Protein AF-A0A1Q3SQY7-F1 (afdb_monomer_lite)

pLDDT: mean 70.7, std 18.41, range [22.61, 95.25]

Sequence (827 aa):
MVYKFNPKYLARIASLCVTLLLCLPLLDWGQVVTARPFSADDSQTFPQTGKTVSGEFLKYWQAKGGVAVFGLPISDPQYQTDPETGQSYLTQYFERNRFELQPGPNGNQVQLGLLGKELRREALKADPDFQKVDPLVDPDFPASEQMYFPETGHNLRFRFLDYWKQNGGQEQFGLPISEEHLEFEPVSGGYYLTQWFERARFEYHPEKQPPNDVLLGLLGRQLLDYNSNFNFTWKIGRRASYLTDPNSIFVDGKGNVYVNDRADGRINKYNSQFKLVNYWYTGGTSQAIAGIARANPSNDTPVLYQIGTSQSTKVNKLMPNGQWQTIELADAGDSDSLAPNLGLAVDESENIYILKYASSSNYLVWKYNSKGLFLQKLVKRSDVTDPTAFFVSKGKIYIANGTAGNYKVFNADTTQSNAASGDTFSLGTDSTKLKGALAITLDSEGNVFVGEAGQIDTFDRNGTAGLPFGTPGRGGGQIFNPAGLATDKEGNLYIADPANHQVSIFDQTGNFKTNLQDRPYNLDGSLVAAGGVAVNSTSPGSILVSDPVNKRIQKFDTTGNFLQKWSASGISLLAVAPDNANFYGLDSVNGLVIKFDADGKELAKWDGSVTGKGKFNLPGGLAVGPDGSVYVADTGNQRIVKLDAKGGLLTAWGAKGAGDGQFGGTGFNNVFDGPTSLAVEPGTGNLYVVDPALYRVQKFNPQGKLLGIITNLANNRAFEPVAVAAAPPQNTPGSDSTATTPTPAATAPANGTPGEGIYILTRDTLYRLDRDGKVATSITANVLLEGMSGGDTGDGGIGNLTSLAADNSGNLYATDKFGRLVKFRTR

Radius of gyration: 33.85 Å; chains: 1; bounding box: 65×107×100 Å

Foldseek 3Di:
DDDDDDPPPVVVVVVVVVVVPPDDDDDDPDDPPPPPPADPVFKDADPVQREMDGHQRVVCLVVQPHCLAFNAWNDYWDWDQDPVPRDIFTWTHTQQFIWTFDQDPVGTHIATAQLLCVVCVVCCPPPLQQDADAPDPQVPDDPVFKDADPVQNEMDGDLRVVLLVVRPHCRHFNAWRGAFDWDQDPVVLDIFGWTTHRRFIWTAALVDDPPSRIYTHRSRVVVVVPPPDDDDDDDDDDDDDDADDWDEWDAALQGWIWTQRLQQQKTFIAGNLRHGPDIDHNDDNHKDFLYWEFADAPDRDTWIWTATHQQGQWIWIQDPVRDTDIAGADQPPDPCSRATFNHWYAENQRWIWTAGDDDQQAAGIWTHHNRNYTDDGDHGCPRAVAFQEWYDYPQKIWTFRFCQQWIWIDGNPPPDNDDDPDDTPGQPVVSPPRNTFRYWDADPQQKIWTDDVPDIWIAHNSNHTDDDQADDDQHQRHAFQWAEWEAEQQGWIWTFRLSNQWIWIAGNVRHTDGIQADDDPPDQRTANGFAAWYKLHDVQIKIWTDRQSNQKIWIATPNRHTDDMDGHHQFRYKYAFLVSQKIWTARLSQQKIFIAGPRRDTPDMDQCVLQVPDGQHRWAEWDAALQRWIWIFSQLQQKIFIAHNNRHTLHIFEHDDDDARHAQHDDDSDSRQHWHEWEAAHPQRWIWTARQNNLWIWIAGPNSHTPDIDHDDDDPDRNGWQYKEFADAQDDPDDDDDDDDDDDDDDDPPDDDQAGFMWTQGLFKIFTADPSRHTPDMDGFSDQQIPDDDDSPSQRTSNFWRYWYAHNNNWIWTAGSRGGIGIDDRD

Structure (mmCIF, N/CA/C/O backbone):
data_AF-A0A1Q3SQY7-F1
#
_entry.id   AF-A0A1Q3SQY7-F1
#
loop_
_atom_site.group_PDB
_atom_site.id
_atom_site.type_symbol
_atom_site.label_atom_id
_atom_site.label_alt_id
_atom_site.label_comp_id
_atom_site.label_asym_id
_atom_site.label_entity_id
_atom_site.label_seq_id
_atom_site.pdbx_PDB_ins_code
_atom_site.Cartn_x
_atom_site.Cartn_y
_atom_site.Cartn_z
_atom_site.occupancy
_atom_site.B_iso_or_equiv
_atom_site.auth_seq_id
_atom_site.auth_comp_id
_atom_site.auth_asym_id
_atom_site.auth_atom_id
_atom_site.pdbx_PDB_model_num
ATOM 1 N N . MET A 1 1 ? -25.444 52.798 -52.261 1.00 34.06 1 MET A N 1
ATOM 2 C CA . MET A 1 1 ? -24.909 53.809 -51.324 1.00 34.06 1 MET A CA 1
ATOM 3 C C . MET A 1 1 ? -23.407 53.875 -51.504 1.00 34.06 1 MET A C 1
ATOM 5 O O . MET A 1 1 ? -22.737 52.872 -51.317 1.00 34.06 1 MET A O 1
ATOM 9 N N . VAL A 1 2 ? -22.906 55.030 -51.933 1.00 36.53 2 VAL A N 1
ATOM 10 C CA . VAL A 1 2 ? -21.477 55.354 -51.972 1.00 36.53 2 VAL A CA 1
ATOM 11 C C . VAL A 1 2 ? -21.067 55.740 -50.553 1.00 36.53 2 VAL A C 1
ATOM 13 O O . VAL A 1 2 ? -21.657 56.671 -50.010 1.00 36.53 2 VAL A O 1
ATOM 16 N N . TYR A 1 3 ? -20.066 55.083 -49.968 1.00 31.16 3 TYR A N 1
ATOM 17 C CA . TYR A 1 3 ? -19.355 55.644 -48.819 1.00 31.16 3 TYR A CA 1
ATOM 18 C C . TYR A 1 3 ? -17.918 55.986 -49.212 1.00 31.16 3 TYR A C 1
ATOM 20 O O . TYR A 1 3 ? -17.150 55.150 -49.681 1.00 31.16 3 TYR A O 1
ATOM 28 N N . LYS A 1 4 ? -17.626 57.282 -49.075 1.00 36.19 4 LYS A N 1
ATOM 29 C CA . LYS A 1 4 ? -16.374 57.978 -49.378 1.00 36.19 4 LYS A CA 1
ATOM 30 C C . LYS A 1 4 ? -15.299 57.634 -48.341 1.00 36.19 4 LYS A C 1
ATOM 32 O O . LYS A 1 4 ? -15.568 57.679 -47.143 1.00 36.19 4 LYS A O 1
ATOM 37 N N . PHE A 1 5 ? -14.073 57.392 -48.801 1.00 39.78 5 PHE A N 1
ATOM 38 C CA . PHE A 1 5 ? -12.878 57.317 -47.955 1.00 39.78 5 PHE A CA 1
ATOM 39 C C . PHE A 1 5 ? -12.456 58.710 -47.452 1.00 39.78 5 PHE A C 1
ATOM 41 O O . PHE A 1 5 ? -12.514 59.694 -48.188 1.00 39.78 5 PHE A O 1
ATOM 48 N N . ASN A 1 6 ? -12.024 58.787 -46.188 1.00 46.28 6 ASN A N 1
ATOM 49 C CA . ASN A 1 6 ? -11.593 60.013 -45.511 1.00 46.28 6 ASN A CA 1
ATOM 50 C C . ASN A 1 6 ? -10.058 60.205 -45.646 1.00 46.28 6 ASN A C 1
ATOM 52 O O . ASN A 1 6 ? -9.305 59.350 -45.174 1.00 46.28 6 ASN A O 1
ATOM 56 N N . PRO A 1 7 ? -9.561 61.304 -46.247 1.00 44.41 7 PRO A N 1
ATOM 57 C CA . PRO A 1 7 ? -8.151 61.467 -46.633 1.00 44.41 7 PRO A CA 1
ATOM 58 C C . PRO A 1 7 ? -7.151 61.737 -45.489 1.00 44.41 7 PRO A C 1
ATOM 60 O O . PRO A 1 7 ? -5.964 61.915 -45.750 1.00 44.41 7 PRO A O 1
ATOM 63 N N . LYS A 1 8 ? -7.560 61.732 -44.212 1.00 43.78 8 LYS A N 1
ATOM 64 C CA . LYS A 1 8 ? -6.641 62.013 -43.086 1.00 43.78 8 LYS A CA 1
ATOM 65 C C . LYS A 1 8 ? -5.717 60.851 -42.676 1.00 43.78 8 LYS A C 1
ATOM 67 O O . LYS A 1 8 ? -4.773 61.087 -41.928 1.00 43.78 8 LYS A O 1
ATOM 72 N N . TYR A 1 9 ? -5.924 59.630 -43.177 1.00 45.34 9 TYR A N 1
ATOM 73 C CA . TYR A 1 9 ? -5.104 58.461 -42.803 1.00 45.34 9 TYR A CA 1
ATOM 74 C C . TYR A 1 9 ? -3.877 58.212 -43.702 1.00 45.34 9 TYR A C 1
ATOM 76 O O . TYR A 1 9 ? -2.965 57.497 -43.295 1.00 45.34 9 TYR A O 1
ATOM 84 N N . LEU A 1 10 ? -3.787 58.852 -44.873 1.00 44.19 10 LEU A N 1
ATOM 85 C CA . LEU A 1 10 ? -2.643 58.706 -45.791 1.00 44.19 10 LEU A CA 1
ATOM 86 C C . LEU A 1 10 ? -1.411 59.534 -45.379 1.00 44.19 10 LEU A C 1
ATOM 88 O O . LEU A 1 10 ? -0.288 59.184 -45.730 1.00 44.19 10 LEU A O 1
ATOM 92 N N . ALA A 1 11 ? -1.586 60.581 -44.569 1.00 41.97 11 ALA A N 1
ATOM 93 C CA . ALA A 1 11 ? -0.489 61.474 -44.185 1.00 41.97 11 ALA A CA 1
ATOM 94 C C . ALA A 1 11 ? 0.455 60.904 -43.102 1.00 41.97 11 ALA A C 1
ATOM 96 O O . ALA A 1 11 ? 1.566 61.401 -42.951 1.00 41.97 11 ALA A O 1
ATOM 97 N N . ARG A 1 12 ? 0.064 59.852 -42.361 1.00 41.62 12 ARG A N 1
ATOM 98 C CA . ARG A 1 12 ? 0.943 59.217 -41.351 1.00 41.62 12 ARG A CA 1
ATOM 99 C C . ARG A 1 12 ? 1.776 58.048 -41.886 1.00 41.62 12 ARG A C 1
ATOM 101 O O . ARG A 1 12 ? 2.770 57.701 -41.261 1.00 41.62 12 ARG A O 1
ATOM 108 N N . ILE A 1 13 ? 1.428 57.493 -43.048 1.00 46.84 13 ILE A N 1
ATOM 109 C CA . ILE A 1 13 ? 2.173 56.383 -43.672 1.00 46.84 13 ILE A CA 1
ATOM 110 C C . ILE A 1 13 ? 3.384 56.906 -44.469 1.00 46.84 13 ILE A C 1
ATOM 112 O O . ILE A 1 13 ? 4.425 56.255 -44.517 1.00 46.84 13 ILE A O 1
ATOM 116 N N . ALA A 1 14 ? 3.313 58.130 -45.003 1.00 41.91 14 ALA A N 1
ATOM 117 C CA . ALA A 1 14 ? 4.417 58.734 -45.755 1.00 41.91 14 ALA A CA 1
ATOM 118 C C . ALA A 1 14 ? 5.593 59.210 -44.875 1.00 41.91 14 ALA A C 1
ATOM 120 O O . ALA A 1 14 ? 6.720 59.281 -45.354 1.00 41.91 14 ALA A O 1
ATOM 121 N N . SER A 1 15 ? 5.372 59.498 -43.585 1.00 40.41 15 SER A N 1
ATOM 122 C CA . SER A 1 15 ? 6.421 60.069 -42.724 1.00 40.41 15 SER A CA 1
ATOM 123 C C . SER A 1 15 ? 7.340 59.031 -42.068 1.00 40.41 15 SER A C 1
ATOM 125 O O . SER A 1 15 ? 8.409 59.409 -41.602 1.00 40.41 15 SER A O 1
ATOM 127 N N . LEU A 1 16 ? 6.967 57.743 -42.049 1.00 37.09 16 LEU A N 1
ATOM 128 C CA . LEU A 1 16 ? 7.824 56.671 -41.516 1.00 37.09 16 LEU A CA 1
ATOM 129 C C . LEU A 1 16 ? 8.789 56.098 -42.570 1.00 37.09 16 LEU A C 1
ATOM 131 O O . LEU A 1 16 ? 9.825 55.542 -42.220 1.00 37.09 16 LEU A O 1
ATOM 135 N N . CYS A 1 17 ? 8.476 56.258 -43.861 1.00 38.62 17 CYS A N 1
ATOM 136 C CA . CYS A 1 17 ? 9.310 55.745 -44.954 1.00 38.62 17 CYS A CA 1
ATOM 137 C C . CYS A 1 17 ? 10.509 56.656 -45.278 1.00 38.62 17 CYS A C 1
ATOM 139 O O . CYS A 1 17 ? 11.480 56.196 -45.868 1.00 38.62 17 CYS A O 1
ATOM 141 N N . VAL A 1 18 ? 10.476 57.933 -44.877 1.00 42.84 18 VAL A N 1
ATOM 142 C CA . VAL A 1 18 ? 11.527 58.914 -45.218 1.00 42.84 18 VAL A CA 1
ATOM 143 C C . VAL A 1 18 ? 12.672 58.931 -44.195 1.00 42.84 18 VAL A C 1
ATOM 145 O O . VAL A 1 18 ? 13.794 59.287 -44.539 1.00 42.84 18 VAL A O 1
ATOM 148 N N . THR A 1 19 ? 12.454 58.463 -42.962 1.00 39.25 19 THR A N 1
ATOM 149 C CA . THR A 1 19 ? 13.517 58.385 -41.938 1.00 39.25 19 THR A CA 1
ATOM 150 C C . THR A 1 19 ? 14.405 57.142 -42.083 1.00 39.25 19 THR A C 1
ATOM 152 O O . THR A 1 19 ? 15.513 57.121 -41.561 1.00 39.25 19 THR A O 1
ATOM 155 N N . LEU A 1 20 ? 13.958 56.127 -42.831 1.00 38.78 20 LEU A N 1
ATOM 156 C CA . LEU A 1 20 ? 14.694 54.876 -43.070 1.00 38.78 20 LEU A CA 1
ATOM 157 C C . LEU A 1 20 ? 15.639 54.924 -44.289 1.00 38.78 20 LEU A C 1
ATOM 159 O O . LEU A 1 20 ? 16.369 53.967 -44.524 1.00 38.78 20 LEU A O 1
ATOM 163 N N . LEU A 1 21 ? 15.657 56.028 -45.048 1.00 39.84 21 LEU A N 1
ATOM 164 C CA . LEU A 1 21 ? 16.377 56.144 -46.328 1.00 39.84 21 LEU A CA 1
ATOM 165 C C . LEU A 1 21 ? 17.606 57.076 -46.311 1.00 39.84 21 LEU A C 1
ATOM 167 O O . LEU A 1 21 ? 18.216 57.272 -47.358 1.00 39.84 21 LEU A O 1
ATOM 171 N N . LEU A 1 22 ? 18.007 57.635 -45.160 1.00 40.78 22 LEU A N 1
ATOM 172 C CA . LEU A 1 22 ? 19.085 58.645 -45.087 1.00 40.78 22 LEU A CA 1
ATOM 173 C C . LEU A 1 22 ? 20.292 58.292 -44.193 1.00 40.78 22 LEU A C 1
ATOM 175 O O . LEU A 1 22 ? 21.083 59.173 -43.868 1.00 40.78 22 LEU A O 1
ATOM 179 N N . CYS A 1 23 ? 20.507 57.021 -43.838 1.00 35.28 23 CYS A N 1
ATOM 180 C CA . CYS A 1 23 ? 21.718 56.602 -43.111 1.00 35.28 23 CYS A CA 1
ATOM 181 C C . CYS A 1 23 ? 22.371 55.340 -43.701 1.00 35.28 23 CYS A C 1
ATOM 183 O O . CYS A 1 23 ? 22.428 54.295 -43.066 1.00 35.28 23 CYS A O 1
ATOM 185 N N . LEU A 1 24 ? 22.906 55.464 -44.916 1.00 38.91 24 LEU A N 1
ATOM 186 C CA . LEU A 1 24 ? 24.071 54.708 -45.401 1.00 38.91 24 LEU A CA 1
ATOM 187 C C . LEU A 1 24 ? 25.002 55.756 -46.043 1.00 38.91 24 LEU A C 1
ATOM 189 O O . LEU A 1 24 ? 24.491 56.574 -46.810 1.00 38.91 24 LEU A O 1
ATOM 193 N N . PRO A 1 25 ? 26.316 55.799 -45.726 1.00 42.19 25 PRO A N 1
ATOM 194 C CA . PRO A 1 25 ? 27.225 54.749 -46.196 1.00 42.19 25 PRO A CA 1
ATOM 195 C C . PRO A 1 25 ? 28.413 54.407 -45.266 1.00 42.19 25 PRO A C 1
ATOM 197 O O . PRO A 1 25 ? 28.950 55.267 -44.578 1.00 42.19 25 PRO A O 1
ATOM 200 N N . LEU A 1 26 ? 28.848 53.144 -45.320 1.00 37.53 26 LEU A N 1
ATOM 201 C CA . LEU A 1 26 ? 30.239 52.657 -45.435 1.00 37.53 26 LEU A CA 1
ATOM 202 C C . LEU A 1 26 ? 30.196 51.134 -45.226 1.00 37.53 26 LEU A C 1
ATOM 204 O O . LEU A 1 26 ? 30.437 50.616 -44.140 1.00 37.53 26 LEU A O 1
ATOM 208 N N . LEU A 1 27 ? 29.797 50.423 -46.282 1.00 35.19 27 LEU A N 1
ATOM 209 C CA . LEU A 1 27 ? 29.948 48.974 -46.374 1.00 35.19 27 LEU A CA 1
ATOM 210 C C . LEU A 1 27 ? 31.385 48.687 -46.807 1.00 35.19 27 LEU A C 1
ATOM 212 O O . LEU A 1 27 ? 31.717 48.807 -47.986 1.00 35.19 27 LEU A O 1
ATOM 216 N N . ASP A 1 28 ? 32.218 48.322 -45.838 1.00 34.84 28 ASP A N 1
ATOM 217 C CA . ASP A 1 28 ? 33.382 47.489 -46.103 1.00 34.84 28 ASP A CA 1
ATOM 218 C C . ASP A 1 28 ? 32.862 46.127 -46.588 1.00 34.84 28 ASP A C 1
ATOM 220 O O . ASP A 1 28 ? 31.970 45.534 -45.970 1.00 34.84 28 ASP A O 1
ATOM 224 N N . TRP A 1 29 ? 33.353 45.658 -47.734 1.00 42.38 29 TRP A N 1
ATOM 225 C CA . TRP A 1 29 ? 33.012 44.345 -48.280 1.00 42.38 29 TRP A CA 1
ATOM 226 C C . TRP A 1 29 ? 33.760 43.270 -47.481 1.00 42.38 29 TRP A C 1
ATOM 228 O O . TRP A 1 29 ? 34.682 42.613 -47.965 1.00 42.38 29 TRP A O 1
ATOM 238 N N . GLY A 1 30 ? 33.340 43.087 -46.230 1.00 35.12 30 GLY A N 1
ATOM 239 C CA . GLY A 1 30 ? 33.707 41.949 -45.406 1.00 35.12 30 GLY A CA 1
ATOM 240 C C . GLY A 1 30 ? 33.056 40.695 -45.972 1.00 35.12 30 GLY A C 1
ATOM 241 O O . GLY A 1 30 ? 31.867 40.477 -45.776 1.00 35.12 30 GLY A O 1
ATOM 242 N N . GLN A 1 31 ? 33.853 39.936 -46.729 1.00 34.62 31 GLN A N 1
ATOM 243 C CA . GLN A 1 31 ? 33.727 38.512 -47.059 1.00 34.62 31 GLN A CA 1
ATOM 244 C C . GLN A 1 31 ? 32.360 37.895 -46.725 1.00 34.62 31 GLN A C 1
ATOM 246 O O . GLN A 1 31 ? 32.050 37.623 -45.565 1.00 34.62 31 GLN A O 1
ATOM 251 N N . VAL A 1 32 ? 31.586 37.576 -47.765 1.00 33.62 32 VAL A N 1
ATOM 252 C CA . VAL A 1 32 ? 30.525 36.571 -47.675 1.00 33.62 32 VAL A CA 1
ATOM 253 C C . VAL A 1 32 ? 31.157 35.306 -47.097 1.00 33.62 32 VAL A C 1
ATOM 255 O O . VAL A 1 32 ? 31.851 34.572 -47.798 1.00 33.62 32 VAL A O 1
ATOM 258 N N . VAL A 1 33 ? 30.938 35.054 -45.806 1.00 35.22 33 VAL A N 1
ATOM 259 C CA . VAL A 1 33 ? 31.186 33.744 -45.217 1.00 35.22 33 VAL A CA 1
ATOM 260 C C . VAL A 1 33 ? 30.077 32.857 -45.759 1.00 35.22 33 VAL A C 1
ATOM 262 O O . VAL A 1 33 ? 29.013 32.710 -45.166 1.00 35.22 33 VAL A O 1
ATOM 265 N N . THR A 1 34 ? 30.311 32.278 -46.936 1.00 35.34 34 THR A N 1
ATOM 266 C CA . THR A 1 34 ? 29.682 31.008 -47.277 1.00 35.34 34 THR A CA 1
ATOM 267 C C . THR A 1 34 ? 29.964 30.091 -46.097 1.00 35.34 34 THR A C 1
ATOM 269 O O . THR A 1 34 ? 31.138 29.863 -45.785 1.00 35.34 34 THR A O 1
ATOM 272 N N . ALA A 1 35 ? 28.918 29.637 -45.400 1.00 35.97 35 ALA A N 1
ATOM 273 C CA . ALA A 1 35 ? 29.054 28.604 -44.386 1.00 35.97 35 ALA A CA 1
ATOM 274 C C . ALA A 1 35 ? 29.934 27.508 -44.990 1.00 35.97 35 ALA A C 1
ATOM 276 O O . ALA A 1 35 ? 29.600 26.953 -46.041 1.00 35.97 35 ALA A O 1
ATOM 277 N N . ARG A 1 36 ? 31.113 27.285 -44.399 1.00 34.00 36 ARG A N 1
ATOM 278 C CA . ARG A 1 36 ? 31.953 26.170 -44.820 1.00 34.00 36 ARG A CA 1
ATOM 279 C C . ARG A 1 36 ? 31.069 24.925 -44.709 1.00 34.00 36 ARG A C 1
ATOM 281 O O . ARG A 1 36 ? 30.438 24.770 -43.661 1.00 34.00 36 ARG A O 1
ATOM 288 N N . PRO A 1 37 ? 30.981 24.061 -45.734 1.00 38.44 37 PRO A N 1
ATOM 289 C CA . PRO A 1 37 ? 30.455 22.728 -45.494 1.00 38.44 37 PRO A CA 1
ATOM 290 C C . PRO A 1 37 ? 31.257 22.159 -44.322 1.00 38.44 37 PRO A C 1
ATOM 292 O O . PRO A 1 37 ? 32.489 22.257 -44.320 1.00 38.44 37 PRO A O 1
ATOM 295 N N . PHE A 1 38 ? 30.557 21.690 -43.284 1.00 40.56 38 PHE A N 1
ATOM 296 C CA . PHE A 1 38 ? 31.200 21.047 -42.144 1.00 40.56 38 PHE A CA 1
ATOM 297 C C . PHE A 1 38 ? 32.183 20.010 -42.690 1.00 40.56 38 PHE A C 1
ATOM 299 O O . PHE A 1 38 ? 31.856 19.272 -43.624 1.00 40.56 38 PHE A O 1
ATOM 306 N N . SER A 1 39 ? 33.413 20.015 -42.172 1.00 44.69 39 SER A N 1
ATOM 307 C CA . SER A 1 39 ? 34.379 18.987 -42.544 1.00 44.69 39 SER A CA 1
ATOM 308 C C . SER A 1 39 ? 33.779 17.614 -42.211 1.00 44.69 39 SER A C 1
ATOM 310 O O . SER A 1 39 ? 32.975 17.499 -41.281 1.00 44.69 39 SER A O 1
ATOM 312 N N . ALA A 1 40 ? 34.132 16.572 -42.966 1.00 49.72 40 ALA A N 1
ATOM 313 C CA . ALA A 1 40 ? 33.640 15.215 -42.708 1.00 49.72 40 ALA A CA 1
ATOM 314 C C . ALA A 1 40 ? 33.964 14.714 -41.279 1.00 49.72 40 ALA A C 1
ATOM 316 O O . ALA A 1 40 ? 33.334 13.767 -40.821 1.00 49.72 40 ALA A O 1
ATOM 317 N N . ASP A 1 41 ? 34.874 15.391 -40.569 1.00 54.56 41 ASP A N 1
ATOM 318 C CA . ASP A 1 41 ? 35.283 15.096 -39.194 1.00 54.56 41 ASP A CA 1
ATOM 319 C C . ASP A 1 41 ? 34.404 15.775 -38.112 1.00 54.56 41 ASP A C 1
ATOM 321 O O . ASP A 1 41 ? 34.510 15.423 -36.940 1.00 54.56 41 ASP A O 1
ATOM 325 N N . ASP A 1 42 ? 33.501 16.702 -38.473 1.00 77.56 42 ASP A N 1
ATOM 326 C CA . ASP A 1 42 ? 32.615 17.437 -37.538 1.00 77.56 42 ASP A CA 1
ATOM 327 C C . ASP A 1 42 ? 31.133 17.020 -37.624 1.00 77.56 42 ASP A C 1
ATOM 329 O O . ASP A 1 42 ? 30.256 17.655 -37.027 1.00 77.56 42 ASP A O 1
ATOM 333 N N . SER A 1 43 ? 30.816 15.970 -38.385 1.00 86.81 43 SER A N 1
ATOM 334 C CA . SER A 1 43 ? 29.448 15.473 -38.546 1.00 86.81 43 SER A CA 1
ATOM 335 C C . SER A 1 43 ? 29.404 13.953 -38.671 1.00 86.81 43 SER A C 1
ATOM 337 O O . SER A 1 43 ? 30.272 13.341 -39.282 1.00 86.81 43 SER A O 1
ATOM 339 N N . GLN A 1 44 ? 28.374 13.331 -38.104 1.00 92.25 44 GLN A N 1
ATOM 340 C CA . GLN A 1 44 ? 28.164 11.891 -38.163 1.00 92.25 44 GLN A CA 1
ATOM 341 C C . GLN A 1 44 ? 26.718 11.607 -38.555 1.00 92.25 44 GLN A C 1
ATOM 343 O O . GLN A 1 44 ? 25.786 12.049 -37.883 1.00 92.25 44 GLN A O 1
ATOM 348 N N . THR A 1 45 ? 26.536 10.854 -39.640 1.00 91.88 45 THR A N 1
ATOM 349 C CA . THR A 1 45 ? 25.219 10.383 -40.087 1.00 91.88 45 THR A CA 1
ATOM 350 C C . THR A 1 45 ? 25.001 8.961 -39.604 1.00 91.88 45 THR A C 1
ATOM 352 O O . THR A 1 45 ? 25.878 8.113 -39.756 1.00 91.88 45 THR A O 1
ATOM 355 N N . PHE A 1 46 ? 23.834 8.704 -39.021 1.00 91.56 46 PHE A N 1
ATOM 356 C CA . PHE A 1 46 ? 23.468 7.424 -38.430 1.00 91.56 46 PHE A CA 1
ATOM 357 C C . PHE A 1 46 ? 22.547 6.673 -39.396 1.00 91.56 46 PHE A C 1
ATOM 359 O O . PHE A 1 46 ? 21.380 7.050 -39.526 1.00 91.56 46 PHE A O 1
ATOM 366 N N . PRO A 1 47 ? 23.023 5.617 -40.086 1.00 87.31 47 PRO A N 1
ATOM 367 C CA . PRO A 1 47 ? 22.228 4.911 -41.094 1.00 87.31 47 PRO A CA 1
ATOM 368 C C . PRO A 1 47 ? 20.911 4.343 -40.556 1.00 87.31 47 PRO A C 1
ATOM 370 O O . PRO A 1 47 ? 19.945 4.223 -41.299 1.00 87.31 47 PRO A O 1
ATOM 373 N N . GLN A 1 48 ? 20.867 4.017 -39.261 1.00 88.38 48 GLN A N 1
ATOM 374 C CA . GLN A 1 48 ? 19.701 3.447 -38.589 1.00 88.38 48 GLN A CA 1
ATOM 375 C C . GLN A 1 48 ? 18.512 4.413 -38.541 1.00 88.38 48 GLN A C 1
ATOM 377 O O . GLN A 1 48 ? 17.370 3.968 -38.581 1.00 88.38 48 GLN A O 1
ATOM 382 N N . THR A 1 49 ? 18.770 5.719 -38.441 1.00 88.25 49 THR A N 1
ATOM 383 C CA . THR A 1 49 ? 17.723 6.750 -38.331 1.00 88.25 49 THR A CA 1
ATOM 384 C C . THR A 1 49 ? 17.720 7.722 -39.507 1.00 88.25 49 THR A C 1
ATOM 386 O O . THR A 1 49 ? 16.790 8.512 -39.657 1.00 88.25 49 THR A O 1
ATOM 389 N N . GLY A 1 50 ? 18.763 7.689 -40.342 1.00 90.12 50 GLY A N 1
ATOM 390 C CA . GLY A 1 50 ? 18.992 8.649 -41.419 1.00 90.12 50 GLY A CA 1
ATOM 391 C C . GLY A 1 50 ? 19.311 10.063 -40.925 1.00 90.12 50 GLY A C 1
ATOM 392 O O . GLY A 1 50 ? 19.326 10.986 -41.734 1.00 90.12 50 GLY A O 1
ATOM 393 N N . LYS A 1 51 ? 19.534 10.252 -39.616 1.00 92.50 51 LYS A N 1
ATOM 394 C CA . LYS A 1 51 ? 19.775 11.563 -39.003 1.00 92.50 51 LYS A CA 1
ATOM 395 C C . LYS A 1 51 ? 21.260 11.850 -38.859 1.00 92.50 51 LYS A C 1
ATOM 397 O O . LYS A 1 51 ? 22.065 10.944 -38.632 1.00 92.50 51 LYS A O 1
ATOM 402 N N . THR A 1 52 ? 21.607 13.128 -38.950 1.00 92.25 52 THR A N 1
ATOM 403 C CA . THR A 1 52 ? 22.981 13.615 -38.811 1.00 92.25 52 THR A CA 1
ATOM 404 C C . THR A 1 52 ? 23.119 14.440 -37.538 1.00 92.25 52 THR A C 1
ATOM 406 O O . THR A 1 52 ? 22.282 15.289 -37.233 1.00 92.25 52 THR A O 1
ATOM 409 N N . VAL A 1 53 ? 24.189 14.190 -36.789 1.00 93.25 53 VAL A N 1
ATOM 410 C CA . VAL A 1 53 ? 24.600 14.991 -35.629 1.00 93.25 53 VAL A CA 1
ATOM 411 C C . VAL A 1 53 ? 25.874 15.721 -36.015 1.00 93.25 53 VAL A C 1
ATOM 413 O O . VAL A 1 53 ? 26.734 15.146 -36.682 1.00 93.25 53 VAL A O 1
ATOM 416 N N . SER A 1 54 ? 26.006 16.996 -35.665 1.00 92.00 54 SER A N 1
ATOM 417 C CA . SER A 1 54 ? 27.154 17.808 -36.089 1.00 92.00 54 SER A CA 1
ATOM 418 C C . SER A 1 54 ? 27.587 18.807 -35.025 1.00 92.00 54 SER A C 1
ATOM 420 O O . SER A 1 54 ? 26.814 19.152 -34.129 1.00 92.00 54 SER A O 1
ATOM 422 N N . GLY A 1 55 ? 28.829 19.279 -35.136 1.00 90.19 55 GLY A N 1
ATOM 423 C CA . GLY A 1 55 ? 29.383 20.340 -34.300 1.00 90.19 55 GLY A CA 1
ATOM 424 C C . GLY A 1 55 ? 29.343 20.010 -32.807 1.00 90.19 55 GLY A C 1
ATOM 425 O O . GLY A 1 55 ? 29.689 18.905 -32.390 1.00 90.19 55 GLY A O 1
ATOM 426 N N . GLU A 1 56 ? 28.909 20.973 -31.992 1.00 89.56 56 GLU A N 1
ATOM 427 C CA . GLU A 1 56 ? 28.895 20.845 -30.528 1.00 89.56 56 GLU A CA 1
ATOM 428 C C . GLU A 1 56 ? 28.006 19.695 -30.030 1.00 89.56 56 GLU A C 1
ATOM 430 O O . GLU A 1 56 ? 28.365 19.032 -29.060 1.00 89.56 56 GLU A O 1
ATOM 435 N N . PHE A 1 57 ? 26.905 19.374 -30.722 1.00 92.94 57 PHE A N 1
ATOM 436 C CA . PHE A 1 57 ? 26.089 18.204 -30.378 1.00 92.94 57 PHE A CA 1
ATOM 437 C C . PHE A 1 57 ? 26.839 16.892 -30.591 1.00 92.94 57 PHE A C 1
ATOM 439 O O . PHE A 1 57 ? 26.727 16.001 -29.753 1.00 92.94 57 PHE A O 1
ATOM 446 N N . LEU A 1 58 ? 27.636 16.774 -31.659 1.00 92.56 58 LEU A N 1
ATOM 447 C CA . LEU A 1 58 ? 28.413 15.559 -31.912 1.00 92.56 58 LEU A CA 1
ATOM 448 C C . LEU A 1 58 ? 29.534 15.408 -30.883 1.00 92.56 58 LEU A C 1
ATOM 450 O O . LEU A 1 58 ? 29.683 14.333 -30.304 1.00 92.56 58 LEU A O 1
ATOM 454 N N . LYS A 1 59 ? 30.264 16.495 -30.603 1.00 90.19 59 LYS A N 1
ATOM 455 C CA . LYS A 1 59 ? 31.320 16.514 -29.580 1.00 90.19 59 LYS A CA 1
ATOM 456 C C . LYS A 1 59 ? 30.769 16.140 -28.208 1.00 90.19 59 LYS A C 1
ATOM 458 O O . LYS A 1 59 ? 31.338 15.287 -27.532 1.00 90.19 59 LYS A O 1
ATOM 463 N N . TYR A 1 60 ? 29.642 16.738 -27.814 1.00 89.06 60 TYR A N 1
ATOM 464 C CA . TYR A 1 60 ? 28.987 16.431 -26.545 1.00 89.06 60 TYR A CA 1
ATOM 465 C C . TYR A 1 60 ? 28.520 14.975 -26.495 1.00 89.06 60 TYR A C 1
ATOM 467 O O . TYR A 1 60 ? 28.818 14.267 -25.535 1.00 89.06 60 TYR A O 1
ATOM 475 N N . TRP A 1 61 ? 27.849 14.499 -27.548 1.00 89.62 61 TRP A N 1
ATOM 476 C CA . TRP A 1 61 ? 27.374 13.121 -27.640 1.00 89.62 61 TRP A CA 1
ATOM 477 C C . TRP A 1 61 ? 28.529 12.120 -27.497 1.00 89.62 61 TRP A C 1
ATOM 479 O O . TRP A 1 61 ? 28.439 11.205 -26.683 1.00 89.62 61 TRP A O 1
ATOM 489 N N . GLN A 1 62 ? 29.644 12.322 -28.207 1.00 89.62 62 GLN A N 1
ATOM 490 C CA . GLN A 1 62 ? 30.829 11.459 -28.121 1.00 89.62 62 GLN A CA 1
ATOM 491 C C . GLN A 1 62 ? 31.485 11.511 -26.735 1.00 89.62 62 GLN A C 1
ATOM 493 O O . GLN A 1 62 ? 31.836 10.471 -26.181 1.00 89.62 62 GLN A O 1
ATOM 498 N N . ALA A 1 63 ? 31.616 12.706 -26.152 1.00 85.88 63 ALA A N 1
ATOM 499 C CA . ALA A 1 63 ? 32.283 12.900 -24.866 1.00 85.88 63 ALA A CA 1
ATOM 500 C C . ALA A 1 63 ? 31.474 12.383 -23.665 1.00 85.88 63 ALA A C 1
ATOM 502 O O . ALA A 1 63 ? 32.059 12.035 -22.642 1.00 85.88 63 ALA A O 1
ATOM 503 N N . LYS A 1 64 ? 30.139 12.353 -23.762 1.00 82.06 64 LYS A N 1
ATOM 504 C CA . LYS A 1 64 ? 29.236 12.063 -22.635 1.00 82.06 64 LYS A CA 1
ATOM 505 C C . LYS A 1 64 ? 28.544 10.695 -22.715 1.00 82.06 64 LYS A C 1
ATOM 507 O O . LYS A 1 64 ? 27.593 10.455 -21.980 1.00 82.06 64 LYS A O 1
ATOM 512 N N . GLY A 1 65 ? 29.035 9.793 -23.571 1.00 76.94 65 GLY A N 1
ATOM 513 C CA . GLY A 1 65 ? 28.662 8.367 -23.562 1.00 76.94 65 GLY A CA 1
ATOM 514 C C . GLY A 1 65 ? 27.888 7.857 -24.784 1.00 76.94 65 GLY A C 1
ATOM 515 O O . GLY A 1 65 ? 27.528 6.680 -24.841 1.00 76.94 65 GLY A O 1
ATOM 516 N N . GLY A 1 66 ? 27.662 8.702 -25.788 1.00 86.12 66 GLY A N 1
ATOM 517 C CA . GLY A 1 66 ? 27.181 8.313 -27.112 1.00 86.12 66 GLY A CA 1
ATOM 518 C C . GLY A 1 66 ? 25.874 7.517 -27.108 1.00 86.12 66 GLY A C 1
ATOM 519 O O . GLY A 1 66 ? 24.934 7.837 -26.377 1.00 86.12 66 GLY A O 1
ATOM 520 N N . VAL A 1 67 ? 25.818 6.453 -27.922 1.00 83.19 67 VAL A N 1
ATOM 521 C CA . VAL A 1 67 ? 24.631 5.583 -28.059 1.00 83.19 67 VAL A CA 1
ATOM 522 C C . VAL A 1 67 ? 24.207 5.003 -26.709 1.00 83.19 67 VAL A C 1
ATOM 524 O O . VAL A 1 67 ? 23.013 4.876 -26.452 1.00 83.19 67 VAL A O 1
ATOM 527 N N . ALA A 1 68 ? 25.164 4.656 -25.843 1.00 72.00 68 ALA A N 1
ATOM 528 C CA . ALA A 1 68 ? 24.870 4.000 -24.572 1.00 72.00 68 ALA A CA 1
ATOM 529 C C . ALA A 1 68 ? 24.061 4.901 -23.626 1.00 72.00 68 ALA A C 1
ATOM 531 O O . ALA A 1 68 ? 23.187 4.405 -22.920 1.00 72.00 68 ALA A O 1
ATOM 532 N N . VAL A 1 69 ? 24.309 6.215 -23.660 1.00 76.12 69 VAL A N 1
ATOM 533 C CA . VAL A 1 69 ? 23.671 7.186 -22.757 1.00 76.12 69 VAL A CA 1
ATOM 534 C C . VAL A 1 69 ? 22.493 7.899 -23.420 1.00 76.12 69 VAL A C 1
ATOM 536 O O . VAL A 1 69 ? 21.425 8.003 -22.823 1.00 76.12 69 VAL A O 1
ATOM 539 N N . PHE A 1 70 ? 22.647 8.365 -24.660 1.00 86.38 70 PHE A N 1
ATOM 540 C CA . PHE A 1 70 ? 21.643 9.209 -25.326 1.00 86.38 70 PHE A CA 1
ATOM 541 C C . PHE A 1 70 ? 20.808 8.465 -26.370 1.00 86.38 70 PHE A C 1
ATOM 543 O O . PHE A 1 70 ? 19.733 8.931 -26.751 1.00 86.38 70 PHE A O 1
ATOM 550 N N . GLY A 1 71 ? 21.277 7.297 -26.813 1.00 87.12 71 GLY A N 1
ATOM 551 C CA . GLY A 1 71 ? 20.718 6.589 -27.959 1.00 87.12 71 GLY A CA 1
ATOM 552 C C . GLY A 1 71 ? 21.031 7.273 -29.290 1.00 87.12 71 GLY A C 1
ATOM 553 O O . GLY A 1 71 ? 21.917 8.131 -29.395 1.00 87.12 71 GLY A O 1
ATOM 554 N N . LEU A 1 72 ? 20.321 6.844 -30.329 1.00 90.75 72 LEU A N 1
ATOM 555 C CA . LEU A 1 72 ? 20.458 7.364 -31.688 1.00 90.75 72 LEU A CA 1
ATOM 556 C C . LEU A 1 72 ? 19.740 8.719 -31.854 1.00 90.75 72 LEU A C 1
ATOM 558 O O . LEU A 1 72 ? 18.754 8.987 -31.168 1.00 90.75 72 LEU A O 1
ATOM 562 N N . PRO A 1 73 ? 20.192 9.596 -32.766 1.00 93.00 73 PRO A N 1
ATOM 563 C CA . PRO A 1 73 ? 19.449 10.804 -33.124 1.00 93.00 73 PRO A CA 1
ATOM 564 C C . PRO A 1 73 ? 18.155 10.443 -33.856 1.00 93.00 73 PRO A C 1
ATOM 566 O O . PRO A 1 73 ? 18.177 9.662 -34.805 1.00 93.00 73 PRO A O 1
ATOM 569 N N . ILE A 1 74 ? 17.037 11.047 -33.458 1.00 89.81 74 ILE A N 1
ATOM 570 C CA . ILE A 1 74 ? 15.700 10.769 -34.021 1.00 89.81 74 ILE A CA 1
ATOM 571 C C . ILE A 1 74 ? 15.055 11.992 -34.684 1.00 89.81 74 ILE A C 1
ATOM 573 O O . ILE A 1 74 ? 13.982 11.894 -35.270 1.00 89.81 74 ILE A O 1
ATOM 577 N N . SER A 1 75 ? 15.732 13.139 -34.661 1.00 89.19 75 SER A N 1
ATOM 578 C CA . SER A 1 75 ? 15.310 14.355 -35.361 1.00 89.19 75 SER A CA 1
ATOM 579 C C . SER A 1 75 ? 16.495 15.059 -36.015 1.00 89.19 75 SER A C 1
ATOM 581 O O . SER A 1 75 ? 17.652 14.804 -35.666 1.00 89.19 75 SER A O 1
ATOM 583 N N . ASP A 1 76 ? 16.195 15.953 -36.950 1.00 87.62 76 ASP A N 1
ATOM 584 C CA . ASP A 1 76 ? 17.163 16.927 -37.447 1.00 87.62 76 ASP A CA 1
ATOM 585 C C . ASP A 1 76 ? 17.264 18.110 -36.460 1.00 87.62 76 ASP A C 1
ATOM 587 O O . ASP A 1 76 ? 16.290 18.383 -35.747 1.00 87.62 76 ASP A O 1
ATOM 591 N N . PRO A 1 77 ? 18.411 18.816 -36.384 1.00 87.44 77 PRO A N 1
ATOM 592 C CA . PRO A 1 77 ? 18.540 19.995 -35.536 1.00 87.44 77 PRO A CA 1
ATOM 593 C C . PRO A 1 77 ? 17.512 21.074 -35.898 1.00 87.44 77 PRO A C 1
ATOM 595 O O . PRO A 1 77 ? 17.367 21.444 -37.063 1.00 87.44 77 PRO A O 1
ATOM 598 N N . GLN A 1 78 ? 16.820 21.607 -34.896 1.00 84.81 78 GLN A N 1
ATOM 599 C CA . GLN A 1 78 ? 15.745 22.585 -35.057 1.00 84.81 78 GLN A CA 1
ATOM 600 C C . GLN A 1 78 ? 15.759 23.617 -33.931 1.00 84.81 78 GLN A C 1
ATOM 602 O O . GLN A 1 78 ? 16.112 23.304 -32.796 1.00 84.81 78 GLN A O 1
ATOM 607 N N . TYR A 1 79 ? 15.352 24.851 -34.222 1.00 81.50 79 TYR A N 1
ATOM 608 C CA . TYR A 1 79 ? 15.186 25.861 -33.181 1.00 81.50 79 TYR A CA 1
ATOM 609 C C . TYR A 1 79 ? 13.872 25.645 -32.429 1.00 81.50 79 TYR A C 1
ATOM 611 O O . TYR A 1 79 ? 12.815 25.567 -33.053 1.00 81.50 79 TYR A O 1
ATOM 619 N N . GLN A 1 80 ? 13.938 25.582 -31.100 1.00 76.25 80 GLN A N 1
ATOM 620 C CA . GLN A 1 80 ? 12.765 25.571 -30.228 1.00 76.25 80 GLN A CA 1
ATOM 621 C C . GLN A 1 80 ? 12.788 26.772 -29.299 1.00 76.25 80 GLN A C 1
ATOM 623 O O . GLN A 1 80 ? 13.826 27.104 -28.729 1.00 76.25 80 GLN A O 1
ATOM 628 N N . THR A 1 81 ? 11.629 27.411 -29.160 1.00 73.06 81 THR A N 1
ATOM 629 C CA . THR A 1 81 ? 11.411 28.508 -28.221 1.00 73.06 81 THR A CA 1
ATOM 630 C C . THR A 1 81 ? 10.850 27.946 -26.926 1.00 73.06 81 THR A C 1
ATOM 632 O O . THR A 1 81 ? 9.783 27.333 -26.931 1.00 73.06 81 THR A O 1
ATOM 635 N N . ASP A 1 82 ? 11.556 28.172 -25.826 1.00 62.62 82 ASP A N 1
ATOM 636 C CA . ASP A 1 82 ? 11.062 27.878 -24.490 1.00 62.62 82 ASP A CA 1
ATOM 637 C C . ASP A 1 82 ? 9.831 28.766 -24.204 1.00 62.62 82 ASP A C 1
ATOM 639 O O . ASP A 1 82 ? 9.935 29.997 -24.248 1.00 62.62 82 ASP A O 1
ATOM 643 N N . PRO A 1 83 ? 8.650 28.180 -23.945 1.00 49.34 83 PRO A N 1
ATOM 644 C CA . PRO A 1 83 ? 7.425 28.938 -23.716 1.00 49.34 83 PRO A CA 1
ATOM 645 C C . PRO A 1 83 ? 7.410 29.697 -22.379 1.00 49.34 83 PRO A C 1
ATOM 647 O O . PRO A 1 83 ? 6.587 30.598 -22.221 1.00 49.34 83 PRO A O 1
ATOM 650 N N . GLU A 1 84 ? 8.278 29.353 -21.422 1.00 52.50 84 GLU A N 1
ATOM 651 C CA . GLU A 1 84 ? 8.372 30.011 -20.113 1.00 52.50 84 GLU A CA 1
ATOM 652 C C . GLU A 1 84 ? 9.324 31.215 -20.144 1.00 52.50 84 GLU A C 1
ATOM 654 O O . GLU A 1 84 ? 9.026 32.250 -19.547 1.00 52.50 84 GLU A O 1
ATOM 659 N N . THR A 1 85 ? 10.440 31.113 -20.872 1.00 62.22 85 THR A N 1
ATOM 660 C CA . THR A 1 85 ? 11.459 32.180 -20.946 1.00 62.22 85 THR A CA 1
ATOM 661 C C . THR A 1 85 ? 11.399 33.007 -22.234 1.00 62.22 85 THR A C 1
ATOM 663 O O . THR A 1 85 ? 11.930 34.117 -22.284 1.00 62.22 85 THR A O 1
ATOM 666 N N . GLY A 1 86 ? 10.756 32.493 -23.288 1.00 68.50 86 GLY A N 1
ATOM 667 C CA . GLY A 1 86 ? 10.733 33.086 -24.628 1.00 68.50 86 GLY A CA 1
ATOM 668 C C . GLY A 1 86 ? 12.053 32.944 -25.397 1.00 68.50 86 GLY A C 1
ATOM 669 O O . GLY A 1 86 ? 12.178 33.470 -26.506 1.00 68.50 86 GLY A O 1
ATOM 670 N N . GLN A 1 87 ? 13.047 32.255 -24.833 1.00 72.19 87 GLN A N 1
ATOM 671 C CA . GLN A 1 87 ? 14.364 32.100 -25.439 1.00 72.19 87 GLN A CA 1
ATOM 672 C C . GLN A 1 87 ? 14.368 30.949 -26.451 1.00 72.19 87 GLN A C 1
ATOM 674 O O . GLN A 1 87 ? 13.774 29.901 -26.216 1.00 72.19 87 GLN A O 1
ATOM 679 N N . SER A 1 88 ? 15.016 31.147 -27.604 1.00 78.69 88 SER A N 1
ATOM 680 C CA . SER A 1 88 ? 15.124 30.116 -28.645 1.00 78.69 88 SER A CA 1
ATOM 681 C C . SER A 1 88 ? 16.502 29.476 -28.659 1.00 78.69 88 SER A C 1
ATOM 683 O O . SER A 1 88 ? 17.510 30.176 -28.772 1.00 78.69 88 SER A O 1
ATOM 685 N N . TYR A 1 89 ? 16.534 28.150 -28.608 1.00 83.38 89 TYR A N 1
ATOM 686 C CA . TYR A 1 89 ? 17.757 27.355 -28.628 1.00 83.38 89 TYR A CA 1
ATOM 687 C C . TYR A 1 89 ? 17.766 26.443 -29.848 1.00 83.38 89 TYR A C 1
ATOM 689 O O . TYR A 1 89 ? 16.716 25.962 -30.276 1.00 83.38 89 TYR A O 1
ATOM 697 N N . LEU A 1 90 ? 18.951 26.192 -30.412 1.00 89.25 90 LEU A N 1
ATOM 698 C CA . LEU A 1 90 ? 19.104 25.079 -31.345 1.00 89.25 90 LEU A CA 1
ATOM 699 C C . LEU A 1 90 ? 18.964 23.792 -30.533 1.00 89.25 90 LEU A C 1
ATOM 701 O O . LEU A 1 90 ? 19.605 23.658 -29.492 1.00 89.25 90 LEU A O 1
ATOM 705 N N . THR A 1 91 ? 18.132 22.869 -30.998 1.00 89.81 91 THR A N 1
ATOM 706 C CA . THR A 1 91 ? 17.806 21.627 -30.300 1.00 89.81 91 THR A CA 1
ATOM 707 C C . THR A 1 91 ? 17.873 20.424 -31.226 1.00 89.81 91 THR A C 1
ATOM 709 O O . THR A 1 91 ? 17.645 20.552 -32.427 1.00 89.81 91 THR A O 1
ATOM 712 N N . GLN A 1 92 ? 18.174 19.246 -30.685 1.00 92.19 92 GLN A N 1
ATOM 713 C CA . GLN A 1 92 ? 18.068 17.982 -31.415 1.00 92.19 92 GLN A CA 1
ATOM 714 C C . GLN A 1 92 ? 17.630 16.863 -30.468 1.00 92.19 92 GLN A C 1
ATOM 716 O O . GLN A 1 92 ? 18.179 16.706 -29.378 1.00 92.19 92 GLN A O 1
ATOM 721 N N . TYR A 1 93 ? 16.641 16.077 -30.887 1.00 89.38 93 TYR A N 1
ATOM 722 C CA . TYR A 1 93 ? 16.173 14.895 -30.165 1.00 89.38 93 TYR A CA 1
ATOM 723 C C . TYR A 1 93 ? 16.986 13.655 -30.502 1.00 89.38 93 TYR A C 1
ATOM 725 O O . TYR A 1 93 ? 17.234 13.338 -31.672 1.00 89.38 93 TYR A O 1
ATOM 733 N N . PHE A 1 94 ? 17.283 12.922 -29.441 1.00 91.50 94 PHE A N 1
ATOM 734 C CA . PHE A 1 94 ? 17.830 11.579 -29.417 1.00 91.50 94 PHE A CA 1
ATOM 735 C C . PHE A 1 94 ? 16.821 10.648 -28.744 1.00 91.50 94 PHE A C 1
ATOM 737 O O . PHE A 1 94 ? 15.861 11.108 -28.134 1.00 91.50 94 PHE A O 1
ATOM 744 N N . GLU A 1 95 ? 17.017 9.336 -28.835 1.00 86.88 95 GLU A N 1
ATOM 745 C CA . GLU A 1 95 ? 16.061 8.364 -28.286 1.00 86.88 95 GLU A CA 1
ATOM 746 C C . GLU A 1 95 ? 15.752 8.581 -26.801 1.00 86.88 95 GLU A C 1
ATOM 748 O O . GLU A 1 95 ? 14.605 8.421 -26.385 1.00 86.88 95 GLU A O 1
ATOM 753 N N . ARG A 1 96 ? 16.762 8.971 -26.015 1.00 86.56 96 ARG A N 1
ATOM 754 C CA . ARG A 1 96 ? 16.663 9.093 -24.555 1.00 86.56 96 ARG A CA 1
ATOM 755 C C . ARG A 1 96 ? 16.599 10.537 -24.050 1.00 86.56 96 ARG A C 1
ATOM 757 O O . ARG A 1 96 ? 16.302 10.750 -22.877 1.00 86.56 96 ARG A O 1
ATOM 764 N N . ASN A 1 97 ? 16.887 11.543 -24.886 1.00 88.81 97 ASN A N 1
ATOM 765 C CA . ASN A 1 97 ? 16.904 12.941 -24.435 1.00 88.81 97 ASN A CA 1
ATOM 766 C C . ASN A 1 97 ? 16.792 13.995 -25.561 1.00 88.81 97 ASN A C 1
ATOM 768 O O . ASN A 1 97 ? 16.788 13.658 -26.744 1.00 88.81 97 ASN A O 1
ATOM 772 N N . ARG A 1 98 ? 16.742 15.283 -25.190 1.00 90.12 98 ARG A N 1
ATOM 773 C CA . ARG A 1 98 ? 16.835 16.451 -26.083 1.00 90.12 98 ARG A CA 1
ATOM 774 C C . ARG A 1 98 ? 18.090 17.244 -25.740 1.00 90.12 98 ARG A C 1
ATOM 776 O O . ARG A 1 98 ? 18.280 17.616 -24.590 1.00 90.12 98 ARG A O 1
ATOM 783 N N . PHE A 1 99 ? 18.925 17.529 -26.733 1.00 92.06 99 PHE A N 1
ATOM 784 C CA . PHE A 1 99 ? 20.066 18.430 -26.572 1.00 92.06 99 PHE A CA 1
ATOM 785 C C . PHE A 1 99 ? 19.652 19.855 -26.896 1.00 92.06 99 PHE A C 1
ATOM 787 O O . PHE A 1 99 ? 18.907 20.069 -27.850 1.00 92.06 99 PHE A O 1
ATOM 794 N N . GLU A 1 100 ? 20.173 20.813 -26.139 1.00 90.06 100 GLU A N 1
ATOM 795 C CA . GLU A 1 100 ? 19.932 22.243 -26.295 1.00 90.06 100 GLU A CA 1
ATOM 796 C C . GLU A 1 100 ? 21.257 22.990 -26.299 1.00 90.06 100 GLU A C 1
ATOM 798 O O . GLU A 1 100 ? 22.067 22.845 -25.383 1.00 90.06 100 GLU A O 1
ATOM 803 N N . LEU A 1 101 ? 21.491 23.798 -27.329 1.00 89.75 101 LEU A N 1
ATOM 804 C CA . LEU A 1 101 ? 22.672 24.644 -27.405 1.00 89.75 101 LEU A CA 1
ATOM 805 C C . LEU A 1 101 ? 22.368 25.992 -26.745 1.00 89.75 101 LEU A C 1
ATOM 807 O O . LEU A 1 101 ? 21.730 26.858 -27.349 1.00 89.75 101 LEU A O 1
ATOM 811 N N . GLN A 1 102 ? 22.824 26.157 -25.505 1.00 83.19 102 GLN A N 1
ATOM 812 C CA . GLN A 1 102 ? 22.586 27.344 -24.690 1.00 83.19 102 GLN A CA 1
ATOM 813 C C . GLN A 1 102 ? 23.825 28.256 -24.638 1.00 83.19 102 GLN A C 1
ATOM 815 O O . GLN A 1 102 ? 24.953 27.767 -24.694 1.00 83.19 102 GLN A O 1
ATOM 820 N N . PRO A 1 103 ? 23.667 29.584 -24.506 1.00 77.00 103 PRO A N 1
ATOM 821 C CA . PRO A 1 103 ? 24.794 30.482 -24.252 1.00 77.00 103 PRO A CA 1
ATOM 822 C C . PRO A 1 103 ? 25.408 30.212 -22.869 1.00 77.00 103 PRO A C 1
ATOM 824 O O . PRO A 1 103 ? 24.696 30.245 -21.868 1.00 77.00 103 PRO A O 1
ATOM 827 N N . GLY A 1 104 ? 26.719 29.973 -22.799 1.00 67.94 104 GLY A N 1
ATOM 828 C CA . GLY A 1 104 ? 27.453 29.743 -21.552 1.00 67.94 104 GLY A CA 1
ATOM 829 C C . GLY A 1 104 ? 28.632 30.710 -21.349 1.00 67.94 104 GLY A C 1
ATOM 830 O O . GLY A 1 104 ? 29.004 31.444 -22.270 1.00 67.94 104 GLY A O 1
ATOM 831 N N . PRO A 1 105 ? 29.266 30.705 -20.158 1.00 56.19 105 PRO A N 1
ATOM 832 C CA . PRO A 1 105 ? 30.332 31.650 -19.792 1.00 56.19 105 PRO A CA 1
ATOM 833 C C . PRO A 1 105 ? 31.560 31.616 -20.716 1.00 56.19 105 PRO A C 1
ATOM 835 O O . PRO A 1 105 ? 32.273 32.607 -20.824 1.00 56.19 105 PRO A O 1
ATOM 838 N N . ASN A 1 106 ? 31.781 30.487 -21.399 1.00 68.19 106 ASN A N 1
ATOM 839 C CA . ASN A 1 106 ? 32.909 30.245 -22.304 1.00 68.19 106 ASN A CA 1
ATOM 840 C C . ASN A 1 106 ? 32.454 29.972 -23.754 1.00 68.19 106 ASN A C 1
ATOM 842 O O . ASN A 1 106 ? 33.146 29.280 -24.499 1.00 68.19 106 ASN A O 1
ATOM 846 N N . GLY A 1 107 ? 31.283 30.478 -24.151 1.00 73.50 107 GLY A N 1
ATOM 847 C CA . GLY A 1 107 ? 30.662 30.209 -25.453 1.00 73.50 107 GLY A CA 1
ATOM 848 C C . GLY A 1 107 ? 29.456 29.276 -25.353 1.00 73.50 107 GLY A C 1
ATOM 849 O O . GLY A 1 107 ? 28.983 28.970 -24.260 1.00 73.50 107 GLY A O 1
ATOM 850 N N . ASN A 1 108 ? 28.924 28.852 -26.501 1.00 76.88 108 ASN A N 1
ATOM 851 C CA . ASN A 1 108 ? 27.765 27.961 -26.552 1.00 76.88 108 ASN A CA 1
ATOM 852 C C . ASN A 1 108 ? 28.079 26.613 -25.880 1.00 76.88 108 ASN A C 1
ATOM 854 O O . ASN A 1 108 ? 29.089 25.988 -26.190 1.00 76.88 108 ASN A O 1
ATOM 858 N N . GLN A 1 109 ? 27.200 26.157 -24.992 1.00 82.81 109 GLN A N 1
ATOM 859 C CA . GLN A 1 109 ? 27.303 24.896 -24.266 1.00 82.81 109 GLN A CA 1
ATOM 860 C C . GLN A 1 109 ? 26.079 24.030 -24.542 1.00 82.81 109 GLN A C 1
ATOM 862 O O . GLN A 1 109 ? 24.952 24.519 -24.597 1.00 82.81 109 GLN A O 1
ATOM 867 N N . VAL A 1 110 ? 26.303 22.730 -24.713 1.00 87.06 110 VAL A N 1
ATOM 868 C CA . VAL A 1 110 ? 25.220 21.757 -24.864 1.00 87.06 110 VAL A CA 1
ATOM 869 C C . VAL A 1 110 ? 24.717 21.355 -23.483 1.00 87.06 110 VAL A C 1
ATOM 871 O O . VAL A 1 110 ? 25.504 20.940 -22.633 1.00 87.06 110 VAL A O 1
ATOM 874 N N . GLN A 1 111 ? 23.409 21.457 -23.273 1.00 85.00 111 GLN A N 1
ATOM 875 C CA . GLN A 1 111 ? 22.717 20.967 -22.085 1.00 85.00 111 GLN A CA 1
ATOM 876 C C . GLN A 1 111 ? 21.610 19.986 -22.474 1.00 85.00 111 GLN A C 1
ATOM 878 O O . GLN A 1 111 ? 21.103 20.020 -23.596 1.00 85.00 111 GLN A O 1
ATOM 883 N N . LEU A 1 112 ? 21.238 19.106 -21.543 1.00 85.44 112 LEU A N 1
ATOM 884 C CA . LEU A 1 112 ? 20.029 18.300 -21.685 1.00 85.44 112 LEU A CA 1
ATOM 885 C C . LEU A 1 112 ? 18.807 19.159 -21.362 1.00 85.44 112 LEU A C 1
ATOM 887 O O . LEU A 1 112 ? 18.806 19.893 -20.370 1.00 85.44 112 LEU A O 1
ATOM 891 N N . GLY A 1 113 ? 17.774 19.043 -22.192 1.00 80.44 113 GLY A N 1
ATOM 892 C CA . GLY A 1 113 ? 16.495 19.695 -21.953 1.00 80.44 113 GLY A CA 1
ATOM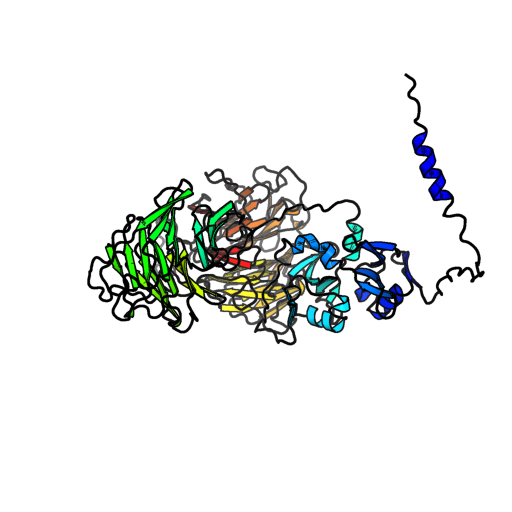 893 C C . GLY A 1 113 ? 15.821 19.175 -20.687 1.00 80.44 113 GLY A C 1
ATOM 894 O O . GLY A 1 113 ? 16.097 18.072 -20.212 1.00 80.44 113 GLY A O 1
ATOM 895 N N . LEU A 1 114 ? 14.892 19.959 -20.141 1.00 83.31 114 LEU A N 1
ATOM 896 C CA . LEU A 1 114 ? 14.156 19.637 -18.914 1.00 83.31 114 LEU A CA 1
ATOM 897 C C . LEU A 1 114 ? 13.044 18.598 -19.153 1.00 83.31 114 LEU A C 1
ATOM 899 O O . LEU A 1 114 ? 11.947 18.717 -18.610 1.00 83.31 114 LEU A O 1
ATOM 903 N N . LEU A 1 115 ? 13.304 17.574 -19.974 1.00 81.38 115 LEU A N 1
ATOM 904 C CA . LEU A 1 115 ? 12.285 16.618 -20.415 1.00 81.38 115 LEU A CA 1
ATOM 905 C C . LEU A 1 115 ? 11.589 15.908 -19.250 1.00 81.38 115 LEU A C 1
ATOM 907 O O . LEU A 1 115 ? 10.400 15.623 -19.350 1.00 81.38 115 LEU A O 1
ATOM 911 N N . GLY A 1 116 ? 12.287 15.663 -18.138 1.00 82.06 116 GLY A N 1
ATOM 912 C CA . GLY A 1 116 ? 11.676 15.082 -16.943 1.00 82.06 116 GLY A CA 1
ATOM 913 C C . GLY A 1 116 ? 10.598 15.991 -16.348 1.00 82.06 116 GLY A C 1
ATOM 914 O O . GLY A 1 116 ? 9.454 15.570 -16.174 1.00 82.06 116 GLY A O 1
ATOM 915 N N . LYS A 1 117 ? 10.922 17.272 -16.130 1.00 80.38 117 LYS A N 1
ATOM 916 C CA . LYS A 1 117 ? 9.946 18.287 -15.690 1.00 80.38 117 LYS A CA 1
ATOM 917 C C . LYS A 1 117 ? 8.843 18.534 -16.716 1.00 80.38 117 LYS A C 1
ATOM 919 O O . LYS A 1 117 ? 7.691 18.697 -16.329 1.00 80.38 117 LYS A O 1
ATOM 924 N N . GLU A 1 118 ? 9.176 18.583 -18.002 1.00 77.88 118 GLU A N 1
ATOM 925 C CA . GLU A 1 118 ? 8.214 18.843 -19.078 1.00 77.88 118 GLU A CA 1
ATOM 926 C C . GLU A 1 118 ? 7.173 17.725 -19.179 1.00 77.88 118 GLU A C 1
ATOM 928 O O . GLU A 1 118 ? 5.974 18.009 -19.180 1.00 77.88 118 GLU A O 1
ATOM 933 N N . LEU A 1 119 ? 7.616 16.463 -19.193 1.00 73.50 119 LEU A N 1
ATOM 934 C CA . LEU A 1 119 ? 6.738 15.295 -19.302 1.00 73.50 119 LEU A CA 1
ATOM 935 C C . LEU A 1 119 ? 5.932 15.042 -18.021 1.00 73.50 119 LEU A C 1
ATOM 937 O O . LEU A 1 119 ? 4.810 14.543 -18.093 1.00 73.50 119 LEU A O 1
ATOM 941 N N . ARG A 1 120 ? 6.462 15.413 -16.847 1.00 72.56 120 ARG A N 1
ATOM 942 C CA . ARG A 1 120 ? 5.804 15.199 -15.545 1.00 72.56 120 ARG A CA 1
ATOM 943 C C . ARG A 1 120 ? 5.220 16.472 -14.931 1.00 72.56 120 ARG A C 1
ATOM 945 O O . ARG A 1 120 ? 4.844 16.458 -13.765 1.00 72.56 120 ARG A O 1
ATOM 952 N N . ARG A 1 121 ? 5.060 17.561 -15.697 1.00 69.88 121 ARG A N 1
ATOM 953 C CA . ARG A 1 121 ? 4.577 18.866 -15.193 1.00 69.88 121 ARG A CA 1
ATOM 954 C C . ARG A 1 121 ? 3.258 18.777 -14.414 1.00 69.88 121 ARG A C 1
ATOM 956 O O . ARG A 1 121 ? 3.079 19.488 -13.427 1.00 69.88 121 ARG A O 1
ATOM 963 N N . GLU A 1 122 ? 2.331 17.932 -14.862 1.00 54.78 122 GLU A N 1
ATOM 964 C CA . GLU A 1 122 ? 1.053 17.716 -14.168 1.00 54.78 122 GLU A CA 1
ATOM 965 C C . GLU A 1 122 ? 1.165 16.698 -13.029 1.00 54.78 122 GLU A C 1
ATOM 967 O O . GLU A 1 122 ? 0.578 16.909 -11.970 1.00 54.78 122 GLU A O 1
ATOM 972 N N . ALA A 1 123 ? 1.975 15.650 -13.197 1.00 53.62 123 ALA A N 1
ATOM 973 C CA . ALA A 1 123 ? 2.242 14.676 -12.142 1.00 53.62 123 ALA A CA 1
ATOM 974 C C . ALA A 1 123 ? 2.899 15.324 -10.912 1.00 53.62 123 ALA A C 1
ATOM 976 O O . ALA A 1 123 ? 2.464 15.080 -9.796 1.00 53.62 123 ALA A O 1
ATOM 977 N N . LEU A 1 124 ? 3.824 16.270 -11.101 1.00 62.22 124 LEU A N 1
ATOM 978 C CA . LEU A 1 124 ? 4.447 17.056 -10.024 1.00 62.22 124 LEU A CA 1
ATOM 979 C C . LEU A 1 124 ? 3.443 17.787 -9.109 1.00 62.22 124 LEU A C 1
ATOM 981 O O . LEU A 1 124 ? 3.810 18.253 -8.035 1.00 62.22 124 LEU A O 1
ATOM 985 N N . LYS A 1 125 ? 2.179 17.934 -9.527 1.00 57.47 125 LYS A N 1
ATOM 986 C CA . LYS A 1 125 ? 1.134 18.613 -8.749 1.00 57.47 125 LYS A CA 1
ATOM 987 C C . LYS A 1 125 ? 0.183 17.663 -8.023 1.00 57.47 125 LYS A C 1
ATOM 989 O O . LYS A 1 125 ? -0.523 18.131 -7.135 1.00 57.47 125 LYS A O 1
ATOM 994 N N . ALA A 1 126 ? 0.090 16.401 -8.438 1.00 50.25 126 ALA A N 1
ATOM 995 C CA . ALA A 1 126 ? -1.005 15.512 -8.034 1.00 50.25 126 ALA A CA 1
ATOM 996 C C . ALA A 1 126 ? -0.600 14.044 -7.852 1.00 50.25 126 ALA A C 1
ATOM 998 O O . ALA A 1 126 ? -1.335 13.291 -7.217 1.00 50.25 126 ALA A O 1
ATOM 999 N N . ASP A 1 127 ? 0.531 13.635 -8.421 1.00 50.88 127 ASP A N 1
ATOM 1000 C CA . ASP A 1 127 ? 1.055 12.284 -8.313 1.00 50.88 127 ASP A CA 1
ATOM 1001 C C . ASP A 1 127 ? 1.807 12.139 -6.978 1.00 50.88 127 ASP A C 1
ATOM 1003 O O . ASP A 1 127 ? 2.703 12.951 -6.705 1.00 50.88 127 ASP A O 1
ATOM 1007 N N . PRO A 1 128 ? 1.436 11.163 -6.130 1.00 53.00 128 PRO A N 1
ATOM 1008 C CA . PRO A 1 128 ? 2.107 10.889 -4.862 1.00 53.00 128 PRO A CA 1
ATOM 1009 C C . PRO A 1 128 ? 3.604 10.609 -5.005 1.00 53.00 128 PRO A C 1
ATOM 1011 O O . PRO A 1 128 ? 4.374 11.069 -4.167 1.00 53.00 128 PRO A O 1
ATOM 1014 N N . ASP A 1 129 ? 4.030 9.949 -6.087 1.00 54.41 129 ASP A N 1
ATOM 1015 C CA . ASP A 1 129 ? 5.435 9.557 -6.294 1.00 54.41 129 ASP A CA 1
ATOM 1016 C C . ASP A 1 129 ? 6.356 10.767 -6.562 1.00 54.41 129 ASP A C 1
ATOM 1018 O O . ASP A 1 129 ? 7.584 10.669 -6.501 1.00 54.41 129 ASP A O 1
ATOM 1022 N N . PHE A 1 130 ? 5.753 11.928 -6.838 1.00 69.62 130 PHE A N 1
ATOM 1023 C CA . PHE A 1 130 ? 6.404 13.198 -7.163 1.00 69.62 130 PHE A CA 1
ATOM 1024 C C . PHE A 1 130 ? 6.164 14.273 -6.090 1.00 69.62 130 PHE A C 1
ATOM 1026 O O . PHE A 1 130 ? 6.514 15.438 -6.289 1.00 69.62 130 PHE A O 1
ATOM 1033 N N . GLN A 1 131 ? 5.542 13.916 -4.960 1.00 73.44 131 GLN A N 1
ATOM 1034 C CA . GLN A 1 131 ? 5.392 14.831 -3.830 1.00 73.44 131 GLN A CA 1
ATOM 1035 C C . GLN A 1 131 ? 6.699 14.954 -3.057 1.00 73.44 131 GLN A C 1
ATOM 1037 O O . GLN A 1 131 ? 7.450 13.991 -2.916 1.00 73.44 131 GLN A O 1
ATOM 1042 N N . LYS A 1 132 ? 6.938 16.147 -2.510 1.00 76.00 132 LYS A N 1
ATOM 1043 C CA . LYS A 1 132 ? 8.069 16.375 -1.613 1.00 76.00 132 LYS A CA 1
ATOM 1044 C C . LYS A 1 132 ? 7.951 15.468 -0.399 1.00 76.00 132 LYS A C 1
ATOM 1046 O O . LYS A 1 132 ? 6.872 15.355 0.182 1.00 76.00 132 LYS A O 1
ATOM 1051 N N . VAL A 1 133 ? 9.073 14.899 0.002 1.00 63.62 133 VAL A N 1
ATOM 1052 C CA . VAL A 1 133 ? 9.190 14.082 1.203 1.00 63.62 133 VAL A CA 1
ATOM 1053 C C . VAL A 1 133 ? 10.084 14.786 2.214 1.00 63.62 133 VAL A C 1
ATOM 1055 O O . VAL A 1 133 ? 10.928 15.608 1.851 1.00 63.62 133 VAL A O 1
ATOM 1058 N N . ASP A 1 134 ? 9.890 14.481 3.494 1.00 65.94 134 ASP A N 1
ATOM 1059 C CA . ASP A 1 134 ? 10.799 14.959 4.529 1.00 65.94 134 ASP A CA 1
ATOM 1060 C C . ASP A 1 134 ? 12.215 14.388 4.313 1.00 65.94 134 ASP A C 1
ATOM 1062 O O . ASP A 1 134 ? 12.351 13.293 3.753 1.00 65.94 134 ASP A O 1
ATOM 1066 N N . PRO A 1 135 ? 13.274 15.100 4.758 1.00 65.38 135 PRO A N 1
ATOM 1067 C CA . PRO A 1 135 ? 14.643 14.604 4.707 1.00 65.38 135 PRO A CA 1
ATOM 1068 C C . PRO A 1 135 ? 14.752 13.257 5.420 1.00 65.38 135 PRO A C 1
ATOM 1070 O O . PRO A 1 135 ? 14.785 13.176 6.650 1.00 65.38 135 PRO A O 1
ATOM 1073 N N . LEU A 1 136 ? 14.807 12.190 4.634 1.00 53.25 136 LEU A N 1
ATOM 1074 C CA . LEU A 1 136 ? 14.860 10.829 5.131 1.00 53.25 136 LEU A CA 1
ATOM 1075 C C . LEU A 1 136 ? 16.328 10.422 5.163 1.00 53.25 136 LEU A C 1
ATOM 1077 O O . LEU A 1 136 ? 16.897 9.982 4.170 1.00 53.25 136 LEU A O 1
ATOM 1081 N N . VAL A 1 137 ? 16.958 10.597 6.325 1.00 55.66 137 VAL A N 1
ATOM 1082 C CA . VAL A 1 137 ? 18.156 9.817 6.635 1.00 55.66 137 VAL A CA 1
ATOM 1083 C C . VAL A 1 137 ? 17.641 8.445 7.022 1.00 55.66 137 VAL A C 1
ATOM 1085 O O . VAL A 1 137 ? 17.236 8.239 8.164 1.00 55.66 137 VAL A O 1
ATOM 1088 N N . ASP A 1 138 ? 17.589 7.534 6.055 1.00 54.00 138 ASP A N 1
ATOM 1089 C CA . ASP A 1 138 ? 17.300 6.138 6.337 1.00 54.00 138 ASP A CA 1
ATOM 1090 C C . ASP A 1 138 ? 18.453 5.623 7.221 1.00 54.00 138 ASP A C 1
ATOM 1092 O O . ASP A 1 138 ? 19.595 5.571 6.749 1.00 54.00 138 ASP A O 1
ATOM 1096 N N . PRO A 1 139 ? 18.215 5.335 8.518 1.00 51.53 139 PRO A N 1
ATOM 1097 C CA . PRO A 1 139 ? 19.279 4.966 9.452 1.00 51.53 139 PRO A CA 1
ATOM 1098 C C . PRO A 1 139 ? 19.941 3.644 9.063 1.00 51.53 139 PRO A C 1
ATOM 1100 O O . PRO A 1 139 ? 21.059 3.358 9.491 1.00 51.53 139 PRO A O 1
ATOM 1103 N N . ASP A 1 140 ? 19.262 2.868 8.225 1.00 48.06 140 ASP A N 1
ATOM 1104 C CA . ASP A 1 140 ? 19.715 1.586 7.753 1.00 48.06 140 ASP A CA 1
ATOM 1105 C C . ASP A 1 140 ? 20.576 1.734 6.465 1.00 48.06 140 ASP A C 1
ATOM 1107 O O . ASP A 1 140 ? 21.268 0.793 6.068 1.00 48.06 140 ASP A O 1
ATOM 1111 N N . PHE A 1 141 ? 20.634 2.922 5.838 1.00 55.53 141 PHE A N 1
ATOM 1112 C CA . PHE A 1 141 ? 21.564 3.242 4.743 1.00 55.53 141 PHE A CA 1
ATOM 1113 C C . PHE A 1 141 ? 22.801 4.020 5.227 1.00 55.53 141 PHE A C 1
ATOM 1115 O O . PHE A 1 141 ? 22.677 5.030 5.928 1.00 55.53 141 PHE A O 1
ATOM 1122 N N . PRO A 1 142 ? 24.019 3.665 4.769 1.00 66.81 142 PRO A N 1
ATOM 1123 C CA . PRO A 1 142 ? 25.192 4.503 4.989 1.00 66.81 142 PRO A CA 1
ATOM 1124 C C . PRO A 1 142 ? 24.967 5.911 4.428 1.00 66.81 142 PRO A C 1
ATOM 1126 O O . PRO A 1 142 ? 24.528 6.067 3.291 1.00 66.81 142 PRO A O 1
ATOM 1129 N N . ALA A 1 143 ? 25.343 6.950 5.177 1.00 68.88 143 ALA A N 1
ATOM 1130 C CA . ALA A 1 143 ? 25.228 8.343 4.724 1.00 68.88 143 ALA A CA 1
ATOM 1131 C C . ALA A 1 143 ? 25.972 8.630 3.398 1.00 68.88 143 ALA A C 1
ATOM 1133 O O . ALA A 1 143 ? 25.695 9.616 2.726 1.00 68.88 143 ALA A O 1
ATOM 1134 N N . SER A 1 144 ? 26.917 7.773 2.998 1.00 74.50 144 SER A N 1
ATOM 1135 C CA . SER A 1 144 ? 27.599 7.839 1.700 1.00 74.50 144 SER A CA 1
ATOM 1136 C C . SER A 1 144 ? 26.738 7.387 0.508 1.00 74.50 144 SER A C 1
ATOM 1138 O O . SER A 1 144 ? 27.030 7.781 -0.627 1.00 74.50 144 SER A O 1
ATOM 1140 N N . GLU A 1 145 ? 25.701 6.583 0.756 1.00 75.69 145 GLU A N 1
ATOM 1141 C CA . GLU A 1 145 ? 24.846 5.907 -0.236 1.00 75.69 145 GLU A CA 1
ATOM 1142 C C . GLU A 1 145 ? 23.443 6.521 -0.357 1.00 75.69 145 GLU A C 1
ATOM 1144 O O . GLU A 1 145 ? 22.601 6.012 -1.094 1.00 75.69 145 GLU A O 1
ATOM 1149 N N . GLN A 1 146 ? 23.199 7.638 0.325 1.00 82.69 146 GLN A N 1
ATOM 1150 C CA . GLN A 1 146 ? 21.957 8.397 0.241 1.00 82.69 146 GLN A CA 1
ATOM 1151 C C . GLN A 1 146 ? 22.241 9.899 0.269 1.00 82.69 146 GLN A C 1
ATOM 1153 O O . GLN A 1 146 ? 23.213 10.355 0.871 1.00 82.69 146 GLN A O 1
ATOM 1158 N N . MET A 1 147 ? 21.403 10.676 -0.406 1.00 87.19 147 MET A N 1
ATOM 1159 C CA . MET A 1 147 ? 21.485 12.130 -0.438 1.00 87.19 147 MET A CA 1
ATOM 1160 C C . MET A 1 147 ? 20.082 12.716 -0.507 1.00 87.19 147 MET A C 1
ATOM 1162 O O . MET A 1 147 ? 19.302 12.330 -1.369 1.00 87.19 147 MET A O 1
ATOM 1166 N N . TYR A 1 148 ? 19.779 13.665 0.373 1.00 87.00 148 TYR A N 1
ATOM 1167 C CA . TYR A 1 148 ? 18.554 14.453 0.299 1.00 87.00 148 TYR A CA 1
ATOM 1168 C C . TYR A 1 148 ? 18.844 15.809 -0.343 1.00 87.00 148 TYR A C 1
ATOM 1170 O O . TYR A 1 148 ? 19.854 16.440 -0.023 1.00 87.00 148 TYR A O 1
ATOM 1178 N N . PHE A 1 149 ? 17.946 16.257 -1.218 1.00 90.81 149 PHE A N 1
ATOM 1179 C CA . PHE A 1 149 ? 18.030 17.533 -1.923 1.00 90.81 149 PHE A CA 1
ATOM 1180 C C . PHE A 1 149 ? 16.926 18.473 -1.429 1.00 90.81 149 PHE A C 1
ATOM 1182 O O . PHE A 1 149 ? 15.783 18.358 -1.880 1.00 90.81 149 PHE A O 1
ATOM 1189 N N . PRO A 1 150 ? 17.225 19.417 -0.514 1.00 84.69 150 PRO A N 1
ATOM 1190 C CA . PRO A 1 150 ? 16.233 20.350 0.024 1.00 84.69 150 PRO A CA 1
ATOM 1191 C C . PRO A 1 150 ? 15.547 21.217 -1.038 1.00 84.69 150 PRO A C 1
ATOM 1193 O O . PRO A 1 150 ? 14.416 21.661 -0.841 1.00 84.69 150 PRO A O 1
ATOM 1196 N N . GLU A 1 151 ? 16.221 21.470 -2.159 1.00 89.38 151 GLU A N 1
ATOM 1197 C CA . GLU A 1 151 ? 15.728 22.299 -3.256 1.00 89.38 151 GLU A CA 1
ATOM 1198 C C . GLU A 1 151 ? 14.490 21.686 -3.914 1.00 89.38 151 GLU A C 1
ATOM 1200 O O . GLU A 1 151 ? 13.522 22.393 -4.216 1.00 89.38 151 GLU A O 1
ATOM 1205 N N . THR A 1 152 ? 14.509 20.369 -4.117 1.00 88.75 152 THR A N 1
ATOM 1206 C CA . THR A 1 152 ? 13.398 19.637 -4.727 1.00 88.75 152 THR A CA 1
ATOM 1207 C C . THR A 1 152 ? 12.540 18.911 -3.700 1.00 88.75 152 THR A C 1
ATOM 1209 O O . THR A 1 152 ? 11.350 18.747 -3.945 1.00 88.75 152 THR A O 1
ATOM 1212 N N . GLY A 1 153 ? 13.081 18.598 -2.522 1.00 86.38 153 GLY A N 1
ATOM 1213 C CA . GLY A 1 153 ? 12.409 17.835 -1.473 1.00 86.38 153 GLY A CA 1
ATOM 1214 C C . GLY A 1 153 ? 12.425 16.330 -1.730 1.00 86.38 153 GLY A C 1
ATOM 1215 O O . GLY A 1 153 ? 11.442 15.668 -1.421 1.00 86.38 153 GLY A O 1
ATOM 1216 N N . HIS A 1 154 ? 13.494 15.811 -2.344 1.00 85.88 154 HIS A N 1
ATOM 1217 C CA . HIS A 1 154 ? 13.591 14.409 -2.758 1.00 85.88 154 HIS A CA 1
ATOM 1218 C C . HIS A 1 154 ? 14.925 13.775 -2.383 1.00 85.88 154 HIS A C 1
ATOM 1220 O O . HIS A 1 154 ? 15.955 14.454 -2.290 1.00 85.88 154 HIS A O 1
ATOM 1226 N N . ASN A 1 155 ? 14.901 12.457 -2.205 1.00 85.06 155 ASN A N 1
ATOM 1227 C CA . ASN A 1 155 ? 16.085 11.655 -1.928 1.00 85.06 155 ASN A CA 1
ATOM 1228 C C . ASN A 1 155 ? 16.662 11.055 -3.211 1.00 85.06 155 ASN A C 1
ATOM 1230 O O . ASN A 1 155 ? 15.968 10.841 -4.197 1.00 85.06 155 ASN A O 1
ATOM 1234 N N . LEU A 1 156 ? 17.949 10.741 -3.184 1.00 87.44 156 LEU A N 1
ATOM 1235 C CA . LEU A 1 156 ? 18.644 9.965 -4.199 1.00 87.44 156 LEU A CA 1
ATOM 1236 C C . LEU A 1 156 ? 19.529 8.945 -3.500 1.00 87.44 156 LEU A C 1
ATOM 1238 O O . LEU A 1 156 ? 20.390 9.314 -2.696 1.00 87.44 156 LEU A O 1
ATOM 1242 N N . ARG A 1 157 ? 19.344 7.671 -3.820 1.00 80.88 157 ARG A N 1
ATOM 1243 C CA . ARG A 1 157 ? 20.103 6.571 -3.226 1.00 80.88 157 ARG A CA 1
ATOM 1244 C C . ARG A 1 157 ? 20.293 5.459 -4.254 1.00 80.88 157 ARG A C 1
ATOM 1246 O O . ARG A 1 157 ? 20.190 5.687 -5.464 1.00 80.88 157 ARG A O 1
ATOM 1253 N N . PHE A 1 158 ? 20.646 4.269 -3.768 1.00 75.75 158 PHE A N 1
ATOM 1254 C CA . PHE A 1 158 ? 20.797 3.069 -4.588 1.00 75.75 158 PHE A CA 1
ATOM 1255 C C . PHE A 1 158 ? 21.822 3.275 -5.732 1.00 75.75 158 PHE A C 1
ATOM 1257 O O . PHE A 1 158 ? 22.681 4.158 -5.691 1.00 75.75 158 PHE A O 1
ATOM 1264 N N . ARG A 1 159 ? 21.750 2.452 -6.784 1.00 81.50 159 ARG A N 1
ATOM 1265 C CA . ARG A 1 159 ? 22.575 2.562 -7.995 1.00 81.50 159 ARG A CA 1
ATOM 1266 C C . ARG A 1 159 ? 22.359 3.882 -8.739 1.00 81.50 159 ARG A C 1
ATOM 1268 O O . ARG A 1 159 ? 23.235 4.296 -9.496 1.00 81.50 159 ARG A O 1
ATOM 1275 N N . PHE A 1 160 ? 21.235 4.564 -8.514 1.00 89.12 160 PHE A N 1
ATOM 1276 C CA . PHE A 1 160 ? 20.967 5.869 -9.114 1.00 89.12 160 PHE A CA 1
ATOM 1277 C C . PHE A 1 160 ? 21.877 6.957 -8.554 1.00 89.12 160 PHE A C 1
ATOM 1279 O O . PHE A 1 160 ? 22.390 7.746 -9.344 1.00 89.12 160 PHE A O 1
ATOM 1286 N N . LEU A 1 161 ? 22.167 6.964 -7.248 1.00 89.81 161 LEU A N 1
ATOM 1287 C CA . LEU A 1 161 ? 23.134 7.900 -6.668 1.00 89.81 161 LEU A CA 1
ATOM 1288 C C . LEU A 1 161 ? 24.545 7.680 -7.221 1.00 89.81 161 LEU A C 1
ATOM 1290 O O . LEU A 1 161 ? 25.214 8.646 -7.594 1.00 89.81 161 LEU A O 1
ATOM 1294 N N . ASP A 1 162 ? 24.988 6.423 -7.303 1.00 86.56 162 ASP A N 1
ATOM 1295 C CA . ASP A 1 162 ? 26.290 6.065 -7.879 1.00 86.56 162 ASP A CA 1
ATOM 1296 C C . ASP A 1 162 ? 26.395 6.535 -9.331 1.00 86.56 162 ASP A C 1
ATOM 1298 O O . ASP A 1 162 ? 27.355 7.212 -9.711 1.00 86.56 162 ASP A O 1
ATOM 1302 N N . TYR A 1 163 ? 25.382 6.206 -10.136 1.00 88.25 163 TYR A N 1
ATOM 1303 C CA . TYR A 1 163 ? 25.332 6.570 -11.543 1.00 88.25 163 TYR A CA 1
ATOM 1304 C C . TYR A 1 163 ? 25.278 8.090 -11.726 1.00 88.25 163 TYR A C 1
ATOM 1306 O O . TYR A 1 163 ? 26.023 8.632 -12.542 1.00 88.25 163 TYR A O 1
ATOM 1314 N N . TRP A 1 164 ? 24.458 8.792 -10.940 1.00 91.06 164 TRP A N 1
ATOM 1315 C CA . TRP A 1 164 ? 24.350 10.250 -10.965 1.00 91.06 164 TRP A CA 1
ATOM 1316 C C . TRP A 1 164 ? 25.698 10.905 -10.641 1.00 91.06 164 TRP A C 1
ATOM 1318 O O . TRP A 1 164 ? 26.168 11.734 -11.418 1.00 91.06 164 TRP A O 1
ATOM 1328 N N . LYS A 1 165 ? 26.384 10.475 -9.568 1.00 89.12 165 LYS A N 1
ATOM 1329 C CA . LYS A 1 165 ? 27.716 10.986 -9.183 1.00 89.12 165 LYS A CA 1
ATOM 1330 C C . LYS A 1 165 ? 28.768 10.754 -10.274 1.00 89.12 165 LYS A C 1
ATOM 1332 O O . LYS A 1 165 ? 29.574 11.641 -10.542 1.00 89.12 165 LYS A O 1
ATOM 1337 N N . GLN A 1 166 ? 28.766 9.578 -10.903 1.00 86.62 166 GLN A N 1
ATOM 1338 C CA . GLN A 1 166 ? 29.775 9.194 -11.899 1.00 86.62 166 GLN A CA 1
ATOM 1339 C C . GLN A 1 166 ? 29.544 9.824 -13.280 1.00 86.62 166 GLN A C 1
ATOM 1341 O O . GLN A 1 166 ? 30.500 10.000 -14.032 1.00 86.62 166 GLN A O 1
ATOM 1346 N N . ASN A 1 167 ? 28.303 10.192 -13.612 1.00 82.94 167 ASN A N 1
ATOM 1347 C CA . ASN A 1 167 ? 27.920 10.637 -14.954 1.00 82.94 167 ASN A CA 1
ATOM 1348 C C . ASN A 1 167 ? 27.492 12.115 -15.004 1.00 82.94 167 ASN A C 1
ATOM 1350 O O . ASN A 1 167 ? 26.612 12.474 -15.775 1.00 82.94 167 ASN A O 1
ATOM 1354 N N . GLY A 1 168 ? 28.110 12.986 -14.200 1.00 80.69 168 GLY A N 1
ATOM 1355 C CA . GLY A 1 168 ? 27.951 14.446 -14.315 1.00 80.69 168 GLY A CA 1
ATOM 1356 C C . GLY A 1 168 ? 26.886 15.083 -13.417 1.00 80.69 168 GLY A C 1
ATOM 1357 O O . GLY A 1 168 ? 26.716 16.301 -13.451 1.00 80.69 168 GLY A O 1
ATOM 1358 N N . GLY A 1 169 ? 26.203 14.292 -12.590 1.00 89.50 169 GLY A N 1
ATOM 1359 C CA . GLY A 1 169 ? 25.329 14.754 -11.515 1.00 89.50 169 GLY A CA 1
ATOM 1360 C C . GLY A 1 169 ? 24.308 15.813 -11.928 1.00 89.50 169 GLY A C 1
ATOM 1361 O O . GLY A 1 169 ? 23.644 15.690 -12.958 1.00 89.50 169 GLY A O 1
ATOM 1362 N N . GLN A 1 170 ? 24.194 16.868 -11.117 1.00 89.25 170 GLN A N 1
ATOM 1363 C CA . GLN A 1 170 ? 23.207 17.935 -11.291 1.00 89.25 170 GLN A CA 1
ATOM 1364 C C . GLN A 1 170 ? 23.358 18.659 -12.631 1.00 89.25 170 GLN A C 1
ATOM 1366 O O . GLN A 1 170 ? 22.359 19.007 -13.252 1.00 89.25 170 GLN A O 1
ATOM 1371 N N . GLU A 1 171 ? 24.590 18.874 -13.098 1.00 82.81 171 GLU A N 1
ATOM 1372 C CA . GLU A 1 171 ? 24.839 19.561 -14.370 1.00 82.81 171 GLU A CA 1
ATOM 1373 C C . GLU A 1 171 ? 24.221 18.785 -15.541 1.00 82.81 171 GLU A C 1
ATOM 1375 O O . GLU A 1 171 ? 23.593 19.363 -16.434 1.00 82.81 171 GLU A O 1
ATOM 1380 N N . GLN A 1 172 ? 24.354 17.457 -15.513 1.00 82.00 172 GLN A N 1
ATOM 1381 C CA . GLN A 1 172 ? 23.895 16.598 -16.595 1.00 82.00 172 GLN A CA 1
ATOM 1382 C C . GLN A 1 172 ? 22.412 16.236 -16.464 1.00 82.00 172 GLN A C 1
ATOM 1384 O O . GLN A 1 172 ? 21.665 16.383 -17.428 1.00 82.00 172 GLN A O 1
ATOM 1389 N N . PHE A 1 173 ? 21.963 15.802 -15.286 1.00 89.38 173 PHE A N 1
ATOM 1390 C CA . PHE A 1 173 ? 20.626 15.220 -15.096 1.00 89.38 173 PHE A CA 1
ATOM 1391 C C . PHE A 1 173 ? 19.648 16.125 -14.341 1.00 89.38 173 PHE A C 1
ATOM 1393 O O . PHE A 1 173 ? 18.443 15.869 -14.348 1.00 89.38 173 PHE A O 1
ATOM 1400 N N . GLY A 1 174 ? 20.142 17.203 -13.733 1.00 90.62 174 GLY A N 1
ATOM 1401 C CA . GLY A 1 174 ? 19.377 18.004 -12.787 1.00 90.62 174 GLY A CA 1
ATOM 1402 C C . GLY A 1 174 ? 19.191 17.297 -11.446 1.00 90.62 174 GLY A C 1
ATOM 1403 O O . GLY A 1 174 ? 19.820 16.273 -11.151 1.00 90.62 174 GLY A O 1
ATOM 1404 N N . LEU A 1 175 ? 18.335 17.885 -10.621 1.00 94.00 175 LEU A N 1
ATOM 1405 C CA . LEU A 1 175 ? 17.977 17.364 -9.303 1.00 94.00 175 LEU A CA 1
ATOM 1406 C C . LEU A 1 175 ? 16.901 16.261 -9.398 1.00 94.00 175 LEU A C 1
ATOM 1408 O O . LEU A 1 175 ? 16.139 16.237 -10.368 1.00 94.00 175 LEU A O 1
ATOM 1412 N N . PRO A 1 176 ? 16.813 15.328 -8.433 1.00 94.12 176 PRO A N 1
ATOM 1413 C CA . PRO A 1 176 ? 15.704 14.375 -8.383 1.00 94.12 176 PRO A CA 1
ATOM 1414 C C . PRO A 1 176 ? 14.375 15.110 -8.148 1.00 94.12 176 PRO A C 1
ATOM 1416 O O . PRO A 1 176 ? 14.319 16.069 -7.378 1.00 94.12 176 PRO A O 1
ATOM 1419 N N . ILE A 1 177 ? 13.313 14.670 -8.821 1.00 91.62 177 ILE A N 1
ATOM 1420 C CA . ILE A 1 177 ? 11.948 15.231 -8.733 1.00 91.62 177 ILE A CA 1
ATOM 1421 C C . ILE A 1 177 ? 10.892 14.175 -8.371 1.00 91.62 177 ILE A C 1
ATOM 1423 O O . ILE A 1 177 ? 9.695 14.445 -8.427 1.00 91.62 177 ILE A O 1
ATOM 1427 N N . SER A 1 178 ? 11.339 12.958 -8.080 1.00 84.44 178 SER A N 1
ATOM 1428 C CA . SER A 1 178 ? 10.531 11.857 -7.572 1.00 84.44 178 SER A CA 1
ATOM 1429 C C . SER A 1 178 ? 11.394 11.006 -6.651 1.00 84.44 178 SER A C 1
ATOM 1431 O O . SER A 1 178 ? 12.626 11.064 -6.710 1.00 84.44 178 SER A O 1
ATOM 1433 N N . GLU A 1 179 ? 10.752 10.145 -5.876 1.00 78.44 179 GLU A N 1
ATOM 1434 C CA . GLU A 1 179 ? 11.439 9.021 -5.243 1.00 78.44 179 GLU A CA 1
ATOM 1435 C C . GLU A 1 179 ? 11.613 7.853 -6.234 1.00 78.44 179 GLU A C 1
ATOM 1437 O O . GLU A 1 179 ? 11.038 7.862 -7.335 1.00 78.44 179 GLU A O 1
ATOM 1442 N N . GLU A 1 180 ? 12.403 6.841 -5.860 1.00 75.62 180 GLU A N 1
ATOM 1443 C CA . GLU A 1 180 ? 12.453 5.586 -6.613 1.00 75.62 180 GLU A CA 1
ATOM 1444 C C . GLU A 1 180 ? 11.115 4.840 -6.520 1.00 75.62 180 GLU A C 1
ATOM 1446 O O . GLU A 1 180 ? 10.592 4.623 -5.422 1.00 75.62 180 GLU A O 1
ATOM 1451 N N . HIS A 1 181 ? 10.575 4.423 -7.666 1.00 64.56 181 HIS A N 1
ATOM 1452 C CA . HIS A 1 181 ? 9.324 3.668 -7.759 1.00 64.56 181 HIS A CA 1
ATOM 1453 C C . HIS A 1 181 ? 9.309 2.754 -8.991 1.00 64.56 181 HIS A C 1
ATOM 1455 O O . HIS A 1 181 ? 10.073 2.935 -9.943 1.00 64.56 181 HIS A O 1
ATOM 1461 N N . LEU A 1 182 ? 8.448 1.734 -8.968 1.00 57.69 182 LEU A N 1
ATOM 1462 C CA . LEU A 1 182 ? 8.239 0.858 -10.118 1.00 57.69 182 LEU A CA 1
ATOM 1463 C C . LEU A 1 182 ? 7.396 1.562 -11.179 1.00 57.69 182 LEU A C 1
ATOM 1465 O O . LEU A 1 182 ? 6.275 1.980 -10.907 1.00 57.69 182 LEU A O 1
ATOM 1469 N N . GLU A 1 183 ? 7.902 1.602 -12.406 1.00 62.66 183 GLU A N 1
ATOM 1470 C CA . GLU A 1 183 ? 7.191 2.145 -13.561 1.00 62.66 183 GLU A CA 1
ATOM 1471 C C . GLU A 1 183 ? 7.148 1.093 -14.681 1.00 62.66 183 GLU A C 1
ATOM 1473 O O . GLU A 1 183 ? 8.134 0.399 -14.949 1.00 62.66 183 GLU A O 1
ATOM 1478 N N . PHE A 1 184 ? 5.987 0.941 -15.325 1.00 54.06 184 PHE A N 1
ATOM 1479 C CA . PHE A 1 184 ? 5.848 0.109 -16.522 1.00 54.06 184 PHE A CA 1
ATOM 1480 C C . PHE A 1 184 ? 6.289 0.904 -17.749 1.00 54.06 184 PHE A C 1
ATOM 1482 O O . PHE A 1 184 ? 5.711 1.951 -18.038 1.00 54.06 184 PHE A O 1
ATOM 1489 N N . GLU A 1 185 ? 7.257 0.387 -18.505 1.00 58.50 185 GLU A N 1
ATOM 1490 C CA . GLU A 1 185 ? 7.674 0.997 -19.763 1.00 58.50 185 GLU A CA 1
ATOM 1491 C C . GLU A 1 185 ? 6.975 0.316 -20.951 1.00 58.50 185 GLU A C 1
ATOM 1493 O O . GLU A 1 185 ? 7.292 -0.832 -21.288 1.00 58.50 185 GLU A O 1
ATOM 1498 N N . PRO A 1 186 ? 6.046 1.008 -21.637 1.00 44.78 186 PRO A N 1
ATOM 1499 C CA . PRO A 1 186 ? 5.234 0.407 -22.691 1.00 44.78 186 PRO A CA 1
ATOM 1500 C C . PRO A 1 186 ? 6.032 0.019 -23.940 1.00 44.78 186 PRO A C 1
ATOM 1502 O O . PRO A 1 186 ? 5.602 -0.872 -24.669 1.00 44.78 186 PRO A O 1
ATOM 1505 N N . VAL A 1 187 ? 7.183 0.652 -24.202 1.00 49.72 187 VAL A N 1
ATOM 1506 C CA . VAL A 1 187 ? 7.992 0.363 -25.399 1.00 49.72 187 VAL A CA 1
ATOM 1507 C C . VAL A 1 187 ? 8.750 -0.958 -25.270 1.00 49.72 187 VAL A C 1
ATOM 1509 O O . VAL A 1 187 ? 8.839 -1.713 -26.238 1.00 49.72 187 VAL A O 1
ATOM 1512 N N . SER A 1 188 ? 9.303 -1.253 -24.093 1.00 52.88 188 SER A N 1
ATOM 1513 C CA . SER A 1 188 ? 10.001 -2.518 -23.831 1.00 52.88 188 SER A CA 1
ATOM 1514 C C . SER A 1 188 ? 9.096 -3.597 -23.235 1.00 52.88 188 SER A C 1
ATOM 1516 O O . SER A 1 188 ? 9.480 -4.766 -23.239 1.00 52.88 188 SER A O 1
ATOM 1518 N N . GLY A 1 189 ? 7.904 -3.231 -22.750 1.00 48.97 189 GLY A N 1
ATOM 1519 C CA . GLY A 1 189 ? 6.927 -4.154 -22.173 1.00 48.97 189 GLY A CA 1
ATOM 1520 C C . GLY A 1 189 ? 7.336 -4.700 -20.804 1.00 48.97 189 GLY A C 1
ATOM 1521 O O . GLY A 1 189 ? 6.951 -5.815 -20.462 1.00 48.97 189 GLY A O 1
ATOM 1522 N N . GLY A 1 190 ? 8.139 -3.957 -20.035 1.00 52.72 190 GLY A N 1
ATOM 1523 C CA . GLY A 1 190 ? 8.687 -4.399 -18.749 1.00 52.72 190 GLY A CA 1
ATOM 1524 C C . GLY A 1 190 ? 8.478 -3.390 -17.621 1.00 52.72 190 GLY A C 1
ATOM 1525 O O . GLY A 1 190 ? 8.297 -2.201 -17.869 1.00 52.72 190 GLY A O 1
ATOM 1526 N N . TYR A 1 191 ? 8.527 -3.872 -16.378 1.00 57.66 191 TYR A N 1
ATOM 1527 C CA . TYR A 1 191 ? 8.593 -3.023 -15.188 1.00 57.66 191 TYR A CA 1
ATOM 1528 C C . TYR A 1 191 ? 10.046 -2.746 -14.826 1.00 57.66 191 TYR A C 1
ATOM 1530 O O . TYR A 1 191 ? 10.850 -3.676 -14.720 1.00 57.66 191 TYR A O 1
ATOM 1538 N N . TYR A 1 192 ? 10.354 -1.478 -14.592 1.00 68.19 192 TYR A N 1
ATOM 1539 C CA . TYR A 1 192 ? 11.668 -1.030 -14.160 1.00 68.19 192 TYR A CA 1
ATOM 1540 C C . TYR A 1 192 ? 11.524 -0.292 -12.841 1.00 68.19 192 TYR A C 1
ATOM 1542 O O . TYR A 1 192 ? 10.555 0.434 -12.627 1.00 68.19 192 TYR A O 1
ATOM 1550 N N . LEU A 1 193 ? 12.503 -0.460 -11.955 1.00 71.38 193 LEU A N 1
ATOM 1551 C CA . LEU A 1 193 ? 12.697 0.530 -10.908 1.00 71.38 193 LEU A CA 1
ATOM 1552 C C . LEU A 1 193 ? 13.191 1.801 -11.597 1.00 71.38 193 LEU A C 1
ATOM 1554 O O . LEU A 1 193 ? 14.161 1.739 -12.360 1.00 71.38 193 LEU A O 1
ATOM 1558 N N . THR A 1 194 ? 12.511 2.916 -11.362 1.00 81.88 194 THR A N 1
ATOM 1559 C CA . THR A 1 194 ? 12.822 4.196 -11.989 1.00 81.88 194 THR A CA 1
ATOM 1560 C C . THR A 1 194 ? 12.891 5.321 -10.976 1.00 81.88 194 THR A C 1
ATOM 1562 O O . THR A 1 194 ? 12.327 5.233 -9.887 1.00 81.88 194 THR A O 1
ATOM 1565 N N . GLN A 1 195 ? 13.590 6.387 -11.349 1.00 89.38 195 GLN A N 1
ATOM 1566 C CA . GLN A 1 195 ? 13.543 7.654 -10.637 1.00 89.38 195 GLN A CA 1
ATOM 1567 C C . GLN A 1 195 ? 13.625 8.804 -11.632 1.00 89.38 195 GLN A C 1
ATOM 1569 O O . GLN A 1 195 ? 14.400 8.763 -12.595 1.00 89.38 195 GLN A O 1
ATOM 1574 N N . TRP A 1 196 ? 12.820 9.835 -11.406 1.00 90.31 196 TRP A N 1
ATOM 1575 C CA . TRP A 1 196 ? 12.763 11.005 -12.263 1.00 90.31 196 TRP A CA 1
ATOM 1576 C C . TRP A 1 196 ? 13.633 12.132 -11.721 1.00 90.31 196 TRP A C 1
ATOM 1578 O O . TRP A 1 196 ? 13.670 12.425 -10.527 1.00 90.31 196 TRP A O 1
ATOM 1588 N N . PHE A 1 197 ? 14.294 12.803 -12.652 1.00 94.44 197 PHE A N 1
ATOM 1589 C CA . PHE A 1 197 ? 15.118 13.984 -12.452 1.00 94.44 197 PHE A CA 1
ATOM 1590 C C . PHE A 1 197 ? 14.603 15.104 -13.348 1.00 94.44 197 PHE A C 1
ATOM 1592 O O . PHE A 1 197 ? 13.819 14.876 -14.269 1.00 94.44 197 PHE A O 1
ATOM 1599 N N . GLU A 1 198 ? 15.069 16.330 -13.131 1.00 91.69 198 GLU A N 1
ATOM 1600 C CA . GLU A 1 198 ? 14.618 17.473 -13.932 1.00 91.69 198 GLU A CA 1
ATOM 1601 C C . GLU A 1 198 ? 14.842 17.268 -15.441 1.00 91.69 198 GLU A C 1
ATOM 1603 O O . GLU A 1 198 ? 14.016 17.707 -16.243 1.00 91.69 198 GLU A O 1
ATOM 1608 N N . ARG A 1 199 ? 15.930 16.582 -15.828 1.00 89.31 199 ARG A N 1
ATOM 1609 C CA . ARG A 1 199 ? 16.355 16.400 -17.230 1.00 89.31 199 ARG A CA 1
ATOM 1610 C C . ARG A 1 199 ? 16.269 14.961 -17.738 1.00 89.31 199 ARG A C 1
ATOM 1612 O O . ARG A 1 199 ? 16.492 14.726 -18.924 1.00 89.31 199 ARG A O 1
ATOM 1619 N N . ALA A 1 200 ? 15.981 13.984 -16.881 1.00 90.12 200 ALA A N 1
ATOM 1620 C CA . ALA A 1 200 ? 16.046 12.571 -17.251 1.00 90.12 200 ALA A CA 1
ATOM 1621 C C . ALA A 1 200 ? 15.137 11.687 -16.388 1.00 90.12 200 ALA A C 1
ATOM 1623 O O . ALA A 1 200 ? 14.718 12.078 -15.306 1.00 90.12 200 ALA A O 1
ATOM 1624 N N . ARG A 1 201 ? 14.895 10.461 -16.854 1.00 90.38 201 ARG A N 1
ATOM 1625 C CA . ARG A 1 201 ? 14.387 9.348 -16.044 1.00 90.38 201 ARG A CA 1
ATOM 1626 C C . ARG A 1 201 ? 15.465 8.277 -16.009 1.00 90.38 201 ARG A C 1
ATOM 1628 O O . ARG A 1 201 ? 15.967 7.924 -17.072 1.00 90.38 201 ARG A O 1
ATOM 1635 N N . PHE A 1 202 ? 15.842 7.789 -14.836 1.00 91.38 202 PHE A N 1
ATOM 1636 C CA . PHE A 1 202 ? 16.747 6.646 -14.710 1.00 91.38 202 PHE A CA 1
ATOM 1637 C C . PHE A 1 202 ? 15.942 5.354 -14.626 1.00 91.38 202 PHE A C 1
ATOM 1639 O O . PHE A 1 202 ? 14.878 5.334 -14.020 1.00 91.38 202 PHE A O 1
ATOM 1646 N N . GLU A 1 203 ? 16.464 4.291 -15.227 1.00 85.44 203 GLU A N 1
ATOM 1647 C CA . GLU A 1 203 ? 15.892 2.946 -15.260 1.00 85.44 203 GLU A CA 1
ATOM 1648 C C . GLU A 1 203 ? 16.955 1.951 -14.805 1.00 85.44 203 GLU A C 1
ATOM 1650 O O . GLU A 1 203 ? 18.073 1.950 -15.330 1.00 85.44 203 GLU A O 1
ATOM 1655 N N . TYR A 1 204 ? 16.624 1.103 -13.833 1.00 82.62 204 TYR A N 1
ATOM 1656 C CA . TYR A 1 204 ? 17.526 0.054 -13.368 1.00 82.62 204 TYR A CA 1
ATOM 1657 C C . TYR A 1 204 ? 17.361 -1.241 -14.180 1.00 82.62 204 TYR A C 1
ATOM 1659 O O . TYR A 1 204 ? 16.257 -1.758 -14.345 1.00 82.62 204 TYR A O 1
ATOM 1667 N N . HIS A 1 205 ? 18.485 -1.777 -14.652 1.00 75.69 205 HIS A N 1
ATOM 1668 C CA . HIS A 1 205 ? 18.622 -2.941 -15.525 1.00 75.69 205 HIS A CA 1
ATOM 1669 C C . HIS A 1 205 ? 19.528 -3.998 -14.877 1.00 75.69 205 HIS A C 1
ATOM 1671 O O . HIS A 1 205 ? 20.715 -4.082 -15.210 1.00 75.69 205 HIS A O 1
ATOM 1677 N N . PRO A 1 206 ? 19.001 -4.839 -13.973 1.00 68.56 206 PRO A N 1
ATOM 1678 C CA . PRO A 1 206 ? 19.810 -5.803 -13.224 1.00 68.56 206 PRO A CA 1
ATOM 1679 C C . PRO A 1 206 ? 20.422 -6.904 -14.093 1.00 68.56 206 PRO A C 1
ATOM 1681 O O . PRO A 1 206 ? 21.362 -7.571 -13.672 1.00 68.56 206 PRO A O 1
ATOM 1684 N N . GLU A 1 207 ? 19.926 -7.112 -15.319 1.00 68.31 207 GLU A N 1
ATOM 1685 C CA . GLU A 1 207 ? 20.576 -8.017 -16.271 1.00 68.31 207 GLU A CA 1
ATOM 1686 C C . GLU A 1 207 ? 21.926 -7.503 -16.797 1.00 68.31 207 GLU A C 1
ATOM 1688 O O . GLU A 1 207 ? 22.661 -8.259 -17.436 1.00 68.31 207 GLU A O 1
ATOM 1693 N N . LYS A 1 208 ? 22.250 -6.224 -16.578 1.00 73.75 208 LYS A N 1
ATOM 1694 C CA . LYS A 1 208 ? 23.491 -5.599 -17.038 1.00 73.75 208 LYS A CA 1
ATOM 1695 C C . LYS A 1 208 ? 24.470 -5.451 -15.881 1.00 73.75 208 LYS A C 1
ATOM 1697 O O . LYS A 1 208 ? 24.087 -5.334 -14.724 1.00 73.75 208 LYS A O 1
ATOM 1702 N N . GLN A 1 209 ? 25.757 -5.450 -16.209 1.00 73.56 209 GLN A N 1
ATOM 1703 C CA . GLN A 1 209 ? 26.803 -5.184 -15.227 1.00 73.56 209 GLN A CA 1
ATOM 1704 C C . GLN A 1 209 ? 27.029 -3.674 -15.079 1.00 73.56 209 GLN A C 1
ATOM 1706 O O . GLN A 1 209 ? 26.975 -2.955 -16.089 1.00 73.56 209 GLN A O 1
ATOM 1711 N N . PRO A 1 210 ? 27.355 -3.201 -13.863 1.00 71.50 210 PRO A N 1
ATOM 1712 C CA . PRO A 1 210 ? 27.886 -1.865 -13.640 1.00 71.50 210 PRO A CA 1
ATOM 1713 C C . PRO A 1 210 ? 28.974 -1.471 -14.651 1.00 71.50 210 PRO A C 1
ATOM 1715 O O . PRO A 1 210 ? 29.854 -2.289 -14.932 1.00 71.50 210 PRO A O 1
ATOM 1718 N N . PRO A 1 211 ? 28.952 -0.240 -15.200 1.00 64.75 211 PRO A N 1
ATOM 1719 C CA . PRO A 1 211 ? 28.019 0.865 -14.924 1.00 64.75 211 PRO A CA 1
ATOM 1720 C C . PRO A 1 211 ? 26.772 0.895 -15.836 1.00 64.75 211 PRO A C 1
ATOM 1722 O O . PRO A 1 211 ? 26.018 1.861 -15.809 1.00 64.75 211 PRO A O 1
ATOM 1725 N N . ASN A 1 212 ? 26.559 -0.122 -16.677 1.00 76.25 212 ASN A N 1
ATOM 1726 C CA . ASN A 1 212 ? 25.466 -0.146 -17.661 1.00 76.25 212 ASN A CA 1
ATOM 1727 C C . ASN A 1 212 ? 24.138 -0.658 -17.079 1.00 76.25 212 ASN A C 1
ATOM 1729 O O . ASN A 1 212 ? 23.180 -0.859 -17.825 1.00 76.25 212 ASN A O 1
ATOM 1733 N N . ASP A 1 213 ? 24.102 -0.919 -15.774 1.00 77.88 213 ASP A N 1
ATOM 1734 C CA . ASP A 1 213 ? 22.939 -1.359 -15.007 1.00 77.88 213 ASP A CA 1
ATOM 1735 C C . ASP A 1 213 ? 21.967 -0.218 -14.686 1.00 77.88 213 ASP A C 1
ATOM 1737 O O . ASP A 1 213 ? 20.873 -0.478 -14.204 1.00 77.88 213 ASP A O 1
ATOM 1741 N N . VAL A 1 214 ? 22.315 1.029 -15.011 1.00 87.19 214 VAL A N 1
ATOM 1742 C CA . VAL A 1 214 ? 21.394 2.171 -15.031 1.00 87.19 214 VAL A CA 1
ATOM 1743 C C . VAL A 1 214 ? 21.395 2.775 -16.433 1.00 87.19 214 VAL A C 1
ATOM 1745 O O . VAL A 1 214 ? 22.451 3.092 -16.978 1.00 87.19 214 VAL A O 1
ATOM 1748 N N . LEU A 1 215 ? 20.214 2.930 -17.032 1.00 84.19 215 LEU A N 1
ATOM 1749 C CA . LEU A 1 215 ? 20.027 3.578 -18.333 1.00 84.19 215 LEU A CA 1
ATOM 1750 C C . LEU A 1 215 ? 19.079 4.773 -18.209 1.00 84.19 215 LEU A C 1
ATOM 1752 O O . LEU A 1 215 ? 18.275 4.847 -17.286 1.00 84.19 215 LEU A O 1
ATOM 1756 N N . LEU A 1 216 ? 19.141 5.702 -19.166 1.00 85.88 216 LEU A N 1
ATOM 1757 C CA . LEU A 1 216 ? 18.162 6.790 -19.255 1.00 85.88 216 LEU A CA 1
ATOM 1758 C C . LEU A 1 216 ? 16.914 6.333 -20.004 1.00 85.88 216 LEU A C 1
ATOM 1760 O O . LEU A 1 216 ? 17.049 5.802 -21.101 1.00 85.88 216 LEU A O 1
ATOM 1764 N N . GLY A 1 217 ? 15.718 6.601 -19.496 1.00 79.94 217 GLY A N 1
ATOM 1765 C CA . GLY A 1 217 ? 14.481 6.271 -20.197 1.00 79.94 217 GLY A CA 1
ATOM 1766 C C . GLY A 1 217 ? 14.361 6.918 -21.576 1.00 79.94 217 GLY A C 1
ATOM 1767 O O . GLY A 1 217 ? 15.021 7.910 -21.890 1.00 79.94 217 GLY A O 1
ATOM 1768 N N . LEU A 1 218 ? 13.511 6.344 -22.428 1.00 82.06 218 LEU A N 1
ATOM 1769 C CA . LEU A 1 218 ? 13.335 6.732 -23.836 1.00 82.06 218 LEU A CA 1
ATOM 1770 C C . LEU A 1 218 ? 12.506 8.026 -24.009 1.00 82.06 218 LEU A C 1
ATOM 1772 O O . LEU A 1 218 ? 11.647 8.110 -24.887 1.00 82.06 218 LEU A O 1
ATOM 1776 N N . LEU A 1 219 ? 12.756 9.046 -23.179 1.00 82.94 219 LEU A N 1
ATOM 1777 C CA . LEU A 1 219 ? 11.937 10.263 -23.096 1.00 82.94 219 LEU A CA 1
ATOM 1778 C C . LEU A 1 219 ? 11.854 11.020 -24.430 1.00 82.94 219 LEU A C 1
ATOM 1780 O O . LEU A 1 219 ? 10.823 11.605 -24.758 1.00 82.94 219 LEU A O 1
ATOM 1784 N N . GLY A 1 220 ? 12.926 10.992 -25.228 1.00 78.94 220 GLY A N 1
ATOM 1785 C CA . GLY A 1 220 ? 12.940 11.640 -26.538 1.00 78.94 220 GLY A CA 1
ATOM 1786 C C . GLY A 1 220 ? 12.037 10.942 -27.558 1.00 78.94 220 GLY A C 1
ATOM 1787 O O . GLY A 1 220 ? 11.332 11.623 -28.303 1.00 78.94 220 GLY A O 1
ATOM 1788 N N . ARG A 1 221 ? 11.994 9.599 -27.561 1.00 76.38 221 ARG A N 1
ATOM 1789 C CA . ARG A 1 221 ? 11.024 8.840 -28.374 1.00 76.38 221 ARG A CA 1
ATOM 1790 C C . ARG A 1 221 ? 9.598 9.067 -27.897 1.00 76.38 221 ARG A C 1
ATOM 1792 O O . ARG A 1 221 ? 8.735 9.360 -28.716 1.00 76.38 221 ARG A O 1
ATOM 1799 N N . GLN A 1 222 ? 9.369 9.000 -26.585 1.00 71.25 222 GLN A N 1
ATOM 1800 C CA . GLN A 1 222 ? 8.044 9.214 -26.000 1.00 71.25 222 GLN A CA 1
ATOM 1801 C C . GLN A 1 222 ? 7.463 10.576 -26.404 1.00 71.25 222 GLN A C 1
ATOM 1803 O O . GLN A 1 222 ? 6.296 10.660 -26.771 1.00 71.25 222 GLN A O 1
ATOM 1808 N N . LEU A 1 223 ? 8.273 11.638 -26.437 1.00 69.38 223 LEU A N 1
ATOM 1809 C CA . LEU A 1 223 ? 7.797 12.950 -26.878 1.00 69.38 223 LEU A CA 1
ATOM 1810 C C . LEU A 1 223 ? 7.464 13.006 -28.385 1.00 69.38 223 LEU A C 1
ATOM 1812 O O . LEU A 1 223 ? 6.566 13.744 -28.791 1.00 69.38 223 LEU A O 1
ATOM 1816 N N . LEU A 1 224 ? 8.175 12.255 -29.230 1.00 63.75 224 LEU A N 1
ATOM 1817 C CA . LEU A 1 224 ? 7.969 12.269 -30.683 1.00 63.75 224 LEU A CA 1
ATOM 1818 C C . LEU A 1 224 ? 6.824 11.358 -31.143 1.00 63.75 224 LEU A C 1
ATOM 1820 O O . LEU A 1 224 ? 6.060 11.768 -32.016 1.00 63.75 224 LEU A O 1
ATOM 1824 N N . ASP A 1 225 ? 6.645 10.190 -30.525 1.00 57.22 225 ASP A N 1
ATOM 1825 C CA . ASP A 1 225 ? 5.553 9.263 -30.854 1.00 57.22 225 ASP A CA 1
ATOM 1826 C C . ASP A 1 225 ? 4.171 9.820 -30.438 1.00 57.22 225 ASP A C 1
ATOM 1828 O O . ASP A 1 225 ? 3.167 9.584 -31.115 1.00 57.22 225 ASP A O 1
ATOM 1832 N N . TYR A 1 226 ? 4.106 10.635 -29.376 1.00 50.34 226 TYR A N 1
ATOM 1833 C CA . TYR A 1 226 ? 2.861 11.237 -28.868 1.00 50.34 226 TYR A CA 1
ATOM 1834 C C . TYR A 1 226 ? 2.443 12.551 -29.557 1.00 50.34 226 TYR A C 1
ATOM 1836 O O . TYR A 1 226 ? 1.314 13.011 -29.378 1.00 50.34 226 TYR A O 1
ATOM 1844 N N . ASN A 1 227 ? 3.295 13.148 -30.396 1.00 42.78 227 ASN A N 1
ATOM 1845 C CA . ASN A 1 227 ? 3.025 14.439 -31.044 1.00 42.78 227 ASN A CA 1
ATOM 1846 C C . ASN A 1 227 ? 2.056 14.372 -32.243 1.00 42.78 227 ASN A C 1
ATOM 1848 O O . ASN A 1 227 ? 1.888 15.361 -32.957 1.00 42.78 227 ASN A O 1
ATOM 1852 N N . SER A 1 228 ? 1.378 13.240 -32.468 1.00 37.78 228 SER A N 1
ATOM 1853 C CA . SER A 1 228 ? 0.374 13.134 -33.531 1.00 37.78 228 SER A CA 1
ATOM 1854 C C . SER A 1 228 ? -1.025 13.629 -33.148 1.00 37.78 228 SER A C 1
ATOM 1856 O O . SER A 1 228 ? -1.810 13.776 -34.074 1.00 37.78 228 SER A O 1
ATOM 1858 N N . ASN A 1 229 ? -1.339 13.934 -31.871 1.00 36.44 229 ASN A N 1
ATOM 1859 C CA . ASN A 1 229 ? -2.521 14.710 -31.420 1.00 36.44 229 ASN A CA 1
ATOM 1860 C C . ASN A 1 229 ? -2.570 14.837 -29.870 1.00 36.44 229 ASN A C 1
ATOM 1862 O O . ASN A 1 229 ? -2.918 13.846 -29.237 1.00 36.44 229 ASN A O 1
ATOM 1866 N N . PHE A 1 230 ? -2.318 16.015 -29.260 1.00 38.19 230 PHE A N 1
ATOM 1867 C CA . PHE A 1 230 ? -3.216 16.707 -28.286 1.00 38.19 230 PHE A CA 1
ATOM 1868 C C . PHE A 1 230 ? -2.580 17.848 -27.455 1.00 38.19 230 PHE A C 1
ATOM 1870 O O . PHE A 1 230 ? -1.460 17.761 -26.963 1.00 38.19 230 PHE A O 1
ATOM 1877 N N . ASN A 1 231 ? -3.410 18.874 -27.208 1.00 30.14 231 ASN A N 1
ATOM 1878 C CA . ASN A 1 231 ? -3.294 19.900 -26.165 1.00 30.14 231 ASN A CA 1
ATOM 1879 C C . ASN A 1 231 ? -3.531 19.307 -24.762 1.00 30.14 231 ASN A C 1
ATOM 1881 O O . ASN A 1 231 ? -4.630 18.831 -24.476 1.00 30.14 231 ASN A O 1
ATOM 1885 N N . PHE A 1 232 ? -2.573 19.462 -23.848 1.00 30.83 232 PHE A N 1
ATOM 1886 C CA . PHE A 1 232 ? -2.792 19.286 -22.408 1.00 30.83 232 PHE A CA 1
ATOM 1887 C C . PHE A 1 232 ? -3.256 20.623 -21.794 1.00 30.83 232 PHE A C 1
ATOM 1889 O O . PHE A 1 232 ? -2.442 21.474 -21.445 1.00 30.83 232 PHE A O 1
ATOM 1896 N N . THR A 1 233 ? -4.568 20.846 -21.656 1.00 26.62 233 THR A N 1
ATOM 1897 C CA . THR A 1 233 ? -5.102 21.953 -20.831 1.00 26.62 233 THR A CA 1
ATOM 1898 C C . THR A 1 233 ? -5.732 21.420 -19.555 1.00 26.62 233 THR A C 1
ATOM 1900 O O . THR A 1 233 ? -6.920 21.110 -19.531 1.00 26.62 233 THR A O 1
ATOM 1903 N N . TRP A 1 234 ? -4.957 21.394 -18.471 1.00 32.53 234 TRP A N 1
ATOM 1904 C CA . TRP A 1 234 ? -5.489 21.272 -17.114 1.00 32.53 234 TRP A CA 1
ATOM 1905 C C . TRP A 1 234 ? -5.646 22.667 -16.508 1.00 32.53 234 TRP A C 1
ATOM 1907 O O . TRP A 1 234 ? -4.686 23.300 -16.073 1.00 32.53 234 TRP A O 1
ATOM 1917 N N . LYS A 1 235 ? -6.877 23.184 -16.501 1.00 30.00 235 LYS A N 1
ATOM 1918 C CA . LYS A 1 235 ? -7.237 24.351 -15.688 1.00 30.00 235 LYS A CA 1
ATOM 1919 C C . LYS A 1 235 ? -7.777 23.866 -14.350 1.00 30.00 235 LYS A C 1
ATOM 1921 O O . LYS A 1 235 ? -8.901 23.382 -14.304 1.00 30.00 235 LYS A O 1
ATOM 1926 N N . ILE A 1 236 ? -7.040 24.096 -13.264 1.00 25.88 236 ILE A N 1
ATOM 1927 C CA . ILE A 1 236 ? -7.623 24.160 -11.917 1.00 25.88 236 ILE A CA 1
ATOM 1928 C C . ILE A 1 236 ? -7.090 25.417 -11.225 1.00 25.88 236 ILE A C 1
ATOM 1930 O O . ILE A 1 236 ? -5.886 25.635 -11.106 1.00 25.88 236 ILE A O 1
ATOM 1934 N N . GLY A 1 237 ? -8.021 26.302 -10.861 1.00 26.31 237 GLY A N 1
ATOM 1935 C CA . GLY A 1 237 ? -7.750 27.630 -10.326 1.00 26.31 237 GLY A CA 1
ATOM 1936 C C . GLY A 1 237 ? -7.301 27.615 -8.866 1.00 26.31 237 GLY A C 1
ATOM 1937 O O . GLY A 1 237 ? -7.936 26.996 -8.020 1.00 26.31 237 GLY A O 1
ATOM 1938 N N . ARG A 1 238 ? -6.245 28.376 -8.562 1.00 25.55 238 ARG A N 1
ATOM 1939 C CA . ARG A 1 238 ? -5.839 28.744 -7.199 1.00 25.55 238 ARG A CA 1
ATOM 1940 C C . ARG A 1 238 ? -6.122 30.223 -6.959 1.00 25.55 238 ARG A C 1
ATOM 1942 O O . ARG A 1 238 ? -5.569 31.039 -7.691 1.00 25.55 238 ARG A O 1
ATOM 1949 N N . ARG A 1 239 ? -6.870 30.566 -5.901 1.00 28.94 239 ARG A N 1
ATOM 1950 C CA . ARG A 1 239 ? -6.620 31.756 -5.057 1.00 28.94 239 ARG A CA 1
ATOM 1951 C C . ARG A 1 239 ? -7.195 31.586 -3.636 1.00 28.94 239 ARG A C 1
ATOM 1953 O O . ARG A 1 239 ? -8.385 31.334 -3.497 1.00 28.94 239 ARG A O 1
ATOM 1960 N N . ALA A 1 240 ? -6.319 31.888 -2.665 1.00 30.34 240 ALA A N 1
ATOM 1961 C CA . ALA A 1 240 ? -6.525 32.424 -1.306 1.00 30.34 240 ALA A CA 1
ATOM 1962 C C . ALA A 1 240 ? -6.834 31.477 -0.121 1.00 30.34 240 ALA A C 1
ATOM 1964 O O . ALA A 1 240 ? -7.983 31.090 0.044 1.00 30.34 240 ALA A O 1
ATOM 1965 N N . SER A 1 241 ? -5.828 31.249 0.753 1.00 42.59 241 SER A N 1
ATOM 1966 C CA . SER A 1 241 ? -5.818 31.574 2.209 1.00 42.59 241 SER A CA 1
ATOM 1967 C C . SER A 1 241 ? -4.697 30.808 2.952 1.00 42.59 241 SER A C 1
ATOM 1969 O O . SER A 1 241 ? -4.814 29.598 3.107 1.00 42.59 241 SER A O 1
ATOM 1971 N N . TYR A 1 242 ? -3.635 31.480 3.417 1.00 55.41 242 TYR A N 1
ATOM 1972 C CA . TYR A 1 242 ? -2.591 30.867 4.264 1.00 55.41 242 TYR A CA 1
ATOM 1973 C C . TYR A 1 242 ? -2.904 31.088 5.758 1.00 55.41 242 TYR A C 1
ATOM 1975 O O . TYR A 1 242 ? -3.374 32.170 6.106 1.00 55.41 242 TYR A O 1
ATOM 1983 N N . LEU A 1 243 ? -2.630 30.087 6.606 1.00 59.16 243 LEU A N 1
ATOM 1984 C CA . LEU A 1 243 ? -2.578 30.189 8.076 1.00 59.16 243 LEU A CA 1
ATOM 1985 C C . LEU A 1 243 ? -1.164 30.622 8.498 1.00 59.16 243 LEU A C 1
ATOM 1987 O O . LEU A 1 243 ? -0.194 30.157 7.901 1.00 59.16 243 LEU A O 1
ATOM 1991 N N . THR A 1 244 ? -1.040 31.500 9.494 1.00 66.69 244 THR A N 1
ATOM 1992 C CA . THR A 1 244 ? 0.234 32.137 9.884 1.00 66.69 244 THR A CA 1
ATOM 1993 C C . THR A 1 244 ? 0.739 31.679 11.256 1.00 66.69 244 THR A C 1
ATOM 1995 O O . THR A 1 244 ? 1.909 31.334 11.374 1.00 66.69 244 THR A O 1
ATOM 1998 N N . ASP A 1 245 ? -0.121 31.630 12.276 1.00 70.25 245 ASP A N 1
ATOM 1999 C CA . ASP A 1 245 ? 0.182 31.060 13.601 1.00 70.25 245 ASP A CA 1
ATOM 2000 C C . ASP A 1 245 ? -1.029 30.257 14.123 1.00 70.25 245 ASP A C 1
ATOM 2002 O O . ASP A 1 245 ? -1.753 30.702 15.023 1.00 70.25 245 ASP A O 1
ATOM 2006 N N . PRO A 1 246 ? -1.338 29.098 13.505 1.00 75.25 246 PRO A N 1
ATOM 2007 C CA . PRO A 1 246 ? -2.456 28.258 13.918 1.00 75.25 246 PRO A CA 1
ATOM 2008 C C . PRO A 1 246 ? -2.196 27.658 15.298 1.00 75.25 246 PRO A C 1
ATOM 2010 O O . PRO A 1 246 ? -1.163 27.036 15.537 1.00 75.25 246 PRO A O 1
ATOM 2013 N N . ASN A 1 247 ? -3.159 27.802 16.210 1.00 72.75 247 ASN A N 1
ATOM 2014 C CA . ASN A 1 247 ? -2.988 27.334 17.582 1.00 72.75 247 ASN A CA 1
ATOM 2015 C C . ASN A 1 247 ? -3.973 26.264 18.048 1.00 72.75 247 ASN A C 1
ATOM 2017 O O . ASN A 1 247 ? -3.567 25.324 18.724 1.00 72.75 247 ASN A O 1
ATOM 2021 N N . SER A 1 248 ? -5.258 26.424 17.750 1.00 73.06 248 SER A N 1
ATOM 2022 C CA . SER A 1 248 ? -6.282 25.453 18.129 1.00 73.06 248 SER A CA 1
ATOM 2023 C C . SER A 1 248 ? -7.158 25.130 16.932 1.00 73.06 248 SER A C 1
ATOM 2025 O O . SER A 1 248 ? -7.404 25.981 16.073 1.00 73.06 248 SER A O 1
ATOM 2027 N N . ILE A 1 249 ? -7.582 23.872 16.854 1.00 74.44 249 ILE A N 1
ATOM 2028 C CA . ILE A 1 249 ? -8.290 23.317 15.705 1.00 74.44 249 ILE A CA 1
ATOM 2029 C C . ILE A 1 249 ? -9.493 22.503 16.168 1.00 74.44 249 ILE A C 1
ATOM 2031 O O . ILE A 1 249 ? -9.469 21.857 17.214 1.00 74.44 249 ILE A O 1
ATOM 2035 N N . PHE A 1 250 ? -10.558 22.550 15.378 1.00 73.69 250 PHE A N 1
ATOM 2036 C CA . PHE A 1 250 ? -11.780 21.795 15.594 1.00 73.69 250 PHE A CA 1
ATOM 2037 C C . PHE A 1 250 ? -12.357 21.342 14.250 1.00 73.69 250 PHE A C 1
ATOM 2039 O O . PHE A 1 250 ? -12.272 22.069 13.262 1.00 73.69 250 PHE A O 1
ATOM 2046 N N . VAL A 1 251 ? -12.983 20.164 14.221 1.00 68.00 251 VAL A N 1
ATOM 2047 C CA . VAL A 1 251 ? -13.657 19.619 13.036 1.00 68.00 251 VAL A CA 1
ATOM 2048 C C . VAL A 1 251 ? -15.106 19.284 13.378 1.00 68.00 251 VAL A C 1
ATOM 2050 O O . VAL A 1 251 ? -15.378 18.575 14.350 1.00 68.00 251 VAL A O 1
ATOM 2053 N N . ASP A 1 252 ? -16.055 19.797 12.593 1.00 64.50 252 ASP A N 1
ATOM 2054 C CA . ASP A 1 252 ? -17.471 19.481 12.783 1.00 64.50 252 ASP A CA 1
ATOM 2055 C C . ASP A 1 252 ? -17.879 18.128 12.179 1.00 64.50 252 ASP A C 1
ATOM 2057 O O . ASP A 1 252 ? -17.148 17.520 11.403 1.00 64.50 252 ASP A O 1
ATOM 2061 N N . GLY A 1 253 ? -19.080 17.643 12.520 1.00 57.34 253 GLY A N 1
ATOM 2062 C CA . GLY A 1 253 ? -19.598 16.362 12.014 1.00 57.34 253 GLY A CA 1
ATOM 2063 C C . GLY A 1 253 ? -19.833 16.313 10.496 1.00 57.34 253 GLY A C 1
ATOM 2064 O O . GLY A 1 253 ? -20.163 15.256 9.970 1.00 57.34 253 GLY A O 1
ATOM 2065 N N . LYS A 1 254 ? -19.667 17.437 9.786 1.00 62.03 254 LYS A N 1
ATOM 2066 C CA . LYS A 1 254 ? -19.744 17.548 8.322 1.00 62.03 254 LYS A CA 1
ATOM 2067 C C . LYS A 1 254 ? -18.355 17.664 7.679 1.00 62.03 254 LYS A C 1
ATOM 2069 O O . LYS A 1 254 ? -18.268 17.850 6.467 1.00 62.03 254 LYS A O 1
ATOM 2074 N N . GLY A 1 255 ? -17.286 17.579 8.473 1.00 61.78 255 GLY A N 1
ATOM 2075 C CA . GLY A 1 255 ? -15.904 17.707 8.021 1.00 61.78 255 GLY A CA 1
ATOM 2076 C C . GLY A 1 255 ? -15.448 19.148 7.786 1.00 61.78 255 GLY A C 1
ATOM 2077 O O . GLY A 1 255 ? -14.404 19.346 7.176 1.00 61.78 255 GLY A O 1
ATOM 2078 N N . ASN A 1 256 ? -16.193 20.170 8.227 1.00 72.06 256 ASN A N 1
ATOM 2079 C CA . ASN A 1 256 ? -15.682 21.541 8.178 1.00 72.06 256 ASN A CA 1
ATOM 2080 C C . ASN A 1 256 ? -14.646 21.746 9.289 1.00 72.06 256 ASN A C 1
ATOM 2082 O O . ASN A 1 256 ? -14.886 21.376 10.440 1.00 72.06 256 ASN A O 1
ATOM 2086 N N . VAL A 1 257 ? -13.536 22.395 8.954 1.00 75.25 257 VAL A N 1
ATOM 2087 C CA . VAL A 1 257 ? -12.408 22.640 9.854 1.00 75.25 257 VAL A CA 1
ATOM 2088 C C . VAL A 1 257 ? -12.432 24.085 10.332 1.00 75.25 257 VAL A C 1
ATOM 2090 O O . VAL A 1 257 ? -12.623 25.008 9.549 1.00 75.25 257 VAL A O 1
ATOM 2093 N N . TYR A 1 258 ? -12.232 24.291 11.623 1.00 77.88 258 TYR A N 1
ATOM 2094 C CA . TYR A 1 258 ? -12.187 25.590 12.273 1.00 77.88 258 TYR A CA 1
ATOM 2095 C C . TYR A 1 258 ? -10.804 25.748 12.891 1.00 77.88 258 TYR A C 1
ATOM 2097 O O . TYR A 1 258 ? -10.432 24.949 13.746 1.00 77.88 258 TYR A O 1
ATOM 2105 N N . VAL A 1 259 ? -10.046 26.751 12.459 1.00 77.62 259 VAL A N 1
ATOM 2106 C CA . VAL A 1 259 ? -8.675 26.989 12.924 1.00 77.62 259 VAL A CA 1
ATOM 2107 C C . VAL A 1 259 ? -8.582 28.366 13.554 1.00 77.62 259 VAL A C 1
ATOM 2109 O O . VAL A 1 259 ? -8.958 29.358 12.935 1.00 77.62 259 VAL A O 1
ATOM 2112 N N . ASN A 1 260 ? -8.064 28.426 14.774 1.00 76.88 260 ASN A N 1
ATOM 2113 C CA . ASN A 1 260 ? -7.703 29.671 15.429 1.00 76.88 260 ASN A CA 1
ATOM 2114 C C . ASN A 1 260 ? -6.316 30.154 14.965 1.00 76.88 260 ASN A C 1
ATOM 2116 O O . ASN A 1 260 ? -5.296 29.585 15.355 1.00 76.88 260 ASN A O 1
ATOM 2120 N N . ASP A 1 261 ? -6.349 31.193 14.137 1.00 73.19 261 ASP A N 1
ATOM 2121 C CA . ASP A 1 261 ? -5.298 32.094 13.660 1.00 73.19 261 ASP A CA 1
ATOM 2122 C C . ASP A 1 261 ? -4.750 33.065 14.725 1.00 73.19 261 ASP A C 1
ATOM 2124 O O . ASP A 1 261 ? -5.344 34.134 14.889 1.00 73.19 261 ASP A O 1
ATOM 2128 N N . ARG A 1 262 ? -3.689 32.770 15.492 1.00 68.75 262 ARG A N 1
ATOM 2129 C CA . ARG A 1 262 ? -3.200 33.738 16.505 1.00 68.75 262 ARG A CA 1
ATOM 2130 C C . ARG A 1 262 ? -2.568 34.980 15.885 1.00 68.75 262 ARG A C 1
ATOM 2132 O O . ARG A 1 262 ? -2.710 36.067 16.447 1.00 68.75 262 ARG A O 1
ATOM 2139 N N . ALA A 1 263 ? -1.881 34.834 14.757 1.00 65.88 263 ALA A N 1
ATOM 2140 C CA . ALA A 1 263 ? -1.166 35.936 14.129 1.00 65.88 263 ALA A CA 1
ATOM 2141 C C . ALA A 1 263 ? -2.130 36.896 13.425 1.00 65.88 263 ALA A C 1
ATOM 2143 O O . ALA A 1 263 ? -1.889 38.105 13.415 1.00 65.88 263 ALA A O 1
ATOM 2144 N N . ASP A 1 264 ? -3.239 36.389 12.879 1.00 63.56 264 ASP A N 1
ATOM 2145 C CA . ASP A 1 264 ? -4.251 37.216 12.216 1.00 63.56 264 ASP A CA 1
ATOM 2146 C C . ASP A 1 264 ? -5.477 37.545 13.091 1.00 63.56 264 ASP A C 1
ATOM 2148 O O . ASP A 1 264 ? -6.287 38.401 12.717 1.00 63.56 264 ASP A O 1
ATOM 2152 N N . GLY A 1 265 ? -5.589 36.941 14.280 1.00 67.94 265 GLY A N 1
ATOM 2153 C CA . GLY A 1 265 ? -6.681 37.172 15.226 1.00 67.94 265 GLY A CA 1
ATOM 2154 C C . GLY A 1 265 ? -8.031 36.704 14.679 1.00 67.94 265 GLY A C 1
ATOM 2155 O O . GLY A 1 265 ? -9.043 37.407 14.832 1.00 67.94 265 GLY A O 1
ATOM 2156 N N . ARG A 1 266 ? -8.048 35.563 13.977 1.00 73.50 266 ARG A N 1
ATOM 2157 C CA . ARG A 1 266 ? -9.251 35.008 13.347 1.00 73.50 266 ARG A CA 1
ATOM 2158 C C . ARG A 1 266 ? -9.511 33.566 13.742 1.00 73.50 266 ARG A C 1
ATOM 2160 O O . ARG A 1 266 ? -8.605 32.773 13.943 1.00 73.50 266 ARG A O 1
ATOM 2167 N N . ILE A 1 267 ? -10.786 33.196 13.726 1.00 75.56 267 ILE A N 1
ATOM 2168 C CA . ILE A 1 267 ? -11.196 31.800 13.582 1.00 75.56 267 ILE A CA 1
ATOM 2169 C C . ILE A 1 267 ? -11.573 31.593 12.119 1.00 75.56 267 ILE A C 1
ATOM 2171 O O . ILE A 1 267 ? -12.575 32.136 11.654 1.00 75.56 267 ILE A O 1
ATOM 2175 N N . ASN A 1 268 ? -10.772 30.823 11.395 1.00 76.88 268 ASN A N 1
ATOM 2176 C CA . ASN A 1 268 ? -10.961 30.502 9.987 1.00 76.88 268 ASN A CA 1
ATOM 2177 C C . ASN A 1 268 ? -11.788 29.216 9.857 1.00 76.88 268 ASN A C 1
ATOM 2179 O O . ASN A 1 268 ? -11.421 28.193 10.429 1.00 76.88 268 ASN A O 1
ATOM 2183 N N . LYS A 1 269 ? -12.901 29.255 9.114 1.00 79.56 269 LYS A N 1
ATOM 2184 C CA . LYS A 1 269 ? -13.703 28.077 8.758 1.00 79.56 269 LYS A CA 1
ATOM 2185 C C . LYS A 1 269 ? -13.393 27.643 7.337 1.00 79.56 269 LYS A C 1
ATOM 2187 O O . LYS A 1 269 ? -13.732 28.332 6.372 1.00 79.56 269 LYS A O 1
ATOM 2192 N N . TYR A 1 270 ? -12.889 26.433 7.224 1.00 74.62 270 TYR A N 1
ATOM 2193 C CA . TYR A 1 270 ? -12.712 25.709 5.986 1.00 74.62 270 TYR A CA 1
ATOM 2194 C C . TYR A 1 270 ? -13.827 24.679 5.834 1.00 74.62 270 TYR A C 1
ATOM 2196 O O . TYR A 1 270 ? -14.283 24.102 6.820 1.00 74.62 270 TYR A O 1
ATOM 2204 N N . ASN A 1 271 ? -14.320 24.468 4.616 1.00 75.12 271 ASN A N 1
ATOM 2205 C CA . ASN A 1 271 ? -15.227 23.349 4.369 1.00 75.12 271 ASN A CA 1
ATOM 2206 C C . ASN A 1 271 ? -14.454 22.019 4.307 1.00 75.12 271 ASN A C 1
ATOM 2208 O O . ASN A 1 271 ? -13.230 22.012 4.394 1.00 75.12 271 ASN A O 1
ATOM 2212 N N . SER A 1 272 ? -15.152 20.901 4.104 1.00 64.44 272 SER A N 1
ATOM 2213 C CA . SER A 1 272 ? -14.539 19.569 3.935 1.00 64.44 272 SER A CA 1
ATOM 2214 C C . SER A 1 272 ? -13.606 19.427 2.724 1.00 64.44 272 SER A C 1
ATOM 2216 O O . SER A 1 272 ? -12.965 18.397 2.560 1.00 64.44 272 SER A O 1
ATOM 2218 N N . GLN A 1 273 ? -13.521 20.452 1.874 1.00 67.12 273 GLN A N 1
ATOM 2219 C CA . GLN A 1 273 ? -12.585 20.549 0.751 1.00 67.12 273 GLN A CA 1
ATOM 2220 C C . GLN A 1 273 ? -11.447 21.540 1.052 1.00 67.12 273 GLN A C 1
ATOM 2222 O O . GLN A 1 273 ? -10.827 22.058 0.126 1.00 67.12 273 GLN A O 1
ATOM 2227 N N . PHE A 1 274 ? -11.257 21.894 2.328 1.00 56.56 274 PHE A N 1
ATOM 2228 C CA . PHE A 1 274 ? -10.273 22.858 2.827 1.00 56.56 274 PHE A CA 1
ATOM 2229 C C . PHE A 1 274 ? -10.316 24.236 2.155 1.00 56.56 274 PHE A C 1
ATOM 2231 O O . PHE A 1 274 ? -9.372 25.023 2.197 1.00 56.56 274 PHE A O 1
ATOM 2238 N N . LYS A 1 275 ? -11.462 24.594 1.572 1.00 68.12 275 LYS A N 1
ATOM 2239 C CA . LYS A 1 275 ? -11.689 25.940 1.061 1.00 68.12 275 LYS A CA 1
ATOM 2240 C C . LYS A 1 275 ? -12.123 26.827 2.213 1.00 68.12 275 LYS A C 1
ATOM 2242 O O . LYS A 1 275 ? -13.102 26.498 2.883 1.00 68.12 275 LYS A O 1
ATOM 2247 N N . LEU A 1 276 ? -11.462 27.970 2.405 1.00 69.88 276 LEU A N 1
ATOM 2248 C CA . LEU A 1 276 ? -11.935 28.991 3.340 1.00 69.88 276 LEU A CA 1
ATOM 2249 C C . LEU A 1 276 ? -13.337 29.433 2.906 1.00 69.88 276 LEU A C 1
ATOM 2251 O O . LEU A 1 276 ? -13.520 30.048 1.853 1.00 69.88 276 LEU A O 1
ATOM 2255 N N . VAL A 1 277 ? -14.338 29.073 3.701 1.00 77.56 277 VAL A N 1
ATOM 2256 C CA . VAL A 1 277 ? -15.747 29.394 3.446 1.00 77.56 277 VAL A CA 1
ATOM 2257 C C . VAL A 1 277 ? -16.271 30.455 4.398 1.00 77.56 277 VAL A C 1
ATOM 2259 O O . VAL A 1 277 ? -17.288 31.075 4.097 1.00 77.56 277 VAL A O 1
ATOM 2262 N N . ASN A 1 278 ? -15.606 30.675 5.535 1.00 76.62 278 ASN A N 1
ATOM 2263 C CA . ASN A 1 278 ? -15.931 31.767 6.445 1.00 76.62 278 ASN A CA 1
ATOM 2264 C C . ASN A 1 278 ? -14.747 32.111 7.360 1.00 76.62 278 ASN A C 1
ATOM 2266 O O . ASN A 1 278 ? -13.829 31.312 7.505 1.00 76.62 278 ASN A O 1
ATOM 2270 N N . TYR A 1 279 ? -14.791 33.265 8.020 1.00 75.31 279 TYR A N 1
ATOM 2271 C CA . TYR A 1 279 ? -13.898 33.594 9.129 1.00 75.31 279 TYR A CA 1
ATOM 2272 C C . TYR A 1 279 ? -14.575 34.563 10.106 1.00 75.31 279 TYR A C 1
ATOM 2274 O O . TYR A 1 279 ? -15.438 35.353 9.720 1.00 75.31 279 TYR A O 1
ATOM 2282 N N . TRP A 1 280 ? -14.159 34.534 11.371 1.00 74.12 280 TRP A N 1
ATOM 2283 C CA . TRP A 1 280 ? -14.616 35.468 12.404 1.00 74.12 280 TRP A CA 1
ATOM 2284 C C . TRP A 1 280 ? -13.427 36.165 13.051 1.00 74.12 280 TRP A C 1
ATOM 2286 O O . TRP A 1 280 ? -12.473 35.507 13.451 1.00 74.12 280 TRP A O 1
ATOM 2296 N N . TYR A 1 281 ? -13.497 37.490 13.184 1.00 68.31 281 TYR A N 1
ATOM 2297 C CA . TYR A 1 281 ? -12.500 38.269 13.919 1.00 68.31 281 TYR A CA 1
ATOM 2298 C C . TYR A 1 281 ? -12.707 38.147 15.427 1.00 68.31 281 TYR A C 1
ATOM 2300 O O . TYR A 1 281 ? -13.839 38.230 15.907 1.00 68.31 281 TYR A O 1
ATOM 2308 N N . THR A 1 282 ? -11.607 38.006 16.166 1.00 61.06 282 THR A N 1
ATOM 2309 C CA . THR A 1 282 ? -11.621 37.778 17.621 1.00 61.06 282 THR A CA 1
ATOM 2310 C C . THR A 1 282 ? -11.159 38.995 18.429 1.00 61.06 282 THR A C 1
ATOM 2312 O O . THR A 1 282 ? -11.251 38.984 19.652 1.00 61.06 282 THR A O 1
ATOM 2315 N N . GLY A 1 283 ? -10.771 40.091 17.762 1.00 53.75 283 GLY A N 1
ATOM 2316 C CA . GLY A 1 283 ? -10.643 41.414 18.389 1.00 53.75 283 GLY A CA 1
ATOM 2317 C C . GLY A 1 283 ? -9.227 41.932 18.685 1.00 53.75 283 GLY A C 1
ATOM 2318 O O . GLY A 1 283 ? -9.117 42.906 19.424 1.00 53.75 283 GLY A O 1
ATOM 2319 N N . GLY A 1 284 ? -8.156 41.371 18.104 1.00 51.03 284 GLY A N 1
ATOM 2320 C CA . GLY A 1 284 ? -6.812 41.987 18.112 1.00 51.03 284 GLY A CA 1
ATOM 2321 C C . GLY A 1 284 ? -5.633 41.002 18.161 1.00 51.03 284 GLY A C 1
ATOM 2322 O O . GLY A 1 284 ? -5.765 39.885 18.650 1.00 51.03 284 GLY A O 1
ATOM 2323 N N . THR A 1 285 ? -4.464 41.442 17.679 1.00 42.56 285 THR A N 1
ATOM 2324 C CA . THR A 1 285 ? -3.255 40.653 17.334 1.00 42.56 285 THR A CA 1
ATOM 2325 C C . THR A 1 285 ? -2.408 40.142 18.518 1.00 42.56 285 THR A C 1
ATOM 2327 O O . THR A 1 285 ? -1.202 39.961 18.376 1.00 42.56 285 THR A O 1
ATOM 2330 N N . SER A 1 286 ? -2.978 39.944 19.711 1.00 43.38 286 SER A N 1
ATOM 2331 C CA . SER A 1 286 ? -2.221 39.403 20.863 1.00 43.38 286 SER A CA 1
ATOM 2332 C C . SER A 1 286 ? -3.022 38.529 21.833 1.00 43.38 286 SER A C 1
ATOM 2334 O O . SER A 1 286 ? -2.525 38.182 22.906 1.00 43.38 286 SER A O 1
ATOM 2336 N N . GLN A 1 287 ? -4.261 38.162 21.499 1.00 46.53 287 GLN A N 1
ATOM 2337 C CA . GLN A 1 287 ? -5.155 37.493 22.444 1.00 46.53 287 GLN A CA 1
ATOM 2338 C C . GLN A 1 287 ? -5.310 36.014 22.091 1.00 46.53 287 GLN A C 1
ATOM 2340 O O . GLN A 1 287 ? -6.160 35.629 21.295 1.00 46.53 287 GLN A O 1
ATOM 2345 N N . ALA A 1 288 ? -4.453 35.186 22.693 1.00 44.38 288 ALA A N 1
ATOM 2346 C CA . ALA A 1 288 ? -4.530 33.735 22.615 1.00 44.38 288 ALA A CA 1
ATOM 2347 C C . ALA A 1 288 ? -5.918 33.252 23.069 1.00 44.38 288 ALA A C 1
ATOM 2349 O O . ALA A 1 288 ? -6.246 33.322 24.252 1.00 44.38 288 ALA A O 1
ATOM 2350 N N . ILE A 1 289 ? -6.730 32.770 22.128 1.00 52.72 289 ILE A N 1
ATOM 2351 C CA . ILE A 1 289 ? -7.917 31.972 22.444 1.00 52.72 289 ILE A CA 1
ATOM 2352 C C . ILE A 1 289 ? -7.416 30.691 23.106 1.00 52.72 289 ILE A C 1
ATOM 2354 O O . ILE A 1 289 ? -6.655 29.943 22.490 1.00 52.72 289 ILE A O 1
ATOM 2358 N N . ALA A 1 290 ? -7.827 30.442 24.350 1.00 49.00 290 ALA A N 1
ATOM 2359 C CA . ALA A 1 290 ? -7.349 29.275 25.094 1.00 49.00 290 ALA A CA 1
ATOM 2360 C C . ALA A 1 290 ? -7.942 27.951 24.571 1.00 49.00 290 ALA A C 1
ATOM 2362 O O . ALA A 1 290 ? -7.418 26.886 24.862 1.00 49.00 290 ALA A O 1
ATOM 2363 N N . GLY A 1 291 ? -9.010 27.982 23.768 1.00 54.69 291 GLY A N 1
ATOM 2364 C CA . GLY A 1 291 ? -9.531 26.792 23.097 1.00 54.69 291 GLY A CA 1
ATOM 2365 C C . GLY A 1 291 ? -10.798 27.058 22.292 1.00 54.69 291 GLY A C 1
ATOM 2366 O O . GLY A 1 291 ? -11.485 28.059 22.506 1.00 54.69 291 GLY A O 1
ATOM 2367 N N . ILE A 1 292 ? -11.098 26.145 21.370 1.00 57.62 292 ILE A N 1
ATOM 2368 C CA . ILE A 1 292 ? -12.378 26.057 20.667 1.00 57.62 292 ILE A CA 1
ATOM 2369 C C . ILE A 1 292 ? -12.998 24.690 20.952 1.00 57.62 292 ILE A C 1
ATOM 2371 O O . ILE A 1 292 ? -12.292 23.687 20.966 1.00 57.62 292 ILE A O 1
ATOM 2375 N N . ALA A 1 293 ? -14.304 24.646 21.214 1.00 57.28 293 ALA A N 1
ATOM 2376 C CA . ALA A 1 293 ? -14.980 23.419 21.636 1.00 57.28 293 ALA A CA 1
ATOM 2377 C C . ALA A 1 293 ? -16.348 23.240 20.971 1.00 57.28 293 ALA A C 1
ATOM 2379 O O . ALA A 1 293 ? -16.978 24.218 20.557 1.00 57.28 293 ALA A O 1
ATOM 2380 N N . ARG A 1 294 ? -16.796 21.979 20.906 1.00 62.97 294 ARG A N 1
ATOM 2381 C CA . ARG A 1 294 ? -18.087 21.544 20.357 1.00 62.97 294 ARG A CA 1
ATOM 2382 C C . ARG A 1 294 ? -19.017 21.092 21.467 1.00 62.97 294 ARG A C 1
ATOM 2384 O O . ARG A 1 294 ? -18.642 20.220 22.237 1.00 62.97 294 ARG A O 1
ATOM 2391 N N . ALA A 1 295 ? -20.264 21.541 21.416 1.00 53.94 295 ALA A N 1
ATOM 2392 C CA . ALA A 1 295 ? -21.376 20.749 21.931 1.00 53.94 295 ALA A CA 1
ATOM 2393 C C . ALA A 1 295 ? -22.072 20.019 20.777 1.00 53.94 295 ALA A C 1
ATOM 2395 O O . ALA A 1 295 ? -22.258 20.608 19.708 1.00 53.94 295 ALA A O 1
ATOM 2396 N N . ASN A 1 296 ? -22.446 18.750 20.971 1.00 53.44 296 ASN A N 1
ATOM 2397 C CA . ASN A 1 296 ? -23.205 17.977 19.983 1.00 53.44 296 ASN A CA 1
ATOM 2398 C C . ASN A 1 296 ? -24.618 17.651 20.497 1.00 53.44 296 ASN A C 1
ATOM 2400 O O . ASN A 1 296 ? -24.849 16.538 20.969 1.00 53.44 296 ASN A O 1
ATOM 2404 N N . PRO A 1 297 ? -25.579 18.586 20.425 1.00 46.72 297 PRO A N 1
ATOM 2405 C CA . PRO A 1 297 ? -26.935 18.320 20.866 1.00 46.72 297 PRO A CA 1
ATOM 2406 C C . PRO A 1 297 ? -27.762 17.775 19.699 1.00 46.72 297 PRO A C 1
ATOM 2408 O O . PRO A 1 297 ? -28.541 18.516 19.113 1.00 46.72 297 PRO A O 1
ATOM 2411 N N . SER A 1 298 ? -27.640 16.490 19.349 1.00 47.41 298 SER A N 1
ATOM 2412 C CA . SER A 1 298 ? -28.604 15.748 18.493 1.00 47.41 298 SER A CA 1
ATOM 2413 C C . SER A 1 298 ? -28.962 16.314 17.095 1.00 47.41 298 SER A C 1
ATOM 2415 O O . SER A 1 298 ? -29.735 15.694 16.374 1.00 47.41 298 SER A O 1
ATOM 2417 N N . ASN A 1 299 ? -28.408 17.458 16.689 1.00 45.34 299 ASN A N 1
ATOM 2418 C CA . ASN A 1 299 ? -28.729 18.209 15.482 1.00 45.34 299 ASN A CA 1
ATOM 2419 C C . ASN A 1 299 ? -27.416 18.596 14.797 1.00 45.34 299 ASN A C 1
ATOM 2421 O O . ASN A 1 299 ? -26.521 19.138 15.437 1.00 45.34 299 ASN A O 1
ATOM 2425 N N . ASP A 1 300 ? -27.338 18.370 13.487 1.00 48.19 300 ASP A N 1
ATOM 2426 C CA . ASP A 1 300 ? -26.179 18.506 12.584 1.00 48.19 300 ASP A CA 1
ATOM 2427 C C . ASP A 1 300 ? -25.537 19.915 12.461 1.00 48.19 300 ASP A C 1
ATOM 2429 O O . ASP A 1 300 ? -24.939 20.261 11.433 1.00 48.19 300 ASP A O 1
ATOM 2433 N N . THR A 1 301 ? -25.676 20.786 13.461 1.00 49.75 301 THR A N 1
ATOM 2434 C CA . THR A 1 301 ? -25.088 22.130 13.485 1.00 49.75 301 THR A CA 1
ATOM 2435 C C . THR A 1 301 ? -24.094 22.224 14.643 1.00 49.75 301 THR A C 1
ATOM 2437 O O . THR A 1 301 ? -24.524 22.239 15.796 1.00 49.75 301 THR A O 1
ATOM 2440 N N . PRO A 1 302 ? -22.774 22.288 14.380 1.00 53.97 302 PRO A N 1
ATOM 2441 C CA . PRO A 1 302 ? -21.789 22.438 15.443 1.00 53.97 302 PRO A CA 1
ATOM 2442 C C . PRO A 1 302 ? -21.994 23.760 16.176 1.00 53.97 302 PRO A C 1
ATOM 2444 O O . PRO A 1 302 ? -22.157 24.818 15.564 1.00 53.97 302 PRO A O 1
ATOM 2447 N N . VAL A 1 303 ? -21.931 23.694 17.498 1.00 65.31 303 VAL A N 1
ATOM 2448 C CA . VAL A 1 303 ? -21.945 24.867 18.361 1.00 65.31 303 VAL A CA 1
ATOM 2449 C C . VAL A 1 303 ? -20.503 25.191 18.732 1.00 65.31 303 VAL A C 1
ATOM 2451 O O . VAL A 1 303 ? -19.873 24.425 19.458 1.00 65.31 303 VAL A O 1
ATOM 2454 N N . LEU A 1 304 ? -19.978 26.296 18.200 1.00 72.88 304 LEU A N 1
ATOM 2455 C CA . LEU A 1 304 ? -18.604 26.738 18.437 1.00 72.88 304 LEU A CA 1
ATOM 2456 C C . LEU A 1 304 ? -18.540 27.573 19.717 1.00 72.88 304 LEU A C 1
ATOM 2458 O O . LEU A 1 304 ? -19.220 28.590 19.822 1.00 72.88 304 LEU A O 1
ATOM 2462 N N . TYR A 1 305 ? -17.689 27.181 20.657 1.00 77.31 305 TYR A N 1
ATOM 2463 C CA . TYR A 1 305 ? -17.346 27.993 21.823 1.00 77.31 305 TYR A CA 1
ATOM 2464 C C . TYR A 1 305 ? -15.933 28.551 21.676 1.00 77.31 305 TYR A C 1
ATOM 2466 O O . TYR A 1 305 ? -15.066 27.879 21.127 1.00 77.31 305 TYR A O 1
ATOM 2474 N N . GLN A 1 306 ? -15.697 29.752 22.195 1.00 78.31 306 GLN A N 1
ATOM 2475 C CA . GLN A 1 306 ? -14.365 30.326 22.377 1.00 78.31 306 GLN A CA 1
ATOM 2476 C C . GLN A 1 306 ? -14.261 30.954 23.766 1.00 78.31 306 GLN A C 1
ATOM 2478 O O . GLN A 1 306 ? -15.239 31.494 24.286 1.00 78.31 306 GLN A O 1
ATOM 2483 N N . ILE A 1 307 ? -13.067 30.940 24.344 1.00 74.56 307 ILE A N 1
ATOM 2484 C CA . ILE A 1 307 ? -12.735 31.735 25.526 1.00 74.56 307 ILE A CA 1
ATOM 2485 C C . ILE A 1 307 ? -11.604 32.696 25.167 1.00 74.56 307 ILE A C 1
ATOM 2487 O O . ILE A 1 307 ? -10.692 32.329 24.427 1.00 74.56 307 ILE A O 1
ATOM 2491 N N . GLY A 1 308 ? -11.714 33.937 25.643 1.00 63.91 308 GLY A N 1
ATOM 2492 C CA . GLY A 1 308 ? -10.736 34.990 25.373 1.00 63.91 308 GLY A CA 1
ATOM 2493 C C . GLY A 1 308 ? -9.436 34.818 26.165 1.00 63.91 308 GLY A C 1
ATOM 2494 O O . GLY A 1 308 ? -8.978 33.706 26.403 1.00 63.91 308 GLY A O 1
ATOM 2495 N N . THR A 1 309 ? -8.855 35.946 26.583 1.00 63.12 309 THR A N 1
ATOM 2496 C CA . THR A 1 309 ? -7.556 36.043 27.271 1.00 63.12 309 THR A CA 1
ATOM 2497 C C . THR A 1 309 ? -7.376 35.080 28.453 1.00 63.12 309 THR A C 1
ATOM 2499 O O . THR A 1 309 ? -8.334 34.545 29.018 1.00 63.12 309 THR A O 1
ATOM 2502 N N . SER A 1 310 ? -6.123 34.935 28.898 1.00 58.97 310 SER A N 1
ATOM 2503 C CA . SER A 1 310 ? -5.748 34.128 30.063 1.00 58.97 310 SER A CA 1
ATOM 2504 C C . SER A 1 310 ? -6.600 34.424 31.309 1.00 58.97 310 SER A C 1
ATOM 2506 O O . SER A 1 310 ? -6.867 33.521 32.075 1.00 58.97 310 SER A O 1
ATOM 2508 N N . GLN A 1 311 ? -7.135 35.626 31.509 1.00 66.94 311 GLN A N 1
ATOM 2509 C CA . GLN A 1 311 ? -7.977 35.925 32.683 1.00 66.94 311 GLN A CA 1
ATOM 2510 C C . GLN A 1 311 ? -9.451 36.161 32.336 1.00 66.94 311 GLN A C 1
ATOM 2512 O O . GLN A 1 311 ? -10.198 36.737 33.123 1.00 66.94 311 GLN A O 1
ATOM 2517 N N . SER A 1 312 ? -9.884 35.761 31.139 1.00 70.94 312 SER A N 1
ATOM 2518 C CA . SER A 1 312 ? -11.254 35.994 30.695 1.00 70.94 312 SER A CA 1
ATOM 2519 C C . SER A 1 312 ? -12.257 35.214 31.546 1.00 70.94 312 SER A C 1
ATOM 2521 O O . SER A 1 312 ? -12.147 33.997 31.697 1.00 70.94 312 SER A O 1
ATOM 2523 N N . THR A 1 313 ? -13.271 35.922 32.042 1.00 77.25 313 THR A N 1
ATOM 2524 C CA . THR A 1 313 ? -14.480 35.366 32.671 1.00 77.25 313 THR A CA 1
ATOM 2525 C C . THR A 1 313 ? -15.595 35.124 31.653 1.00 77.25 313 THR A C 1
ATOM 2527 O O . THR A 1 313 ? -16.716 34.801 32.028 1.00 77.25 313 THR A O 1
ATOM 2530 N N . LYS A 1 314 ? -15.316 35.297 30.354 1.00 83.44 314 LYS A N 1
ATOM 2531 C CA . LYS A 1 314 ? -16.320 35.283 29.288 1.00 83.44 314 LYS A CA 1
ATOM 2532 C C . LYS A 1 314 ? -16.031 34.191 28.274 1.00 83.44 314 LYS A C 1
ATOM 2534 O O . LYS A 1 314 ? -14.979 34.178 27.636 1.00 83.44 314 LYS A O 1
ATOM 2539 N N . VAL A 1 315 ? -17.017 33.330 28.068 1.00 85.56 315 VAL A N 1
ATOM 2540 C CA . VAL A 1 315 ? -17.037 32.342 26.988 1.00 85.56 315 VAL A CA 1
ATOM 2541 C C . VAL A 1 315 ? -18.033 32.815 25.940 1.00 85.56 315 VAL A C 1
ATOM 2543 O O . VAL A 1 315 ? -19.175 33.114 26.266 1.00 85.56 315 VAL A O 1
ATOM 2546 N N . ASN A 1 316 ? -17.632 32.890 24.675 1.00 82.94 316 ASN A N 1
ATOM 2547 C CA . ASN A 1 316 ? -18.546 33.232 23.591 1.00 82.94 316 ASN A CA 1
ATOM 2548 C C . ASN A 1 316 ? -18.984 31.962 22.857 1.00 82.94 316 ASN A C 1
ATOM 2550 O O . ASN A 1 316 ? -18.149 31.188 22.397 1.00 82.94 316 ASN A O 1
ATOM 2554 N N . LYS A 1 317 ? -20.296 31.781 22.718 1.00 83.88 317 LYS A N 1
ATOM 2555 C CA . LYS A 1 317 ? -20.965 30.717 21.964 1.00 83.88 317 LYS A CA 1
ATOM 2556 C C . LYS A 1 317 ? -21.411 31.271 20.610 1.00 83.88 317 LYS A C 1
ATOM 2558 O O . LYS A 1 317 ? -22.140 32.259 20.565 1.00 83.88 317 LYS A O 1
ATOM 2563 N N . LEU A 1 318 ? -20.982 30.677 19.502 1.00 75.06 318 LEU A N 1
ATOM 2564 C CA . LEU A 1 318 ? -21.462 31.036 18.170 1.00 75.06 318 LEU A CA 1
ATOM 2565 C C . LEU A 1 318 ? -22.851 30.434 17.970 1.00 75.06 318 LEU A C 1
ATOM 2567 O O . LEU A 1 318 ? -23.037 29.217 17.997 1.00 75.06 318 LEU A O 1
ATOM 2571 N N . MET A 1 319 ? -23.826 31.303 17.756 1.00 74.50 319 MET A N 1
ATOM 2572 C CA . MET A 1 319 ? -25.214 30.925 17.551 1.00 74.50 319 MET A CA 1
ATOM 2573 C C . MET A 1 319 ? -25.463 30.540 16.082 1.00 74.50 319 MET A C 1
ATOM 2575 O O . MET A 1 319 ? -24.747 31.012 15.194 1.00 74.50 319 MET A O 1
ATOM 2579 N N . PRO A 1 320 ? -26.504 29.738 15.774 1.00 64.38 320 PRO A N 1
ATOM 2580 C CA . PRO A 1 320 ? -26.815 29.312 14.401 1.00 64.38 320 PRO A CA 1
ATOM 2581 C C . PRO A 1 320 ? -27.029 30.455 13.395 1.00 64.38 320 PRO A C 1
ATOM 2583 O O . PRO A 1 320 ? -26.853 30.272 12.196 1.00 64.38 320 PRO A O 1
ATOM 2586 N N . ASN A 1 321 ? -27.385 31.647 13.877 1.00 68.94 321 ASN A N 1
ATOM 2587 C CA . ASN A 1 321 ? -27.525 32.866 13.075 1.00 68.94 321 ASN A CA 1
ATOM 2588 C C . ASN A 1 321 ? -26.176 33.553 12.750 1.00 68.94 321 ASN A C 1
ATOM 2590 O O . ASN A 1 321 ? -26.166 34.652 12.199 1.00 68.94 321 ASN A O 1
ATOM 2594 N N . GLY A 1 322 ? -25.046 32.944 13.123 1.00 67.31 322 GLY A N 1
ATOM 2595 C CA . GLY A 1 322 ? -23.701 33.472 12.905 1.00 67.31 322 GLY A CA 1
ATOM 2596 C C . GLY A 1 322 ? -23.280 34.583 13.872 1.00 67.31 322 GLY A C 1
ATOM 2597 O O . GLY A 1 322 ? -22.228 35.181 13.658 1.00 67.31 322 GLY A O 1
ATOM 2598 N N . GLN A 1 323 ? -24.073 34.874 14.909 1.00 75.44 323 GLN A N 1
ATOM 2599 C CA . GLN A 1 323 ? -23.758 35.872 15.937 1.00 75.44 323 GLN A CA 1
ATOM 2600 C C . GLN A 1 323 ? -23.171 35.222 17.191 1.00 75.44 323 GLN A C 1
ATOM 2602 O O . GLN A 1 323 ? -23.523 34.099 17.547 1.00 75.44 323 GLN A O 1
ATOM 2607 N N . TRP A 1 324 ? -22.299 35.943 17.891 1.00 77.19 324 TRP A N 1
ATOM 2608 C CA . TRP A 1 324 ? -21.744 35.497 19.166 1.00 77.19 324 TRP A CA 1
ATOM 2609 C C . TRP A 1 324 ? -22.687 35.830 20.326 1.00 77.19 324 TRP A C 1
ATOM 2611 O O . TRP A 1 324 ? -23.123 36.969 20.476 1.00 77.19 324 TRP A O 1
ATOM 2621 N N . GLN A 1 325 ? -22.962 34.841 21.171 1.00 84.75 325 GLN A N 1
ATOM 2622 C CA . GLN A 1 325 ? -23.579 35.006 22.481 1.00 84.75 325 GLN A CA 1
ATOM 2623 C C . GLN A 1 325 ? -22.496 34.920 23.557 1.00 84.75 325 GLN A C 1
ATOM 2625 O O . GLN A 1 325 ? -21.818 33.903 23.672 1.00 84.75 325 GLN A O 1
ATOM 2630 N N . THR A 1 326 ? -22.356 35.958 24.374 1.00 87.00 326 THR A N 1
ATOM 2631 C CA . THR A 1 326 ? -21.440 35.945 25.520 1.00 87.00 326 THR A CA 1
ATOM 2632 C C . THR A 1 326 ? -22.092 35.277 26.730 1.00 87.00 326 THR A C 1
ATOM 2634 O O . THR A 1 326 ? -23.226 35.593 27.089 1.00 87.00 326 THR A O 1
ATOM 2637 N N . ILE A 1 327 ? -21.354 34.369 27.361 1.00 88.38 327 ILE A N 1
ATOM 2638 C CA . ILE A 1 327 ? -21.683 33.664 28.599 1.00 88.38 327 ILE A CA 1
ATOM 2639 C C . ILE A 1 327 ? -20.680 34.126 29.658 1.00 88.38 327 ILE A C 1
ATOM 2641 O O . ILE A 1 327 ? -19.472 33.971 29.476 1.00 88.38 327 ILE A O 1
ATOM 2645 N N . GLU A 1 328 ? -21.178 34.693 30.754 1.00 89.69 328 GLU A N 1
ATOM 2646 C CA . GLU A 1 328 ? -20.352 35.080 31.901 1.00 89.69 328 GLU A CA 1
ATOM 2647 C C . GLU A 1 328 ? -20.174 33.869 32.824 1.00 89.69 328 GLU A C 1
ATOM 2649 O O . GLU A 1 328 ? -21.156 33.266 33.259 1.00 89.69 328 GLU A O 1
ATOM 2654 N N . LEU A 1 329 ? -18.929 33.505 33.114 1.00 88.25 329 LEU A N 1
ATOM 2655 C CA . LEU A 1 329 ? -18.593 32.448 34.056 1.00 88.25 329 LEU A CA 1
ATOM 2656 C C . LEU A 1 329 ? -18.657 33.003 35.480 1.00 88.25 329 LEU A C 1
ATOM 2658 O O . LEU A 1 329 ? -17.969 33.969 35.810 1.00 88.25 329 LEU A O 1
ATOM 2662 N N . ALA A 1 330 ? -19.475 32.382 36.327 1.00 87.62 330 ALA A N 1
ATOM 2663 C CA . ALA A 1 330 ? -19.578 32.742 37.734 1.00 87.62 330 ALA A CA 1
ATOM 2664 C C . ALA A 1 330 ? -18.240 32.532 38.466 1.00 87.62 330 ALA A C 1
ATOM 2666 O O . ALA A 1 330 ? -17.477 31.616 38.155 1.00 87.62 330 ALA A O 1
ATOM 2667 N N . ASP A 1 331 ? -17.972 33.360 39.473 1.00 83.06 331 ASP A N 1
ATOM 2668 C CA . ASP A 1 331 ? -16.807 33.172 40.335 1.00 83.06 331 ASP A CA 1
ATOM 2669 C C . ASP A 1 331 ? -16.911 31.831 41.084 1.00 83.06 331 ASP A C 1
ATOM 2671 O O . ASP A 1 331 ? -17.953 31.493 41.648 1.00 83.06 331 ASP A O 1
ATOM 2675 N N . ALA A 1 332 ? -15.822 31.064 41.074 1.00 80.56 332 ALA A N 1
ATOM 2676 C CA . ALA A 1 332 ? -15.708 29.795 41.784 1.00 80.56 332 ALA A CA 1
ATOM 2677 C C . ALA A 1 332 ? -15.337 29.965 43.270 1.00 80.56 332 ALA A C 1
ATOM 2679 O O . ALA A 1 332 ? -15.309 28.980 44.010 1.00 80.56 332 ALA A O 1
ATOM 2680 N N . GLY A 1 333 ? -15.073 31.202 43.710 1.00 78.31 333 GLY A N 1
ATOM 2681 C CA . GLY A 1 333 ? -14.851 31.561 45.108 1.00 78.31 333 GLY A CA 1
ATOM 2682 C C . GLY A 1 333 ? -13.490 31.142 45.665 1.00 78.31 333 GLY A C 1
ATOM 2683 O O . GLY A 1 333 ? -13.382 30.907 46.869 1.00 78.31 333 GLY A O 1
ATOM 2684 N N . ASP A 1 334 ? -12.456 31.021 44.825 1.00 76.50 334 ASP A N 1
ATOM 2685 C CA . ASP A 1 334 ? -11.093 30.711 45.266 1.00 76.50 334 ASP A CA 1
ATOM 2686 C C . ASP A 1 334 ? -10.033 31.661 44.689 1.00 76.50 334 ASP A C 1
ATOM 2688 O O . ASP A 1 334 ? -10.294 32.453 43.785 1.00 76.50 334 ASP A O 1
ATOM 2692 N N . SER A 1 335 ? -8.822 31.604 45.254 1.00 73.56 335 SER A N 1
ATOM 2693 C CA . SER A 1 335 ? -7.725 32.516 44.908 1.00 73.56 335 SER A CA 1
ATOM 2694 C C . SER A 1 335 ? -7.263 32.409 43.454 1.00 73.56 335 SER A C 1
ATOM 2696 O O . SER A 1 335 ? -6.666 33.358 42.951 1.00 73.56 335 SER A O 1
ATOM 2698 N N . ASP A 1 336 ? -7.548 31.289 42.781 1.00 74.00 336 ASP A N 1
ATOM 2699 C CA . ASP A 1 336 ? -7.129 31.024 41.405 1.00 74.00 336 ASP A CA 1
ATOM 2700 C C . ASP A 1 336 ? -8.299 31.166 40.408 1.00 74.00 336 ASP A C 1
ATOM 2702 O O . ASP A 1 336 ? -8.133 30.894 39.218 1.00 74.00 336 ASP A O 1
ATOM 2706 N N . SER A 1 337 ? -9.466 31.676 40.835 1.00 71.31 337 SER A N 1
ATOM 2707 C CA . SER A 1 337 ? -10.599 31.988 39.944 1.00 71.31 337 SER A CA 1
ATOM 2708 C C . SER A 1 337 ? -10.189 32.866 38.746 1.00 71.31 337 SER A C 1
ATOM 2710 O O . SER A 1 337 ? -10.715 32.700 37.642 1.00 71.31 337 SER A O 1
ATOM 2712 N N . LEU A 1 338 ? -9.207 33.757 38.935 1.00 72.56 338 LEU A N 1
ATOM 2713 C CA . LEU A 1 338 ? -8.659 34.663 37.912 1.00 72.56 338 LEU A CA 1
ATOM 2714 C C . LEU A 1 338 ? -7.351 34.167 37.274 1.00 72.56 338 LEU A C 1
ATOM 2716 O O . LEU A 1 338 ? -6.694 34.915 36.549 1.00 72.56 338 LEU A O 1
ATOM 2720 N N . ALA A 1 339 ? -6.935 32.934 37.552 1.00 76.31 339 ALA A N 1
ATOM 2721 C CA . ALA A 1 339 ? -5.698 32.405 37.009 1.00 76.31 339 ALA A CA 1
ATOM 2722 C C . ALA A 1 339 ? -5.800 32.116 35.494 1.00 76.31 339 ALA A C 1
ATOM 2724 O O . ALA A 1 339 ? -6.905 31.883 34.989 1.00 76.31 339 ALA A O 1
ATOM 2725 N N . PRO A 1 340 ? -4.657 32.123 34.771 1.00 79.69 340 PRO A N 1
ATOM 2726 C CA . PRO A 1 340 ? -4.593 31.902 33.331 1.00 79.69 340 PRO A CA 1
ATOM 2727 C C . PRO A 1 340 ? -5.391 30.691 32.823 1.00 79.69 340 PRO A C 1
ATOM 2729 O O . PRO A 1 340 ? -5.097 29.563 33.199 1.00 79.69 340 PRO A O 1
ATOM 2732 N N . ASN A 1 341 ? -6.345 30.898 31.921 1.00 80.94 341 ASN A N 1
ATOM 2733 C CA . ASN A 1 341 ? -7.035 29.862 31.168 1.00 80.94 341 ASN A CA 1
ATOM 2734 C C . ASN A 1 341 ? -6.043 29.237 30.173 1.00 80.94 341 ASN A C 1
ATOM 2736 O O . ASN A 1 341 ? -5.430 29.945 29.373 1.00 80.94 341 ASN A O 1
ATOM 2740 N N . LEU A 1 342 ? -5.897 27.917 30.232 1.00 79.31 342 LEU A N 1
ATOM 2741 C CA . LEU A 1 342 ? -5.028 27.105 29.377 1.00 79.31 342 LEU A CA 1
ATOM 2742 C C . LEU A 1 342 ? -5.818 26.310 28.332 1.00 79.31 342 LEU A C 1
ATOM 2744 O O . LEU A 1 342 ? -5.244 25.866 27.346 1.00 79.31 342 LEU A O 1
ATOM 2748 N N . GLY A 1 343 ? -7.123 26.118 28.546 1.00 80.94 343 GLY A N 1
ATOM 2749 C CA . GLY A 1 343 ? -7.955 25.287 27.685 1.00 80.94 343 GLY A CA 1
ATOM 2750 C C . GLY A 1 343 ? -9.451 25.526 27.872 1.00 80.94 343 GLY A C 1
ATOM 2751 O O . GLY A 1 343 ? -9.903 25.883 28.961 1.00 80.94 343 GLY A O 1
ATOM 2752 N N . LEU A 1 344 ? -10.223 25.249 26.818 1.00 85.44 344 LEU A N 1
ATOM 2753 C CA . LEU A 1 344 ? -11.686 25.162 26.836 1.00 85.44 344 LEU A CA 1
ATOM 2754 C C . LEU A 1 344 ? -12.142 23.818 26.245 1.00 85.44 344 LEU A C 1
ATOM 2756 O O . LEU A 1 344 ? -11.723 23.457 25.150 1.00 85.44 344 LEU A O 1
ATOM 2760 N N . ALA A 1 345 ? -13.050 23.128 26.934 1.00 84.69 345 ALA A N 1
ATOM 2761 C CA . ALA A 1 345 ? -13.764 21.956 26.431 1.00 84.69 345 ALA A CA 1
ATOM 2762 C C . ALA A 1 345 ? -15.255 22.063 26.778 1.00 84.69 345 ALA A C 1
ATOM 2764 O O . ALA A 1 345 ? -15.631 22.735 27.739 1.00 84.69 345 ALA A O 1
ATOM 2765 N N . VAL A 1 346 ? -16.112 21.420 25.990 1.00 83.50 346 VAL A N 1
ATOM 2766 C CA . VAL A 1 346 ? -17.563 21.388 26.209 1.00 83.50 346 VAL A CA 1
ATOM 2767 C C . VAL A 1 346 ? -18.041 19.960 25.985 1.00 83.50 346 VAL A C 1
ATOM 2769 O O . VAL A 1 346 ? -17.596 19.316 25.037 1.00 83.50 346 VAL A O 1
ATOM 2772 N N . ASP A 1 347 ? -18.892 19.448 26.873 1.00 79.62 347 ASP A N 1
ATOM 2773 C CA . ASP A 1 347 ? -19.433 18.093 26.747 1.00 79.62 347 ASP A CA 1
ATOM 2774 C C . ASP A 1 347 ? -20.737 18.044 25.925 1.00 79.62 347 ASP A C 1
ATOM 2776 O O . ASP A 1 347 ? -21.272 19.050 25.452 1.00 79.62 347 ASP A O 1
ATOM 2780 N N . GLU A 1 348 ? -21.268 16.834 25.752 1.00 74.44 348 GLU A N 1
ATOM 2781 C CA . GLU A 1 348 ? -22.520 16.577 25.030 1.00 74.44 348 GLU A CA 1
ATOM 2782 C C . GLU A 1 348 ? -23.748 17.225 25.695 1.00 74.44 348 GLU A C 1
ATOM 2784 O O . GLU A 1 348 ? -24.752 17.461 25.027 1.00 74.44 348 GLU A O 1
ATOM 2789 N N . SER A 1 349 ? -23.660 17.557 26.987 1.00 78.69 349 SER A N 1
ATOM 2790 C CA . SER A 1 349 ? -24.705 18.235 27.763 1.00 78.69 349 SER A CA 1
ATOM 2791 C C . SER A 1 349 ? -24.543 19.763 27.790 1.00 78.69 349 SER A C 1
ATOM 2793 O O . SER A 1 349 ? -25.244 20.441 28.542 1.00 78.69 349 SER A O 1
ATOM 2795 N N . GLU A 1 350 ? -23.636 20.319 26.980 1.00 81.69 350 GLU A N 1
ATOM 2796 C CA . GLU A 1 350 ? -23.241 21.734 26.990 1.00 81.69 350 GLU A CA 1
ATOM 2797 C C . GLU A 1 350 ? -22.645 22.228 28.325 1.00 81.69 350 GLU A C 1
ATOM 2799 O O . GLU A 1 350 ? -22.644 23.435 28.594 1.00 81.69 350 GLU A O 1
ATOM 2804 N N . ASN A 1 351 ? -22.112 21.343 29.173 1.00 88.19 351 ASN A N 1
ATOM 2805 C CA . ASN A 1 351 ? -21.302 21.795 30.302 1.00 88.19 351 ASN A CA 1
ATOM 2806 C C . ASN A 1 351 ? -19.963 22.318 29.783 1.00 88.19 351 ASN A C 1
ATOM 2808 O O . ASN A 1 351 ? -19.316 21.694 28.943 1.00 88.19 351 ASN A O 1
ATOM 2812 N N . ILE A 1 352 ? -19.548 23.465 30.306 1.00 89.50 352 ILE A N 1
ATOM 2813 C CA . ILE A 1 352 ? -18.329 24.173 29.930 1.00 89.50 352 ILE A CA 1
ATOM 2814 C C . ILE A 1 352 ? -17.232 23.804 30.927 1.00 89.50 352 ILE A C 1
ATOM 2816 O O . ILE A 1 352 ? -17.409 23.949 32.134 1.00 89.50 352 ILE A O 1
ATOM 2820 N N . TYR A 1 353 ? -16.084 23.369 30.422 1.00 90.50 353 TYR A N 1
ATOM 2821 C CA . TYR A 1 353 ? -14.911 23.015 31.209 1.00 90.50 353 TYR A CA 1
ATOM 2822 C C . TYR A 1 353 ? -13.775 23.968 30.867 1.00 90.50 353 TYR A C 1
ATOM 2824 O O . TYR A 1 353 ? -13.410 24.103 29.698 1.00 90.50 353 TYR A O 1
ATOM 2832 N N . ILE A 1 354 ? -13.207 24.609 31.884 1.00 88.25 354 ILE A N 1
ATOM 2833 C CA . ILE A 1 354 ? -12.062 25.507 31.741 1.00 88.25 354 ILE A CA 1
ATOM 2834 C C . ILE A 1 354 ? -10.862 24.885 32.438 1.00 88.25 354 ILE A C 1
ATOM 2836 O O . ILE A 1 354 ? -10.896 24.672 33.651 1.00 88.25 354 ILE A O 1
ATOM 2840 N N . LEU A 1 355 ? -9.805 24.617 31.675 1.00 87.62 355 LEU A N 1
ATOM 2841 C CA . LEU A 1 355 ? -8.499 24.264 32.218 1.00 87.62 355 LEU A CA 1
ATOM 2842 C C . LEU A 1 355 ? -7.777 25.560 32.601 1.00 87.62 355 LEU A C 1
ATOM 2844 O O . LEU A 1 355 ? -7.656 26.454 31.763 1.00 87.62 355 LEU A O 1
ATOM 2848 N N . LYS A 1 356 ? -7.299 25.674 33.841 1.00 85.19 356 LYS A N 1
ATOM 2849 C CA . LYS A 1 356 ? -6.585 26.851 34.355 1.00 85.19 356 LYS A CA 1
ATOM 2850 C C . LYS A 1 356 ? -5.189 26.488 34.849 1.00 85.19 356 LYS A C 1
ATOM 2852 O O . LYS A 1 356 ? -4.942 25.383 35.325 1.00 85.19 356 LYS A O 1
ATOM 2857 N N . TYR A 1 357 ? -4.287 27.459 34.790 1.00 81.44 357 TYR A N 1
ATOM 2858 C CA . TYR A 1 357 ? -3.070 27.461 35.585 1.00 81.44 357 TYR A CA 1
ATOM 2859 C C . TYR A 1 357 ? -3.456 27.623 37.057 1.00 81.44 357 TYR A C 1
ATOM 2861 O O . TYR A 1 357 ? -4.289 28.465 37.369 1.00 81.44 357 TYR A O 1
ATOM 2869 N N . ALA A 1 358 ? -2.879 26.841 37.965 1.00 79.62 358 ALA A N 1
ATOM 2870 C CA . ALA A 1 358 ? -3.285 26.861 39.369 1.00 79.62 358 ALA A CA 1
ATOM 2871 C C . ALA A 1 358 ? -2.111 26.649 40.323 1.00 79.62 358 ALA A C 1
ATOM 2873 O O . ALA A 1 358 ? -1.113 26.001 39.980 1.00 79.62 358 ALA A O 1
ATOM 2874 N N . SER A 1 359 ? -2.250 27.188 41.536 1.00 75.75 359 SER A N 1
ATOM 2875 C CA . SER A 1 359 ? -1.315 26.948 42.633 1.00 75.75 359 SER A CA 1
ATOM 2876 C C . SER A 1 359 ? -1.311 25.467 43.040 1.00 75.75 359 SER A C 1
ATOM 2878 O O . SER A 1 359 ? -2.275 24.734 42.810 1.00 75.75 359 SER A O 1
ATOM 2880 N N . SER A 1 360 ? -0.214 24.992 43.639 1.00 67.00 360 SER A N 1
ATOM 2881 C CA . SER A 1 360 ? -0.012 23.566 43.955 1.00 67.00 360 SER A CA 1
ATOM 2882 C C . SER A 1 360 ? -1.075 22.960 44.883 1.00 67.00 360 SER A C 1
ATOM 2884 O O . SER A 1 360 ? -1.239 21.742 44.895 1.00 67.00 360 SER A O 1
ATOM 2886 N N . SER A 1 361 ? -1.809 23.787 45.632 1.00 65.25 361 SER A N 1
ATOM 2887 C CA . SER A 1 361 ? -2.887 23.383 46.539 1.00 65.25 361 SER A CA 1
ATOM 2888 C C . SER A 1 361 ? -4.291 23.407 45.918 1.00 65.25 361 SER A C 1
ATOM 2890 O O . SER A 1 361 ? -5.244 23.033 46.603 1.00 65.25 361 SER A O 1
ATOM 2892 N N . ASN A 1 362 ? -4.451 23.836 44.662 1.00 77.75 362 ASN A N 1
ATOM 2893 C CA . ASN A 1 362 ? -5.761 24.043 44.036 1.00 77.75 362 ASN A CA 1
ATOM 2894 C C . ASN A 1 362 ? -6.040 23.042 42.893 1.00 77.75 362 ASN A C 1
ATOM 2896 O O . ASN A 1 362 ? -5.321 22.057 42.699 1.00 77.75 362 ASN A O 1
ATOM 2900 N N . TYR A 1 363 ? -7.145 23.248 42.180 1.00 84.69 363 TYR A N 1
ATOM 2901 C CA . TYR A 1 363 ? -7.623 22.393 41.092 1.00 84.69 363 TYR A CA 1
ATOM 2902 C C . TYR A 1 363 ? -7.177 22.914 39.723 1.00 84.69 363 TYR A C 1
ATOM 2904 O O . TYR A 1 363 ? -6.674 24.021 39.625 1.00 84.69 363 TYR A O 1
ATOM 2912 N N . LEU A 1 364 ? -7.321 22.112 38.670 1.00 86.75 364 LEU A N 1
ATOM 2913 C CA . LEU A 1 364 ? -6.930 22.460 37.303 1.00 86.75 364 LEU A CA 1
ATOM 2914 C C . LEU A 1 364 ? -8.128 22.672 36.378 1.00 86.75 364 LEU A C 1
ATOM 2916 O O . LEU A 1 364 ? -8.008 23.426 35.419 1.00 86.75 364 LEU A O 1
ATOM 2920 N N . VAL A 1 365 ? -9.274 22.039 36.642 1.00 89.56 365 VAL A N 1
ATOM 2921 C CA . VAL A 1 365 ? -10.442 22.077 35.752 1.00 89.56 365 VAL A CA 1
ATOM 2922 C C . VAL A 1 365 ? -11.674 22.595 36.489 1.00 89.56 365 VAL A C 1
ATOM 2924 O O . VAL A 1 365 ? -12.096 22.031 37.492 1.00 89.56 365 VAL A O 1
ATOM 2927 N N . TRP A 1 366 ? -12.300 23.647 35.968 1.00 89.69 366 TRP A N 1
ATOM 2928 C CA . TRP A 1 366 ? -13.551 24.198 36.489 1.00 89.69 366 TRP A CA 1
ATOM 2929 C C . TRP A 1 366 ? -14.697 23.846 35.544 1.00 89.69 366 TRP A C 1
ATOM 2931 O O . TRP A 1 366 ? -14.637 24.167 34.357 1.00 89.69 366 TRP A O 1
ATOM 2941 N N . LYS A 1 367 ? -15.733 23.187 36.071 1.00 90.88 367 LYS A N 1
ATOM 2942 C CA . LYS A 1 367 ? -16.953 22.803 35.351 1.00 90.88 367 LYS A CA 1
ATOM 2943 C C . LYS A 1 367 ? -18.056 23.824 35.623 1.00 90.88 367 LYS A C 1
ATOM 2945 O O . LYS A 1 367 ? -18.354 24.138 36.776 1.00 90.88 367 LYS A O 1
ATOM 2950 N N . TYR A 1 368 ? -18.695 24.282 34.558 1.00 91.31 368 TYR A N 1
ATOM 2951 C CA . TYR A 1 368 ? -19.831 25.195 34.537 1.00 91.31 368 TYR A CA 1
ATOM 2952 C C . TYR A 1 368 ? -20.957 24.579 33.706 1.00 91.31 368 TYR A C 1
ATOM 2954 O O . TYR A 1 368 ? -20.702 23.751 32.835 1.00 91.31 368 TYR A O 1
ATOM 2962 N N . ASN A 1 369 ? -22.202 24.989 33.926 1.00 90.81 369 ASN A N 1
ATOM 2963 C CA . ASN A 1 369 ? -23.282 24.632 33.003 1.00 90.81 369 ASN A CA 1
ATOM 2964 C C . ASN A 1 369 ? -23.298 25.551 31.766 1.00 90.81 369 ASN A C 1
ATOM 2966 O O . ASN A 1 369 ? -22.558 26.533 31.685 1.00 90.81 369 ASN A O 1
ATOM 2970 N N . SER A 1 370 ? -24.217 25.289 30.835 1.00 86.81 370 SER A N 1
ATOM 2971 C CA . SER A 1 370 ? -24.391 26.063 29.595 1.00 86.81 370 SER A CA 1
ATOM 2972 C C . SER A 1 370 ? -24.750 27.545 29.786 1.00 86.81 370 SER A C 1
ATOM 2974 O O . SER A 1 370 ? -24.701 28.318 28.830 1.00 86.81 370 SER A O 1
ATOM 2976 N N . LYS A 1 371 ? -25.100 27.964 31.011 1.00 90.19 371 LYS A N 1
ATOM 2977 C CA . LYS A 1 371 ? -25.394 29.357 31.385 1.00 90.19 371 LYS A CA 1
ATOM 2978 C C . LYS A 1 371 ? -24.238 30.040 32.125 1.00 90.19 371 LYS A C 1
ATOM 2980 O O . LYS A 1 371 ? -24.409 31.174 32.557 1.00 90.19 371 LYS A O 1
ATOM 2985 N N . GLY A 1 372 ? -23.100 29.364 32.296 1.00 90.00 372 GLY A N 1
ATOM 2986 C CA . GLY A 1 372 ? -21.939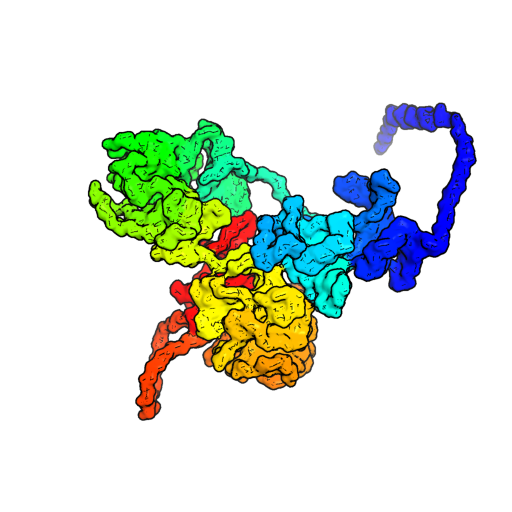 29.894 33.014 1.00 90.00 372 GLY A CA 1
ATOM 2987 C C . GLY A 1 372 ? -22.046 29.815 34.539 1.00 90.00 372 GLY A C 1
ATOM 2988 O O . GLY A 1 372 ? -21.208 30.379 35.237 1.00 90.00 372 GLY A O 1
ATOM 2989 N N . LEU A 1 373 ? -23.035 29.101 35.091 1.00 91.38 373 LEU A N 1
ATOM 2990 C CA . LEU A 1 373 ? -23.085 28.860 36.535 1.00 91.38 373 LEU A CA 1
ATOM 2991 C C . LEU A 1 373 ? -22.046 27.811 36.915 1.00 91.38 373 LEU A C 1
ATOM 2993 O O . LEU A 1 373 ? -21.997 26.737 36.311 1.00 91.38 373 LEU A O 1
ATOM 2997 N N . PHE A 1 374 ? -21.238 28.133 37.921 1.00 90.75 374 PHE A N 1
ATOM 2998 C CA . PHE A 1 374 ? -20.219 27.241 38.454 1.00 90.75 374 PHE A CA 1
ATOM 2999 C C . PHE A 1 374 ? -20.867 25.989 39.056 1.00 90.75 374 PHE A C 1
ATOM 3001 O O . PHE A 1 374 ? -21.825 26.084 39.823 1.00 90.75 374 PHE A O 1
ATOM 3008 N N . LEU A 1 375 ? -20.347 24.819 38.687 1.00 88.81 375 LEU A N 1
ATOM 3009 C CA . LEU A 1 375 ? -20.813 23.527 39.183 1.00 88.81 375 LEU A CA 1
ATOM 3010 C C . LEU A 1 375 ? -19.784 22.901 40.122 1.00 88.81 375 LEU A C 1
ATOM 3012 O O . LEU A 1 375 ? -20.130 22.509 41.234 1.00 88.81 375 LEU A O 1
ATOM 3016 N N . GLN A 1 376 ? -18.533 22.768 39.670 1.00 87.88 376 GLN A N 1
ATOM 3017 C CA . GLN A 1 376 ? -17.546 21.963 40.386 1.00 87.88 376 GLN A CA 1
ATOM 3018 C C . GLN A 1 376 ? -16.096 22.258 39.978 1.00 87.88 376 GLN A C 1
ATOM 3020 O O . GLN A 1 376 ? -15.821 22.592 38.827 1.00 87.88 376 GLN A O 1
ATOM 3025 N N . LYS A 1 377 ? -15.158 22.051 40.914 1.00 86.75 377 LYS A N 1
ATOM 3026 C CA . LYS A 1 377 ? -13.717 21.937 40.639 1.00 86.75 377 LYS A CA 1
ATOM 3027 C C . LYS A 1 377 ? -13.295 20.479 40.505 1.00 86.75 377 LYS A C 1
ATOM 3029 O O . LYS A 1 377 ? -13.656 19.646 41.333 1.00 86.75 377 LYS A O 1
ATOM 3034 N N . LEU A 1 378 ? -12.513 20.193 39.476 1.00 86.69 378 LEU A N 1
ATOM 3035 C CA . LEU A 1 378 ? -12.109 18.866 39.034 1.00 86.69 378 LEU A CA 1
ATOM 3036 C C . LEU A 1 378 ? -10.595 18.858 38.789 1.00 86.69 378 LEU A C 1
ATOM 3038 O O . LEU A 1 378 ? -10.025 19.870 38.391 1.00 86.69 378 LEU A O 1
ATOM 3042 N N . VAL A 1 379 ? -9.962 17.704 39.017 1.00 85.44 379 VAL A N 1
ATOM 3043 C CA . VAL A 1 379 ? -8.515 17.451 38.853 1.00 85.44 379 VAL A CA 1
ATOM 3044 C C . VAL A 1 379 ? -7.622 18.320 39.744 1.00 85.44 379 VAL A C 1
ATOM 3046 O O . VAL A 1 379 ? -7.584 19.536 39.604 1.00 85.44 379 VAL A O 1
ATOM 3049 N N . LYS A 1 380 ? -6.853 17.725 40.659 1.00 85.38 380 LYS A N 1
ATOM 3050 C CA . LYS A 1 380 ? -5.938 18.506 41.506 1.00 85.38 380 LYS A CA 1
ATOM 3051 C C . LYS A 1 380 ? -4.656 18.858 40.758 1.00 85.38 380 LYS A C 1
ATOM 3053 O O . LYS A 1 380 ? -4.147 18.058 39.974 1.00 85.38 380 LYS A O 1
ATOM 3058 N N . ARG A 1 381 ? -4.066 20.014 41.079 1.00 84.81 381 ARG A N 1
ATOM 3059 C CA . ARG A 1 381 ? -2.746 20.415 40.566 1.00 84.81 381 ARG A CA 1
ATOM 3060 C C . ARG A 1 381 ? -1.644 19.415 40.925 1.00 84.81 381 ARG A C 1
ATOM 3062 O O . ARG A 1 381 ? -0.716 19.235 40.147 1.00 84.81 381 ARG A O 1
ATOM 3069 N N . SER A 1 382 ? -1.762 18.733 42.064 1.00 83.38 382 SER A N 1
ATOM 3070 C CA . SER A 1 382 ? -0.850 17.653 42.465 1.00 83.38 382 SER A CA 1
ATOM 3071 C C . SER A 1 382 ? -0.886 16.441 41.533 1.00 83.38 382 SER A C 1
ATOM 3073 O O . SER A 1 382 ? 0.089 15.698 41.466 1.00 83.38 382 SER A O 1
ATOM 3075 N N . ASP A 1 383 ? -1.999 16.229 40.826 1.00 80.69 383 ASP A N 1
ATOM 3076 C CA . ASP A 1 383 ? -2.187 15.049 39.987 1.00 80.69 383 ASP A CA 1
ATOM 3077 C C . ASP A 1 383 ? -1.627 15.274 38.579 1.00 80.69 383 ASP A C 1
ATOM 3079 O O . ASP A 1 383 ? -1.175 14.316 37.958 1.00 80.69 383 ASP A O 1
ATOM 3083 N N . VAL A 1 384 ? -1.599 16.514 38.080 1.00 84.19 384 VAL A N 1
ATOM 3084 C CA . VAL A 1 384 ? -1.025 16.869 36.771 1.00 84.19 384 VAL A CA 1
ATOM 3085 C C . VAL A 1 384 ? -0.071 18.051 36.929 1.00 84.19 384 VAL A C 1
ATOM 3087 O O . VAL A 1 384 ? -0.483 19.179 37.205 1.00 84.19 384 VAL A O 1
ATOM 3090 N N . THR A 1 385 ? 1.220 17.794 36.730 1.00 84.19 385 THR A N 1
ATOM 3091 C CA . THR A 1 385 ? 2.308 18.747 36.993 1.00 84.19 385 THR A CA 1
ATOM 3092 C C . THR A 1 385 ? 2.529 19.747 35.863 1.00 84.19 385 THR A C 1
ATOM 3094 O O . THR A 1 385 ? 2.958 20.869 36.128 1.00 84.19 385 THR A O 1
ATOM 3097 N N . ASP A 1 386 ? 2.159 19.415 34.629 1.00 84.81 386 ASP A N 1
ATOM 3098 C CA . ASP A 1 386 ? 2.368 20.269 33.458 1.00 84.81 386 ASP A CA 1
ATOM 3099 C C . ASP A 1 386 ? 1.263 20.090 32.395 1.00 84.81 386 ASP A C 1
ATOM 3101 O O . ASP A 1 386 ? 1.470 19.425 31.384 1.00 84.81 386 ASP A O 1
ATOM 3105 N N . PRO A 1 387 ? 0.044 20.605 32.634 1.00 87.12 387 PRO A N 1
ATOM 3106 C CA . PRO A 1 387 ? -1.079 20.429 31.724 1.00 87.12 387 PRO A CA 1
ATOM 3107 C C . PRO A 1 387 ? -0.897 21.275 30.456 1.00 87.12 387 PRO A C 1
ATOM 3109 O O . PRO A 1 387 ? -0.929 22.503 30.518 1.00 87.12 387 PRO A O 1
ATOM 3112 N N . THR A 1 388 ? -0.754 20.620 29.306 1.00 83.44 388 THR A N 1
ATOM 3113 C CA . THR A 1 388 ? -0.515 21.275 28.002 1.00 83.44 388 THR A CA 1
ATOM 3114 C C . THR A 1 388 ? -1.744 21.280 27.099 1.00 83.44 388 THR A C 1
ATOM 3116 O O . THR A 1 388 ? -1.972 22.239 26.367 1.00 83.44 388 THR A O 1
ATOM 3119 N N . ALA A 1 389 ? -2.564 20.234 27.181 1.00 82.50 389 ALA A N 1
ATOM 3120 C CA . ALA A 1 389 ? -3.822 20.105 26.461 1.00 82.50 389 ALA A CA 1
ATOM 3121 C C . ALA A 1 389 ? -4.808 19.270 27.275 1.00 82.50 389 ALA A C 1
ATOM 3123 O O . ALA A 1 389 ? -4.414 18.423 28.080 1.00 82.50 389 ALA A O 1
ATOM 3124 N N . PHE A 1 390 ? -6.102 19.482 27.052 1.00 86.69 390 PHE A N 1
ATOM 3125 C CA . PHE A 1 390 ? -7.126 18.623 27.626 1.00 86.69 390 PHE A CA 1
ATOM 3126 C C . PHE A 1 390 ? -8.348 18.500 26.725 1.00 86.69 390 PHE A C 1
ATOM 3128 O O . PHE A 1 390 ? -8.611 19.352 25.878 1.00 86.69 390 PHE A O 1
ATOM 3135 N N . PHE A 1 391 ? -9.106 17.435 26.946 1.00 81.75 391 PHE A N 1
ATOM 3136 C CA . PHE A 1 391 ? -10.329 17.139 26.224 1.00 81.75 391 PHE A CA 1
ATOM 3137 C C . PHE A 1 391 ? -11.346 16.468 27.151 1.00 81.75 391 PHE A C 1
ATOM 3139 O O . PHE A 1 391 ? -10.972 15.798 28.116 1.00 81.75 391 PHE A O 1
ATOM 3146 N N . VAL A 1 392 ? -12.638 16.643 26.867 1.00 82.31 392 VAL A N 1
ATOM 3147 C CA . VAL A 1 392 ? -13.732 16.040 27.640 1.00 82.31 392 VAL A CA 1
ATOM 3148 C C . VAL A 1 392 ? -14.638 15.256 26.705 1.00 82.31 392 VAL A C 1
ATOM 3150 O O . VAL A 1 392 ? -15.092 15.778 25.691 1.00 82.31 392 VAL A O 1
ATOM 3153 N N . SER A 1 393 ? -14.906 13.999 27.046 1.00 76.31 393 SER A N 1
ATOM 3154 C CA . SER A 1 393 ? -15.780 13.124 26.262 1.00 76.31 393 SER A CA 1
ATOM 3155 C C . SER A 1 393 ? -16.338 12.000 27.118 1.00 76.31 393 SER A C 1
ATOM 3157 O O . SER A 1 393 ? -15.635 11.472 27.979 1.00 76.31 393 SER A O 1
ATOM 3159 N N . LYS A 1 394 ? -17.608 11.639 26.885 1.00 73.88 394 LYS A N 1
ATOM 3160 C CA . LYS A 1 394 ? -18.295 10.506 27.533 1.00 73.88 394 LYS A CA 1
ATOM 3161 C C . LYS A 1 394 ? -18.097 10.463 29.063 1.00 73.88 394 LYS A C 1
ATOM 3163 O O . LYS A 1 394 ? -17.782 9.418 29.627 1.00 73.88 394 LYS A O 1
ATOM 3168 N N . GLY A 1 395 ? -18.226 11.614 29.731 1.00 78.62 395 GLY A N 1
ATOM 3169 C CA . GLY A 1 395 ? -18.089 11.722 31.191 1.00 78.62 395 GLY A CA 1
ATOM 3170 C C . GLY A 1 395 ? -16.653 11.615 31.725 1.00 78.62 395 GLY A C 1
ATOM 3171 O O . GLY A 1 395 ? -16.463 11.470 32.932 1.00 78.62 395 GLY A O 1
ATOM 3172 N N . LYS A 1 396 ? -15.634 11.700 30.862 1.00 83.06 396 LYS A N 1
ATOM 3173 C CA . LYS A 1 396 ? -14.210 11.654 31.226 1.00 83.06 396 LYS A CA 1
ATOM 3174 C C . LYS A 1 396 ? -13.461 12.906 30.773 1.00 83.06 396 LYS A C 1
ATOM 3176 O O . LYS A 1 396 ? -13.796 13.507 29.757 1.00 83.06 396 LYS A O 1
ATOM 3181 N N . ILE A 1 397 ? -12.427 13.267 31.527 1.00 86.50 397 ILE A N 1
ATOM 3182 C CA . ILE A 1 397 ? -11.495 14.371 31.285 1.00 86.50 397 ILE A CA 1
ATOM 3183 C C . ILE A 1 397 ? -10.123 13.765 31.007 1.00 86.50 397 ILE A C 1
ATOM 3185 O O . ILE A 1 397 ? -9.586 13.057 31.853 1.00 86.50 397 ILE A O 1
ATOM 3189 N N . TYR A 1 398 ? -9.551 14.066 29.850 1.00 85.62 398 TYR A N 1
ATOM 3190 C CA . TYR A 1 398 ? -8.236 13.607 29.409 1.00 85.62 398 TYR A CA 1
ATOM 3191 C C . TYR A 1 398 ? -7.288 14.799 29.420 1.00 85.62 398 TYR A C 1
ATOM 3193 O O . TYR A 1 398 ? -7.621 15.820 28.826 1.00 85.62 398 TYR A O 1
ATOM 3201 N N . ILE A 1 399 ? -6.139 14.698 30.087 1.00 87.19 399 ILE A N 1
ATOM 3202 C CA . ILE A 1 399 ? -5.169 15.795 30.207 1.00 87.19 399 ILE A CA 1
ATOM 3203 C C . ILE A 1 399 ? -3.778 15.308 29.807 1.00 87.19 399 ILE A C 1
ATOM 3205 O O . ILE A 1 399 ? -3.252 14.383 30.424 1.00 87.19 399 ILE A O 1
ATOM 3209 N N . ALA A 1 400 ? -3.180 15.953 28.808 1.00 86.19 400 ALA A N 1
ATOM 3210 C CA . ALA A 1 400 ? -1.776 15.794 28.444 1.00 86.19 400 ALA A CA 1
ATOM 3211 C C . ALA A 1 400 ? -0.877 16.473 29.490 1.00 86.19 400 ALA A C 1
ATOM 3213 O O . ALA A 1 400 ? -1.137 17.608 29.889 1.00 86.19 400 ALA A O 1
ATOM 3214 N N . ASN A 1 401 ? 0.165 15.773 29.940 1.00 85.12 401 ASN A N 1
ATOM 3215 C CA . ASN A 1 401 ? 1.078 16.208 30.993 1.00 85.12 401 ASN A CA 1
ATOM 3216 C C . ASN A 1 401 ? 2.493 16.344 30.410 1.00 85.12 401 ASN A C 1
ATOM 3218 O O . ASN A 1 401 ? 3.277 15.393 30.445 1.00 85.12 401 ASN A O 1
ATOM 3222 N N . GLY A 1 402 ? 2.777 17.515 29.838 1.00 81.56 402 GLY A N 1
ATOM 3223 C CA . GLY A 1 402 ? 3.894 17.806 28.937 1.00 81.56 402 GLY A CA 1
ATOM 3224 C C . GLY A 1 402 ? 5.241 17.263 29.405 1.00 81.56 402 GLY A C 1
ATOM 3225 O O . GLY A 1 402 ? 5.675 16.204 28.960 1.00 81.56 402 GLY A O 1
ATOM 3226 N N . THR A 1 403 ? 5.907 17.969 30.318 1.00 77.62 403 THR A N 1
ATOM 3227 C CA . THR A 1 403 ? 7.240 17.601 30.841 1.00 77.62 403 THR A CA 1
ATOM 3228 C C . THR A 1 403 ? 7.273 16.295 31.630 1.00 77.62 403 THR A C 1
ATOM 3230 O O . THR A 1 403 ? 8.344 15.724 31.820 1.00 77.62 403 THR A O 1
ATOM 3233 N N . ALA A 1 404 ? 6.123 15.794 32.085 1.00 75.44 404 ALA A N 1
ATOM 3234 C CA . ALA A 1 404 ? 6.046 14.503 32.761 1.00 75.44 404 ALA A CA 1
ATOM 3235 C C . ALA A 1 404 ? 5.968 13.313 31.790 1.00 75.44 404 ALA A C 1
ATOM 3237 O O . ALA A 1 404 ? 6.004 12.172 32.255 1.00 75.44 404 ALA A O 1
ATOM 3238 N N . GLY A 1 405 ? 5.811 13.564 30.483 1.00 74.94 405 GLY A N 1
ATOM 3239 C CA . GLY A 1 405 ? 5.783 12.526 29.454 1.00 74.94 405 GLY A CA 1
ATOM 3240 C C . GLY A 1 405 ? 4.647 11.521 29.651 1.00 74.94 405 GLY A C 1
ATOM 3241 O O . GLY A 1 405 ? 4.866 10.315 29.575 1.00 74.94 405 GLY A O 1
ATOM 3242 N N . ASN A 1 406 ? 3.442 11.985 29.994 1.00 77.12 406 ASN A N 1
ATOM 3243 C CA . ASN A 1 406 ? 2.258 11.126 30.114 1.00 77.12 406 ASN A CA 1
ATOM 3244 C C . ASN A 1 406 ? 0.963 11.882 29.802 1.00 77.12 406 ASN A C 1
ATOM 3246 O O . ASN A 1 406 ? 0.963 13.093 29.584 1.00 77.12 406 ASN A O 1
ATOM 3250 N N . TYR A 1 407 ? -0.159 11.166 29.818 1.00 81.81 407 TYR A N 1
ATOM 3251 C CA . TYR A 1 407 ? -1.479 11.767 29.956 1.00 81.81 407 TYR A CA 1
ATOM 3252 C C . TYR A 1 407 ? -2.240 11.106 31.107 1.00 81.81 407 TYR A C 1
ATOM 3254 O O . TYR A 1 407 ? -1.923 9.997 31.545 1.00 81.81 407 TYR A O 1
ATOM 3262 N N . LYS A 1 408 ? -3.246 11.806 31.631 1.00 83.50 408 LYS A N 1
ATOM 3263 C CA . LYS A 1 408 ? -4.085 11.321 32.730 1.00 83.50 408 LYS A CA 1
ATOM 3264 C C . LYS A 1 408 ? -5.559 11.463 32.414 1.00 83.50 408 LYS A C 1
ATOM 3266 O O . LYS A 1 408 ? -5.975 12.435 31.785 1.00 83.50 408 LYS A O 1
ATOM 3271 N N . VAL A 1 409 ? -6.337 10.494 32.885 1.00 81.38 409 VAL A N 1
ATOM 3272 C CA . VAL A 1 409 ? -7.788 10.445 32.696 1.00 81.38 409 VAL A CA 1
ATOM 3273 C C . VAL A 1 409 ? -8.493 10.554 34.046 1.00 81.38 409 VAL A C 1
ATOM 3275 O O . VAL A 1 409 ? -8.099 9.893 35.006 1.00 81.38 409 VAL A O 1
ATOM 3278 N N . PHE A 1 410 ? -9.536 11.381 34.111 1.00 83.06 410 PHE A N 1
ATOM 3279 C CA . PHE A 1 410 ? -10.335 11.653 35.308 1.00 83.06 410 PHE A CA 1
ATOM 3280 C C . PHE A 1 410 ? -11.832 11.583 34.995 1.00 83.06 410 PHE A C 1
ATOM 3282 O O . PHE A 1 410 ? -12.251 11.839 33.870 1.00 83.06 410 PHE A O 1
ATOM 3289 N N . ASN A 1 411 ? -12.662 11.295 35.995 1.00 82.44 411 ASN A N 1
ATOM 3290 C CA . ASN A 1 411 ? -14.119 11.325 35.847 1.00 82.44 411 ASN A CA 1
ATOM 3291 C C . ASN A 1 411 ? -14.665 12.764 35.928 1.00 82.44 411 ASN A C 1
ATOM 3293 O O . ASN A 1 411 ? -14.270 13.541 36.798 1.00 82.44 411 ASN A O 1
ATOM 3297 N N . ALA A 1 412 ? -15.609 13.103 35.047 1.00 79.69 412 ALA A N 1
ATOM 3298 C CA . ALA A 1 412 ? -16.205 14.437 34.933 1.00 79.69 412 ALA A CA 1
ATOM 3299 C C . ALA A 1 412 ? -17.456 14.653 35.814 1.00 79.69 412 ALA A C 1
ATOM 3301 O O . ALA A 1 412 ? -17.921 15.791 35.929 1.00 79.69 412 ALA A O 1
ATOM 3302 N N . ASP A 1 413 ? -17.988 13.581 36.416 1.00 69.88 413 ASP A N 1
ATOM 3303 C CA . ASP A 1 413 ? -19.251 13.558 37.179 1.00 69.88 413 ASP A CA 1
ATOM 3304 C C . ASP A 1 413 ? -19.072 13.097 38.636 1.00 69.88 413 ASP A C 1
ATOM 3306 O O . ASP A 1 413 ? -19.987 12.556 39.258 1.00 69.88 413 ASP A O 1
ATOM 3310 N N . THR A 1 414 ? -17.881 13.274 39.211 1.00 58.88 414 THR A N 1
ATOM 3311 C CA . THR A 1 414 ? -17.631 12.854 40.594 1.00 58.88 414 THR A CA 1
ATOM 3312 C C . THR A 1 414 ? -18.487 13.683 41.554 1.00 58.88 414 THR A C 1
ATOM 3314 O O . THR A 1 414 ? -18.229 14.851 41.793 1.00 58.88 414 THR A O 1
ATOM 3317 N N . THR A 1 415 ? -19.512 13.095 42.168 1.00 44.00 415 THR A N 1
ATOM 3318 C CA . THR A 1 415 ? -20.392 13.784 43.136 1.00 44.00 415 THR A CA 1
ATOM 3319 C C . THR A 1 415 ? -19.716 14.091 44.482 1.00 44.00 415 THR A C 1
ATOM 3321 O O . THR A 1 415 ? -20.358 14.611 45.393 1.00 44.00 415 THR A O 1
ATOM 3324 N N . GLN A 1 416 ? -18.424 13.786 44.638 1.00 38.91 416 GLN A N 1
ATOM 3325 C CA . GLN A 1 416 ? -17.689 13.988 45.882 1.00 38.91 416 GLN A CA 1
ATOM 3326 C C . GLN A 1 416 ? -16.897 15.299 45.853 1.00 38.91 416 GLN A C 1
ATOM 3328 O O . GLN A 1 416 ? -15.915 15.448 45.130 1.00 38.91 416 GLN A O 1
ATOM 3333 N N . SER A 1 417 ? -17.290 16.228 46.725 1.00 36.50 417 SER A N 1
ATOM 3334 C CA . SER A 1 417 ? -16.616 17.501 47.018 1.00 36.50 417 SER A CA 1
ATOM 3335 C C . SER A 1 417 ? -15.221 17.358 47.651 1.00 36.50 417 SER A C 1
ATOM 3337 O O . SER A 1 417 ? -14.567 18.361 47.918 1.00 36.50 417 SER A O 1
ATOM 3339 N N . ASN A 1 418 ? -14.735 16.128 47.840 1.00 38.31 418 ASN A N 1
ATOM 3340 C CA . ASN A 1 418 ? -13.392 15.801 48.305 1.00 38.31 418 ASN A CA 1
ATOM 3341 C C . ASN A 1 418 ? -12.769 14.781 47.343 1.00 38.31 418 ASN A C 1
ATOM 3343 O O . ASN A 1 418 ? -12.888 13.576 47.545 1.00 38.31 418 ASN A O 1
ATOM 3347 N N . ALA A 1 419 ? -12.114 15.258 46.281 1.00 34.88 419 ALA A N 1
ATOM 3348 C CA . ALA A 1 419 ? -11.415 14.411 45.317 1.00 34.88 419 ALA A CA 1
ATOM 3349 C C . ALA A 1 419 ? -10.218 13.696 45.980 1.00 34.88 419 ALA A C 1
ATOM 3351 O O . ALA A 1 419 ? -9.093 14.201 45.989 1.00 34.88 419 ALA A O 1
ATOM 3352 N N . ALA A 1 420 ? -10.456 12.534 46.579 1.00 32.06 420 ALA A N 1
ATOM 3353 C CA . ALA A 1 420 ? -9.432 11.548 46.886 1.00 32.06 420 ALA A CA 1
ATOM 3354 C C . ALA A 1 420 ? -9.466 10.485 45.781 1.00 32.06 420 ALA A C 1
ATOM 3356 O O . ALA A 1 420 ? -10.414 9.711 45.715 1.00 32.06 420 ALA A O 1
ATOM 3357 N N . SER A 1 421 ? -8.467 10.519 44.890 1.00 40.03 421 SER A N 1
ATOM 3358 C CA . SER A 1 421 ? -7.938 9.375 44.120 1.00 40.03 421 SER A CA 1
ATOM 3359 C C . SER A 1 421 ? -8.933 8.383 43.485 1.00 40.03 421 SER A C 1
ATOM 3361 O O . SER A 1 421 ? -8.617 7.201 43.373 1.00 40.03 421 SER A O 1
ATOM 3363 N N . GLY A 1 422 ? -10.123 8.828 43.081 1.00 36.62 422 GLY A N 1
ATOM 3364 C CA . GLY A 1 422 ? -11.119 7.987 42.417 1.00 36.62 422 GLY A CA 1
ATOM 3365 C C . GLY A 1 422 ? -10.765 7.792 40.947 1.00 36.62 422 GLY A C 1
ATOM 3366 O O . GLY A 1 422 ? -11.159 8.607 40.114 1.00 36.62 422 GLY A O 1
ATOM 3367 N N . ASP A 1 423 ? -10.010 6.728 40.679 1.00 40.03 423 ASP A N 1
ATOM 3368 C CA . ASP A 1 423 ? -9.631 6.182 39.372 1.00 40.03 423 ASP A CA 1
ATOM 3369 C C . ASP A 1 423 ? -8.827 7.121 38.463 1.00 40.03 423 ASP A C 1
ATOM 3371 O O . ASP A 1 423 ? -9.190 7.397 37.319 1.00 40.03 423 ASP A O 1
ATOM 3375 N N . THR A 1 424 ? -7.667 7.576 38.945 1.00 43.50 424 THR A N 1
ATOM 3376 C CA . THR A 1 424 ? -6.586 7.985 38.037 1.00 43.50 424 THR A CA 1
ATOM 3377 C C . THR A 1 424 ? -6.112 6.764 37.260 1.00 43.50 424 THR A C 1
ATOM 3379 O O . THR A 1 424 ? -5.340 5.954 37.772 1.00 43.50 424 THR A O 1
ATOM 3382 N N . PHE A 1 425 ? -6.528 6.657 36.004 1.00 48.59 425 PHE A N 1
ATOM 3383 C CA . PHE A 1 425 ? -5.808 5.844 35.040 1.00 48.59 425 PHE A CA 1
ATOM 3384 C C . PHE A 1 425 ? -4.631 6.689 34.538 1.00 48.59 425 PHE A C 1
ATOM 3386 O O . PHE A 1 425 ? -4.800 7.584 33.706 1.00 48.59 425 PHE A O 1
ATOM 3393 N N . SER A 1 426 ? -3.440 6.460 35.097 1.00 47.53 426 SER A N 1
ATOM 3394 C CA . SER A 1 426 ? -2.202 6.832 34.409 1.00 47.53 426 SER A CA 1
ATOM 3395 C C . SER A 1 426 ? -2.076 5.867 33.239 1.00 47.53 426 SER A C 1
ATOM 3397 O O . SER A 1 426 ? -1.735 4.704 33.433 1.00 47.53 426 SER A O 1
ATOM 3399 N N . LEU A 1 427 ? -2.438 6.320 32.049 1.00 50.03 427 LEU A N 1
ATOM 3400 C CA . LEU A 1 427 ? -2.324 5.535 30.829 1.00 50.03 427 LEU A CA 1
ATOM 3401 C C . LEU A 1 427 ? -1.104 6.068 30.068 1.00 50.03 427 LEU A C 1
ATOM 3403 O O . LEU A 1 427 ? -0.943 7.279 29.935 1.00 50.03 427 LEU A O 1
ATOM 3407 N N . GLY A 1 428 ? -0.195 5.170 29.673 1.00 47.25 428 GLY A N 1
ATOM 3408 C CA . GLY A 1 428 ? 1.148 5.526 29.188 1.00 47.25 428 GLY A CA 1
ATOM 3409 C C . GLY A 1 428 ? 2.263 5.448 30.246 1.00 47.25 428 GLY A C 1
ATOM 3410 O O . GLY A 1 428 ? 3.163 6.280 30.248 1.00 47.25 428 GLY A O 1
ATOM 3411 N N . THR A 1 429 ? 2.223 4.472 31.166 1.00 42.03 429 THR A N 1
ATOM 3412 C CA . THR A 1 429 ? 3.250 4.288 32.219 1.00 42.03 429 THR A CA 1
ATOM 3413 C C . THR A 1 429 ? 4.555 3.647 31.752 1.00 42.03 429 THR A C 1
ATOM 3415 O O . THR A 1 429 ? 5.451 3.477 32.577 1.00 42.03 429 THR A O 1
ATOM 3418 N N . ASP A 1 430 ? 4.716 3.337 30.464 1.00 47.62 430 ASP A N 1
ATOM 3419 C CA . ASP A 1 430 ? 6.068 3.257 29.908 1.00 47.62 430 ASP A CA 1
ATOM 3420 C C . ASP A 1 430 ? 6.589 4.692 29.835 1.00 47.62 430 ASP A C 1
ATOM 3422 O O . ASP A 1 430 ? 6.517 5.364 28.807 1.00 47.62 430 ASP A O 1
ATOM 3426 N N . SER A 1 431 ? 7.073 5.172 30.983 1.00 41.91 431 SER A N 1
ATOM 3427 C CA . SER A 1 431 ? 7.602 6.509 31.273 1.00 41.91 431 SER A CA 1
ATOM 3428 C C . SER A 1 431 ? 8.851 6.874 30.451 1.00 41.91 431 SER A C 1
ATOM 3430 O O . SER A 1 431 ? 9.690 7.651 30.896 1.00 41.91 431 SER A O 1
ATOM 3432 N N . THR A 1 432 ? 9.017 6.260 29.281 1.00 45.72 432 THR A N 1
ATOM 3433 C CA . THR A 1 432 ? 10.154 6.353 28.368 1.00 45.72 432 THR A CA 1
ATOM 3434 C C . THR A 1 432 ? 9.761 6.774 26.947 1.00 45.72 432 THR A C 1
ATOM 3436 O O . THR A 1 432 ? 10.669 7.022 26.156 1.00 45.72 432 THR A O 1
ATOM 3439 N N . LYS A 1 433 ? 8.465 6.877 26.590 1.00 53.56 433 LYS A N 1
ATOM 3440 C CA . LYS A 1 433 ? 8.050 7.130 25.189 1.00 53.56 433 LYS A CA 1
ATOM 3441 C C . LYS A 1 433 ? 7.584 8.549 24.862 1.00 53.56 433 LYS A C 1
ATOM 3443 O O . LYS A 1 433 ? 8.010 9.061 23.833 1.00 53.56 433 LYS A O 1
ATOM 3448 N N . LEU A 1 434 ? 6.773 9.182 25.710 1.00 64.75 434 LEU A N 1
ATOM 3449 C CA . LEU A 1 434 ? 6.279 10.536 25.444 1.00 64.75 434 LEU A CA 1
ATOM 3450 C C . LEU A 1 434 ? 7.355 11.574 25.810 1.00 64.75 434 LEU A C 1
ATOM 3452 O O . LEU A 1 434 ? 7.723 11.721 26.978 1.00 64.75 434 LEU A O 1
ATOM 3456 N N . LYS A 1 435 ? 7.894 12.267 24.803 1.00 68.38 435 LYS A N 1
ATOM 3457 C CA . LYS A 1 435 ? 8.966 13.273 24.907 1.00 68.38 435 LYS A CA 1
ATOM 3458 C C . LYS A 1 435 ? 8.443 14.691 25.149 1.00 68.38 435 LYS A C 1
ATOM 3460 O O . LYS A 1 435 ? 9.242 15.617 25.292 1.00 68.38 435 LYS A O 1
ATOM 3465 N N . GLY A 1 436 ? 7.125 14.867 25.201 1.00 73.81 436 GLY A N 1
ATOM 3466 C CA . GLY A 1 436 ? 6.473 16.136 25.485 1.00 73.81 436 GLY A CA 1
ATOM 3467 C C . GLY A 1 436 ? 5.089 16.180 24.861 1.00 73.81 436 GLY A C 1
ATOM 3468 O O . GLY A 1 436 ? 4.941 16.613 23.720 1.00 73.81 436 GLY A O 1
ATOM 3469 N N . ALA A 1 437 ? 4.074 15.770 25.619 1.00 78.25 437 ALA A N 1
ATOM 3470 C CA . ALA A 1 437 ? 2.695 15.787 25.152 1.00 78.25 437 ALA A CA 1
ATOM 3471 C C . ALA A 1 437 ? 2.216 17.237 24.939 1.00 78.25 437 ALA A C 1
ATOM 3473 O O . ALA A 1 437 ? 2.253 18.043 25.870 1.00 78.25 437 ALA A O 1
ATOM 3474 N N . LEU A 1 438 ? 1.760 17.574 23.730 1.00 79.19 438 LEU A N 1
ATOM 3475 C CA . LEU A 1 438 ? 1.322 18.920 23.321 1.00 79.19 438 LEU A CA 1
ATOM 3476 C C . LEU A 1 438 ? -0.159 18.985 22.939 1.00 79.19 438 LEU A C 1
ATOM 3478 O O . LEU A 1 438 ? -0.781 20.037 23.065 1.00 79.19 438 LEU A O 1
ATOM 3482 N N . ALA A 1 439 ? -0.722 17.877 22.465 1.00 78.88 439 ALA A N 1
ATOM 3483 C CA . ALA A 1 439 ? -2.120 17.771 22.069 1.00 78.88 439 ALA A CA 1
ATOM 3484 C C . ALA A 1 439 ? -2.690 16.422 22.507 1.00 78.88 439 ALA A C 1
ATOM 3486 O O . ALA A 1 439 ? -1.953 15.445 22.615 1.00 78.88 439 ALA A O 1
ATOM 3487 N N . ILE A 1 440 ? -4.001 16.360 22.743 1.00 78.38 440 ILE A N 1
ATOM 3488 C CA . ILE A 1 440 ? -4.697 15.112 23.062 1.00 78.38 440 ILE A CA 1
ATOM 3489 C C . ILE A 1 440 ? -6.101 15.106 22.456 1.00 78.38 440 ILE A C 1
ATOM 3491 O O . ILE A 1 440 ? -6.816 16.104 22.539 1.00 78.38 440 ILE A O 1
ATOM 3495 N N . THR A 1 441 ? -6.500 13.992 21.845 1.00 78.50 441 THR A N 1
ATOM 3496 C CA . THR A 1 441 ? -7.860 13.779 21.325 1.00 78.50 441 THR A CA 1
ATOM 3497 C C . THR A 1 441 ? -8.243 12.299 21.377 1.00 78.50 441 THR A C 1
ATOM 3499 O O . THR A 1 441 ? -7.419 11.450 21.720 1.00 78.50 441 THR A O 1
ATOM 3502 N N . LEU A 1 442 ? -9.501 11.999 21.055 1.00 67.12 442 LEU A N 1
ATOM 3503 C CA . LEU A 1 442 ? -10.032 10.644 20.947 1.00 67.12 442 LEU A CA 1
ATOM 3504 C C . LEU A 1 442 ? -10.676 10.418 19.582 1.00 67.12 442 LEU A C 1
ATOM 3506 O O . LEU A 1 442 ? -11.220 11.354 18.990 1.00 67.12 442 LEU A O 1
ATOM 3510 N N . ASP A 1 443 ? -10.706 9.167 19.141 1.00 58.41 443 ASP A N 1
ATOM 3511 C CA . ASP A 1 443 ? -11.627 8.730 18.092 1.00 58.41 443 ASP A CA 1
ATOM 3512 C C . ASP A 1 443 ? -13.018 8.361 18.654 1.00 58.41 443 ASP A C 1
ATOM 3514 O O . ASP A 1 443 ? -13.336 8.535 19.838 1.00 58.41 443 ASP A O 1
ATOM 3518 N N . SER A 1 444 ? -13.891 7.859 17.779 1.00 55.19 444 SER A N 1
ATOM 3519 C CA . SER A 1 444 ? -15.233 7.398 18.145 1.00 55.19 444 SER A CA 1
ATOM 3520 C C . SER A 1 444 ? -15.242 6.170 19.064 1.00 55.19 444 SER A C 1
ATOM 3522 O O . SER A 1 444 ? -16.194 6.004 19.843 1.00 55.19 444 SER A O 1
ATOM 3524 N N . GLU A 1 445 ? -14.203 5.337 19.006 1.00 50.44 445 GLU A N 1
ATOM 3525 C CA . GLU A 1 445 ? -14.053 4.092 19.771 1.00 50.44 445 GLU A CA 1
ATOM 3526 C C . GLU A 1 445 ? -13.483 4.337 21.179 1.00 50.44 445 GLU A C 1
ATOM 3528 O O . GLU A 1 445 ? -13.702 3.541 22.099 1.00 50.44 445 GLU A O 1
ATOM 3533 N N . GLY A 1 446 ? -12.869 5.504 21.385 1.00 58.12 446 GLY A N 1
ATOM 3534 C CA . GLY A 1 446 ? -12.273 5.942 22.639 1.00 58.12 446 GLY A CA 1
ATOM 3535 C C . GLY A 1 446 ? -10.772 5.677 22.733 1.00 58.12 446 GLY A C 1
ATOM 3536 O O . GLY A 1 446 ? -10.254 5.715 23.851 1.00 58.12 446 GLY A O 1
ATOM 3537 N N . ASN A 1 447 ? -10.090 5.413 21.614 1.00 64.19 447 ASN A N 1
ATOM 3538 C CA . ASN A 1 447 ? -8.631 5.364 21.587 1.00 64.19 447 ASN A CA 1
ATOM 3539 C C . ASN A 1 447 ? -8.070 6.788 21.679 1.00 64.19 447 ASN A C 1
ATOM 3541 O O . ASN A 1 447 ? -8.694 7.751 21.232 1.00 64.19 447 ASN A O 1
ATOM 3545 N N . VAL A 1 448 ? -6.915 6.923 22.322 1.00 69.56 448 VAL A N 1
ATOM 3546 C CA . VAL A 1 448 ? -6.286 8.193 22.678 1.00 69.56 448 VAL A CA 1
ATOM 3547 C C . VAL A 1 448 ? -5.158 8.503 21.712 1.00 69.56 448 VAL A C 1
ATOM 3549 O O . VAL A 1 448 ? -4.250 7.696 21.547 1.00 69.56 448 VAL A O 1
ATOM 3552 N N . PHE A 1 449 ? -5.181 9.700 21.138 1.00 72.06 449 PHE A N 1
ATOM 3553 C CA . PHE A 1 449 ? -4.118 10.236 20.293 1.00 72.06 449 PHE A CA 1
ATOM 3554 C C . PHE A 1 449 ? -3.437 11.370 21.045 1.00 72.06 449 PHE A C 1
ATOM 3556 O O . PHE A 1 449 ? -4.110 12.306 21.483 1.00 72.06 449 PHE A O 1
ATOM 3563 N N . VAL A 1 450 ? -2.118 11.293 21.190 1.00 74.00 450 VAL A N 1
ATOM 3564 C CA . VAL A 1 450 ? -1.287 12.284 21.871 1.00 74.00 450 VAL A CA 1
ATOM 3565 C C . VAL A 1 450 ? -0.281 12.835 20.870 1.00 74.00 450 VAL A C 1
ATOM 3567 O O . VAL A 1 450 ? 0.568 12.108 20.369 1.00 74.00 450 VAL A O 1
ATOM 3570 N N . GLY A 1 451 ? -0.394 14.121 20.550 1.00 68.56 451 GLY A N 1
ATOM 3571 C CA . GLY A 1 451 ? 0.553 14.799 19.666 1.00 68.56 451 GLY A CA 1
ATOM 3572 C C . GLY A 1 451 ? 1.777 15.281 20.437 1.00 68.56 451 GLY A C 1
ATOM 3573 O O . GLY A 1 451 ? 1.628 15.903 21.490 1.00 68.56 451 GLY A O 1
ATOM 3574 N N . GLU A 1 452 ? 2.962 15.048 19.883 1.00 71.44 452 GLU A N 1
ATOM 3575 C CA . GLU A 1 452 ? 4.251 15.534 20.379 1.00 71.44 452 GLU A CA 1
ATOM 3576 C C . GLU A 1 452 ? 5.018 16.266 19.268 1.00 71.44 452 GLU A C 1
ATOM 3578 O O . GLU A 1 452 ? 4.562 16.369 18.126 1.00 71.44 452 GLU A O 1
ATOM 3583 N N . ALA A 1 453 ? 6.204 16.791 19.580 1.00 61.38 453 ALA A N 1
ATOM 3584 C CA . ALA A 1 453 ? 7.072 17.388 18.572 1.00 61.38 453 ALA A CA 1
ATOM 3585 C C . ALA A 1 453 ? 7.506 16.335 17.530 1.00 61.38 453 ALA A C 1
ATOM 3587 O O . ALA A 1 453 ? 8.407 15.539 17.779 1.00 61.38 453 ALA A O 1
ATOM 3588 N N . GLY A 1 454 ? 6.864 16.354 16.357 1.00 50.16 454 GLY A N 1
ATOM 3589 C CA . GLY A 1 454 ? 7.214 15.520 15.201 1.00 50.16 454 GLY A CA 1
ATOM 3590 C C . GLY A 1 454 ? 6.566 14.131 15.152 1.00 50.16 454 GLY A C 1
ATOM 3591 O O . GLY A 1 454 ? 6.867 13.383 14.227 1.00 50.16 454 GLY A O 1
ATOM 3592 N N . GLN A 1 455 ? 5.685 13.773 16.095 1.00 57.12 455 GLN A N 1
ATOM 3593 C CA . GLN A 1 455 ? 4.992 12.476 16.090 1.00 57.12 455 GLN A CA 1
ATOM 3594 C C . GLN A 1 455 ? 3.610 12.531 16.758 1.00 57.12 455 GLN A C 1
ATOM 3596 O O . GLN A 1 455 ? 3.299 13.461 17.503 1.00 57.12 455 GLN A O 1
ATOM 3601 N N . ILE A 1 456 ? 2.782 11.519 16.486 1.00 63.31 456 ILE A N 1
ATOM 3602 C CA . ILE A 1 456 ? 1.514 11.274 17.182 1.00 63.31 456 ILE A CA 1
ATOM 3603 C C . ILE A 1 456 ? 1.573 9.867 17.774 1.00 63.31 456 ILE A C 1
ATOM 3605 O O . ILE A 1 456 ? 1.581 8.878 17.041 1.00 63.31 456 ILE A O 1
ATOM 3609 N N . ASP A 1 457 ? 1.590 9.787 19.098 1.00 65.06 457 ASP A N 1
ATOM 3610 C CA . ASP A 1 457 ? 1.469 8.539 19.837 1.00 65.06 457 ASP A CA 1
ATOM 3611 C C . ASP A 1 457 ? 0.008 8.189 20.060 1.00 65.06 457 ASP A C 1
ATOM 3613 O O . ASP A 1 457 ? -0.876 9.043 20.133 1.00 65.06 457 ASP A O 1
ATOM 3617 N N . THR A 1 458 ? -0.255 6.899 20.171 1.00 60.56 458 THR A N 1
ATOM 3618 C CA . THR A 1 458 ? -1.610 6.366 20.129 1.00 60.56 458 THR A CA 1
ATOM 3619 C C . THR A 1 458 ? -1.770 5.257 21.139 1.00 60.56 458 THR A C 1
ATOM 3621 O O . THR A 1 458 ? -0.844 4.485 21.385 1.00 60.56 458 THR A O 1
ATOM 3624 N N . PHE A 1 459 ? -2.933 5.209 21.772 1.00 64.50 459 PHE A N 1
ATOM 3625 C CA . PHE A 1 459 ? -3.223 4.283 22.851 1.00 64.50 459 PHE A CA 1
ATOM 3626 C C . PHE A 1 459 ? -4.642 3.769 22.701 1.00 64.50 459 PHE A C 1
ATOM 3628 O O . PHE A 1 459 ? -5.544 4.547 22.406 1.00 64.50 459 PHE A O 1
ATOM 3635 N N . ASP A 1 460 ? -4.875 2.488 22.958 1.00 59.62 460 ASP A N 1
ATOM 3636 C CA . ASP A 1 460 ? -6.243 1.984 23.011 1.00 59.62 460 ASP A CA 1
ATOM 3637 C C . ASP A 1 460 ? -7.031 2.605 24.187 1.00 59.62 460 ASP A C 1
ATOM 3639 O O . ASP A 1 460 ? -6.478 3.262 25.075 1.00 59.62 460 ASP A O 1
ATOM 3643 N N . ARG A 1 461 ? -8.346 2.365 24.243 1.00 61.72 461 ARG A N 1
ATOM 3644 C CA . ARG A 1 461 ? -9.211 2.822 25.355 1.00 61.72 461 ARG A CA 1
ATOM 3645 C C . ARG A 1 461 ? -8.781 2.370 26.762 1.00 61.72 461 ARG A C 1
ATOM 3647 O O . ARG A 1 461 ? -9.312 2.885 27.748 1.00 61.72 461 ARG A O 1
ATOM 3654 N N . ASN A 1 462 ? -7.890 1.383 26.862 1.00 60.09 462 ASN A N 1
ATOM 3655 C CA . ASN A 1 462 ? -7.336 0.876 28.116 1.00 60.09 462 ASN A CA 1
ATOM 3656 C C . ASN A 1 462 ? -5.943 1.457 28.409 1.00 60.09 462 ASN A C 1
ATOM 3658 O O . ASN A 1 462 ? -5.365 1.133 29.442 1.00 60.09 462 ASN A O 1
ATOM 3662 N N . GLY A 1 463 ? -5.415 2.309 27.525 1.00 53.75 463 GLY A N 1
ATOM 3663 C CA . GLY A 1 463 ? -4.115 2.955 27.650 1.00 53.75 463 GLY A CA 1
ATOM 3664 C C . GLY A 1 463 ? -2.925 2.120 27.209 1.00 53.75 463 GLY A C 1
ATOM 3665 O O . GLY A 1 463 ? -1.790 2.459 27.549 1.00 53.75 463 GLY A O 1
ATOM 3666 N N . THR A 1 464 ? -3.172 1.045 26.467 1.00 57.78 464 THR A N 1
ATOM 3667 C CA . THR A 1 464 ? -2.130 0.237 25.835 1.00 57.78 464 THR A CA 1
ATOM 3668 C C . THR A 1 464 ? -1.573 1.009 24.647 1.00 57.78 464 THR A C 1
ATOM 3670 O O . THR A 1 464 ? -2.336 1.377 23.758 1.00 57.78 464 THR A O 1
ATOM 3673 N N . ALA A 1 465 ? -0.265 1.266 24.628 1.00 51.28 465 ALA A N 1
ATOM 3674 C CA . ALA A 1 465 ? 0.383 1.994 23.538 1.00 51.28 465 ALA A CA 1
ATOM 3675 C C . ALA A 1 465 ? 0.356 1.210 22.211 1.00 51.28 465 ALA A C 1
ATOM 3677 O O . ALA A 1 465 ? 0.582 0.001 22.203 1.00 51.28 465 ALA A O 1
ATOM 3678 N N . GLY A 1 466 ? 0.166 1.939 21.108 1.00 49.66 466 GLY A N 1
ATOM 3679 C CA . GLY A 1 466 ? 0.246 1.490 19.719 1.00 49.66 466 GLY A CA 1
ATOM 3680 C C . GLY A 1 466 ? -1.107 1.393 19.012 1.00 49.66 466 GLY A C 1
ATOM 3681 O O . GLY A 1 466 ? -1.766 0.375 19.176 1.00 49.66 466 GLY A O 1
ATOM 3682 N N . LEU A 1 467 ? -1.458 2.409 18.201 1.00 45.69 467 LEU A N 1
ATOM 3683 C CA . LEU A 1 467 ? -2.318 2.384 16.990 1.00 45.69 467 LEU A CA 1
ATOM 3684 C C . LEU A 1 467 ? -2.155 3.674 16.129 1.00 45.69 467 LEU A C 1
ATOM 3686 O O . LEU A 1 467 ? -2.933 4.611 16.296 1.00 45.69 467 LEU A O 1
ATOM 3690 N N . PRO A 1 468 ? -1.196 3.762 15.184 1.00 46.47 468 PRO A N 1
ATOM 3691 C CA . PRO A 1 468 ? -1.430 3.203 13.841 1.00 46.47 468 PRO A CA 1
ATOM 3692 C C . PRO A 1 468 ? -0.528 2.020 13.487 1.00 46.47 468 PRO A C 1
ATOM 3694 O O . PRO A 1 468 ? 0.628 1.962 13.900 1.00 46.47 468 PRO A O 1
ATOM 3697 N N . PHE A 1 469 ? -1.039 1.121 12.645 1.00 56.09 469 PHE A N 1
ATOM 3698 C CA . PHE A 1 469 ? -0.270 0.050 12.009 1.00 56.09 469 PHE A CA 1
ATOM 3699 C C . PHE A 1 469 ? 0.237 0.513 10.644 1.00 56.09 469 PHE A C 1
ATOM 3701 O O . PHE A 1 469 ? -0.577 0.935 9.833 1.00 56.09 469 PHE A O 1
ATOM 3708 N N . GLY A 1 470 ? 1.543 0.414 10.370 1.00 51.56 470 GLY A N 1
ATOM 3709 C CA . GLY A 1 470 ? 2.097 0.733 9.050 1.00 51.56 470 GLY A CA 1
ATOM 3710 C C . GLY A 1 470 ? 1.857 2.183 8.624 1.00 51.56 470 GLY A C 1
ATOM 3711 O O . GLY A 1 470 ? 0.916 2.470 7.885 1.00 51.56 470 GLY A O 1
ATOM 3712 N N . THR A 1 471 ? 2.694 3.115 9.080 1.00 54.69 471 THR A N 1
ATOM 3713 C CA . THR A 1 471 ? 2.624 4.499 8.587 1.00 54.69 471 THR A CA 1
ATOM 3714 C C . THR A 1 471 ? 3.282 4.602 7.210 1.00 54.69 471 THR A C 1
ATOM 3716 O O . THR A 1 471 ? 4.233 3.858 6.952 1.00 54.69 471 THR A O 1
ATOM 3719 N N . PRO A 1 472 ? 2.867 5.548 6.348 1.00 54.56 472 PRO A N 1
ATOM 3720 C CA . PRO A 1 472 ? 3.612 5.860 5.137 1.00 54.56 472 PRO A CA 1
ATOM 3721 C C . PRO A 1 472 ? 5.060 6.185 5.479 1.00 54.56 472 PRO A C 1
ATOM 3723 O O . PRO A 1 472 ? 5.320 6.940 6.418 1.00 54.56 472 PRO A O 1
ATOM 3726 N N . GLY A 1 473 ? 5.996 5.616 4.732 1.00 54.34 473 GLY A N 1
ATOM 3727 C CA . GLY A 1 473 ? 7.412 5.908 4.904 1.00 54.34 473 GLY A CA 1
ATOM 3728 C C . GLY A 1 473 ? 8.293 4.704 4.624 1.00 54.34 473 GLY A C 1
ATOM 3729 O O . GLY A 1 473 ? 7.848 3.704 4.067 1.00 54.34 473 GLY A O 1
ATOM 3730 N N . ARG A 1 474 ? 9.566 4.827 4.991 1.00 55.88 474 ARG A N 1
ATOM 3731 C CA . ARG A 1 474 ? 10.625 3.895 4.582 1.00 55.88 474 ARG A CA 1
ATOM 3732 C C . ARG A 1 474 ? 11.391 3.251 5.746 1.00 55.88 474 ARG A C 1
ATOM 3734 O O . ARG A 1 474 ? 12.233 2.399 5.506 1.00 55.88 474 ARG A O 1
ATOM 3741 N N . GLY A 1 475 ? 11.113 3.645 6.991 1.00 51.28 475 GLY A N 1
ATOM 3742 C CA . GLY A 1 475 ? 11.717 3.067 8.196 1.00 51.28 475 GLY A CA 1
ATOM 3743 C C . GLY A 1 475 ? 11.102 1.727 8.621 1.00 51.28 475 GLY A C 1
ATOM 3744 O O . GLY A 1 475 ? 10.115 1.263 8.053 1.00 51.28 475 GLY A O 1
ATOM 3745 N N . GLY A 1 476 ? 11.660 1.105 9.666 1.00 57.59 476 GLY A N 1
ATOM 3746 C CA . GLY A 1 476 ? 11.145 -0.152 10.222 1.00 57.59 476 GLY A CA 1
ATOM 3747 C C . GLY A 1 476 ? 9.660 -0.068 10.596 1.00 57.59 476 GLY A C 1
ATOM 3748 O O . GLY A 1 476 ? 9.267 0.742 11.434 1.00 57.59 476 GLY A O 1
ATOM 3749 N N . GLY A 1 477 ? 8.831 -0.899 9.961 1.00 61.09 477 GLY A N 1
ATOM 3750 C CA . GLY A 1 477 ? 7.377 -0.902 10.144 1.00 61.09 477 GLY A CA 1
ATOM 3751 C C . GLY A 1 477 ? 6.622 0.192 9.390 1.00 61.09 477 GLY A C 1
ATOM 3752 O O . GLY A 1 477 ? 5.407 0.277 9.552 1.00 61.09 477 GLY A O 1
ATOM 3753 N N . GLN A 1 478 ? 7.300 0.997 8.569 1.00 67.31 478 GLN A N 1
ATOM 3754 C CA . GLN A 1 478 ? 6.679 1.916 7.617 1.00 67.31 478 GLN A CA 1
ATOM 3755 C C . GLN A 1 478 ? 6.537 1.246 6.248 1.00 67.31 478 GLN A C 1
ATOM 3757 O O . GLN A 1 478 ? 7.319 0.358 5.906 1.00 67.31 478 GLN A O 1
ATOM 3762 N N . ILE A 1 479 ? 5.520 1.649 5.490 1.00 69.19 479 ILE A N 1
ATOM 3763 C CA . ILE A 1 479 ? 5.156 1.012 4.221 1.00 69.19 479 ILE A CA 1
ATOM 3764 C C . ILE A 1 479 ? 5.072 2.071 3.115 1.00 69.19 479 ILE A C 1
ATOM 3766 O O . ILE A 1 479 ? 4.558 3.169 3.337 1.00 69.19 479 ILE A O 1
ATOM 3770 N N . PHE A 1 480 ? 5.552 1.754 1.909 1.00 65.56 480 PHE A N 1
ATOM 3771 C CA . PHE A 1 480 ? 5.487 2.658 0.761 1.00 65.56 480 PHE A CA 1
ATOM 3772 C C . PHE A 1 480 ? 5.106 1.921 -0.535 1.00 65.56 480 PHE A C 1
ATOM 3774 O O . PHE A 1 480 ? 5.863 1.127 -1.068 1.00 65.56 480 PHE A O 1
ATOM 3781 N N . ASN A 1 481 ? 3.916 2.193 -1.081 1.00 67.50 481 ASN A N 1
ATOM 3782 C CA . ASN A 1 481 ? 3.411 1.559 -2.314 1.00 67.50 481 ASN A CA 1
ATOM 3783 C C . ASN A 1 481 ? 3.415 0.000 -2.304 1.00 67.50 481 ASN A C 1
ATOM 3785 O O . ASN A 1 481 ? 4.125 -0.632 -3.089 1.00 67.50 481 ASN A O 1
ATOM 3789 N N . PRO A 1 482 ? 2.634 -0.644 -1.418 1.00 75.31 482 PRO A N 1
ATOM 3790 C CA . PRO A 1 482 ? 2.594 -2.096 -1.273 1.00 75.31 482 PRO A CA 1
ATOM 3791 C C . PRO A 1 482 ? 1.898 -2.778 -2.459 1.00 75.31 482 PRO A C 1
ATOM 3793 O O . PRO A 1 482 ? 0.848 -2.330 -2.920 1.00 75.31 482 PRO A O 1
ATOM 3796 N N . ALA A 1 483 ? 2.450 -3.907 -2.909 1.00 71.19 483 ALA A N 1
ATOM 3797 C CA . ALA A 1 483 ? 1.964 -4.643 -4.083 1.00 71.19 483 ALA A CA 1
ATOM 3798 C C . ALA A 1 483 ? 1.273 -5.977 -3.758 1.00 71.19 483 ALA A C 1
ATOM 3800 O O . ALA A 1 483 ? 0.486 -6.471 -4.567 1.00 71.19 483 ALA A O 1
ATOM 3801 N N . GLY A 1 484 ? 1.537 -6.565 -2.589 1.00 75.94 484 GLY A N 1
ATOM 3802 C CA . GLY A 1 484 ? 1.001 -7.874 -2.222 1.00 75.94 484 GLY A CA 1
ATOM 3803 C C . GLY A 1 484 ? 0.903 -8.079 -0.715 1.00 75.94 484 GLY A C 1
ATOM 3804 O O . GLY A 1 484 ? 1.744 -7.595 0.041 1.00 75.94 484 GLY A O 1
ATOM 3805 N N . LEU A 1 485 ? -0.119 -8.826 -0.294 1.00 84.81 485 LEU A N 1
ATOM 3806 C CA . LEU A 1 485 ? -0.371 -9.194 1.098 1.00 84.81 485 LEU A CA 1
ATOM 3807 C C . LEU A 1 485 ? -0.500 -10.711 1.236 1.00 84.81 485 LEU A C 1
ATOM 3809 O O . LEU A 1 485 ? -1.155 -11.355 0.417 1.00 84.81 485 LEU A O 1
ATOM 3813 N N . ALA A 1 486 ? 0.060 -11.264 2.308 1.00 84.38 486 ALA A N 1
ATOM 3814 C CA . ALA A 1 486 ? -0.154 -12.650 2.712 1.00 84.38 486 ALA A CA 1
ATOM 3815 C C . ALA A 1 486 ? -0.184 -12.776 4.239 1.00 84.38 486 ALA A C 1
ATOM 3817 O O . ALA A 1 486 ? 0.388 -11.951 4.948 1.00 84.38 486 ALA A O 1
ATOM 3818 N N . THR A 1 487 ? -0.824 -13.827 4.748 1.00 82.00 487 THR A N 1
ATOM 3819 C CA . THR A 1 487 ? -0.866 -14.145 6.182 1.00 82.00 487 THR A CA 1
ATOM 3820 C C . THR A 1 487 ? -0.419 -15.581 6.429 1.00 82.00 487 THR A C 1
ATOM 3822 O O . THR A 1 487 ? -0.663 -16.449 5.589 1.00 82.00 487 THR A O 1
ATOM 3825 N N . ASP A 1 488 ? 0.205 -15.850 7.576 1.00 79.44 488 ASP A N 1
ATOM 3826 C CA . ASP A 1 488 ? 0.483 -17.220 8.029 1.00 79.44 488 ASP A CA 1
ATOM 3827 C C . ASP A 1 488 ? -0.609 -17.767 8.964 1.00 79.44 488 ASP A C 1
ATOM 3829 O O . ASP A 1 488 ? -1.607 -17.103 9.264 1.00 79.44 488 ASP A O 1
ATOM 3833 N N . LYS A 1 489 ? -0.433 -19.013 9.424 1.00 75.06 489 LYS A N 1
ATOM 3834 C CA . LYS A 1 489 ? -1.394 -19.669 10.319 1.00 75.06 489 LYS A CA 1
ATOM 3835 C C . LYS A 1 489 ? -1.425 -19.059 11.725 1.00 75.06 489 LYS A C 1
ATOM 3837 O O . LYS A 1 489 ? -2.437 -19.206 12.407 1.00 75.06 489 LYS A O 1
ATOM 3842 N N . GLU A 1 490 ? -0.341 -18.408 12.142 1.00 74.31 490 GLU A N 1
ATOM 3843 C CA . GLU A 1 490 ? -0.203 -17.668 13.397 1.00 74.31 490 GLU A CA 1
ATOM 3844 C C . GLU A 1 490 ? -0.841 -16.264 13.338 1.00 74.31 490 GLU A C 1
ATOM 3846 O O . GLU A 1 490 ? -0.951 -15.599 14.370 1.00 74.31 490 GLU A O 1
ATOM 3851 N N . GLY A 1 491 ? -1.273 -15.821 12.153 1.00 73.88 491 GLY A N 1
ATOM 3852 C CA . GLY A 1 491 ? -1.865 -14.507 11.909 1.00 73.88 491 GLY A CA 1
ATOM 3853 C C . GLY A 1 491 ? -0.840 -13.388 11.710 1.00 73.88 491 GLY A C 1
ATOM 3854 O O . GLY A 1 491 ? -1.204 -12.215 11.765 1.00 73.88 491 GLY A O 1
ATOM 3855 N N . ASN A 1 492 ? 0.437 -13.709 11.483 1.00 81.25 492 ASN A N 1
ATOM 3856 C CA . ASN A 1 492 ? 1.407 -12.709 11.046 1.00 81.25 492 ASN A CA 1
ATOM 3857 C C . ASN A 1 492 ? 1.062 -12.252 9.620 1.00 81.25 492 ASN A C 1
ATOM 3859 O O . ASN A 1 492 ? 0.700 -13.066 8.768 1.00 81.25 492 ASN A O 1
ATOM 3863 N N . LEU A 1 493 ? 1.201 -10.953 9.366 1.00 84.12 493 LEU A N 1
ATOM 3864 C CA . LEU A 1 493 ? 0.981 -10.311 8.076 1.00 84.12 493 LEU A CA 1
ATOM 3865 C C . LEU A 1 493 ? 2.320 -10.036 7.389 1.00 84.12 493 LEU A C 1
ATOM 3867 O O . LEU A 1 493 ? 3.238 -9.491 7.998 1.00 84.12 493 LEU A O 1
ATOM 3871 N N . TYR A 1 494 ? 2.387 -10.350 6.102 1.00 86.38 494 TYR A N 1
ATOM 3872 C CA . TYR A 1 494 ? 3.538 -10.149 5.235 1.00 86.38 494 TYR A CA 1
ATOM 3873 C C . TYR A 1 494 ? 3.138 -9.208 4.108 1.00 86.38 494 TYR A C 1
ATOM 3875 O O . TYR A 1 494 ? 2.176 -9.477 3.386 1.00 86.38 494 TYR A O 1
ATOM 3883 N N . ILE A 1 495 ? 3.875 -8.112 3.964 1.00 84.56 495 ILE A N 1
ATOM 3884 C CA . ILE A 1 495 ? 3.549 -7.035 3.032 1.00 84.56 495 ILE A CA 1
ATOM 3885 C C . ILE A 1 495 ? 4.708 -6.862 2.076 1.00 84.56 495 ILE A C 1
ATOM 3887 O O . ILE A 1 495 ? 5.787 -6.452 2.493 1.00 84.56 495 ILE A O 1
ATOM 3891 N N . ALA A 1 496 ? 4.487 -7.167 0.804 1.00 83.38 496 ALA A N 1
ATOM 3892 C CA . ALA A 1 496 ? 5.439 -6.838 -0.237 1.00 83.38 496 ALA A CA 1
ATOM 3893 C C . ALA A 1 496 ? 5.411 -5.332 -0.492 1.00 83.38 496 ALA A C 1
ATOM 3895 O O . ALA A 1 496 ? 4.388 -4.781 -0.906 1.00 83.38 496 ALA A O 1
ATOM 3896 N N . ASP A 1 497 ? 6.544 -4.693 -0.229 1.00 79.31 497 ASP A N 1
ATOM 3897 C CA . ASP A 1 497 ? 6.754 -3.258 -0.317 1.00 79.31 497 ASP A CA 1
ATOM 3898 C C . ASP A 1 497 ? 7.853 -2.987 -1.360 1.00 79.31 497 ASP A C 1
ATOM 3900 O O . ASP A 1 497 ? 9.046 -2.900 -1.037 1.00 79.31 497 ASP A O 1
ATOM 3904 N N . PRO A 1 498 ? 7.485 -2.954 -2.654 1.00 72.75 498 PRO A N 1
ATOM 3905 C CA . PRO A 1 498 ? 8.459 -2.821 -3.723 1.00 72.75 498 PRO A CA 1
ATOM 3906 C C . PRO A 1 498 ? 9.198 -1.489 -3.711 1.00 72.75 498 PRO A C 1
ATOM 3908 O O . PRO A 1 498 ? 10.359 -1.471 -4.120 1.00 72.75 498 PRO A O 1
ATOM 3911 N N . ALA A 1 499 ? 8.581 -0.398 -3.246 1.00 69.50 499 ALA A N 1
ATOM 3912 C CA . ALA A 1 499 ? 9.257 0.891 -3.224 1.00 69.50 499 ALA A CA 1
ATOM 3913 C C . ALA A 1 499 ? 10.268 0.991 -2.073 1.00 69.50 499 ALA A C 1
ATOM 3915 O O . ALA A 1 499 ? 11.266 1.696 -2.220 1.00 69.50 499 ALA A O 1
ATOM 3916 N N . ASN A 1 500 ? 10.071 0.272 -0.962 1.00 69.69 500 ASN A N 1
ATOM 3917 C CA . ASN A 1 500 ? 11.094 0.095 0.077 1.00 69.69 500 ASN A CA 1
ATOM 3918 C C . ASN A 1 500 ? 12.010 -1.114 -0.153 1.00 69.69 500 ASN A C 1
ATOM 3920 O O . ASN A 1 500 ? 12.895 -1.358 0.660 1.00 69.69 500 ASN A O 1
ATOM 3924 N N . HIS A 1 501 ? 11.848 -1.841 -1.263 1.00 76.25 501 HIS A N 1
ATOM 3925 C CA . HIS A 1 501 ? 12.680 -2.994 -1.617 1.00 76.25 501 HIS A CA 1
ATOM 3926 C C . HIS A 1 501 ? 12.673 -4.105 -0.553 1.00 76.25 501 HIS A C 1
ATOM 3928 O O . HIS A 1 501 ? 13.696 -4.748 -0.317 1.00 76.25 501 HIS A O 1
ATOM 3934 N N . GLN A 1 502 ? 11.528 -4.339 0.094 1.00 81.56 502 GLN A N 1
ATOM 3935 C CA . GLN A 1 502 ? 11.442 -5.236 1.248 1.00 81.56 502 GLN A CA 1
ATOM 3936 C C . GLN A 1 502 ? 10.114 -5.993 1.319 1.00 81.56 502 GLN A C 1
ATOM 3938 O O . GLN A 1 502 ? 9.151 -5.685 0.616 1.00 81.56 502 GLN A O 1
ATOM 3943 N N . VAL A 1 503 ? 10.053 -6.975 2.219 1.00 86.19 503 VAL A N 1
ATOM 3944 C CA . VAL A 1 503 ? 8.777 -7.455 2.764 1.00 86.19 503 VAL A CA 1
ATOM 3945 C C . VAL A 1 503 ? 8.720 -7.108 4.240 1.00 86.19 503 VAL A C 1
ATOM 3947 O O . VAL A 1 503 ? 9.559 -7.580 5.004 1.00 86.19 503 VAL A O 1
ATOM 3950 N N . SER A 1 504 ? 7.732 -6.325 4.653 1.00 83.31 504 SER A N 1
ATOM 3951 C CA . SER A 1 504 ? 7.525 -6.003 6.066 1.00 83.31 504 SER A CA 1
ATOM 3952 C C . SER A 1 504 ? 6.653 -7.059 6.734 1.00 83.31 504 SER A C 1
ATOM 3954 O O . SER A 1 504 ? 5.619 -7.457 6.193 1.00 83.31 504 SER A O 1
ATOM 3956 N N . ILE A 1 505 ? 7.078 -7.519 7.912 1.00 84.50 505 ILE A N 1
ATOM 3957 C CA . ILE A 1 505 ? 6.389 -8.548 8.690 1.00 84.50 505 ILE A CA 1
ATOM 3958 C C . ILE A 1 505 ? 5.795 -7.917 9.944 1.00 84.50 505 ILE A C 1
ATOM 3960 O O . ILE A 1 505 ? 6.510 -7.310 10.744 1.00 84.50 505 ILE A O 1
ATOM 3964 N N . PHE A 1 506 ? 4.500 -8.128 10.150 1.00 77.81 506 PHE A N 1
ATOM 3965 C CA . PHE A 1 506 ? 3.765 -7.707 11.337 1.00 77.81 506 PHE A CA 1
ATOM 3966 C C . PHE A 1 506 ? 3.147 -8.918 12.035 1.00 77.81 506 PHE A C 1
ATOM 3968 O O . PHE A 1 506 ? 2.829 -9.912 11.388 1.00 77.81 506 PHE A O 1
ATOM 3975 N N . ASP A 1 507 ? 2.973 -8.865 13.352 1.00 73.75 507 ASP A N 1
ATOM 3976 C CA . ASP A 1 507 ? 2.222 -9.896 14.069 1.00 73.75 507 ASP A CA 1
ATOM 3977 C C . ASP A 1 507 ? 0.699 -9.710 13.939 1.00 73.75 507 ASP A C 1
ATOM 3979 O O . ASP A 1 507 ? 0.205 -8.693 13.445 1.00 73.75 507 ASP A O 1
ATOM 3983 N N . GLN A 1 508 ? -0.070 -10.685 14.430 1.00 69.50 508 GLN A N 1
ATOM 3984 C CA . GLN A 1 508 ? -1.534 -10.622 14.413 1.00 69.50 508 GLN A CA 1
ATOM 3985 C C . GLN A 1 508 ? -2.107 -9.457 15.220 1.00 69.50 508 GLN A C 1
ATOM 3987 O O . GLN A 1 508 ? -3.264 -9.100 15.034 1.00 69.50 508 GLN A O 1
ATOM 3992 N N . THR A 1 509 ? -1.353 -8.857 16.140 1.00 61.56 509 THR A N 1
ATOM 3993 C CA . THR A 1 509 ? -1.785 -7.659 16.869 1.00 61.56 509 THR A CA 1
ATOM 3994 C C . THR A 1 509 ? -1.430 -6.375 16.130 1.00 61.56 509 THR A C 1
ATOM 3996 O O . THR A 1 509 ? -1.993 -5.347 16.480 1.00 61.56 509 THR A O 1
ATOM 3999 N N . GLY A 1 510 ? -0.628 -6.481 15.065 1.00 61.97 510 GLY A N 1
ATOM 4000 C CA . GLY A 1 510 ? -0.160 -5.431 14.170 1.00 61.97 510 GLY A CA 1
ATOM 4001 C C . GLY A 1 510 ? 1.190 -4.827 14.573 1.00 61.97 510 GLY A C 1
ATOM 4002 O O . GLY A 1 510 ? 1.600 -3.820 14.003 1.00 61.97 510 GLY A O 1
ATOM 4003 N N . ASN A 1 511 ? 1.924 -5.430 15.514 1.00 67.38 511 ASN A N 1
ATOM 4004 C CA . ASN A 1 511 ? 3.273 -4.961 15.827 1.00 67.38 511 ASN A CA 1
ATOM 4005 C C . ASN A 1 511 ? 4.227 -5.307 14.689 1.00 67.38 511 ASN A C 1
ATOM 4007 O O . ASN A 1 511 ? 4.221 -6.437 14.197 1.00 67.38 511 ASN A O 1
ATOM 4011 N N . PHE A 1 512 ? 5.087 -4.362 14.316 1.00 72.81 512 PHE A N 1
ATOM 4012 C CA . PHE A 1 512 ? 6.189 -4.636 13.403 1.00 72.81 512 PHE A CA 1
ATOM 4013 C C . PHE A 1 512 ? 7.160 -5.638 14.039 1.00 72.81 512 PHE A C 1
ATOM 4015 O O . PHE A 1 512 ? 7.633 -5.426 15.156 1.00 72.81 512 PHE A O 1
ATOM 4022 N N . LYS A 1 513 ? 7.449 -6.730 13.328 1.00 75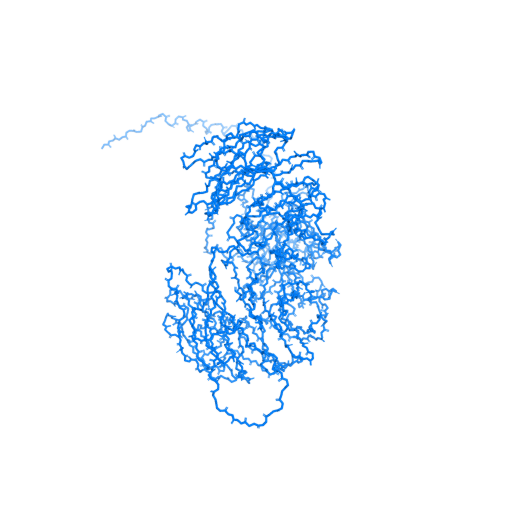.69 513 LYS A N 1
ATOM 4023 C CA . LYS A 1 513 ? 8.408 -7.755 13.755 1.00 75.69 513 LYS A CA 1
ATOM 4024 C C . LYS A 1 513 ? 9.779 -7.484 13.154 1.00 75.69 513 LYS A C 1
ATOM 4026 O O . LYS A 1 513 ? 10.755 -7.388 13.887 1.00 75.69 513 LYS A O 1
ATOM 4031 N N . THR A 1 514 ? 9.847 -7.427 11.825 1.00 75.50 514 THR A N 1
ATOM 4032 C CA . THR A 1 514 ? 11.090 -7.258 11.061 1.00 75.50 514 THR A CA 1
ATOM 4033 C C . THR A 1 514 ? 10.787 -7.031 9.572 1.00 75.50 514 THR A C 1
ATOM 4035 O O . THR A 1 514 ? 9.638 -7.163 9.143 1.00 75.50 514 THR A O 1
ATOM 4038 N N . ASN A 1 515 ? 11.819 -6.738 8.782 1.00 78.12 515 ASN A N 1
ATOM 4039 C CA . ASN A 1 515 ? 11.786 -6.740 7.320 1.00 78.12 515 ASN A CA 1
ATOM 4040 C C . ASN A 1 515 ? 12.556 -7.949 6.758 1.00 78.12 515 ASN A C 1
ATOM 4042 O O . ASN A 1 515 ? 13.536 -8.400 7.349 1.00 78.12 515 ASN A O 1
ATOM 4046 N N . LEU A 1 516 ? 12.146 -8.444 5.588 1.00 77.62 516 LEU A N 1
ATOM 4047 C CA . LEU A 1 516 ? 12.942 -9.362 4.771 1.00 77.62 516 LEU A CA 1
ATOM 4048 C C . LEU A 1 516 ? 13.938 -8.570 3.922 1.00 77.62 516 LEU A C 1
ATOM 4050 O O . LEU A 1 516 ? 13.596 -8.149 2.815 1.00 77.62 516 LEU A O 1
ATOM 4054 N N . GLN A 1 517 ? 15.152 -8.368 4.434 1.00 67.38 517 GLN A N 1
ATOM 4055 C CA . GLN A 1 517 ? 16.305 -7.928 3.647 1.00 67.38 517 GLN A CA 1
ATOM 4056 C C . GLN A 1 517 ? 17.610 -8.161 4.423 1.00 67.38 517 GLN A C 1
ATOM 4058 O O . GLN A 1 517 ? 17.735 -7.698 5.552 1.00 67.38 517 GLN A O 1
ATOM 4063 N N . ASP A 1 518 ? 18.602 -8.786 3.782 1.00 49.06 518 ASP A N 1
ATOM 4064 C CA . ASP A 1 518 ? 20.013 -8.696 4.187 1.00 49.06 518 ASP A CA 1
ATOM 4065 C C . ASP A 1 518 ? 20.761 -7.866 3.128 1.00 49.06 518 ASP A C 1
ATOM 4067 O O . ASP A 1 518 ? 20.746 -8.193 1.935 1.00 49.06 518 ASP A O 1
ATOM 4071 N N . ARG A 1 519 ? 21.356 -6.740 3.539 1.00 53.97 519 ARG A N 1
ATOM 4072 C CA . ARG A 1 519 ? 22.161 -5.853 2.672 1.00 53.97 519 ARG A CA 1
ATOM 4073 C C . ARG A 1 519 ? 23.552 -6.459 2.402 1.00 53.97 519 ARG A C 1
ATOM 4075 O O . ARG A 1 519 ? 24.054 -7.166 3.277 1.00 53.97 519 ARG A O 1
ATOM 4082 N N . PRO A 1 520 ? 24.262 -6.102 1.301 1.00 47.50 520 PRO A N 1
ATOM 4083 C CA . PRO A 1 520 ? 23.928 -5.137 0.232 1.00 47.50 520 PRO A CA 1
ATOM 4084 C C . PRO A 1 520 ? 23.192 -5.696 -1.007 1.00 47.50 520 PRO A C 1
ATOM 4086 O O . PRO A 1 520 ? 23.151 -6.898 -1.261 1.00 47.50 520 PRO A O 1
ATOM 4089 N N . TYR A 1 521 ? 22.641 -4.765 -1.799 1.00 52.84 521 TYR A N 1
ATOM 4090 C CA . TYR A 1 521 ? 21.857 -4.990 -3.021 1.00 52.84 521 TYR A CA 1
ATOM 4091 C C . TYR A 1 521 ? 22.487 -5.988 -3.989 1.00 52.84 521 TYR A C 1
ATOM 4093 O O . TYR A 1 521 ? 23.683 -5.915 -4.235 1.00 52.84 521 TYR A O 1
ATOM 4101 N N . ASN A 1 522 ? 21.633 -6.821 -4.600 1.00 52.09 522 ASN A N 1
ATOM 4102 C CA . ASN A 1 522 ? 21.926 -7.932 -5.523 1.00 52.09 522 ASN A CA 1
ATOM 4103 C C . ASN A 1 522 ? 22.504 -9.222 -4.908 1.00 52.09 522 ASN A C 1
ATOM 4105 O O . ASN A 1 522 ? 22.664 -10.211 -5.631 1.00 52.09 522 ASN A O 1
ATOM 4109 N N . LEU A 1 523 ? 22.710 -9.270 -3.590 1.00 56.09 523 LEU A N 1
ATOM 4110 C CA . LEU A 1 523 ? 23.034 -10.513 -2.900 1.00 56.09 523 LEU A CA 1
ATOM 4111 C C . LEU A 1 523 ? 21.810 -11.425 -2.727 1.00 56.09 523 LEU A C 1
ATOM 4113 O O . LEU A 1 523 ? 20.650 -11.064 -2.975 1.00 56.09 523 LEU A O 1
ATOM 4117 N N . ASP A 1 524 ? 22.102 -12.661 -2.349 1.00 63.75 524 ASP A N 1
ATOM 4118 C CA . ASP A 1 524 ? 21.118 -13.611 -1.845 1.00 63.75 524 ASP A CA 1
ATOM 4119 C C . ASP A 1 524 ? 20.450 -13.024 -0.599 1.00 63.75 524 ASP A C 1
ATOM 4121 O O . ASP A 1 524 ? 21.136 -12.580 0.315 1.00 63.75 524 ASP A O 1
ATOM 4125 N N . GLY A 1 525 ? 19.117 -12.944 -0.600 1.00 63.16 525 GLY A N 1
ATOM 4126 C CA . GLY A 1 525 ? 18.344 -12.334 0.486 1.00 63.16 525 GLY A CA 1
ATOM 4127 C C . GLY A 1 525 ? 18.020 -10.846 0.317 1.00 63.16 525 GLY A C 1
ATOM 4128 O O . GLY A 1 525 ? 17.172 -10.332 1.039 1.00 63.16 525 GLY A O 1
ATOM 4129 N N . SER A 1 526 ? 18.604 -10.154 -0.666 1.00 71.69 526 SER A N 1
ATOM 4130 C CA . SER A 1 526 ? 18.247 -8.765 -0.999 1.00 71.69 526 SER A CA 1
ATOM 4131 C C . SER A 1 526 ? 17.083 -8.704 -1.994 1.00 71.69 526 SER A C 1
ATOM 4133 O O . SER A 1 526 ? 17.121 -9.374 -3.022 1.00 71.69 526 SER A O 1
ATOM 4135 N N . LEU A 1 527 ? 16.061 -7.887 -1.754 1.00 75.38 527 LEU A N 1
ATOM 4136 C CA . LEU A 1 527 ? 14.969 -7.642 -2.708 1.00 75.38 527 LEU A CA 1
ATOM 4137 C C . LEU A 1 527 ? 15.206 -6.306 -3.432 1.00 75.38 527 LEU A C 1
ATOM 4139 O O . LEU A 1 527 ? 15.828 -5.410 -2.873 1.00 75.38 527 LEU A O 1
ATOM 4143 N N . VAL A 1 528 ? 14.771 -6.185 -4.693 1.00 70.56 528 VAL A N 1
ATOM 4144 C CA . VAL A 1 528 ? 14.784 -4.906 -5.442 1.00 70.56 528 VAL A CA 1
ATOM 4145 C C . VAL A 1 528 ? 13.368 -4.478 -5.804 1.00 70.56 528 VAL A C 1
ATOM 4147 O O . VAL A 1 528 ? 13.075 -3.295 -5.870 1.00 70.56 528 VAL A O 1
ATOM 4150 N N . ALA A 1 529 ? 12.449 -5.411 -6.004 1.00 73.12 529 ALA A N 1
ATOM 4151 C CA . ALA A 1 529 ? 11.040 -5.086 -6.142 1.00 73.12 529 ALA A CA 1
ATOM 4152 C C . ALA A 1 529 ? 10.223 -6.224 -5.548 1.00 73.12 529 ALA A C 1
ATOM 4154 O O . ALA A 1 529 ? 9.942 -7.195 -6.232 1.00 73.12 529 ALA A O 1
ATOM 4155 N N . ALA A 1 530 ? 9.859 -6.159 -4.271 1.00 79.50 530 ALA A N 1
ATOM 4156 C CA . ALA A 1 530 ? 8.964 -7.169 -3.719 1.00 79.50 530 ALA A CA 1
ATOM 4157 C C . ALA A 1 530 ? 7.593 -7.065 -4.415 1.00 79.50 530 ALA A C 1
ATOM 4159 O O . ALA A 1 530 ? 6.867 -6.101 -4.211 1.00 79.50 530 ALA A O 1
ATOM 4160 N N . GLY A 1 531 ? 7.271 -8.018 -5.291 1.00 78.75 531 GLY A N 1
ATOM 4161 C CA . GLY A 1 531 ? 6.003 -8.069 -6.026 1.00 78.75 531 GLY A CA 1
ATOM 4162 C C . GLY A 1 531 ? 4.936 -8.849 -5.257 1.00 78.75 531 GLY A C 1
ATOM 4163 O O . GLY A 1 531 ? 4.415 -8.398 -4.245 1.00 78.75 531 GLY A O 1
ATOM 4164 N N . GLY A 1 532 ? 4.623 -10.055 -5.721 1.00 83.19 532 GLY A N 1
ATOM 4165 C CA . GLY A 1 532 ? 3.819 -11.020 -4.985 1.00 83.19 532 GLY A CA 1
ATOM 4166 C C . GLY A 1 532 ? 4.567 -11.608 -3.786 1.00 83.19 532 GLY A C 1
ATOM 4167 O O . GLY A 1 532 ? 5.746 -11.962 -3.877 1.00 83.19 532 GLY A O 1
ATOM 4168 N N . VAL A 1 533 ? 3.846 -11.769 -2.677 1.00 89.94 533 VAL A N 1
ATOM 4169 C CA . VAL A 1 533 ? 4.280 -12.505 -1.484 1.00 89.94 533 VAL A CA 1
ATOM 4170 C C . VAL A 1 533 ? 3.301 -13.642 -1.213 1.00 89.94 533 VAL A C 1
ATOM 4172 O O . VAL A 1 533 ? 2.093 -13.471 -1.352 1.00 89.94 533 VAL A O 1
ATOM 4175 N N . ALA A 1 534 ? 3.814 -14.812 -0.842 1.00 89.88 534 ALA A N 1
ATOM 4176 C CA . ALA A 1 534 ? 2.996 -15.946 -0.434 1.00 89.88 534 ALA A CA 1
ATOM 4177 C C . ALA A 1 534 ? 3.685 -16.725 0.689 1.00 89.88 534 ALA A C 1
ATOM 4179 O O . ALA A 1 534 ? 4.909 -16.847 0.708 1.00 89.88 534 ALA A O 1
ATOM 4180 N N . VAL A 1 535 ? 2.902 -17.258 1.627 1.00 88.25 535 VAL A N 1
ATOM 4181 C CA . VAL A 1 535 ? 3.436 -17.946 2.806 1.00 88.25 535 VAL A CA 1
ATOM 4182 C C . VAL A 1 535 ? 3.000 -19.398 2.804 1.00 88.25 535 VAL A C 1
ATOM 4184 O O . VAL A 1 535 ? 1.821 -19.716 2.676 1.00 88.25 535 VAL A O 1
ATOM 4187 N N . ASN A 1 536 ? 3.973 -20.283 2.964 1.00 85.25 536 ASN A N 1
ATOM 4188 C CA . ASN A 1 536 ? 3.757 -21.688 3.235 1.00 85.25 536 ASN A CA 1
ATOM 4189 C C . ASN A 1 536 ? 3.817 -21.913 4.752 1.00 85.25 536 ASN A C 1
ATOM 4191 O O . ASN A 1 536 ? 4.872 -21.761 5.369 1.00 85.25 536 ASN A O 1
ATOM 4195 N N . SER A 1 537 ? 2.684 -22.276 5.351 1.00 75.94 537 SER A N 1
ATOM 4196 C CA . SER A 1 537 ? 2.521 -22.386 6.807 1.00 75.94 537 SER A CA 1
ATOM 4197 C C . SER A 1 537 ? 2.878 -23.767 7.390 1.00 75.94 537 SER A C 1
ATOM 4199 O O . SER A 1 537 ? 2.422 -24.119 8.487 1.00 75.94 537 SER A O 1
ATOM 4201 N N . THR A 1 538 ? 3.692 -24.572 6.693 1.00 78.81 538 THR A N 1
ATOM 4202 C CA . THR A 1 538 ? 4.260 -25.824 7.232 1.00 78.81 538 THR A CA 1
ATOM 4203 C C . THR A 1 538 ? 5.103 -25.593 8.488 1.00 78.81 538 THR A C 1
ATOM 4205 O O . THR A 1 538 ? 5.281 -24.471 8.952 1.00 78.81 538 THR A O 1
ATOM 4208 N N . SER A 1 539 ? 5.604 -26.671 9.095 1.00 73.69 539 SER A N 1
ATOM 4209 C CA . SER A 1 539 ? 6.589 -26.584 10.174 1.00 73.69 539 SER A CA 1
ATOM 4210 C C . SER A 1 539 ? 7.851 -27.354 9.754 1.00 73.69 539 SER A C 1
ATOM 4212 O O . SER A 1 539 ? 7.795 -28.584 9.729 1.00 73.69 539 SER A O 1
ATOM 4214 N N . PRO A 1 540 ? 8.962 -26.671 9.404 1.00 76.69 540 PRO A N 1
ATOM 4215 C CA . PRO A 1 540 ? 9.118 -25.210 9.347 1.00 76.69 540 PRO A CA 1
ATOM 4216 C C . PRO A 1 540 ? 8.331 -24.573 8.186 1.00 76.69 540 PRO A C 1
ATOM 4218 O O . PRO A 1 540 ? 8.074 -25.223 7.170 1.00 76.69 540 PRO A O 1
ATOM 4221 N N . GLY A 1 541 ? 7.921 -23.314 8.355 1.00 83.75 541 GLY A N 1
ATOM 4222 C CA . GLY A 1 541 ? 7.241 -22.531 7.319 1.00 83.75 541 GLY A CA 1
ATOM 4223 C C . GLY A 1 541 ? 8.239 -21.850 6.383 1.00 83.75 541 GLY A C 1
ATOM 4224 O O . GLY A 1 541 ? 9.436 -21.802 6.665 1.00 83.75 541 GLY A O 1
ATOM 4225 N N . SER A 1 542 ? 7.758 -21.303 5.269 1.00 89.88 542 SER A N 1
ATOM 4226 C CA . SER A 1 542 ? 8.590 -20.490 4.373 1.00 89.88 542 SER A CA 1
ATOM 4227 C C . SER A 1 542 ? 7.807 -19.361 3.716 1.00 89.88 542 SER A C 1
ATOM 4229 O O . SER A 1 542 ? 6.600 -19.468 3.507 1.00 89.88 542 SER A O 1
ATOM 4231 N N . ILE A 1 543 ? 8.507 -18.283 3.385 1.00 91.00 543 ILE A N 1
ATOM 4232 C CA . ILE A 1 543 ? 7.975 -17.103 2.710 1.00 91.00 543 ILE A CA 1
ATOM 4233 C C . ILE A 1 543 ? 8.551 -17.081 1.299 1.00 91.00 543 ILE A C 1
ATOM 4235 O O . ILE A 1 543 ? 9.761 -17.193 1.118 1.00 91.00 543 ILE A O 1
ATOM 4239 N N . LEU A 1 544 ? 7.689 -16.938 0.301 1.00 92.75 544 LEU A N 1
ATOM 4240 C CA . LEU A 1 544 ? 8.053 -16.804 -1.102 1.00 92.75 544 LEU A CA 1
ATOM 4241 C C . LEU A 1 544 ? 7.791 -15.368 -1.542 1.00 92.75 544 LEU A C 1
ATOM 4243 O O . LEU A 1 544 ? 6.703 -14.840 -1.312 1.00 92.75 544 LEU A O 1
ATOM 4247 N N . VAL A 1 545 ? 8.776 -14.753 -2.190 1.00 92.00 545 VAL A N 1
ATOM 4248 C CA . VAL A 1 545 ? 8.698 -13.368 -2.665 1.00 92.00 545 VAL A CA 1
ATOM 4249 C C . VAL A 1 545 ? 9.158 -13.310 -4.113 1.00 92.00 545 VAL A C 1
ATOM 4251 O O . VAL A 1 545 ? 10.276 -13.726 -4.430 1.00 92.00 545 VAL A O 1
ATOM 4254 N N . SER A 1 546 ? 8.313 -12.801 -5.007 1.00 89.25 546 SER A N 1
ATOM 4255 C CA . SER A 1 546 ? 8.729 -12.510 -6.380 1.00 89.25 546 SER A CA 1
ATOM 4256 C C . SER A 1 546 ? 9.508 -11.199 -6.418 1.00 89.25 546 SER A C 1
ATOM 4258 O O . SER A 1 546 ? 9.068 -10.209 -5.839 1.00 89.25 546 SER A O 1
ATOM 4260 N N . ASP A 1 547 ? 10.621 -11.189 -7.143 1.00 85.38 547 ASP A N 1
ATOM 4261 C CA . ASP A 1 547 ? 11.497 -10.038 -7.357 1.00 85.38 547 ASP A CA 1
ATOM 4262 C C . ASP A 1 547 ? 11.625 -9.821 -8.877 1.00 85.38 547 ASP A C 1
ATOM 4264 O O . ASP A 1 547 ? 12.604 -10.259 -9.497 1.00 85.38 547 ASP A O 1
ATOM 4268 N N . PRO A 1 548 ? 10.587 -9.247 -9.523 1.00 77.12 548 PRO A N 1
ATOM 4269 C CA . PRO A 1 548 ? 10.427 -9.257 -10.970 1.00 77.12 548 PRO A CA 1
ATOM 4270 C C . PRO A 1 548 ? 11.481 -8.404 -11.670 1.00 77.12 548 PRO A C 1
ATOM 4272 O O . PRO A 1 548 ? 11.885 -8.753 -12.778 1.00 77.12 548 PRO A O 1
ATOM 4275 N N . VAL A 1 549 ? 11.987 -7.353 -11.010 1.00 75.69 549 VAL A N 1
ATOM 4276 C CA . VAL A 1 549 ? 13.104 -6.546 -11.522 1.00 75.69 549 VAL A CA 1
ATOM 4277 C C . VAL A 1 549 ? 14.340 -7.432 -11.673 1.00 75.69 549 VAL A C 1
ATOM 4279 O O . VAL A 1 549 ? 14.867 -7.552 -12.776 1.00 75.69 549 VAL A O 1
ATOM 4282 N N . ASN A 1 550 ? 14.727 -8.173 -10.629 1.00 76.38 550 ASN A N 1
ATOM 4283 C CA . ASN A 1 550 ? 15.836 -9.137 -10.693 1.00 76.38 550 ASN A CA 1
ATOM 4284 C C . ASN A 1 550 ? 15.490 -10.459 -11.403 1.00 76.38 550 ASN A C 1
ATOM 4286 O O . ASN A 1 550 ? 16.328 -11.363 -11.446 1.00 76.38 550 ASN A O 1
ATOM 4290 N N . LYS A 1 551 ? 14.276 -10.595 -11.956 1.00 84.38 551 LYS A N 1
ATOM 4291 C CA . LYS A 1 551 ? 13.807 -11.780 -12.695 1.00 84.38 551 LYS A CA 1
ATOM 4292 C C . LYS A 1 551 ? 14.001 -13.075 -11.897 1.00 84.38 551 LYS A C 1
ATOM 4294 O O . LYS A 1 551 ? 14.475 -14.088 -12.428 1.00 84.38 551 LYS A O 1
ATOM 4299 N N . ARG A 1 552 ? 13.653 -13.043 -10.607 1.00 87.81 552 ARG A N 1
ATOM 4300 C CA . ARG A 1 552 ? 13.787 -14.181 -9.687 1.00 87.81 552 ARG A CA 1
ATOM 4301 C C . ARG A 1 552 ? 12.622 -14.296 -8.711 1.00 87.81 552 ARG A C 1
ATOM 4303 O O . ARG A 1 552 ? 11.886 -13.342 -8.483 1.00 87.81 552 ARG A O 1
ATOM 4310 N N . ILE A 1 553 ? 12.511 -15.461 -8.083 1.00 91.69 553 ILE A N 1
ATOM 4311 C CA . ILE A 1 553 ? 11.773 -15.644 -6.829 1.00 91.69 553 ILE A CA 1
ATOM 4312 C C . ILE A 1 553 ? 12.790 -16.006 -5.746 1.00 91.69 553 ILE A C 1
ATOM 4314 O O . ILE A 1 553 ? 13.775 -16.705 -6.010 1.00 91.69 553 ILE A O 1
ATOM 4318 N N . GLN A 1 554 ? 12.558 -15.505 -4.537 1.00 91.06 554 GLN A N 1
ATOM 4319 C CA . GLN A 1 554 ? 13.349 -15.818 -3.354 1.00 91.06 554 GLN A CA 1
ATOM 4320 C C . GLN A 1 554 ? 12.480 -16.471 -2.282 1.00 91.06 554 GLN A C 1
ATOM 4322 O O . GLN A 1 554 ? 11.305 -16.137 -2.122 1.00 91.06 554 GLN A O 1
ATOM 4327 N N . LYS A 1 555 ? 13.085 -17.410 -1.558 1.00 91.31 555 LYS A N 1
ATOM 4328 C CA . LYS A 1 555 ? 12.503 -18.157 -0.451 1.00 91.31 555 LYS A CA 1
ATOM 4329 C C . LYS A 1 555 ? 13.241 -17.806 0.831 1.00 91.31 555 LYS A C 1
ATOM 4331 O O . LYS A 1 555 ? 14.470 -17.870 0.875 1.00 91.31 555 LYS A O 1
ATOM 4336 N N . PHE A 1 556 ? 12.477 -17.503 1.865 1.00 89.56 556 PHE A N 1
ATOM 4337 C CA . PHE A 1 556 ? 12.950 -17.183 3.205 1.00 89.56 556 PHE A CA 1
ATOM 4338 C C . PHE A 1 556 ? 12.285 -18.118 4.216 1.00 89.56 556 PHE A C 1
ATOM 4340 O O . PHE A 1 556 ? 11.224 -18.683 3.936 1.00 89.56 556 PHE A O 1
ATOM 4347 N N . ASP A 1 557 ? 12.882 -18.300 5.387 1.00 86.69 557 ASP A N 1
ATOM 4348 C CA . ASP A 1 557 ? 12.158 -18.881 6.518 1.00 86.69 557 ASP A CA 1
ATOM 4349 C C . ASP A 1 557 ? 11.211 -17.845 7.149 1.00 86.69 557 ASP A C 1
ATOM 4351 O O . ASP A 1 557 ? 11.228 -16.662 6.810 1.00 86.69 557 ASP A O 1
ATOM 4355 N N . THR A 1 558 ? 10.363 -18.273 8.086 1.00 81.31 558 THR A N 1
ATOM 4356 C CA . THR A 1 558 ? 9.398 -17.385 8.761 1.00 81.31 558 THR A CA 1
ATOM 4357 C C . THR A 1 558 ? 10.035 -16.355 9.700 1.00 81.31 558 THR A C 1
ATOM 4359 O O . THR A 1 558 ? 9.328 -15.480 10.198 1.00 81.31 558 THR A O 1
ATOM 4362 N N . THR A 1 559 ? 11.340 -16.456 9.972 1.00 77.19 559 THR A N 1
ATOM 4363 C CA . THR A 1 559 ? 12.110 -15.458 10.738 1.00 77.19 559 THR A CA 1
ATOM 4364 C C . THR A 1 559 ? 12.802 -14.435 9.841 1.00 77.19 559 THR A C 1
ATOM 4366 O O . THR A 1 559 ? 13.238 -13.395 10.322 1.00 77.19 559 THR A O 1
ATOM 4369 N N . GLY A 1 560 ? 12.826 -14.705 8.537 1.00 77.19 560 GLY A N 1
ATOM 4370 C CA . GLY A 1 560 ? 13.320 -13.828 7.495 1.00 77.19 560 GLY A CA 1
ATOM 4371 C C . GLY A 1 560 ? 14.718 -14.134 6.985 1.00 77.19 560 GLY A C 1
ATOM 4372 O O . GLY A 1 560 ? 15.237 -13.371 6.174 1.00 77.19 560 GLY A O 1
ATOM 4373 N N . ASN A 1 561 ? 15.304 -15.266 7.378 1.00 82.31 561 ASN A N 1
ATOM 4374 C CA . ASN A 1 561 ? 16.583 -15.679 6.817 1.00 82.31 561 ASN A CA 1
ATOM 4375 C C . ASN A 1 561 ? 16.387 -16.173 5.386 1.00 82.31 561 ASN A C 1
ATOM 4377 O O . ASN A 1 561 ? 15.455 -16.930 5.096 1.00 82.31 561 ASN A O 1
ATOM 4381 N N . PHE A 1 562 ? 17.294 -15.779 4.495 1.00 86.56 562 PHE A N 1
ATOM 4382 C CA . PHE A 1 562 ? 17.328 -16.297 3.136 1.00 86.56 562 PHE A CA 1
ATOM 4383 C C . PHE A 1 562 ? 17.596 -17.806 3.134 1.00 86.56 562 PHE A C 1
ATOM 4385 O O . PHE A 1 562 ? 18.527 -18.287 3.778 1.00 86.56 562 PHE A O 1
ATOM 4392 N N . LEU A 1 563 ? 16.796 -18.548 2.368 1.00 87.38 563 LEU A N 1
ATOM 4393 C CA . LEU A 1 563 ? 16.970 -19.985 2.172 1.00 87.38 563 LEU A CA 1
ATOM 4394 C C . LEU A 1 563 ? 17.463 -20.300 0.761 1.00 87.38 563 LEU A C 1
ATOM 4396 O O . LEU A 1 563 ? 18.406 -21.070 0.590 1.00 87.38 563 LEU A O 1
ATOM 4400 N N . GLN A 1 564 ? 16.796 -19.754 -0.258 1.00 89.38 564 GLN A N 1
ATOM 4401 C CA . GLN A 1 564 ? 17.050 -20.125 -1.649 1.00 89.38 564 GLN A CA 1
ATOM 4402 C C . GLN A 1 564 ? 16.517 -19.076 -2.631 1.00 89.38 564 GLN A C 1
ATOM 4404 O O . GLN A 1 564 ? 15.583 -18.336 -2.331 1.00 89.38 564 GLN A O 1
ATOM 4409 N N . LYS A 1 565 ? 17.068 -19.057 -3.849 1.00 90.06 565 LYS A N 1
ATOM 4410 C CA . LYS A 1 565 ? 16.525 -18.327 -5.001 1.00 90.06 565 LYS A CA 1
ATOM 4411 C C . LYS A 1 565 ? 16.502 -19.196 -6.254 1.00 90.06 565 LYS A C 1
ATOM 4413 O O . LYS A 1 565 ? 17.294 -20.129 -6.381 1.00 90.06 565 LYS A O 1
ATOM 4418 N N . TRP A 1 566 ? 15.676 -18.815 -7.218 1.00 90.56 566 TRP A N 1
ATOM 4419 C CA . TRP A 1 566 ? 15.695 -19.363 -8.574 1.00 90.56 566 TRP A CA 1
ATOM 4420 C C . TRP A 1 566 ? 15.268 -18.306 -9.592 1.00 90.56 566 TRP A C 1
ATOM 4422 O O . TRP A 1 566 ? 14.569 -17.344 -9.268 1.00 90.56 566 TRP A O 1
ATOM 4432 N N . SER A 1 567 ? 15.718 -18.474 -10.835 1.00 88.56 567 SER A N 1
ATOM 4433 C CA . SER A 1 567 ? 15.345 -17.590 -11.939 1.00 88.56 567 SER A CA 1
ATOM 4434 C C . SER A 1 567 ? 13.865 -17.751 -12.277 1.00 88.56 567 SER A C 1
ATOM 4436 O O . SER A 1 567 ? 13.389 -18.858 -12.512 1.00 88.56 567 SER A O 1
ATOM 4438 N N . ALA A 1 568 ? 13.151 -16.632 -12.316 1.00 85.19 568 ALA A N 1
ATOM 4439 C CA . ALA A 1 568 ? 11.733 -16.551 -12.631 1.00 85.19 568 ALA A CA 1
ATOM 4440 C C . ALA A 1 568 ? 11.424 -15.121 -13.094 1.00 85.19 568 ALA A C 1
ATOM 4442 O O . ALA A 1 568 ? 11.353 -14.192 -12.293 1.00 85.19 568 ALA A O 1
ATOM 4443 N N . SER A 1 569 ? 11.293 -14.928 -14.404 1.00 81.50 569 SER A N 1
ATOM 4444 C CA . SER A 1 569 ? 11.028 -13.611 -14.988 1.00 81.50 569 SER A CA 1
ATOM 4445 C C . SER A 1 569 ? 9.529 -13.329 -15.030 1.00 81.50 569 SER A C 1
ATOM 4447 O O . SER A 1 569 ? 8.752 -14.237 -15.298 1.00 81.50 569 SER A O 1
ATOM 4449 N N . GLY A 1 570 ? 9.138 -12.072 -14.804 1.00 77.00 570 GLY A N 1
ATOM 4450 C CA . GLY A 1 570 ? 7.770 -11.594 -15.045 1.00 77.00 570 GLY A CA 1
ATOM 4451 C C . GLY A 1 570 ? 6.721 -11.981 -13.999 1.00 77.00 570 GLY A C 1
ATOM 4452 O O . GLY A 1 570 ? 5.578 -11.560 -14.129 1.00 77.00 570 GLY A O 1
ATOM 4453 N N . ILE A 1 571 ? 7.083 -12.733 -12.953 1.00 87.19 571 ILE A N 1
ATOM 4454 C CA . ILE A 1 571 ? 6.129 -13.164 -11.922 1.00 87.19 571 ILE A CA 1
ATOM 4455 C C . ILE A 1 571 ? 5.675 -11.970 -11.071 1.00 87.19 571 ILE A C 1
ATOM 4457 O O . ILE A 1 571 ? 6.481 -11.373 -10.359 1.00 87.19 571 ILE A O 1
ATOM 4461 N N . SER A 1 572 ? 4.384 -11.648 -11.148 1.00 81.00 572 SER A N 1
ATOM 4462 C CA . SER A 1 572 ? 3.719 -10.544 -10.445 1.00 81.00 572 SER A CA 1
ATOM 4463 C C . SER A 1 572 ? 2.938 -11.005 -9.212 1.00 81.00 572 SER A C 1
ATOM 4465 O O . SER A 1 572 ? 2.873 -10.268 -8.234 1.00 81.00 572 SER A O 1
ATOM 4467 N N . LEU A 1 573 ? 2.369 -12.219 -9.228 1.00 85.38 573 LEU A N 1
ATOM 4468 C CA . LEU A 1 573 ? 1.616 -12.803 -8.109 1.00 85.38 573 LEU A CA 1
ATOM 4469 C C . LEU A 1 573 ? 2.109 -14.211 -7.778 1.00 85.38 573 LEU A C 1
ATOM 4471 O O . LEU A 1 573 ? 2.542 -14.953 -8.662 1.00 85.38 573 LEU A O 1
ATOM 4475 N N . LEU A 1 574 ? 1.972 -14.594 -6.508 1.00 91.56 574 LEU A N 1
ATOM 4476 C CA . LEU A 1 574 ? 2.292 -15.923 -5.994 1.00 91.56 574 LEU A CA 1
ATOM 4477 C C . LEU A 1 574 ? 1.096 -16.502 -5.232 1.00 91.56 574 LEU A C 1
ATOM 4479 O O . LEU A 1 574 ? 0.379 -15.775 -4.550 1.00 91.56 574 LEU A O 1
ATOM 4483 N N . ALA A 1 575 ? 0.906 -17.818 -5.313 1.00 89.81 575 ALA A N 1
ATOM 4484 C CA . ALA A 1 575 ? -0.073 -18.547 -4.510 1.00 89.81 575 ALA A CA 1
ATOM 4485 C C . ALA A 1 575 ? 0.466 -19.927 -4.108 1.00 89.81 575 ALA A C 1
ATOM 4487 O O . ALA A 1 575 ? 1.013 -20.650 -4.942 1.00 89.81 575 ALA A O 1
ATOM 4488 N N . VAL A 1 576 ? 0.298 -20.314 -2.842 1.00 89.81 576 VAL A N 1
ATOM 4489 C CA . VAL A 1 576 ? 0.712 -21.635 -2.335 1.00 89.81 576 VAL A CA 1
ATOM 4490 C C . VAL A 1 576 ? -0.401 -22.658 -2.564 1.00 89.81 576 VAL A C 1
ATOM 4492 O O . VAL A 1 576 ? -1.583 -22.352 -2.415 1.00 89.81 576 VAL A O 1
ATOM 4495 N N . ALA A 1 577 ? -0.033 -23.877 -2.959 1.00 89.62 577 ALA A N 1
ATOM 4496 C CA . ALA A 1 577 ? -0.979 -24.974 -3.110 1.00 89.62 577 ALA A CA 1
ATOM 4497 C C . ALA A 1 577 ? -1.379 -25.566 -1.740 1.00 89.62 577 ALA A C 1
ATOM 4499 O O . ALA A 1 577 ? -0.560 -25.577 -0.823 1.00 89.62 577 ALA A O 1
ATOM 4500 N N . PRO A 1 578 ? -2.586 -26.147 -1.590 1.00 84.31 578 PRO A N 1
ATOM 4501 C CA . PRO A 1 578 ? -3.030 -26.752 -0.328 1.00 84.31 578 PRO A CA 1
ATOM 4502 C C . PRO A 1 578 ? -2.142 -27.896 0.180 1.00 84.31 578 PRO A C 1
ATOM 4504 O O . PRO A 1 578 ? -2.148 -28.204 1.369 1.00 84.31 578 PRO A O 1
ATOM 4507 N N . ASP A 1 579 ? -1.386 -28.537 -0.717 1.00 82.56 579 ASP A N 1
ATOM 4508 C CA . ASP A 1 579 ? -0.421 -29.580 -0.361 1.00 82.56 579 ASP A CA 1
ATOM 4509 C C . ASP A 1 579 ? 0.813 -29.036 0.378 1.00 82.56 579 ASP A C 1
ATOM 4511 O O . ASP A 1 579 ? 1.588 -29.825 0.917 1.00 82.56 579 ASP A O 1
ATOM 4515 N N . ASN A 1 580 ? 0.995 -27.709 0.412 1.00 80.69 580 ASN A N 1
ATOM 4516 C CA . ASN A 1 580 ? 2.167 -27.011 0.939 1.00 80.69 580 ASN A CA 1
ATOM 4517 C C . ASN A 1 580 ? 3.512 -27.487 0.351 1.00 80.69 580 ASN A C 1
ATOM 4519 O O . ASN A 1 580 ? 4.579 -27.192 0.888 1.00 80.69 580 ASN A O 1
ATOM 4523 N N . ALA A 1 581 ? 3.473 -28.229 -0.750 1.00 84.31 581 ALA A N 1
ATOM 4524 C CA . ALA A 1 581 ? 4.628 -28.773 -1.448 1.00 84.31 581 ALA A CA 1
ATOM 4525 C C . ALA A 1 581 ? 4.838 -28.087 -2.801 1.00 84.31 581 ALA A C 1
ATOM 4527 O O . ALA A 1 581 ? 5.923 -28.171 -3.366 1.00 84.31 581 ALA A O 1
ATOM 4528 N N . ASN A 1 582 ? 3.811 -27.414 -3.321 1.00 90.31 582 ASN A N 1
ATOM 4529 C CA . ASN A 1 582 ? 3.853 -26.699 -4.586 1.00 90.31 582 ASN A CA 1
ATOM 4530 C C . ASN A 1 582 ? 3.386 -25.251 -4.422 1.00 90.31 582 ASN A C 1
ATOM 4532 O O . ASN A 1 582 ? 2.624 -24.909 -3.517 1.00 90.31 582 ASN A O 1
ATOM 4536 N N . PHE A 1 583 ? 3.788 -24.404 -5.361 1.00 92.50 583 PHE A N 1
ATOM 4537 C CA . PHE A 1 583 ? 3.255 -23.053 -5.491 1.00 92.50 583 PHE A CA 1
ATOM 4538 C C . PHE A 1 583 ? 3.126 -22.660 -6.963 1.00 92.50 583 PHE A C 1
ATOM 4540 O O . PHE A 1 583 ? 3.669 -23.310 -7.862 1.00 92.50 583 PHE A O 1
ATOM 4547 N N . TYR A 1 584 ? 2.370 -21.597 -7.204 1.00 93.69 584 TYR A N 1
ATOM 4548 C CA . TYR A 1 584 ? 2.072 -21.070 -8.525 1.00 93.69 584 TYR A CA 1
ATOM 4549 C C . TYR A 1 584 ? 2.493 -19.608 -8.608 1.00 93.69 584 TYR A C 1
ATOM 4551 O O . TYR A 1 584 ? 2.256 -18.842 -7.675 1.00 93.69 584 TYR A O 1
ATOM 4559 N N . GLY A 1 585 ? 3.097 -19.230 -9.730 1.00 93.25 585 GLY A N 1
ATOM 4560 C CA . GLY A 1 585 ? 3.385 -17.846 -10.084 1.00 93.25 585 GLY A CA 1
ATOM 4561 C C . GLY A 1 585 ? 2.569 -17.410 -11.296 1.00 93.25 585 GLY A C 1
ATOM 4562 O O . GLY A 1 585 ? 2.440 -18.177 -12.254 1.00 93.25 585 GLY A O 1
ATOM 4563 N N . LEU A 1 586 ? 2.032 -16.191 -11.259 1.00 91.31 586 LEU A N 1
ATOM 4564 C CA . LEU A 1 586 ? 1.399 -15.548 -12.409 1.00 91.31 586 LEU A CA 1
ATOM 4565 C C . LEU A 1 586 ? 2.380 -14.566 -13.046 1.00 91.31 586 LEU A C 1
ATOM 4567 O O . LEU A 1 586 ? 2.827 -13.638 -12.382 1.00 91.31 586 LEU A O 1
ATOM 4571 N N . ASP A 1 587 ? 2.675 -14.750 -14.327 1.00 89.75 587 ASP A N 1
ATOM 4572 C CA . ASP A 1 587 ? 3.309 -13.745 -15.177 1.00 89.75 587 ASP A CA 1
ATOM 4573 C C . ASP A 1 587 ? 2.215 -12.990 -15.937 1.00 89.75 587 ASP A C 1
ATOM 4575 O O . ASP A 1 587 ? 1.714 -13.447 -16.971 1.00 89.75 587 ASP A O 1
ATOM 4579 N N . SER A 1 588 ? 1.810 -11.841 -15.394 1.00 79.62 588 SER A N 1
ATOM 4580 C CA . SER A 1 588 ? 0.757 -11.007 -15.984 1.00 79.62 588 SER A CA 1
ATOM 4581 C C . SER A 1 588 ? 1.149 -10.399 -17.331 1.00 79.62 588 SER A C 1
ATOM 4583 O O . SER A 1 588 ? 0.268 -10.080 -18.128 1.00 79.62 588 SER A O 1
ATOM 4585 N N . VAL A 1 589 ? 2.448 -10.241 -17.601 1.00 78.50 589 VAL A N 1
ATOM 4586 C CA . VAL A 1 589 ? 2.954 -9.572 -18.807 1.00 78.50 589 VAL A CA 1
ATOM 4587 C C . VAL A 1 589 ? 2.963 -10.539 -19.984 1.00 78.50 589 VAL A C 1
ATOM 4589 O O . VAL A 1 589 ? 2.423 -10.235 -21.046 1.00 78.50 589 VAL A O 1
ATOM 4592 N N . ASN A 1 590 ? 3.535 -11.727 -19.791 1.00 82.50 590 ASN A N 1
ATOM 4593 C CA . ASN A 1 590 ? 3.610 -12.746 -20.839 1.00 82.50 590 ASN A CA 1
ATOM 4594 C C . ASN A 1 590 ? 2.373 -13.652 -20.881 1.00 82.50 590 ASN A C 1
ATOM 4596 O O . ASN A 1 590 ? 2.263 -14.495 -21.773 1.00 82.50 590 ASN A O 1
ATOM 4600 N N . GLY A 1 591 ? 1.455 -13.497 -19.922 1.00 88.75 591 GLY A N 1
ATOM 4601 C CA . GLY A 1 591 ? 0.252 -14.309 -19.817 1.00 88.75 591 GLY A CA 1
ATOM 4602 C C . GLY A 1 591 ? 0.592 -15.767 -19.532 1.00 88.75 591 GLY A C 1
ATOM 4603 O O . GLY A 1 591 ? 0.182 -16.647 -20.286 1.00 88.75 591 GLY A O 1
ATOM 4604 N N . LEU A 1 592 ? 1.360 -16.031 -18.471 1.00 91.44 592 LEU A N 1
ATOM 4605 C CA . LEU A 1 592 ? 1.738 -17.388 -18.066 1.00 91.44 592 LEU A CA 1
ATOM 4606 C C . LEU A 1 592 ? 1.320 -17.671 -16.626 1.00 91.44 592 LEU A C 1
ATOM 4608 O O . LEU A 1 592 ? 1.471 -16.831 -15.747 1.00 91.44 592 LEU A O 1
ATOM 4612 N N . VAL A 1 593 ? 0.879 -18.897 -16.367 1.00 93.31 593 VAL A N 1
ATOM 4613 C CA . VAL A 1 593 ? 0.874 -19.475 -15.020 1.00 93.31 593 VAL A CA 1
ATOM 4614 C C . VAL A 1 593 ? 1.957 -20.536 -14.969 1.00 93.31 593 VAL A C 1
ATOM 4616 O O . VAL A 1 593 ? 1.996 -21.412 -15.833 1.00 93.31 593 VAL A O 1
ATOM 4619 N N . ILE A 1 594 ? 2.827 -20.467 -13.969 1.00 92.75 594 ILE A N 1
ATOM 4620 C CA . ILE A 1 594 ? 3.946 -21.394 -13.793 1.00 92.75 594 ILE A CA 1
ATOM 4621 C C . ILE A 1 594 ? 3.790 -22.105 -12.453 1.00 92.75 594 ILE A C 1
ATOM 4623 O O . ILE A 1 594 ? 3.583 -21.458 -11.429 1.00 92.75 594 ILE A O 1
ATOM 4627 N N . LYS A 1 595 ? 3.879 -23.435 -12.459 1.00 93.00 595 LYS A N 1
ATOM 4628 C CA . LYS A 1 595 ? 3.890 -24.269 -11.257 1.00 93.00 595 LYS A CA 1
ATOM 4629 C C . LYS A 1 595 ? 5.316 -24.640 -10.893 1.00 93.00 595 LYS A C 1
ATOM 4631 O O . LYS A 1 595 ? 6.071 -25.118 -11.742 1.00 93.00 595 LYS A O 1
ATOM 4636 N N . PHE A 1 596 ? 5.618 -24.526 -9.612 1.00 92.44 596 PHE A N 1
ATOM 4637 C CA . PHE A 1 596 ? 6.896 -24.889 -9.028 1.00 92.44 596 PHE A CA 1
ATOM 4638 C C . PHE A 1 596 ? 6.707 -25.909 -7.902 1.00 92.44 596 PHE A C 1
ATOM 4640 O O . PHE A 1 596 ? 5.658 -25.922 -7.247 1.00 92.44 596 PHE A O 1
ATOM 4647 N N . ASP A 1 597 ? 7.714 -26.754 -7.680 1.00 90.75 597 ASP A N 1
ATOM 4648 C CA . ASP A 1 597 ? 7.838 -27.502 -6.424 1.00 90.75 597 ASP A CA 1
ATOM 4649 C C . ASP A 1 597 ? 8.386 -26.610 -5.300 1.00 90.75 597 ASP A C 1
ATOM 4651 O O . ASP A 1 597 ? 8.747 -25.455 -5.522 1.00 90.75 597 ASP A O 1
ATOM 4655 N N . ALA A 1 598 ? 8.458 -27.145 -4.082 1.00 86.56 598 ALA A N 1
ATOM 4656 C CA . ALA A 1 598 ? 8.917 -26.428 -2.896 1.00 86.56 598 ALA A CA 1
ATOM 4657 C C . ALA A 1 598 ? 10.345 -25.862 -3.013 1.00 86.56 598 ALA A C 1
ATOM 4659 O O . ALA A 1 598 ? 10.670 -24.927 -2.275 1.00 86.56 598 ALA A O 1
ATOM 4660 N N . ASP A 1 599 ? 11.169 -26.398 -3.916 1.00 87.06 599 ASP A N 1
ATOM 4661 C CA . ASP A 1 599 ? 12.565 -26.007 -4.132 1.00 87.06 599 ASP A CA 1
ATOM 4662 C C . ASP A 1 599 ? 12.726 -25.083 -5.353 1.00 87.06 599 ASP A C 1
ATOM 4664 O O . ASP A 1 599 ? 13.844 -24.751 -5.752 1.00 87.06 599 ASP A O 1
ATOM 4668 N N . GLY A 1 600 ? 11.614 -24.648 -5.956 1.00 89.69 600 GLY A N 1
ATOM 4669 C CA . GLY A 1 600 ? 11.611 -23.680 -7.047 1.00 89.69 600 GLY A CA 1
ATOM 4670 C C . GLY A 1 600 ? 11.872 -24.265 -8.430 1.00 89.69 600 GLY A C 1
ATOM 4671 O O . GLY A 1 600 ? 12.104 -23.516 -9.381 1.00 89.69 600 GLY A O 1
ATOM 4672 N N . LYS A 1 601 ? 11.827 -25.590 -8.589 1.00 91.81 601 LYS A N 1
ATOM 4673 C CA . LYS A 1 601 ? 11.918 -26.215 -9.908 1.00 91.81 601 LYS A CA 1
ATOM 4674 C C . LYS A 1 601 ? 10.606 -26.013 -10.659 1.00 91.81 601 LYS A C 1
ATOM 4676 O O . LYS A 1 601 ? 9.544 -26.400 -10.175 1.00 91.81 601 LYS A O 1
ATOM 4681 N N . GLU A 1 602 ? 10.685 -25.471 -11.874 1.00 93.12 602 GLU A N 1
ATOM 4682 C CA . GLU A 1 602 ? 9.542 -25.406 -12.792 1.00 93.12 602 GLU A CA 1
ATOM 4683 C C . GLU A 1 602 ? 9.050 -26.832 -13.094 1.00 93.12 602 GLU A C 1
ATOM 4685 O O . GLU A 1 602 ? 9.760 -27.645 -13.691 1.00 93.12 602 GLU A O 1
ATOM 4690 N N . LEU A 1 603 ? 7.829 -27.140 -12.658 1.00 90.38 603 LEU A N 1
ATOM 4691 C CA . LEU A 1 603 ? 7.160 -28.411 -12.931 1.00 90.38 603 LEU A CA 1
ATOM 4692 C C . LEU A 1 603 ? 6.317 -28.333 -14.202 1.00 90.38 603 LEU A C 1
ATOM 4694 O O . LEU A 1 603 ? 6.191 -29.324 -14.921 1.00 90.38 603 LEU A O 1
ATOM 4698 N N . ALA A 1 604 ? 5.707 -27.173 -14.452 1.00 88.81 604 ALA A N 1
ATOM 4699 C CA . ALA A 1 604 ? 4.858 -26.927 -15.609 1.00 88.81 604 ALA A CA 1
ATOM 4700 C C . ALA A 1 604 ? 4.614 -25.426 -15.817 1.00 88.81 604 ALA A C 1
ATOM 4702 O O . ALA A 1 604 ? 4.689 -24.641 -14.873 1.00 88.81 604 ALA A O 1
ATOM 4703 N N . LYS A 1 605 ? 4.250 -25.042 -17.045 1.00 90.75 605 LYS A N 1
ATOM 4704 C CA . LYS A 1 605 ? 3.808 -23.687 -17.391 1.00 90.75 605 LYS A CA 1
ATOM 4705 C C . LYS A 1 605 ? 2.686 -23.703 -18.417 1.00 90.75 605 LYS A C 1
ATOM 4707 O O . LYS A 1 605 ? 2.655 -24.570 -19.293 1.00 90.75 605 LYS A O 1
ATOM 4712 N N . TRP A 1 606 ? 1.802 -22.717 -18.334 1.00 89.81 606 TRP A N 1
ATOM 4713 C CA . TRP A 1 606 ? 0.597 -22.637 -19.154 1.00 89.81 606 TRP A CA 1
ATOM 4714 C C . TRP A 1 606 ? 0.367 -21.211 -19.626 1.00 89.81 606 TRP A C 1
ATOM 4716 O O . TRP A 1 606 ? 0.267 -20.301 -18.812 1.00 89.81 606 TRP A O 1
ATOM 4726 N N . ASP A 1 607 ? 0.225 -21.032 -20.938 1.00 89.00 607 ASP A N 1
ATOM 4727 C CA . ASP A 1 607 ? -0.059 -19.735 -21.565 1.00 89.00 607 ASP A CA 1
ATOM 4728 C C . ASP A 1 607 ? -1.548 -19.526 -21.865 1.00 89.00 607 ASP A C 1
ATOM 4730 O O . ASP A 1 607 ? -1.916 -18.633 -22.617 1.00 89.00 607 ASP A O 1
ATOM 4734 N N . GLY A 1 608 ? -2.416 -20.396 -21.344 1.00 83.19 608 GLY A N 1
ATOM 4735 C CA . GLY A 1 608 ? -3.850 -20.393 -21.624 1.00 83.19 608 GLY A CA 1
ATOM 4736 C C . GLY A 1 608 ? -4.242 -21.094 -22.931 1.00 83.19 608 GLY A C 1
ATOM 4737 O O . GLY A 1 608 ? -5.424 -21.369 -23.124 1.00 83.19 608 GLY A O 1
ATOM 4738 N N . SER A 1 609 ? -3.306 -21.495 -23.803 1.00 80.88 609 SER A N 1
ATOM 4739 C CA . SER A 1 609 ? -3.643 -22.207 -25.055 1.00 80.88 609 SER A CA 1
ATOM 4740 C C . SER A 1 609 ? -4.330 -23.553 -24.808 1.00 80.88 609 SER A C 1
ATOM 4742 O O . SER A 1 609 ? -5.192 -23.964 -25.585 1.00 80.88 609 SER A O 1
ATOM 4744 N N . VAL A 1 610 ? -4.014 -24.207 -23.684 1.00 69.69 610 VAL A N 1
ATOM 4745 C CA . VAL A 1 610 ? -4.640 -25.467 -23.236 1.00 69.69 610 VAL A CA 1
ATOM 4746 C C . VAL A 1 610 ? -6.152 -25.347 -23.010 1.00 69.69 610 VAL A C 1
ATOM 4748 O O . VAL A 1 610 ? -6.841 -26.357 -22.913 1.00 69.69 610 VAL A O 1
ATOM 4751 N N . THR A 1 611 ? -6.687 -24.122 -22.963 1.00 66.06 611 THR A N 1
ATOM 4752 C CA . THR A 1 611 ? -8.121 -23.861 -22.789 1.00 66.06 611 THR A CA 1
ATOM 4753 C C . THR A 1 611 ? -8.949 -24.105 -24.057 1.00 66.06 611 THR A C 1
ATOM 4755 O O . THR A 1 611 ? -10.177 -24.081 -24.000 1.00 66.06 611 THR A O 1
ATOM 4758 N N . GLY A 1 612 ? -8.304 -24.244 -25.225 1.00 67.50 612 GLY A N 1
ATOM 4759 C CA . GLY A 1 612 ? -8.984 -24.256 -26.527 1.00 67.50 612 GLY A CA 1
ATOM 4760 C C . GLY A 1 612 ? -9.642 -22.919 -26.904 1.00 67.50 612 GLY A C 1
ATOM 4761 O O . GLY A 1 612 ? -10.263 -22.816 -27.958 1.00 67.50 612 GLY A O 1
ATOM 4762 N N . LYS A 1 613 ? -9.499 -21.884 -26.065 1.00 69.88 613 LYS A N 1
ATOM 4763 C CA . LYS A 1 613 ? -10.082 -20.547 -26.235 1.00 69.88 613 LYS A CA 1
ATOM 4764 C C . LYS A 1 613 ? -9.008 -19.455 -26.389 1.00 69.88 613 LYS A C 1
ATOM 4766 O O . LYS A 1 613 ? -9.286 -18.284 -26.145 1.00 69.88 613 LYS A O 1
ATOM 4771 N N . GLY A 1 614 ? -7.784 -19.824 -26.764 1.00 80.00 614 GLY A N 1
ATOM 4772 C CA . GLY A 1 614 ? -6.665 -18.895 -26.960 1.00 80.00 614 GLY A CA 1
ATOM 4773 C C . GLY A 1 614 ? -5.889 -18.560 -25.682 1.00 80.00 614 GLY A C 1
ATOM 4774 O O . GLY A 1 614 ? -6.299 -18.919 -24.576 1.00 80.00 614 GLY A O 1
ATOM 4775 N N . LYS A 1 615 ? -4.749 -17.887 -25.870 1.00 90.56 615 LYS A N 1
ATOM 4776 C CA . LYS A 1 615 ? -3.794 -17.534 -24.812 1.00 90.56 615 LYS A CA 1
ATOM 4777 C C . LYS A 1 615 ? -4.379 -16.581 -23.773 1.00 90.56 615 LYS A C 1
ATOM 4779 O O . LYS A 1 615 ? -5.327 -15.861 -24.079 1.00 90.56 615 LYS A O 1
ATOM 4784 N N . PHE A 1 616 ? -3.803 -16.569 -22.573 1.00 90.25 616 PHE A N 1
ATOM 4785 C CA . PHE A 1 616 ? -4.077 -15.543 -21.570 1.00 90.25 616 PHE A CA 1
ATOM 4786 C C . PHE A 1 616 ? -3.735 -14.152 -22.118 1.00 90.25 616 PHE A C 1
ATOM 4788 O O . PHE A 1 616 ? -2.796 -13.991 -22.897 1.00 90.25 616 PHE A O 1
ATOM 4795 N N . ASN A 1 617 ? -4.509 -13.153 -21.708 1.00 86.94 617 ASN A N 1
ATOM 4796 C CA . ASN A 1 617 ? -4.349 -11.762 -22.093 1.00 86.94 617 ASN A CA 1
ATOM 4797 C C . ASN A 1 617 ? -4.482 -10.879 -20.847 1.00 86.94 617 ASN A C 1
ATOM 4799 O O . ASN A 1 617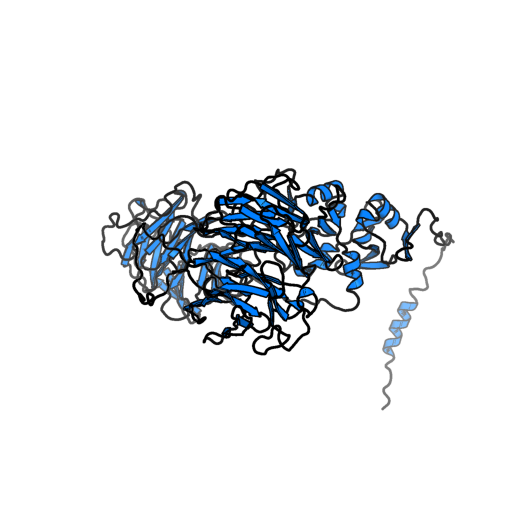 ? -5.575 -10.739 -20.300 1.00 86.94 617 ASN A O 1
AT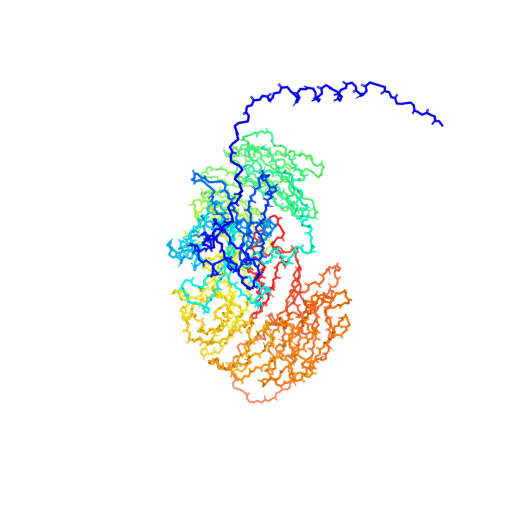OM 4803 N N . LEU A 1 618 ? -3.363 -10.300 -20.401 1.00 81.38 618 LEU A N 1
ATOM 4804 C CA . LEU A 1 618 ? -3.267 -9.469 -19.193 1.00 81.38 618 LEU A CA 1
ATOM 4805 C C . LEU A 1 618 ? -3.950 -10.092 -17.956 1.00 81.38 618 LEU A C 1
ATOM 4807 O O . LEU A 1 618 ? -4.815 -9.452 -17.352 1.00 81.38 618 LEU A O 1
ATOM 4811 N N . PRO A 1 619 ? -3.626 -11.341 -17.566 1.00 89.38 619 PRO A N 1
ATOM 4812 C CA . PRO A 1 619 ? -4.266 -11.947 -16.409 1.00 89.38 619 PRO A CA 1
ATOM 4813 C C . PRO A 1 619 ? -3.905 -11.179 -15.127 1.00 89.38 619 PRO A C 1
ATOM 4815 O O . PRO A 1 619 ? -2.730 -10.920 -14.855 1.00 89.38 619 PRO A O 1
ATOM 4818 N N . GLY A 1 620 ? -4.925 -10.803 -14.352 1.00 81.31 620 GLY A N 1
ATOM 4819 C CA . GLY A 1 620 ? -4.791 -9.910 -13.193 1.00 81.31 620 GLY A CA 1
ATOM 4820 C C . GLY A 1 620 ? -4.961 -10.580 -11.830 1.00 81.31 620 GLY A C 1
ATOM 4821 O O . GLY A 1 620 ? -4.596 -9.985 -10.822 1.00 81.31 620 GLY A O 1
ATOM 4822 N N . GLY A 1 621 ? -5.486 -11.809 -11.785 1.00 87.25 621 GLY A N 1
ATOM 4823 C CA . GLY A 1 621 ? -5.808 -12.496 -10.532 1.00 87.25 621 GLY A CA 1
ATOM 4824 C C . GLY A 1 621 ? -5.463 -13.981 -10.556 1.00 87.25 621 GLY A C 1
ATOM 4825 O O . GLY A 1 621 ? -5.667 -14.657 -11.567 1.00 87.25 621 GLY A O 1
ATOM 4826 N N . LEU A 1 622 ? -4.974 -14.483 -9.420 1.00 92.19 622 LEU A N 1
ATOM 4827 C CA . LEU A 1 622 ? -4.583 -15.874 -9.193 1.00 92.19 622 LEU A CA 1
ATOM 4828 C C . LEU A 1 622 ? -5.134 -16.346 -7.842 1.00 92.19 622 LEU A C 1
ATOM 4830 O O . LEU A 1 622 ? -4.918 -15.688 -6.829 1.00 92.19 622 LEU A O 1
ATOM 4834 N N . ALA A 1 623 ? -5.812 -17.493 -7.813 1.00 91.94 623 ALA A N 1
ATOM 4835 C CA . ALA A 1 623 ? -6.250 -18.135 -6.573 1.00 91.94 623 ALA A CA 1
ATOM 4836 C C . ALA A 1 623 ? -6.163 -19.662 -6.683 1.00 91.94 623 ALA A C 1
ATOM 4838 O O . ALA A 1 623 ? -6.329 -20.220 -7.768 1.00 91.94 623 ALA A O 1
ATOM 4839 N N . VAL A 1 624 ? -5.940 -20.353 -5.563 1.00 91.69 624 VAL A N 1
ATOM 4840 C CA . VAL A 1 624 ? -5.894 -21.822 -5.513 1.00 91.69 624 VAL A CA 1
ATOM 4841 C C . VAL A 1 624 ? -7.012 -22.329 -4.609 1.00 91.69 624 VAL A C 1
ATOM 4843 O O . VAL A 1 624 ? -7.193 -21.845 -3.495 1.00 91.69 624 VAL A O 1
ATOM 4846 N N . GLY A 1 625 ? -7.799 -23.277 -5.111 1.00 89.56 625 GLY A N 1
ATOM 4847 C CA . GLY A 1 625 ? -8.882 -23.901 -4.362 1.00 89.56 625 GLY A CA 1
ATOM 4848 C C . GLY A 1 625 ? -8.404 -25.021 -3.436 1.00 89.56 625 GLY A C 1
ATOM 4849 O O . GLY A 1 625 ? -7.306 -25.547 -3.618 1.00 89.56 625 GLY A O 1
ATOM 4850 N N . PRO A 1 626 ? -9.245 -25.446 -2.476 1.00 86.38 626 PRO A N 1
ATOM 4851 C CA . PRO A 1 626 ? -8.911 -26.507 -1.519 1.00 86.38 626 PRO A CA 1
ATOM 4852 C C . PRO A 1 626 ? -8.678 -27.876 -2.183 1.00 86.38 626 PRO A C 1
ATOM 4854 O O . PRO A 1 626 ? -7.996 -28.727 -1.623 1.00 86.38 626 PRO A O 1
ATOM 4857 N N . ASP A 1 627 ? -9.211 -28.082 -3.392 1.00 88.25 627 ASP A N 1
ATOM 4858 C CA . ASP A 1 627 ? -8.992 -29.273 -4.222 1.00 88.25 627 ASP A CA 1
ATOM 4859 C C . ASP A 1 627 ? -7.676 -29.221 -5.030 1.00 88.25 627 ASP A C 1
ATOM 4861 O O . ASP A 1 627 ? -7.389 -30.128 -5.812 1.00 88.25 627 ASP A O 1
ATOM 4865 N N . GLY A 1 628 ? -6.881 -28.158 -4.868 1.00 90.00 628 GLY A N 1
ATOM 4866 C CA . GLY A 1 628 ? -5.652 -27.909 -5.620 1.00 90.00 628 GLY A CA 1
ATOM 4867 C C . GLY A 1 628 ? -5.870 -27.316 -7.014 1.00 90.00 628 GLY A C 1
ATOM 4868 O O . GLY A 1 628 ? -4.895 -27.143 -7.748 1.00 90.00 628 GLY A O 1
ATOM 4869 N N . SER A 1 629 ? -7.112 -26.999 -7.397 1.00 92.38 629 SER A N 1
ATOM 4870 C CA . SER A 1 629 ? -7.400 -26.324 -8.665 1.00 92.38 629 SER A CA 1
ATOM 4871 C C . SER A 1 629 ? -6.902 -24.883 -8.660 1.00 92.38 629 SER A C 1
ATOM 4873 O O . SER A 1 629 ? -7.025 -24.182 -7.658 1.00 92.38 629 SER A O 1
ATOM 4875 N N . VAL A 1 630 ? -6.427 -24.407 -9.806 1.00 94.19 630 VAL A N 1
ATOM 4876 C CA . VAL A 1 630 ? -5.922 -23.041 -9.986 1.00 94.19 630 VAL A CA 1
ATOM 4877 C C . VAL A 1 630 ? -6.937 -22.218 -10.769 1.00 94.19 630 VAL A C 1
ATOM 4879 O O . VAL A 1 630 ? -7.363 -22.624 -11.848 1.00 94.19 630 VAL A O 1
ATOM 4882 N N . TYR A 1 631 ? -7.313 -21.058 -10.241 1.00 95.25 631 TYR A N 1
ATOM 4883 C CA . TYR A 1 631 ? -8.215 -20.101 -10.873 1.00 95.25 631 TYR A CA 1
ATOM 4884 C C . TYR A 1 631 ? -7.431 -18.877 -11.336 1.00 95.25 631 TYR A C 1
ATOM 4886 O O . TYR A 1 631 ? -6.654 -18.305 -10.572 1.00 95.25 631 TYR A O 1
ATOM 4894 N N . VAL A 1 632 ? -7.665 -18.469 -12.581 1.00 95.00 632 VAL A N 1
ATOM 4895 C CA . VAL A 1 632 ? -7.019 -17.316 -13.214 1.00 95.00 632 VAL A CA 1
ATOM 4896 C C . VAL A 1 632 ? -8.089 -16.350 -13.703 1.00 95.00 632 VAL A C 1
ATOM 4898 O O . VAL A 1 632 ? -8.996 -16.752 -14.440 1.00 95.00 632 VAL A O 1
ATOM 4901 N N . ALA A 1 633 ? -7.970 -15.081 -13.313 1.00 93.25 633 ALA A N 1
ATOM 4902 C CA . ALA A 1 633 ? -8.749 -13.992 -13.885 1.00 93.25 633 ALA A CA 1
ATOM 4903 C C . ALA A 1 633 ? -8.024 -13.504 -15.138 1.00 93.25 633 ALA A C 1
ATOM 4905 O O . ALA A 1 633 ? -7.026 -12.789 -15.061 1.00 93.25 633 ALA A O 1
ATOM 4906 N N . ASP A 1 634 ? -8.496 -13.955 -16.294 1.00 92.31 634 ASP A N 1
ATOM 4907 C CA . ASP A 1 634 ? -7.935 -13.614 -17.596 1.00 92.31 634 ASP A CA 1
ATOM 4908 C C . ASP A 1 634 ? -8.578 -12.306 -18.076 1.00 92.31 634 ASP A C 1
ATOM 4910 O O . ASP A 1 634 ? -9.488 -12.308 -18.912 1.00 92.31 634 ASP A O 1
ATOM 4914 N N . THR A 1 635 ? -8.167 -11.205 -17.435 1.00 88.19 635 THR A N 1
ATOM 4915 C CA . THR A 1 635 ? -8.798 -9.876 -17.479 1.00 88.19 635 THR A CA 1
ATOM 4916 C C . THR A 1 635 ? -9.071 -9.422 -18.905 1.00 88.19 635 THR A C 1
ATOM 4918 O O . THR A 1 635 ? -10.208 -9.104 -19.254 1.00 88.19 635 THR A O 1
ATOM 4921 N N . GLY A 1 636 ? -8.055 -9.473 -19.764 1.00 84.94 636 GLY A N 1
ATOM 4922 C CA . GLY A 1 636 ? -8.151 -9.002 -21.138 1.00 84.94 636 GLY A CA 1
ATOM 4923 C C . GLY A 1 636 ? -9.052 -9.844 -22.028 1.00 84.94 636 GLY A C 1
ATOM 4924 O O . GLY A 1 636 ? -9.628 -9.329 -22.985 1.00 84.94 636 GLY A O 1
ATOM 4925 N N . ASN A 1 637 ? -9.227 -11.123 -21.694 1.00 88.50 637 ASN A N 1
ATOM 4926 C CA . ASN A 1 637 ? -10.186 -12.005 -22.356 1.00 88.50 637 ASN A CA 1
ATOM 4927 C C . ASN A 1 637 ? -11.546 -12.055 -21.644 1.00 88.50 637 ASN A C 1
ATOM 4929 O O . ASN A 1 637 ? -12.439 -12.772 -22.100 1.00 88.50 637 ASN A O 1
ATOM 4933 N N . GLN A 1 638 ? -11.710 -11.313 -20.542 1.00 88.44 638 GLN A N 1
ATOM 4934 C CA . GLN A 1 638 ? -12.961 -11.155 -19.797 1.00 88.44 638 GLN A CA 1
ATOM 4935 C C . GLN A 1 638 ? -13.577 -12.506 -19.408 1.00 88.44 638 GLN A C 1
ATOM 4937 O O . GLN A 1 638 ? -14.761 -12.776 -19.626 1.00 88.44 638 GLN A O 1
ATOM 4942 N N . ARG A 1 639 ? -12.734 -13.390 -18.864 1.00 92.00 639 ARG A N 1
ATOM 4943 C CA . ARG A 1 639 ? -13.107 -14.758 -18.494 1.00 92.00 639 ARG A CA 1
ATOM 4944 C C . ARG A 1 639 ? -12.357 -15.249 -17.263 1.00 92.00 639 ARG A C 1
ATOM 4946 O O . ARG A 1 639 ? -11.310 -14.718 -16.902 1.00 92.00 639 ARG A O 1
ATOM 4953 N N . ILE A 1 640 ? -12.868 -16.330 -16.689 1.00 94.88 640 ILE A N 1
ATOM 4954 C CA . ILE A 1 640 ? -12.201 -17.120 -15.661 1.00 94.88 640 ILE A CA 1
ATOM 4955 C C . ILE A 1 640 ? -11.762 -18.452 -16.255 1.00 94.88 640 ILE A C 1
ATOM 4957 O O . ILE A 1 640 ? -12.521 -19.123 -16.962 1.00 94.88 640 ILE A O 1
ATOM 4961 N N . VAL A 1 641 ? -10.534 -18.846 -15.940 1.00 94.19 641 VAL A N 1
ATOM 4962 C CA . VAL A 1 641 ? -9.975 -20.144 -16.317 1.00 94.19 641 VAL A CA 1
ATOM 4963 C C . VAL A 1 641 ? -9.686 -20.942 -15.055 1.00 94.19 641 VAL A C 1
ATOM 4965 O O . VAL A 1 641 ? -8.988 -20.457 -14.169 1.00 94.19 641 VAL A O 1
ATOM 4968 N N . LYS A 1 642 ? -10.218 -22.168 -14.981 1.00 93.88 642 LYS A N 1
ATOM 4969 C CA . LYS A 1 642 ? -9.928 -23.137 -13.922 1.00 93.88 642 LYS A CA 1
ATOM 4970 C C . LYS A 1 642 ? -9.082 -24.277 -14.481 1.00 93.88 642 LYS A C 1
ATOM 4972 O O . LYS A 1 642 ? -9.495 -24.969 -15.418 1.00 93.88 642 LYS A O 1
ATOM 4977 N N . LEU A 1 643 ? -7.927 -24.490 -13.870 1.00 91.12 643 LEU A N 1
ATOM 4978 C CA . LEU A 1 643 ? -6.982 -25.556 -14.181 1.00 91.12 643 LEU A CA 1
ATOM 4979 C C . LEU A 1 643 ? -6.944 -26.570 -13.034 1.00 91.12 643 LEU A C 1
ATOM 4981 O O . LEU A 1 643 ? -7.161 -26.208 -11.878 1.00 91.12 643 LEU A O 1
ATOM 4985 N N . ASP A 1 644 ? -6.659 -27.833 -13.336 1.00 88.62 644 ASP A N 1
ATOM 4986 C CA . ASP A 1 644 ? -6.305 -28.816 -12.312 1.00 88.62 644 ASP A CA 1
ATOM 4987 C C . ASP A 1 644 ? -4.872 -28.584 -11.799 1.00 88.62 644 ASP A C 1
ATOM 4989 O O . ASP A 1 644 ? -4.111 -27.782 -12.344 1.00 88.62 644 ASP A O 1
ATOM 4993 N N . ALA A 1 645 ? -4.467 -29.320 -10.762 1.00 83.56 645 ALA A N 1
ATOM 4994 C CA . ALA A 1 645 ? -3.127 -29.206 -10.181 1.00 83.56 645 ALA A CA 1
ATOM 4995 C C . ALA A 1 645 ? -1.980 -29.604 -11.140 1.00 83.56 645 ALA A C 1
ATOM 4997 O O . ALA A 1 645 ? -0.808 -29.385 -10.824 1.00 83.56 645 ALA A O 1
ATOM 4998 N N . LYS A 1 646 ? -2.281 -30.231 -12.283 1.00 80.50 646 LYS A N 1
ATOM 4999 C CA . LYS A 1 646 ? -1.332 -30.568 -13.358 1.00 80.50 646 LYS A CA 1
ATOM 5000 C C . LYS A 1 646 ? -1.402 -29.563 -14.515 1.00 80.50 646 LYS A C 1
ATOM 5002 O O . LYS A 1 646 ? -0.639 -29.704 -15.471 1.00 80.50 646 LYS A O 1
ATOM 5007 N N . GLY A 1 647 ? -2.285 -28.566 -14.434 1.00 73.50 647 GLY A N 1
ATOM 5008 C CA . GLY A 1 647 ? -2.511 -27.562 -15.466 1.00 73.50 647 GLY A CA 1
ATOM 5009 C C . GLY A 1 647 ? -3.443 -27.955 -16.594 1.00 73.50 647 GLY A C 1
ATOM 5010 O O . GLY A 1 647 ? -3.541 -27.228 -17.583 1.00 73.50 647 GLY A O 1
ATOM 5011 N N . GLY A 1 648 ? -4.098 -29.108 -16.486 1.00 81.62 648 GLY A N 1
ATOM 5012 C CA . GLY A 1 648 ? -5.161 -29.483 -17.401 1.00 81.62 648 GLY A CA 1
ATOM 5013 C C . GLY A 1 648 ? -6.318 -28.502 -17.265 1.00 81.62 648 GLY A C 1
ATOM 5014 O O . GLY A 1 648 ? -6.713 -28.152 -16.153 1.00 81.62 648 GLY A O 1
ATOM 5015 N N . LEU A 1 649 ? -6.872 -28.044 -18.391 1.00 86.19 649 LEU A N 1
ATOM 5016 C CA . LEU A 1 649 ? -8.105 -27.265 -18.361 1.00 86.19 649 LEU A CA 1
ATOM 5017 C C . LEU A 1 649 ? -9.213 -28.118 -17.734 1.00 86.19 649 LEU A C 1
ATOM 5019 O O . LEU A 1 649 ? -9.611 -29.129 -18.309 1.00 86.19 649 LEU A O 1
ATOM 5023 N N . LEU A 1 650 ? -9.756 -27.665 -16.605 1.00 88.12 650 LEU A N 1
ATOM 5024 C CA . LEU A 1 650 ? -10.979 -28.235 -16.044 1.00 88.12 650 LEU A CA 1
ATOM 5025 C C . LEU A 1 650 ? -12.202 -27.580 -16.676 1.00 88.12 650 LEU A C 1
ATOM 5027 O O . LEU A 1 650 ? -13.112 -28.260 -17.140 1.00 88.12 650 LEU A O 1
ATOM 5031 N N . THR A 1 651 ? -12.230 -26.247 -16.697 1.00 89.81 651 THR A N 1
ATOM 5032 C CA . THR A 1 651 ? -13.310 -25.471 -17.316 1.00 89.81 651 THR A CA 1
ATOM 5033 C C . THR A 1 651 ? -12.894 -24.006 -17.483 1.00 89.81 651 THR A C 1
ATOM 5035 O O . THR A 1 651 ? -11.998 -23.512 -16.798 1.00 89.81 651 THR A O 1
ATOM 5038 N N . ALA A 1 652 ? -13.539 -23.300 -18.409 1.00 91.38 652 ALA A N 1
ATOM 5039 C CA . ALA A 1 652 ? -13.371 -21.865 -18.598 1.00 91.38 652 ALA A CA 1
ATOM 5040 C C . ALA A 1 652 ? -14.712 -21.226 -18.960 1.00 91.38 652 ALA A C 1
ATOM 5042 O O . ALA A 1 652 ? -15.359 -21.617 -19.943 1.00 91.38 652 ALA A O 1
ATOM 5043 N N . TRP A 1 653 ? -15.101 -20.210 -18.203 1.00 92.00 653 TRP A N 1
ATOM 5044 C CA . TRP A 1 653 ? -16.379 -19.515 -18.335 1.00 92.00 653 TRP A CA 1
ATOM 5045 C C . TRP A 1 653 ? -16.169 -18.006 -18.263 1.00 92.00 653 TRP A C 1
ATOM 5047 O O . TRP A 1 653 ? -15.085 -17.538 -17.930 1.00 92.00 653 TRP A O 1
ATOM 5057 N N . GLY A 1 654 ? -17.194 -17.236 -18.608 1.00 88.56 654 GLY A N 1
ATOM 5058 C CA . GLY A 1 654 ? -17.024 -15.815 -18.874 1.00 88.56 654 GLY A CA 1
ATOM 5059 C C . GLY A 1 654 ? -16.965 -15.508 -20.360 1.00 88.56 654 GLY A C 1
ATOM 5060 O O . GLY A 1 654 ? -16.491 -16.306 -21.174 1.00 88.56 654 GLY A O 1
ATOM 5061 N N . ALA A 1 655 ? -17.504 -14.346 -20.688 1.00 86.50 655 ALA A N 1
ATOM 5062 C CA . ALA A 1 655 ? -17.403 -13.689 -21.975 1.00 86.50 655 ALA A CA 1
ATOM 5063 C C . ALA A 1 655 ? -17.611 -12.191 -21.752 1.00 86.50 655 ALA A C 1
ATOM 5065 O O . ALA A 1 655 ? -18.172 -11.786 -20.730 1.00 86.50 655 ALA A O 1
ATOM 5066 N N . LYS A 1 656 ? -17.230 -11.385 -22.741 1.00 85.75 656 LYS A N 1
ATOM 5067 C CA . LYS A 1 656 ? -17.531 -9.958 -22.742 1.00 85.75 656 LYS A CA 1
ATOM 5068 C C . LYS A 1 656 ? -19.026 -9.694 -22.593 1.00 85.75 656 LYS A C 1
ATOM 5070 O O . LYS A 1 656 ? -19.824 -10.228 -23.365 1.00 85.75 656 LYS A O 1
ATOM 5075 N N . GLY A 1 657 ? -19.384 -8.817 -21.660 1.00 81.62 657 GLY A N 1
ATOM 5076 C CA . GLY A 1 657 ? -20.725 -8.251 -21.561 1.00 81.62 657 GLY A CA 1
ATOM 5077 C C . GLY A 1 657 ? -21.210 -8.033 -20.133 1.00 81.62 657 GLY A C 1
ATOM 5078 O O . GLY A 1 657 ? -20.478 -8.220 -19.166 1.00 81.62 657 GLY A O 1
ATOM 5079 N N . ALA A 1 658 ? -22.468 -7.603 -20.021 1.00 82.38 658 ALA A N 1
ATOM 5080 C CA . ALA A 1 658 ? -23.109 -7.265 -18.749 1.00 82.38 658 ALA A CA 1
ATOM 5081 C C . ALA A 1 658 ? -24.028 -8.356 -18.180 1.00 82.38 658 ALA A C 1
ATOM 5083 O O . ALA A 1 658 ? -24.513 -8.230 -17.055 1.00 82.38 658 ALA A O 1
ATOM 5084 N N . GLY A 1 659 ? -24.264 -9.429 -18.936 1.00 83.88 659 GLY A N 1
ATOM 5085 C CA . GLY A 1 659 ? -25.129 -10.525 -18.519 1.00 83.88 659 GLY A CA 1
ATOM 5086 C C . GLY A 1 659 ? -24.555 -11.366 -17.379 1.00 83.88 659 GLY A C 1
ATOM 5087 O O . GLY A 1 659 ? -23.405 -11.210 -16.958 1.00 83.88 659 GLY A O 1
ATOM 5088 N N . ASP A 1 660 ? -25.378 -12.284 -16.892 1.00 87.12 660 ASP A N 1
ATOM 5089 C CA . ASP A 1 660 ? -25.020 -13.261 -15.868 1.00 87.12 660 ASP A CA 1
ATOM 5090 C C . ASP A 1 660 ? -23.854 -14.137 -16.336 1.00 87.12 660 ASP A C 1
ATOM 5092 O O . ASP A 1 660 ? -23.899 -14.749 -17.407 1.00 87.12 660 ASP A O 1
ATOM 5096 N N . GLY A 1 661 ? -22.784 -14.183 -15.541 1.00 87.38 661 GLY A N 1
ATOM 5097 C CA . GLY A 1 661 ? -21.572 -14.914 -15.892 1.00 87.38 661 GLY A CA 1
ATOM 5098 C C . GLY A 1 661 ? -20.731 -14.263 -16.995 1.00 87.38 661 GLY A C 1
ATOM 5099 O O . GLY A 1 661 ? -19.836 -14.930 -17.500 1.00 87.38 661 GLY A O 1
ATOM 5100 N N . GLN A 1 662 ? -21.000 -13.008 -17.378 1.00 90.69 662 GLN A N 1
ATOM 5101 C CA . GLN A 1 662 ? -20.169 -12.188 -18.279 1.00 90.69 662 GLN A CA 1
ATOM 5102 C C . GLN A 1 662 ? -19.360 -11.140 -17.494 1.00 90.69 662 GLN A C 1
ATOM 5104 O O . GLN A 1 662 ? -19.658 -10.903 -16.325 1.00 90.69 662 GLN A O 1
ATOM 5109 N N . PHE A 1 663 ? -18.354 -10.515 -18.111 1.00 87.50 663 PHE A N 1
ATOM 5110 C CA . PHE A 1 663 ? -17.486 -9.517 -17.466 1.00 87.50 663 PHE A CA 1
ATOM 5111 C C . PHE A 1 663 ? -17.193 -8.320 -18.393 1.00 87.50 663 PHE A C 1
ATOM 5113 O O . PHE A 1 663 ? -17.214 -8.468 -19.616 1.00 87.50 663 PHE A O 1
ATOM 5120 N N . GLY A 1 664 ? -16.895 -7.143 -17.827 1.00 73.50 664 GLY A N 1
ATOM 5121 C CA . GLY A 1 664 ? -16.310 -6.007 -18.566 1.00 73.50 664 GLY A CA 1
ATOM 5122 C C . GLY A 1 664 ? -17.245 -5.067 -19.335 1.00 73.50 664 GLY A C 1
ATOM 5123 O O . GLY A 1 664 ? -16.773 -4.188 -20.052 1.00 73.50 664 GLY A O 1
ATOM 5124 N N . GLY A 1 665 ? -18.563 -5.199 -19.174 1.00 66.31 665 GLY A N 1
ATOM 5125 C CA . GLY A 1 665 ? -19.545 -4.207 -19.635 1.00 66.31 665 GLY A CA 1
ATOM 5126 C C . GLY A 1 665 ? -19.698 -4.035 -21.158 1.00 66.31 665 GLY A C 1
ATOM 5127 O O . GLY A 1 665 ? -19.079 -4.720 -21.971 1.00 66.31 665 GLY A O 1
ATOM 5128 N N . THR A 1 666 ? -20.615 -3.144 -21.564 1.00 54.97 666 THR A N 1
ATOM 5129 C CA . THR A 1 666 ? -21.069 -2.987 -22.967 1.00 54.97 666 THR A CA 1
ATOM 5130 C C . THR A 1 666 ? -20.520 -1.745 -23.685 1.00 54.97 666 THR A C 1
ATOM 5132 O O . THR A 1 666 ? -20.859 -1.534 -24.846 1.00 54.97 666 THR A O 1
ATOM 5135 N N . GLY A 1 667 ? -19.727 -0.899 -23.013 1.00 52.47 667 GLY A N 1
ATOM 5136 C CA . GLY A 1 667 ? -19.464 0.480 -23.459 1.00 52.47 667 GLY A CA 1
ATOM 5137 C C . GLY A 1 667 ? -18.148 0.737 -24.197 1.00 52.47 667 GLY A C 1
ATOM 5138 O O . GLY A 1 667 ? -18.130 1.553 -25.112 1.00 52.47 667 GLY A O 1
ATOM 5139 N N . PHE A 1 668 ? -17.056 0.049 -23.854 1.00 45.75 668 PHE A N 1
ATOM 5140 C CA . PHE A 1 668 ? -15.738 0.303 -24.448 1.00 45.75 668 PHE A CA 1
ATOM 5141 C C . PHE A 1 668 ? -14.959 -1.015 -24.628 1.00 45.75 668 PHE A C 1
ATOM 5143 O O . PHE A 1 668 ? -15.210 -2.016 -23.957 1.00 45.75 668 PHE A O 1
ATOM 5150 N N . ASN A 1 669 ? -14.052 -1.085 -25.607 1.00 51.75 669 ASN A N 1
ATOM 5151 C CA . ASN A 1 669 ? -13.185 -2.253 -25.850 1.00 51.75 669 ASN A CA 1
ATOM 5152 C C . ASN A 1 669 ? -11.917 -2.201 -24.989 1.00 51.75 669 ASN A C 1
ATOM 5154 O O . ASN A 1 669 ? -10.832 -2.518 -25.470 1.00 51.75 669 ASN A O 1
ATOM 5158 N N . ASN A 1 670 ? -12.041 -1.760 -23.739 1.00 60.12 670 ASN A N 1
ATOM 5159 C CA . ASN A 1 670 ? -10.888 -1.638 -22.873 1.00 60.12 670 ASN A CA 1
ATOM 5160 C C . ASN A 1 670 ? -10.527 -3.012 -22.288 1.00 60.12 670 ASN A C 1
ATOM 5162 O O . ASN A 1 670 ? -11.333 -3.669 -21.630 1.00 60.12 670 ASN A O 1
ATOM 5166 N N . VAL A 1 671 ? -9.303 -3.458 -22.568 1.00 58.28 671 VAL A N 1
ATOM 5167 C CA . VAL A 1 671 ? -8.767 -4.758 -22.133 1.00 58.28 671 VAL A CA 1
ATOM 5168 C C . VAL A 1 671 ? -8.650 -4.815 -20.598 1.00 58.28 671 VAL A C 1
ATOM 5170 O O . VAL A 1 671 ? -8.660 -5.893 -20.015 1.00 58.28 671 VAL A O 1
ATOM 5173 N N . PHE A 1 672 ? -8.630 -3.661 -19.927 1.00 63.44 672 PHE A N 1
ATOM 5174 C CA . PHE A 1 672 ? -8.555 -3.555 -18.468 1.00 63.44 672 PHE A CA 1
ATOM 5175 C C . PHE A 1 672 ? -9.909 -3.658 -17.741 1.00 63.44 672 PHE A C 1
ATOM 5177 O O . PHE A 1 672 ? -9.927 -3.673 -16.516 1.00 63.44 672 PHE A O 1
ATOM 5184 N N . ASP A 1 673 ? -11.033 -3.762 -18.459 1.00 71.06 673 ASP A N 1
ATOM 5185 C CA . ASP A 1 673 ? -12.373 -3.760 -17.842 1.00 71.06 673 ASP A CA 1
ATOM 5186 C C . ASP A 1 673 ? -12.799 -5.142 -17.300 1.00 71.06 673 ASP A C 1
ATOM 5188 O O . ASP A 1 673 ? -13.873 -5.282 -16.722 1.00 71.06 673 ASP A O 1
ATOM 5192 N N . GLY A 1 674 ? -11.993 -6.187 -17.506 1.00 77.81 674 GLY A N 1
ATOM 5193 C CA . GLY A 1 674 ? -12.319 -7.556 -17.100 1.00 77.81 674 GLY A CA 1
ATOM 5194 C C . GLY A 1 674 ? -12.211 -7.841 -15.594 1.00 77.81 674 GLY A C 1
ATOM 5195 O O . GLY A 1 674 ? -11.972 -6.941 -14.791 1.00 77.81 674 GLY A O 1
ATOM 5196 N N . PRO A 1 675 ? -12.381 -9.114 -15.190 1.00 89.25 675 PRO A N 1
ATOM 5197 C CA . PRO A 1 675 ? -12.276 -9.503 -13.789 1.00 89.25 675 PRO A CA 1
ATOM 5198 C C . PRO A 1 675 ? -10.842 -9.333 -13.273 1.00 89.25 675 PRO A C 1
ATOM 5200 O O . PRO A 1 675 ? -9.904 -9.696 -13.976 1.00 89.25 675 PRO A O 1
ATOM 5203 N N . THR A 1 676 ? -10.670 -8.835 -12.046 1.00 84.25 676 THR A N 1
ATOM 5204 C CA . THR A 1 676 ? -9.340 -8.471 -11.507 1.00 84.25 676 THR A CA 1
ATOM 5205 C C . THR A 1 676 ? -8.931 -9.255 -10.261 1.00 84.25 676 THR A C 1
ATOM 5207 O O . THR A 1 676 ? -7.797 -9.714 -10.177 1.00 84.25 676 THR A O 1
ATOM 5210 N N . SER A 1 677 ? -9.840 -9.446 -9.300 1.00 86.38 677 SER A N 1
ATOM 5211 C CA . SER A 1 677 ? -9.561 -10.086 -8.005 1.00 86.38 677 SER A CA 1
ATOM 5212 C C . SER A 1 677 ? -10.421 -11.335 -7.796 1.00 86.38 677 SER A C 1
ATOM 5214 O O . SER A 1 677 ? -11.595 -11.369 -8.184 1.00 86.38 677 SER A O 1
ATOM 5216 N N . LEU A 1 678 ? -9.819 -12.367 -7.194 1.00 92.06 678 LEU A N 1
ATOM 5217 C CA . LEU A 1 678 ? -10.406 -13.687 -6.974 1.00 92.06 678 LEU A CA 1
ATOM 5218 C C . LEU A 1 678 ? -10.220 -14.135 -5.524 1.00 92.06 678 LEU A C 1
ATOM 5220 O O . LEU A 1 678 ? -9.122 -14.032 -4.986 1.00 92.06 678 LEU A O 1
ATOM 5224 N N . ALA A 1 679 ? -11.254 -14.738 -4.940 1.00 89.75 679 ALA A N 1
ATOM 5225 C CA . ALA A 1 679 ? -11.145 -15.468 -3.678 1.00 89.75 679 ALA A CA 1
ATOM 5226 C C . ALA A 1 679 ? -11.902 -16.794 -3.760 1.00 89.75 679 ALA A C 1
ATOM 5228 O O . ALA A 1 679 ? -13.011 -16.852 -4.299 1.00 89.75 679 ALA A O 1
ATOM 5229 N N . VAL A 1 680 ? -11.312 -17.857 -3.211 1.00 89.06 680 VAL A N 1
ATOM 5230 C CA . VAL A 1 680 ? -11.950 -19.174 -3.113 1.00 89.06 680 VAL A CA 1
ATOM 5231 C C . VAL 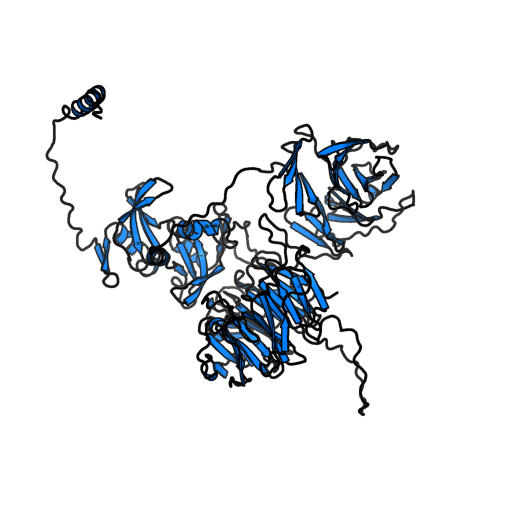A 1 680 ? -12.348 -19.427 -1.666 1.00 89.06 680 VAL A C 1
ATOM 5233 O O . VAL A 1 680 ? -11.521 -19.355 -0.765 1.00 89.06 680 VAL A O 1
ATOM 5236 N N . GLU A 1 681 ? -13.620 -19.739 -1.451 1.00 85.69 681 GLU A N 1
ATOM 5237 C CA . GLU A 1 681 ? -14.175 -20.097 -0.148 1.00 85.69 681 GLU A CA 1
ATOM 5238 C C . GLU A 1 681 ? -13.649 -21.477 0.289 1.00 85.69 681 GLU A C 1
ATOM 5240 O O . GLU A 1 681 ? -13.974 -22.472 -0.366 1.00 85.69 681 GLU A O 1
ATOM 5245 N N . PRO A 1 682 ? -12.873 -21.594 1.386 1.00 77.44 682 PRO A N 1
ATOM 5246 C CA . PRO A 1 682 ? -12.188 -22.845 1.730 1.00 77.44 682 PRO A CA 1
ATOM 5247 C C . PRO A 1 682 ? -13.124 -24.029 1.991 1.00 77.44 682 PRO A C 1
ATOM 5249 O O . PRO A 1 682 ? -12.797 -25.160 1.650 1.00 77.44 682 PRO A O 1
ATOM 5252 N N . GLY A 1 683 ? -14.300 -23.779 2.577 1.00 77.06 683 GLY A N 1
ATOM 5253 C CA . GLY A 1 683 ? -15.242 -24.843 2.935 1.00 77.06 683 GLY A CA 1
ATOM 5254 C C . GLY A 1 683 ? -15.994 -25.448 1.745 1.00 77.06 683 GLY A C 1
ATOM 5255 O O . GLY A 1 683 ? -16.293 -26.637 1.746 1.00 77.06 683 GLY A O 1
ATOM 5256 N N . THR A 1 684 ? -16.313 -24.646 0.728 1.00 82.31 684 THR A N 1
ATOM 5257 C CA . THR A 1 684 ? -17.175 -25.061 -0.398 1.00 82.31 684 THR A CA 1
ATOM 5258 C C . THR A 1 684 ? -16.430 -25.136 -1.731 1.00 82.31 684 THR A C 1
ATOM 5260 O O . THR A 1 684 ? -16.916 -25.756 -2.677 1.00 82.31 684 THR A O 1
ATOM 5263 N N . GLY A 1 685 ? -15.279 -24.467 -1.837 1.00 86.44 685 GLY A N 1
ATOM 5264 C CA . GLY A 1 685 ? -14.583 -24.210 -3.093 1.00 86.44 685 GLY A CA 1
ATOM 5265 C C . GLY A 1 685 ? -15.270 -23.177 -3.995 1.00 86.44 685 GLY A C 1
ATOM 5266 O O . GLY A 1 685 ? -14.877 -23.049 -5.156 1.00 86.44 685 GLY A O 1
ATOM 5267 N N . ASN A 1 686 ? -16.297 -22.463 -3.515 1.00 89.81 686 ASN A N 1
ATOM 5268 C CA . ASN A 1 686 ? -16.970 -21.424 -4.296 1.00 89.81 686 ASN A CA 1
ATOM 5269 C C . ASN A 1 686 ? -16.003 -20.281 -4.622 1.00 89.81 686 ASN A C 1
ATOM 5271 O O . ASN A 1 686 ? -15.266 -19.815 -3.756 1.00 89.81 686 ASN A O 1
ATOM 5275 N N . LEU A 1 687 ? -16.049 -19.799 -5.860 1.00 93.19 687 LEU A N 1
ATOM 5276 C CA . LEU A 1 687 ? -15.221 -18.703 -6.344 1.00 93.19 687 LEU A CA 1
ATOM 5277 C C . LEU A 1 687 ? -16.003 -17.390 -6.313 1.00 93.19 687 LEU A C 1
ATOM 5279 O O . LEU A 1 687 ? -17.108 -17.319 -6.848 1.00 93.19 687 LEU A O 1
ATOM 5283 N N . TYR A 1 688 ? -15.396 -16.343 -5.768 1.00 92.00 688 TYR A N 1
ATOM 5284 C CA . TYR A 1 688 ? -15.889 -14.972 -5.829 1.00 92.00 688 TYR A CA 1
ATOM 5285 C C . TYR A 1 688 ? -14.991 -14.162 -6.758 1.00 92.00 688 TYR A C 1
ATOM 5287 O O . TYR A 1 688 ? -13.767 -14.216 -6.645 1.00 92.00 688 TYR A O 1
ATOM 5295 N N . VAL A 1 689 ? -15.611 -13.436 -7.686 1.00 92.81 689 VAL A N 1
ATOM 5296 C CA . VAL A 1 689 ? -14.930 -12.726 -8.772 1.00 92.81 689 VAL A CA 1
ATOM 5297 C C . VAL A 1 689 ? -15.334 -11.260 -8.759 1.00 92.81 689 VAL A C 1
ATOM 5299 O O . VAL A 1 689 ? -16.520 -10.957 -8.902 1.00 92.81 689 VAL A O 1
ATOM 5302 N N . VAL A 1 690 ? -14.360 -10.363 -8.619 1.00 88.56 690 VAL A N 1
ATOM 5303 C CA . VAL A 1 690 ? -14.567 -8.912 -8.732 1.00 88.56 690 VAL A CA 1
ATOM 5304 C C . VAL A 1 690 ? -14.675 -8.519 -10.205 1.00 88.56 690 VAL A C 1
ATOM 5306 O O . VAL A 1 690 ? -13.774 -8.811 -10.988 1.00 88.56 690 VAL A O 1
ATOM 5309 N N . ASP A 1 691 ? -15.776 -7.858 -10.567 1.00 86.25 691 ASP A N 1
ATOM 5310 C CA . ASP A 1 691 ? -16.071 -7.324 -11.903 1.00 86.25 691 ASP A CA 1
ATOM 5311 C C . ASP A 1 691 ? -16.211 -5.793 -11.791 1.00 86.25 691 ASP A C 1
ATOM 5313 O O . ASP A 1 691 ? -17.314 -5.273 -11.566 1.00 86.25 691 ASP A O 1
ATOM 5317 N N . PRO A 1 692 ? -15.083 -5.058 -11.840 1.00 75.31 692 PRO A N 1
ATOM 5318 C CA . PRO A 1 692 ? -15.038 -3.654 -11.442 1.00 75.31 692 PRO A CA 1
ATOM 5319 C C . PRO A 1 692 ? -15.793 -2.747 -12.419 1.00 75.31 692 PRO A C 1
ATOM 5321 O O . PRO A 1 692 ? -16.442 -1.797 -11.987 1.00 75.31 692 PRO A O 1
ATOM 5324 N N . ALA A 1 693 ? -15.781 -3.066 -13.718 1.00 74.69 693 ALA A N 1
ATOM 5325 C CA . ALA A 1 693 ? -16.462 -2.284 -14.753 1.00 74.69 693 ALA A CA 1
ATOM 5326 C C . ALA A 1 693 ? -17.994 -2.311 -14.631 1.00 74.69 693 ALA A C 1
ATOM 5328 O O . ALA A 1 693 ? -18.679 -1.421 -15.134 1.00 74.69 693 ALA A O 1
ATOM 5329 N N . LEU A 1 694 ? -18.535 -3.340 -13.975 1.00 75.31 694 LEU A N 1
ATOM 5330 C CA . LEU A 1 694 ? -19.970 -3.521 -13.761 1.00 75.31 694 LEU A CA 1
ATOM 5331 C C . LEU A 1 694 ? -20.381 -3.403 -12.304 1.00 75.31 694 LEU A C 1
ATOM 5333 O O . LEU A 1 694 ? -21.532 -3.706 -11.985 1.00 75.31 694 LEU A O 1
ATOM 5337 N N . TYR A 1 695 ? -19.471 -2.945 -11.441 1.00 80.88 695 TYR A N 1
ATOM 5338 C CA . TYR A 1 695 ? -19.806 -2.623 -10.063 1.00 80.88 695 TYR A CA 1
ATOM 5339 C C . TYR A 1 695 ? -20.476 -3.815 -9.363 1.00 80.88 695 TYR A C 1
ATOM 5341 O O . TYR A 1 695 ? -21.579 -3.700 -8.823 1.00 80.88 695 TYR A O 1
ATOM 5349 N N . ARG A 1 696 ? -19.864 -5.008 -9.471 1.00 84.19 696 ARG A N 1
ATOM 5350 C CA . ARG A 1 696 ? -20.425 -6.256 -8.926 1.00 84.19 696 ARG A CA 1
ATOM 5351 C C . ARG A 1 696 ? -19.375 -7.297 -8.549 1.00 84.19 696 ARG A C 1
ATOM 5353 O O . ARG A 1 696 ? -18.262 -7.305 -9.070 1.00 84.19 696 ARG A O 1
ATOM 5360 N N . VAL A 1 697 ? -19.768 -8.222 -7.675 1.00 89.00 697 VAL A N 1
ATOM 5361 C CA . VAL A 1 697 ? -19.025 -9.460 -7.402 1.00 89.00 697 VAL A CA 1
ATOM 5362 C C . VAL A 1 697 ? -19.887 -10.647 -7.809 1.00 89.00 697 VAL A C 1
ATOM 5364 O O . VAL A 1 697 ? -21.054 -10.727 -7.434 1.00 89.00 697 VAL A O 1
ATOM 5367 N N . GLN A 1 698 ? -19.336 -11.576 -8.582 1.00 91.31 698 GLN A N 1
ATOM 5368 C CA . GLN A 1 698 ? -20.054 -12.774 -9.024 1.00 91.31 698 GLN A CA 1
ATOM 5369 C C . GLN A 1 698 ? -19.545 -14.013 -8.280 1.00 91.31 698 GLN A C 1
ATOM 5371 O O . GLN A 1 698 ? -18.338 -14.237 -8.200 1.00 91.31 698 GLN A O 1
ATOM 5376 N N . LYS A 1 699 ? -20.471 -14.817 -7.739 1.00 91.56 699 LYS A N 1
ATOM 5377 C CA . LYS A 1 699 ? -20.200 -16.068 -7.016 1.00 91.56 699 LYS A CA 1
ATOM 5378 C C . LYS A 1 699 ? -20.459 -17.260 -7.932 1.00 91.56 699 LYS A C 1
ATOM 5380 O O . LYS A 1 699 ? -21.566 -17.415 -8.447 1.00 91.56 699 LYS A O 1
ATOM 5385 N N . PHE A 1 700 ? -19.479 -18.140 -8.076 1.00 92.88 700 PHE A N 1
ATOM 5386 C CA . PHE A 1 700 ? -19.560 -19.364 -8.870 1.00 92.88 700 PHE A CA 1
ATOM 5387 C C . PHE A 1 700 ? -19.277 -20.589 -8.006 1.00 92.88 700 PHE A C 1
ATOM 5389 O O . PHE A 1 700 ? -18.508 -20.524 -7.050 1.00 92.88 700 PHE A O 1
ATOM 5396 N N . ASN A 1 701 ? -19.870 -21.725 -8.359 1.00 91.56 701 ASN A N 1
ATOM 5397 C CA . ASN A 1 701 ? -19.471 -23.005 -7.783 1.00 91.56 701 ASN A CA 1
ATOM 5398 C C . ASN A 1 701 ? -18.150 -23.502 -8.414 1.00 91.56 701 ASN A C 1
ATOM 5400 O O . ASN A 1 701 ? -17.724 -22.968 -9.445 1.00 91.56 701 ASN A O 1
ATOM 5404 N N . PRO A 1 702 ? -17.519 -24.563 -7.875 1.00 90.81 702 PRO A N 1
ATOM 5405 C CA . PRO A 1 702 ? -16.278 -25.108 -8.433 1.00 90.81 702 PRO A CA 1
ATOM 5406 C C . PRO A 1 702 ? -16.366 -25.585 -9.895 1.00 90.81 702 PRO A C 1
ATOM 5408 O O . PRO A 1 702 ? -15.332 -25.827 -10.516 1.00 90.81 702 PRO A O 1
ATOM 5411 N N . GLN A 1 703 ? -17.569 -25.765 -10.448 1.00 89.88 703 GLN A N 1
ATOM 5412 C CA . GLN A 1 703 ? -17.800 -26.161 -11.841 1.00 89.88 703 GLN A CA 1
ATOM 5413 C C . GLN A 1 703 ? -18.002 -24.954 -12.781 1.00 89.88 703 GLN A C 1
ATOM 5415 O O . GLN A 1 703 ? -18.228 -25.147 -13.974 1.00 89.88 703 GLN A O 1
ATOM 5420 N N . GLY A 1 704 ? -17.926 -23.719 -12.272 1.00 89.81 704 GLY A N 1
ATOM 5421 C CA . GLY A 1 704 ? -18.118 -22.492 -13.052 1.00 89.81 704 GLY A CA 1
ATOM 5422 C C . GLY A 1 704 ? -19.583 -22.107 -13.272 1.00 89.81 704 GLY A C 1
ATOM 5423 O O . GLY A 1 704 ? -19.878 -21.217 -14.066 1.00 89.81 704 GLY A O 1
ATOM 5424 N N . LYS A 1 705 ? -20.527 -22.753 -12.576 1.00 92.44 705 LYS A N 1
ATOM 5425 C CA . LYS A 1 705 ? -21.939 -22.354 -12.591 1.00 92.44 705 LYS A CA 1
ATOM 5426 C C . LYS A 1 705 ? -22.128 -21.147 -11.679 1.00 92.44 705 LYS A C 1
ATOM 5428 O O . LYS A 1 705 ? -21.756 -21.200 -10.507 1.00 92.44 705 LYS A O 1
ATOM 5433 N N . LEU A 1 706 ? -22.753 -20.094 -12.204 1.00 92.38 706 LEU A N 1
ATOM 5434 C CA . LEU A 1 706 ? -23.135 -18.923 -11.419 1.00 92.38 706 LEU A CA 1
ATOM 5435 C C . LEU A 1 706 ? -24.120 -19.334 -10.313 1.00 92.38 706 LEU A C 1
ATOM 5437 O O . LEU A 1 706 ? -25.137 -19.978 -10.576 1.00 92.38 706 LEU A O 1
ATOM 5441 N N . LEU A 1 707 ? -23.788 -18.979 -9.075 1.00 87.50 707 LEU A N 1
ATOM 5442 C CA . LEU A 1 707 ? -24.613 -19.193 -7.887 1.00 87.50 707 LEU A CA 1
ATOM 5443 C C . LEU A 1 707 ? -25.329 -17.918 -7.452 1.00 87.50 707 LEU A C 1
ATOM 5445 O O . LEU A 1 707 ? -26.403 -17.994 -6.864 1.00 87.50 707 LEU A O 1
ATOM 5449 N N . GLY A 1 708 ? -24.740 -16.757 -7.729 1.00 84.75 708 GLY A N 1
ATOM 5450 C CA . GLY A 1 708 ? -25.337 -15.481 -7.383 1.00 84.75 708 GLY A CA 1
ATOM 5451 C C . GLY A 1 708 ? -24.487 -14.303 -7.827 1.00 84.75 708 GLY A C 1
ATOM 5452 O O . GLY A 1 708 ? -23.290 -14.433 -8.091 1.00 84.75 708 GLY A O 1
ATOM 5453 N N . ILE A 1 709 ? -25.133 -13.147 -7.890 1.00 84.19 709 ILE A N 1
ATOM 5454 C CA . ILE A 1 709 ? -24.502 -11.864 -8.166 1.00 84.19 709 ILE A CA 1
ATOM 5455 C C . ILE A 1 709 ? -24.723 -10.981 -6.948 1.00 84.19 709 ILE A C 1
ATOM 5457 O O . ILE A 1 709 ? -25.843 -10.841 -6.459 1.00 84.19 709 ILE A O 1
ATOM 5461 N N . ILE A 1 710 ? -23.640 -10.392 -6.467 1.00 80.56 710 ILE A N 1
ATOM 5462 C CA . ILE A 1 710 ? -23.641 -9.437 -5.374 1.00 80.56 710 ILE A CA 1
ATOM 5463 C C . ILE A 1 710 ? -23.533 -8.058 -6.017 1.00 80.56 710 ILE A C 1
ATOM 5465 O O . ILE A 1 710 ? -22.477 -7.651 -6.506 1.00 80.56 710 ILE A O 1
ATOM 5469 N N . THR A 1 711 ? -24.671 -7.375 -6.045 1.00 68.94 711 THR A N 1
ATOM 5470 C CA . THR A 1 711 ? -24.857 -5.996 -6.506 1.00 68.94 711 THR A CA 1
ATOM 5471 C C . THR A 1 711 ? -25.661 -5.254 -5.452 1.00 68.94 711 THR A C 1
ATOM 5473 O O . THR A 1 711 ? -26.608 -5.835 -4.932 1.00 68.94 711 THR A O 1
ATOM 5476 N N . ASN A 1 712 ? -25.327 -3.989 -5.191 1.00 58.44 712 ASN A N 1
ATOM 5477 C CA . ASN A 1 712 ? -26.137 -3.015 -4.444 1.00 58.44 712 ASN A CA 1
ATOM 5478 C C . ASN A 1 712 ? -26.907 -3.570 -3.225 1.00 58.44 712 ASN A C 1
ATOM 5480 O O . ASN A 1 712 ? -28.047 -4.031 -3.316 1.00 58.44 712 ASN A O 1
ATOM 5484 N N . LEU A 1 713 ? -26.300 -3.439 -2.050 1.00 53.12 713 LEU A N 1
ATOM 5485 C CA . LEU A 1 713 ? -26.910 -3.811 -0.780 1.00 53.12 713 LEU A CA 1
ATOM 5486 C C . LEU A 1 713 ? -27.682 -2.603 -0.223 1.00 53.12 713 LEU A C 1
ATOM 5488 O O . LEU A 1 713 ? -27.118 -1.705 0.391 1.00 53.12 713 LEU A O 1
ATOM 5492 N N . ALA A 1 714 ? -28.985 -2.582 -0.503 1.00 42.91 714 ALA A N 1
ATOM 5493 C CA . ALA A 1 714 ? -30.061 -1.790 0.114 1.00 42.91 714 ALA A CA 1
ATOM 5494 C C . ALA A 1 714 ? -30.000 -0.238 0.170 1.00 42.91 714 ALA A C 1
ATOM 5496 O O . ALA A 1 714 ? -31.051 0.352 0.406 1.00 42.91 714 ALA A O 1
ATOM 5497 N N . ASN A 1 715 ? -28.882 0.460 -0.084 1.00 43.22 715 ASN A N 1
ATOM 5498 C CA . ASN A 1 715 ? -28.737 1.861 0.379 1.00 43.22 715 ASN A CA 1
ATOM 5499 C C . ASN A 1 715 ? -28.416 2.945 -0.677 1.00 43.22 715 ASN A C 1
ATOM 5501 O O . ASN A 1 715 ? -27.947 4.022 -0.315 1.00 43.22 715 ASN A O 1
ATOM 5505 N N . ASN A 1 716 ? -28.695 2.729 -1.968 1.00 42.34 716 ASN A N 1
ATOM 5506 C CA . ASN A 1 716 ? -28.567 3.770 -3.012 1.00 42.34 716 ASN A CA 1
ATOM 5507 C C . ASN A 1 716 ? -27.147 4.396 -3.145 1.00 42.34 716 ASN A C 1
ATOM 5509 O O . ASN A 1 716 ? -27.005 5.506 -3.658 1.00 42.34 716 ASN A O 1
ATOM 5513 N N . ARG A 1 717 ? -26.097 3.690 -2.689 1.00 49.94 717 ARG A N 1
ATOM 5514 C CA . ARG A 1 717 ? -24.672 4.031 -2.885 1.00 49.94 717 ARG A CA 1
ATOM 5515 C C . ARG A 1 717 ? -24.056 3.184 -4.007 1.00 49.94 717 ARG A C 1
ATOM 5517 O O . ARG A 1 717 ? -24.530 2.081 -4.278 1.00 49.94 717 ARG A O 1
ATOM 5524 N N . ALA A 1 718 ? -23.004 3.689 -4.655 1.00 56.28 718 ALA A N 1
ATOM 5525 C CA . ALA A 1 718 ? -22.297 2.975 -5.721 1.00 56.28 718 ALA A CA 1
ATOM 5526 C C . ALA A 1 718 ? -21.496 1.787 -5.145 1.00 56.28 718 ALA A C 1
ATOM 5528 O O . ALA A 1 718 ? -20.597 1.977 -4.333 1.00 56.28 718 ALA A O 1
ATOM 5529 N N . PHE A 1 719 ? -21.827 0.555 -5.546 1.00 70.25 719 PHE A N 1
ATOM 5530 C CA . PHE A 1 719 ? -21.120 -0.665 -5.132 1.00 70.25 719 PHE A CA 1
ATOM 5531 C C . PHE A 1 719 ? -19.923 -0.902 -6.059 1.00 70.25 719 PHE A C 1
ATOM 5533 O O . PHE A 1 719 ? -20.046 -1.608 -7.048 1.00 70.25 719 PHE A O 1
ATOM 5540 N N . GLU A 1 720 ? -18.772 -0.293 -5.781 1.00 73.38 720 GLU A N 1
ATOM 5541 C CA . GLU A 1 720 ? -17.598 -0.356 -6.668 1.00 73.38 720 GLU A CA 1
ATOM 5542 C C . GLU A 1 720 ? -16.503 -1.280 -6.094 1.00 73.38 720 GLU A C 1
ATOM 5544 O O . GLU A 1 720 ? -15.624 -0.794 -5.383 1.00 73.38 720 GLU A O 1
ATOM 5549 N N . PRO A 1 721 ? -16.552 -2.609 -6.316 1.00 76.56 721 PRO A N 1
ATOM 5550 C CA . PRO A 1 721 ? -15.618 -3.559 -5.718 1.00 76.56 721 PRO A CA 1
ATOM 5551 C C . PRO A 1 721 ? -14.203 -3.419 -6.285 1.00 76.56 721 PRO A C 1
ATOM 5553 O O . PRO A 1 721 ? -14.014 -3.295 -7.494 1.00 76.56 721 PRO A O 1
ATOM 5556 N N . VAL A 1 722 ? -13.220 -3.482 -5.388 1.00 75.00 722 VAL A N 1
ATOM 5557 C CA . VAL A 1 722 ? -11.784 -3.373 -5.677 1.00 75.00 722 VAL A CA 1
ATOM 5558 C C . VAL A 1 722 ? -11.077 -4.701 -5.408 1.00 75.00 722 VAL A C 1
ATOM 5560 O O . VAL A 1 722 ? -10.308 -5.165 -6.246 1.00 75.00 722 VAL A O 1
ATOM 5563 N N . ALA A 1 723 ? -11.370 -5.346 -4.274 1.00 80.81 723 ALA A N 1
ATOM 5564 C CA . ALA A 1 723 ? -10.721 -6.593 -3.872 1.00 80.81 723 ALA A CA 1
ATOM 5565 C C . ALA A 1 723 ? -11.676 -7.527 -3.119 1.00 80.81 723 ALA A C 1
ATOM 5567 O O . ALA A 1 723 ? -12.654 -7.087 -2.506 1.00 80.81 723 ALA A O 1
ATOM 5568 N N . VAL A 1 724 ? -11.373 -8.825 -3.146 1.00 85.25 724 VAL A N 1
ATOM 5569 C CA . VAL A 1 724 ? -12.076 -9.851 -2.372 1.00 85.25 724 VAL A CA 1
ATOM 5570 C C . VAL A 1 724 ? -11.074 -10.759 -1.658 1.00 85.25 724 VAL A C 1
ATOM 5572 O O . VAL A 1 724 ? -10.048 -11.114 -2.230 1.00 85.25 724 VAL A O 1
ATOM 5575 N N . ALA A 1 725 ? -11.373 -11.145 -0.417 1.00 85.25 725 ALA A N 1
ATOM 5576 C CA . ALA A 1 725 ? -10.560 -12.063 0.383 1.00 85.25 725 ALA A CA 1
ATOM 5577 C C . ALA A 1 725 ? -11.438 -13.107 1.087 1.00 85.25 725 ALA A C 1
ATOM 5579 O O . ALA A 1 725 ? -12.594 -12.841 1.421 1.00 85.25 725 ALA A O 1
ATOM 5580 N N . ALA A 1 726 ? -10.885 -14.296 1.328 1.00 81.88 726 ALA A N 1
ATOM 5581 C CA . ALA A 1 726 ? -11.540 -15.365 2.077 1.00 81.88 726 ALA A CA 1
ATOM 5582 C C . ALA A 1 726 ? -10.752 -15.666 3.354 1.00 81.88 726 ALA A C 1
ATOM 5584 O O . ALA A 1 726 ? -9.554 -15.928 3.275 1.00 81.88 726 ALA A O 1
ATOM 5585 N N . ALA A 1 727 ? -11.420 -15.657 4.511 1.00 72.75 727 ALA A N 1
ATOM 5586 C CA . ALA A 1 727 ? -10.808 -16.103 5.762 1.00 72.75 727 ALA A CA 1
ATOM 5587 C C . ALA A 1 727 ? -10.975 -17.624 5.942 1.00 72.75 727 ALA A C 1
ATOM 5589 O O . ALA A 1 727 ? -12.080 -18.142 5.721 1.00 72.75 727 ALA A O 1
ATOM 5590 N N . PRO A 1 728 ? -9.923 -18.351 6.355 1.00 63.41 728 PRO A N 1
ATOM 5591 C CA . PRO A 1 728 ? -10.012 -19.780 6.643 1.00 63.41 728 PRO A CA 1
ATOM 5592 C C . PRO A 1 728 ? -10.897 -20.106 7.860 1.00 63.41 728 PRO A C 1
ATOM 5594 O O . PRO A 1 728 ? -11.121 -19.244 8.712 1.00 63.41 728 PRO A O 1
ATOM 5597 N N . PRO A 1 729 ? -11.401 -21.352 7.972 1.00 55.66 729 PRO A N 1
ATOM 5598 C CA . PRO A 1 729 ? -12.142 -21.810 9.146 1.00 55.66 729 PRO A CA 1
ATOM 5599 C C . PRO A 1 729 ? -11.301 -21.727 10.425 1.00 55.66 729 PRO A C 1
ATOM 5601 O O . PRO A 1 729 ? -10.124 -22.097 10.415 1.00 55.66 729 PRO A O 1
ATOM 5604 N N . GLN A 1 730 ? -11.907 -21.323 11.546 1.00 52.50 730 GLN A N 1
ATOM 5605 C CA . GLN A 1 730 ? -11.226 -21.390 12.842 1.00 52.50 730 GLN A CA 1
ATOM 5606 C C . GLN A 1 730 ? -11.192 -22.836 13.335 1.00 52.50 730 GLN A C 1
ATOM 5608 O O . GLN A 1 730 ? -12.193 -23.370 13.816 1.00 52.50 730 GLN A O 1
ATOM 5613 N N . ASN A 1 731 ? -10.016 -23.462 13.282 1.00 40.53 731 ASN A N 1
ATOM 5614 C CA . ASN A 1 731 ? -9.774 -24.681 14.042 1.00 40.53 731 ASN A CA 1
ATOM 5615 C C . ASN A 1 731 ? -9.695 -24.306 15.525 1.00 40.53 731 ASN A C 1
ATOM 5617 O O . ASN A 1 731 ? -8.660 -23.857 16.014 1.00 40.53 731 ASN A O 1
ATOM 5621 N N . THR A 1 732 ? -10.794 -24.489 16.254 1.00 32.59 732 THR A N 1
ATOM 5622 C CA . THR A 1 732 ? -10.719 -24.558 17.715 1.00 32.59 732 THR A CA 1
ATOM 5623 C C . THR A 1 732 ? -9.815 -25.742 18.077 1.00 32.59 732 THR A C 1
ATOM 5625 O O . THR A 1 732 ? -10.019 -26.832 17.538 1.00 32.59 732 THR A O 1
ATOM 5628 N N . PRO A 1 733 ? -8.799 -25.574 18.945 1.00 30.73 733 PRO A N 1
ATOM 5629 C CA . PRO A 1 733 ? -8.020 -26.701 19.439 1.00 30.73 733 PRO A CA 1
ATOM 5630 C C . PRO A 1 733 ? -8.959 -27.638 20.203 1.00 30.73 733 PRO A C 1
ATOM 5632 O O . PRO A 1 733 ? -9.361 -27.359 21.332 1.00 30.73 733 PRO A O 1
ATOM 5635 N N . GLY A 1 734 ? -9.373 -28.722 19.551 1.00 31.16 734 GLY A N 1
ATOM 5636 C CA . GLY A 1 734 ? -10.138 -29.781 20.183 1.00 31.16 734 GLY A CA 1
ATOM 5637 C C . GLY A 1 734 ? -9.268 -30.448 21.237 1.00 31.16 734 GLY A C 1
ATOM 5638 O O . GLY A 1 734 ? -8.174 -30.918 20.936 1.00 31.16 734 GLY A O 1
ATOM 5639 N N . SER A 1 735 ? -9.767 -30.466 22.469 1.00 27.67 735 SER A N 1
ATOM 5640 C CA . SER A 1 735 ? -9.279 -31.318 23.545 1.00 27.67 735 SER A CA 1
ATOM 5641 C C . SER A 1 735 ? -9.034 -32.738 23.039 1.00 27.67 735 SER A C 1
ATOM 5643 O O . SER A 1 735 ? -9.917 -33.321 22.404 1.00 27.67 735 SER A O 1
ATOM 5645 N N . ASP A 1 736 ? -7.882 -33.304 23.391 1.00 35.75 736 ASP A N 1
ATOM 5646 C CA . ASP A 1 736 ? -7.668 -34.747 23.395 1.00 35.75 736 ASP A CA 1
ATOM 5647 C C . ASP A 1 736 ? -8.903 -35.458 23.967 1.00 35.75 736 ASP A C 1
ATOM 5649 O O . ASP A 1 736 ? -9.245 -35.287 25.137 1.00 35.75 736 ASP A O 1
ATOM 5653 N N . SER A 1 737 ? -9.574 -36.280 23.160 1.00 30.02 737 SER A N 1
ATOM 5654 C CA . SER A 1 737 ? -10.288 -37.433 23.698 1.00 30.02 737 SER A CA 1
ATOM 5655 C C . SER A 1 737 ? -10.392 -38.537 22.652 1.00 30.02 737 SER A C 1
ATOM 5657 O O . SER A 1 737 ? -10.974 -38.410 21.577 1.00 30.02 737 SER A O 1
ATOM 5659 N N . THR A 1 738 ? -9.774 -39.649 23.005 1.00 36.12 738 THR A N 1
ATOM 5660 C CA . THR A 1 738 ? -9.981 -40.974 22.452 1.00 36.12 738 THR A CA 1
ATOM 5661 C C . THR A 1 738 ? -11.426 -41.418 22.710 1.00 36.12 738 THR A C 1
ATOM 5663 O O . THR A 1 738 ? -11.782 -41.715 23.845 1.00 36.12 738 THR A O 1
ATOM 5666 N N . ALA A 1 739 ? -12.276 -41.513 21.682 1.00 27.36 739 ALA A N 1
ATOM 5667 C CA . ALA A 1 739 ? -13.530 -42.267 21.795 1.00 27.36 739 ALA A CA 1
ATOM 5668 C C . ALA A 1 739 ? -14.060 -42.764 20.441 1.00 27.36 739 ALA A C 1
ATOM 5670 O O . ALA A 1 739 ? -14.392 -42.007 19.534 1.00 27.36 739 ALA A O 1
ATOM 5671 N N . THR A 1 740 ? -14.159 -44.085 20.342 1.00 31.20 740 THR A N 1
ATOM 5672 C CA . THR A 1 740 ? -14.762 -44.871 19.267 1.00 31.20 740 THR A CA 1
ATOM 5673 C C . THR A 1 740 ? -16.287 -44.921 19.405 1.00 31.20 740 THR A C 1
ATOM 5675 O O . THR A 1 740 ? -16.764 -45.600 20.308 1.00 31.20 740 THR A O 1
ATOM 5678 N N . THR A 1 741 ? -17.050 -44.256 18.524 1.00 23.94 741 THR A N 1
ATOM 5679 C CA . THR A 1 741 ? -18.319 -44.702 17.866 1.00 23.94 741 THR A CA 1
ATOM 5680 C C . THR A 1 741 ? -19.081 -43.519 17.229 1.00 23.94 741 THR A C 1
ATOM 5682 O O . THR A 1 741 ? -19.049 -42.416 17.771 1.00 23.94 741 THR A O 1
ATOM 5685 N N . PRO A 1 742 ? -19.784 -43.709 16.090 1.00 27.97 742 PRO A N 1
ATOM 5686 C CA . PRO A 1 742 ? -20.512 -42.639 15.411 1.00 27.97 742 PRO A CA 1
ATOM 5687 C C . PRO A 1 742 ? -21.932 -42.482 15.980 1.00 27.97 742 PRO A C 1
ATOM 5689 O O . PRO A 1 742 ? -22.705 -43.437 15.989 1.00 27.97 742 PRO A O 1
ATOM 5692 N N . THR A 1 743 ? -22.300 -41.270 16.402 1.00 22.72 743 THR A N 1
ATOM 5693 C CA . THR A 1 743 ? -23.698 -40.888 16.695 1.00 22.72 743 THR A CA 1
ATOM 5694 C C . THR A 1 743 ? -24.102 -39.724 15.774 1.00 22.72 743 THR A C 1
ATOM 5696 O O . THR A 1 743 ? -23.249 -38.878 15.492 1.00 22.72 743 THR A O 1
ATOM 5699 N N . PRO A 1 744 ? -25.344 -39.667 15.246 1.00 28.28 744 PRO A N 1
ATOM 5700 C CA . PRO A 1 744 ? -25.707 -38.771 14.150 1.00 28.28 744 PRO A CA 1
ATOM 5701 C C . PRO A 1 744 ? -26.020 -37.344 14.612 1.00 28.28 744 PRO A C 1
ATOM 5703 O O . PRO A 1 744 ? -26.632 -37.143 15.656 1.00 28.28 744 PRO A O 1
ATOM 5706 N N . ALA A 1 745 ? -25.673 -36.387 13.745 1.00 29.86 745 ALA A N 1
ATOM 5707 C CA . ALA A 1 745 ? -26.250 -35.047 13.620 1.00 29.86 745 ALA A CA 1
ATOM 5708 C C . ALA A 1 745 ? -26.453 -34.257 14.928 1.00 29.86 745 ALA A C 1
ATOM 5710 O O . ALA A 1 745 ? -27.578 -34.046 15.379 1.00 29.86 745 ALA A O 1
ATOM 5711 N N . ALA A 1 746 ? -25.366 -33.698 15.464 1.00 22.61 746 ALA A N 1
ATOM 5712 C CA . ALA A 1 746 ? -25.482 -32.461 16.226 1.00 22.61 746 ALA A CA 1
ATOM 5713 C C . ALA A 1 746 ? -25.759 -31.320 15.232 1.00 22.61 746 ALA A C 1
ATOM 5715 O O . ALA A 1 746 ? -24.943 -31.020 14.361 1.00 22.61 746 ALA A O 1
ATOM 5716 N N . THR A 1 747 ? -26.946 -30.726 15.332 1.00 24.20 747 THR A N 1
ATOM 5717 C CA . THR A 1 747 ? -27.317 -29.478 14.657 1.00 24.20 747 THR A CA 1
ATOM 5718 C C . THR A 1 747 ? -26.223 -28.432 14.846 1.00 24.20 747 THR A C 1
ATOM 5720 O O . THR A 1 747 ? -25.833 -28.145 15.979 1.00 24.20 747 THR A O 1
ATOM 5723 N N . ALA A 1 748 ? -25.740 -27.875 13.733 1.00 24.42 748 ALA A N 1
ATOM 5724 C CA . ALA A 1 748 ? -24.760 -26.798 13.727 1.00 24.42 748 ALA A CA 1
ATOM 5725 C C . ALA A 1 748 ? -25.241 -25.634 14.617 1.00 24.42 748 ALA A C 1
ATOM 5727 O O . ALA A 1 748 ? -26.415 -25.259 14.526 1.00 24.42 748 ALA A O 1
ATOM 5728 N N . PRO A 1 749 ? -24.383 -25.058 15.479 1.00 25.08 749 PRO A N 1
ATOM 5729 C CA . PRO A 1 749 ? -24.758 -23.893 16.270 1.00 25.08 749 PRO A CA 1
ATOM 5730 C C . PRO A 1 749 ? -25.171 -22.744 15.338 1.00 25.08 749 PRO A C 1
ATOM 5732 O O . PRO A 1 749 ? -24.465 -22.400 14.393 1.00 25.08 749 PRO A O 1
ATOM 5735 N N . ALA A 1 750 ? -26.347 -22.174 15.601 1.00 27.58 750 ALA A N 1
ATOM 5736 C CA . ALA A 1 750 ? -27.058 -21.255 14.712 1.00 27.58 750 ALA A CA 1
ATOM 5737 C C . ALA A 1 750 ? -26.542 -19.801 14.723 1.00 27.58 750 ALA A C 1
ATOM 5739 O O . ALA A 1 750 ? -27.252 -18.913 14.271 1.00 27.58 750 ALA A O 1
ATOM 5740 N N . ASN A 1 751 ? -25.330 -19.532 15.211 1.00 33.34 751 ASN A N 1
ATOM 5741 C CA . ASN A 1 751 ? -24.720 -18.203 15.163 1.00 33.34 751 ASN A CA 1
ATOM 5742 C C . ASN A 1 751 ? -23.230 -18.344 14.848 1.00 33.34 751 ASN A C 1
ATOM 5744 O O . ASN A 1 751 ? -22.512 -19.064 15.540 1.00 33.34 751 ASN A O 1
ATOM 5748 N N . GLY A 1 752 ? -22.806 -17.697 13.760 1.00 38.88 752 GLY A N 1
ATOM 5749 C CA . GLY A 1 752 ? -21.482 -17.849 13.169 1.00 38.88 752 GLY A CA 1
ATOM 5750 C C . GLY A 1 752 ? -20.347 -17.545 14.141 1.00 38.88 752 GLY A C 1
ATOM 5751 O O . GLY A 1 752 ? -20.378 -16.557 14.874 1.00 38.88 752 GLY A O 1
ATOM 5752 N N . THR A 1 753 ? -19.320 -18.386 14.110 1.00 40.09 753 THR A N 1
ATOM 5753 C CA . THR A 1 753 ? -18.044 -18.130 14.773 1.00 40.09 753 THR A CA 1
ATOM 5754 C C . THR A 1 753 ? -17.455 -16.810 14.237 1.00 40.09 753 THR A C 1
ATOM 5756 O O . THR A 1 753 ? -17.478 -16.583 13.019 1.00 40.09 753 THR A O 1
ATOM 5759 N N . PRO A 1 754 ? -16.952 -15.904 15.094 1.00 39.84 754 PRO A N 1
ATOM 5760 C CA . PRO A 1 754 ? -16.262 -14.697 14.646 1.00 39.84 754 PRO A CA 1
ATOM 5761 C C . PRO A 1 754 ? -14.994 -15.082 13.875 1.00 39.84 754 PRO A C 1
ATOM 5763 O O . PRO A 1 754 ? -14.056 -15.607 14.460 1.00 39.84 754 PRO A O 1
ATOM 5766 N N . GLY A 1 755 ? -14.985 -14.852 12.561 1.00 48.34 755 GLY A N 1
ATOM 5767 C CA . GLY A 1 755 ? -13.776 -14.914 11.737 1.00 48.34 755 GLY A CA 1
ATOM 5768 C C . GLY A 1 755 ? -13.924 -15.621 10.392 1.00 48.34 755 GLY A C 1
ATOM 5769 O O . GLY A 1 755 ? -13.242 -15.247 9.447 1.00 48.34 755 GLY A O 1
ATOM 5770 N N . GLU A 1 756 ? -14.885 -16.534 10.245 1.00 61.78 756 GLU A N 1
ATOM 5771 C CA . GLU A 1 756 ? -15.159 -17.181 8.955 1.00 61.78 756 GLU A CA 1
ATOM 5772 C C . GLU A 1 756 ? -15.989 -16.261 8.046 1.00 61.78 756 GLU A C 1
ATOM 5774 O O . GLU A 1 756 ? -16.990 -15.679 8.492 1.00 61.78 756 GLU A O 1
ATOM 5779 N N . GLY A 1 757 ? -15.601 -16.125 6.774 1.00 70.69 757 GLY A N 1
ATOM 5780 C CA . GLY A 1 757 ? -16.389 -15.374 5.795 1.00 70.69 757 GLY A CA 1
ATOM 5781 C C . GLY A 1 757 ? -15.629 -14.926 4.550 1.00 70.69 757 GLY A C 1
ATOM 5782 O O . GLY A 1 757 ? -14.410 -15.069 4.440 1.00 70.69 757 GLY A O 1
ATOM 5783 N N . ILE A 1 758 ? -16.393 -14.369 3.612 1.00 81.62 758 ILE A N 1
ATOM 5784 C CA . ILE A 1 758 ? -15.890 -13.696 2.414 1.00 81.62 758 ILE A CA 1
ATOM 5785 C C . ILE A 1 758 ? -15.999 -12.198 2.634 1.00 81.62 758 ILE A C 1
ATOM 5787 O O . ILE A 1 758 ? -17.042 -11.704 3.068 1.00 81.62 758 ILE A O 1
ATOM 5791 N N . TYR A 1 759 ? -14.930 -11.486 2.313 1.00 82.81 759 TYR A N 1
ATOM 5792 C CA . TYR A 1 759 ? -14.819 -10.057 2.529 1.00 82.81 759 TYR A CA 1
ATOM 5793 C C . TYR A 1 759 ? -14.657 -9.355 1.193 1.00 82.81 759 TYR A C 1
ATOM 5795 O O . TYR A 1 759 ? -13.793 -9.725 0.403 1.00 82.81 759 TYR A O 1
ATOM 5803 N N . ILE A 1 760 ? -15.504 -8.364 0.933 1.00 81.75 760 ILE A N 1
ATOM 5804 C CA . ILE A 1 760 ? -15.478 -7.568 -0.293 1.00 81.75 760 ILE A CA 1
ATOM 5805 C C . ILE A 1 760 ? -15.142 -6.139 0.090 1.00 81.75 760 ILE A C 1
ATOM 5807 O O . ILE A 1 760 ? -15.914 -5.474 0.780 1.00 81.75 760 ILE A O 1
ATOM 5811 N N . LEU A 1 761 ? -14.011 -5.664 -0.404 1.00 77.81 761 LEU A N 1
ATOM 5812 C CA . LEU A 1 761 ? -13.635 -4.269 -0.337 1.00 77.81 761 LEU A CA 1
ATOM 5813 C C . LEU A 1 761 ? -14.194 -3.555 -1.570 1.00 77.81 761 LEU A C 1
ATOM 5815 O O . LEU A 1 761 ? -13.859 -3.903 -2.701 1.00 77.81 761 LEU A O 1
ATOM 5819 N N . THR A 1 762 ? -15.041 -2.556 -1.352 1.00 74.06 762 THR A N 1
ATOM 5820 C CA . THR A 1 762 ? -15.453 -1.588 -2.379 1.00 74.06 762 THR A CA 1
ATOM 5821 C C . THR A 1 762 ? -14.755 -0.254 -2.164 1.00 74.06 762 THR A C 1
ATOM 5823 O O . THR A 1 762 ? -14.125 -0.069 -1.125 1.00 74.06 762 THR A O 1
ATOM 5826 N N . ARG A 1 763 ? -14.896 0.691 -3.108 1.00 65.06 763 ARG A N 1
ATOM 5827 C CA . ARG A 1 763 ? -14.355 2.045 -2.939 1.00 65.06 763 ARG A CA 1
ATOM 5828 C C . ARG A 1 763 ? -14.764 2.656 -1.611 1.00 65.06 763 ARG A C 1
ATOM 5830 O O . ARG A 1 763 ? -13.955 3.327 -1.015 1.00 65.06 763 ARG A O 1
ATOM 5837 N N . ASP A 1 764 ? -15.978 2.462 -1.115 1.00 63.75 764 ASP A N 1
ATOM 5838 C CA . ASP A 1 764 ? -16.402 3.161 0.100 1.00 63.75 764 ASP A CA 1
ATOM 5839 C C . ASP A 1 764 ? -16.815 2.233 1.241 1.00 63.75 764 ASP A C 1
ATOM 5841 O O . ASP A 1 764 ? -17.080 2.709 2.335 1.00 63.75 764 ASP A O 1
ATOM 5845 N N . THR A 1 765 ? -16.886 0.923 1.032 1.00 66.94 765 THR A N 1
ATOM 5846 C CA . THR A 1 765 ? -17.439 0.009 2.032 1.00 66.94 765 THR A CA 1
ATOM 5847 C C . THR A 1 765 ? -16.712 -1.332 2.044 1.00 66.94 765 THR A C 1
ATOM 5849 O O . THR A 1 765 ? -16.492 -1.932 0.992 1.00 66.94 765 THR A O 1
ATOM 5852 N N . LEU A 1 766 ? -16.395 -1.839 3.233 1.00 74.00 766 LEU A N 1
ATOM 5853 C CA . LEU A 1 766 ? -15.961 -3.216 3.449 1.00 74.00 766 LEU A CA 1
ATOM 5854 C C . LEU A 1 766 ? -17.162 -4.062 3.873 1.00 74.00 766 LEU A C 1
ATOM 5856 O O . LEU A 1 766 ? -17.792 -3.786 4.891 1.00 74.00 766 LEU A O 1
ATOM 5860 N N . TYR A 1 767 ? -17.475 -5.095 3.101 1.00 76.44 767 TYR A N 1
ATOM 5861 C CA . TYR A 1 767 ? -18.574 -6.017 3.365 1.00 76.44 767 TYR A CA 1
ATOM 5862 C C . TYR A 1 767 ? -18.037 -7.355 3.856 1.00 76.44 767 TYR A C 1
ATOM 5864 O O . TYR A 1 767 ? -17.139 -7.917 3.235 1.00 76.44 767 TYR A O 1
ATOM 5872 N N . ARG A 1 768 ? -18.641 -7.904 4.909 1.00 80.38 768 ARG A N 1
ATOM 5873 C CA . ARG A 1 768 ? -18.524 -9.314 5.288 1.00 80.38 768 ARG A CA 1
ATOM 5874 C C . ARG A 1 768 ? -19.781 -10.046 4.845 1.00 80.38 768 ARG A C 1
ATOM 5876 O O . ARG A 1 768 ? -20.892 -9.654 5.215 1.00 80.38 768 ARG A O 1
ATOM 5883 N N . LEU A 1 769 ? -19.603 -11.126 4.096 1.00 74.81 769 LEU A N 1
ATOM 5884 C CA . LEU A 1 769 ? -20.681 -12.030 3.723 1.00 74.81 769 LEU A CA 1
ATOM 5885 C C . LEU A 1 769 ? -20.843 -13.149 4.757 1.00 74.81 769 LEU A C 1
ATOM 5887 O O . LEU A 1 769 ? -19.857 -13.646 5.305 1.00 74.81 769 LEU A O 1
ATOM 5891 N N . ASP A 1 770 ? -22.085 -13.559 5.002 1.00 66.75 770 ASP A N 1
ATOM 5892 C CA . ASP A 1 770 ? -22.403 -14.822 5.659 1.00 66.75 770 ASP A CA 1
ATOM 5893 C C . ASP A 1 770 ? -22.180 -16.019 4.714 1.00 66.75 770 ASP A C 1
ATOM 5895 O O . ASP A 1 770 ? -21.842 -15.871 3.535 1.00 66.75 770 ASP A O 1
ATOM 5899 N N . ARG A 1 771 ? -22.385 -17.235 5.236 1.00 60.09 771 ARG A N 1
ATOM 5900 C CA . ARG A 1 771 ? -22.225 -18.486 4.474 1.00 60.09 771 ARG A CA 1
ATOM 5901 C C . ARG A 1 771 ? -23.199 -18.609 3.292 1.00 60.09 771 ARG A C 1
ATOM 5903 O O . ARG A 1 771 ? -22.898 -19.318 2.331 1.00 60.09 771 ARG A O 1
ATOM 5910 N N . ASP A 1 772 ? -24.323 -17.895 3.321 1.00 59.34 772 ASP A N 1
ATOM 5911 C CA . ASP A 1 772 ? -25.295 -17.862 2.225 1.00 59.34 772 ASP A CA 1
ATOM 5912 C C . ASP A 1 772 ? -24.914 -16.829 1.146 1.00 59.34 772 ASP A C 1
ATOM 5914 O O . ASP A 1 772 ? -25.544 -16.764 0.088 1.00 59.34 772 ASP A O 1
ATOM 5918 N N . GLY A 1 773 ? -23.840 -16.060 1.359 1.00 61.72 773 GLY A N 1
ATOM 5919 C CA . GLY A 1 773 ? -23.380 -15.005 0.458 1.00 61.72 773 GLY A CA 1
ATOM 5920 C C . GLY A 1 773 ? -24.165 -13.699 0.593 1.00 61.72 773 GLY A C 1
ATOM 5921 O O . GLY A 1 773 ? -24.060 -12.842 -0.285 1.00 61.72 773 GLY A O 1
ATOM 5922 N N . LYS A 1 774 ? -24.956 -13.535 1.660 1.00 66.50 774 LYS A N 1
ATOM 5923 C CA . LYS A 1 774 ? -25.625 -12.272 1.997 1.00 66.50 774 LYS A CA 1
ATOM 5924 C C . LYS A 1 774 ? -24.728 -11.446 2.903 1.00 66.50 774 LYS A C 1
ATOM 5926 O O . LYS A 1 774 ? -23.859 -11.975 3.581 1.00 66.50 774 LYS A O 1
ATOM 5931 N N . VAL A 1 775 ? -24.932 -10.134 2.939 1.00 66.94 775 VAL A N 1
ATOM 5932 C CA . VAL A 1 775 ? -24.154 -9.284 3.846 1.00 66.94 775 VAL A CA 1
ATOM 5933 C C . VAL A 1 775 ? -24.560 -9.526 5.286 1.00 66.94 775 VAL A C 1
ATOM 5935 O O . VAL A 1 775 ? -25.687 -9.239 5.680 1.00 66.94 775 VAL A O 1
ATOM 5938 N N . ALA A 1 776 ? -23.595 -10.011 6.060 1.00 63.62 776 ALA A N 1
ATOM 5939 C CA . ALA A 1 776 ? -23.686 -10.135 7.504 1.00 63.62 776 ALA A CA 1
ATOM 5940 C C . ALA A 1 776 ? -23.363 -8.803 8.192 1.00 63.62 776 ALA A C 1
ATOM 5942 O O . ALA A 1 776 ? -23.979 -8.442 9.192 1.00 63.62 776 ALA A O 1
ATOM 5943 N N . THR A 1 777 ? -22.364 -8.075 7.683 1.00 65.06 777 THR A N 1
ATOM 5944 C CA . THR A 1 777 ? -21.878 -6.815 8.268 1.00 65.06 777 THR A CA 1
ATOM 5945 C C . THR A 1 777 ? -21.248 -5.943 7.185 1.00 65.06 777 THR A C 1
ATOM 5947 O O . THR A 1 777 ? -20.659 -6.462 6.238 1.00 65.06 777 THR A O 1
ATOM 5950 N N . SER A 1 778 ? -21.349 -4.621 7.315 1.00 65.00 778 SER A N 1
ATOM 5951 C CA . SER A 1 778 ? -20.697 -3.665 6.414 1.00 65.00 778 SER A CA 1
ATOM 5952 C C . SER A 1 778 ? -20.130 -2.472 7.179 1.00 65.00 778 SER A C 1
ATOM 5954 O O . SER A 1 778 ? -20.797 -1.959 8.076 1.00 65.00 778 SER A O 1
ATOM 5956 N N . ILE A 1 779 ? -18.949 -1.999 6.784 1.00 57.81 779 ILE A N 1
ATOM 5957 C CA . ILE A 1 779 ? -18.279 -0.807 7.325 1.00 57.81 779 ILE A CA 1
ATOM 5958 C C . ILE A 1 779 ? -18.133 0.205 6.184 1.00 57.81 779 ILE A C 1
ATOM 5960 O O . ILE A 1 779 ? -17.437 -0.092 5.220 1.00 57.81 779 ILE A O 1
ATOM 5964 N N . THR A 1 780 ? -18.786 1.370 6.263 1.00 55.50 780 THR A N 1
ATOM 5965 C CA . THR A 1 780 ? -18.887 2.357 5.162 1.00 55.50 780 THR A CA 1
ATOM 5966 C C . THR A 1 780 ? -18.083 3.640 5.446 1.00 55.50 780 THR A C 1
ATOM 5968 O O . THR A 1 780 ? -17.980 4.062 6.593 1.00 55.50 780 THR A O 1
ATOM 5971 N N . ALA A 1 781 ? -17.584 4.312 4.401 1.00 45.00 781 ALA A N 1
ATOM 5972 C CA . ALA A 1 781 ? -16.587 5.399 4.353 1.00 45.00 781 ALA A CA 1
ATOM 5973 C C . ALA A 1 781 ? -16.906 6.698 5.108 1.00 45.00 781 ALA A C 1
ATOM 5975 O O . ALA A 1 781 ? -16.131 7.647 5.047 1.00 45.00 781 ALA A O 1
ATOM 5976 N N . ASN A 1 782 ? -18.010 6.755 5.849 1.00 43.66 782 ASN A N 1
ATOM 5977 C CA . ASN A 1 782 ? -18.164 7.781 6.881 1.00 43.66 782 ASN A CA 1
ATOM 5978 C C . ASN A 1 782 ? -17.340 7.439 8.144 1.00 43.66 782 ASN A C 1
ATOM 5980 O O . ASN A 1 782 ? -17.349 8.206 9.102 1.00 43.66 782 ASN A O 1
ATOM 5984 N N . VAL A 1 783 ? -16.642 6.297 8.141 1.00 39.22 783 VAL A N 1
ATOM 5985 C CA . VAL A 1 783 ? -15.628 5.902 9.119 1.00 39.22 783 VAL A CA 1
ATOM 5986 C C . VAL A 1 783 ? -14.258 6.351 8.599 1.00 39.22 783 VAL A C 1
ATOM 5988 O O . VAL A 1 783 ? -13.772 5.822 7.598 1.00 39.22 783 VAL A O 1
ATOM 5991 N N . LEU A 1 784 ? -13.650 7.340 9.261 1.00 39.56 784 LEU A N 1
ATOM 5992 C CA . LEU A 1 784 ? -12.211 7.595 9.137 1.00 39.56 784 LEU A CA 1
ATOM 5993 C C . LEU A 1 784 ? -11.490 6.360 9.678 1.00 39.56 784 LEU A C 1
ATOM 5995 O O . LEU A 1 784 ? -11.753 5.953 10.808 1.00 39.56 784 LEU A O 1
ATOM 5999 N N . LEU A 1 785 ? -10.631 5.745 8.869 1.00 41.28 785 LEU A N 1
ATOM 6000 C CA . LEU A 1 785 ? -9.843 4.604 9.325 1.00 41.28 785 LEU A CA 1
ATOM 6001 C C . LEU A 1 785 ? -8.717 5.146 10.216 1.00 41.28 785 LEU A C 1
ATOM 6003 O O . LEU A 1 785 ? -8.013 6.087 9.838 1.00 41.28 785 LEU A O 1
ATOM 6007 N N . GLU A 1 786 ? -8.596 4.602 11.427 1.00 40.09 786 GLU A N 1
ATOM 6008 C CA . GLU A 1 786 ? -7.635 5.058 12.436 1.00 40.09 786 GLU A CA 1
ATOM 6009 C C . GLU A 1 786 ? -6.203 5.094 11.878 1.00 40.09 786 GLU A C 1
ATOM 6011 O O . GLU A 1 786 ? -5.745 4.149 11.237 1.00 40.09 786 GLU A O 1
ATOM 6016 N N . GLY A 1 787 ? -5.491 6.201 12.118 1.00 39.53 787 GLY A N 1
ATOM 6017 C CA . GLY A 1 787 ? -4.093 6.363 11.709 1.00 39.53 787 GLY A CA 1
ATOM 6018 C C . GLY A 1 787 ? -3.843 6.921 10.304 1.00 39.53 787 GLY A C 1
ATOM 6019 O O . GLY A 1 787 ? -2.688 7.120 9.933 1.00 39.53 787 GLY A O 1
ATOM 6020 N N . MET A 1 788 ? -4.886 7.237 9.532 1.00 38.44 788 MET A N 1
ATOM 6021 C CA . MET A 1 788 ? -4.749 7.915 8.238 1.00 38.44 788 MET A CA 1
ATOM 6022 C C . MET A 1 788 ? -4.952 9.432 8.420 1.00 38.44 788 MET A C 1
ATOM 6024 O O . MET A 1 788 ? -6.072 9.932 8.331 1.00 38.44 788 MET A O 1
ATOM 6028 N N . SER A 1 789 ? -3.885 10.193 8.703 1.00 37.00 789 SER A N 1
ATOM 6029 C CA . SER A 1 789 ? -3.959 11.664 8.713 1.00 37.00 789 SER A CA 1
ATOM 6030 C C . SER A 1 789 ? -4.129 12.171 7.281 1.00 37.00 789 SER A C 1
ATOM 6032 O O . SER A 1 789 ? -3.212 12.038 6.472 1.00 37.00 789 SER A O 1
ATOM 6034 N N . GLY A 1 790 ? -5.304 12.708 6.960 1.00 33.56 790 GLY A N 1
ATOM 6035 C CA . GLY A 1 790 ? -5.585 13.223 5.627 1.00 33.56 790 GLY A CA 1
ATOM 6036 C C . GLY A 1 790 ? -5.061 14.642 5.422 1.00 33.56 790 GLY A C 1
ATOM 6037 O O . GLY A 1 790 ? -5.386 15.542 6.198 1.00 33.56 790 GLY A O 1
ATOM 6038 N N . GLY A 1 791 ? -4.272 14.831 4.367 1.00 33.62 791 GLY A N 1
ATOM 6039 C CA . GLY A 1 791 ? -4.065 16.139 3.745 1.00 33.62 791 GLY A CA 1
ATOM 6040 C C . GLY A 1 791 ? -5.242 16.509 2.829 1.00 33.62 791 GLY A C 1
ATOM 6041 O O . GLY A 1 791 ? -6.222 15.776 2.731 1.00 33.62 791 GLY A O 1
ATOM 6042 N N . ASP A 1 792 ? -5.134 17.637 2.121 1.00 32.69 792 ASP A N 1
ATOM 6043 C CA . ASP A 1 792 ? -6.165 18.319 1.302 1.00 32.69 792 ASP A CA 1
ATOM 6044 C C . ASP A 1 792 ? -6.884 17.494 0.189 1.00 32.69 792 ASP A C 1
ATOM 6046 O O . ASP A 1 792 ? -7.580 18.068 -0.651 1.00 32.69 792 ASP A O 1
ATOM 6050 N N . THR A 1 793 ? -6.763 16.160 0.130 1.00 33.88 793 THR A N 1
ATOM 6051 C CA . THR A 1 793 ? -7.256 15.325 -0.988 1.00 33.88 793 THR A CA 1
ATOM 6052 C C . THR A 1 793 ? -8.294 14.248 -0.639 1.00 33.88 793 THR A C 1
ATOM 6054 O O . THR A 1 793 ? -8.730 13.528 -1.536 1.00 33.88 793 THR A O 1
ATOM 6057 N N . GLY A 1 794 ? -8.779 14.157 0.607 1.00 36.44 794 GLY A N 1
ATOM 6058 C CA . GLY A 1 794 ? -9.821 13.174 0.968 1.00 36.44 794 GLY A CA 1
ATOM 6059 C C . GLY A 1 794 ? -9.288 11.738 1.038 1.00 36.44 794 GLY A C 1
ATOM 6060 O O . GLY A 1 794 ? -9.937 10.779 0.621 1.00 36.44 794 GLY A O 1
ATOM 6061 N N . ASP A 1 795 ? -8.071 11.594 1.541 1.00 42.59 795 ASP A N 1
ATOM 6062 C CA . ASP A 1 795 ? -7.253 10.399 1.453 1.00 42.59 795 ASP A CA 1
ATOM 6063 C C . ASP A 1 795 ? -7.462 9.402 2.615 1.00 42.59 795 ASP A C 1
ATOM 6065 O O . ASP A 1 795 ? -7.199 8.221 2.426 1.00 42.59 795 ASP A O 1
ATOM 6069 N N . GLY A 1 796 ? -8.009 9.794 3.770 1.00 37.75 796 GLY A N 1
ATOM 6070 C CA . GLY A 1 796 ? -8.130 8.934 4.971 1.00 37.75 796 GLY A CA 1
ATOM 6071 C C . GLY A 1 796 ? -9.306 7.935 5.047 1.00 37.75 796 GLY A C 1
ATOM 6072 O O . GLY A 1 796 ? -9.661 7.497 6.141 1.00 37.75 796 GLY A O 1
ATOM 6073 N N . GLY A 1 797 ? -9.962 7.608 3.928 1.00 41.69 797 GLY A N 1
ATOM 6074 C CA . GLY A 1 797 ? -11.120 6.699 3.890 1.00 41.69 797 GLY A CA 1
ATOM 6075 C C . GLY A 1 797 ? -10.866 5.390 3.131 1.00 41.69 797 GLY A C 1
ATOM 6076 O O . GLY A 1 797 ? -9.908 5.284 2.365 1.00 41.69 797 GLY A O 1
ATOM 6077 N N . ILE A 1 798 ? -11.799 4.431 3.258 1.00 43.22 798 ILE A N 1
ATOM 6078 C CA . ILE A 1 798 ? -11.851 3.154 2.494 1.00 43.22 798 ILE A CA 1
ATOM 6079 C C . ILE A 1 798 ? -11.690 3.387 0.965 1.00 43.22 798 ILE A C 1
ATOM 6081 O O . ILE A 1 798 ? -11.191 2.509 0.264 1.00 43.22 798 ILE A O 1
ATOM 6085 N N . GLY A 1 799 ? -11.981 4.619 0.500 1.00 42.81 799 GLY A N 1
ATOM 6086 C CA . GLY A 1 799 ? -11.801 5.196 -0.850 1.00 42.81 799 GLY A CA 1
ATOM 6087 C C . GLY A 1 799 ? -10.539 4.818 -1.610 1.00 42.81 799 GLY A C 1
ATOM 6088 O O . GLY A 1 799 ? -10.551 4.767 -2.840 1.00 42.81 799 GLY A O 1
ATOM 6089 N N . ASN A 1 800 ? -9.446 4.614 -0.880 1.00 54.28 800 ASN A N 1
ATOM 6090 C CA . ASN A 1 800 ? -8.110 4.484 -1.451 1.00 54.28 800 ASN A CA 1
ATOM 6091 C C . ASN A 1 800 ? -7.515 3.084 -1.307 1.00 54.28 800 ASN A C 1
ATOM 6093 O O . ASN A 1 800 ? -6.405 2.872 -1.796 1.00 54.28 800 ASN A O 1
ATOM 6097 N N . LEU A 1 801 ? -8.225 2.154 -0.658 1.00 62.06 801 LEU A N 1
ATOM 6098 C CA . LEU A 1 801 ? -7.741 0.798 -0.422 1.00 62.06 801 LEU A CA 1
ATOM 6099 C C . LEU A 1 801 ? -7.625 0.019 -1.747 1.00 62.06 801 LEU A C 1
ATOM 6101 O O . LEU A 1 801 ? -8.533 0.047 -2.576 1.00 62.06 801 LEU A O 1
ATOM 6105 N N . THR A 1 802 ? -6.499 -0.660 -1.950 1.00 65.88 802 THR A N 1
ATOM 6106 C CA . THR A 1 802 ? -6.100 -1.338 -3.195 1.00 65.88 802 THR A CA 1
ATOM 6107 C C . THR A 1 802 ? -6.010 -2.853 -3.054 1.00 65.88 802 THR A C 1
ATOM 6109 O O . THR A 1 802 ? -6.197 -3.566 -4.038 1.00 65.88 802 THR A O 1
ATOM 6112 N N . SER A 1 803 ? -5.745 -3.360 -1.850 1.00 71.81 803 SER A N 1
ATOM 6113 C CA . SER A 1 803 ? -5.566 -4.790 -1.594 1.00 71.81 803 SER A CA 1
ATOM 6114 C C . SER A 1 803 ? -6.298 -5.225 -0.325 1.00 71.81 803 SER A C 1
ATOM 6116 O O . SER A 1 803 ? -6.655 -4.394 0.512 1.00 71.81 803 SER A O 1
ATOM 6118 N N . LEU A 1 804 ? -6.562 -6.528 -0.198 1.00 78.75 804 LEU A N 1
ATOM 6119 C CA . LEU A 1 804 ? -7.260 -7.108 0.946 1.00 78.75 804 LEU A CA 1
ATOM 6120 C C . LEU A 1 804 ? -6.711 -8.510 1.246 1.00 78.75 804 LEU A C 1
ATOM 6122 O O . LEU A 1 804 ? -6.606 -9.337 0.343 1.00 78.75 804 LEU A O 1
ATOM 6126 N N . ALA A 1 805 ? -6.422 -8.787 2.513 1.00 79.31 805 ALA A N 1
ATOM 6127 C CA . ALA A 1 805 ? -6.074 -10.103 3.040 1.00 79.31 805 ALA A CA 1
ATOM 6128 C C . ALA A 1 805 ? -6.835 -10.371 4.345 1.00 79.31 805 ALA A C 1
ATOM 6130 O O . ALA A 1 805 ? -7.271 -9.438 5.022 1.00 79.31 805 ALA A O 1
ATOM 6131 N N . ALA A 1 806 ? -6.997 -11.644 4.698 1.00 76.38 806 ALA A N 1
ATOM 6132 C CA . ALA A 1 806 ? -7.668 -12.070 5.921 1.00 76.38 806 ALA A CA 1
ATOM 6133 C C . ALA A 1 806 ? -6.845 -13.152 6.625 1.00 76.38 806 ALA A C 1
ATOM 6135 O O . ALA A 1 806 ? -6.386 -14.078 5.960 1.00 76.38 806 ALA A O 1
ATOM 6136 N N . ASP A 1 807 ? -6.687 -13.054 7.946 1.00 73.69 807 ASP A N 1
ATOM 6137 C CA . ASP A 1 807 ? -6.052 -14.111 8.741 1.00 73.69 807 ASP A CA 1
ATOM 6138 C C . ASP A 1 807 ? -7.065 -15.150 9.263 1.00 73.69 807 ASP A C 1
ATOM 6140 O O . ASP A 1 807 ? -8.284 -15.009 9.130 1.00 73.69 807 ASP A O 1
ATOM 6144 N N . ASN A 1 808 ? -6.552 -16.204 9.907 1.00 69.12 808 ASN A N 1
ATOM 6145 C CA . ASN A 1 808 ? -7.361 -17.266 10.523 1.00 69.12 808 ASN A CA 1
ATOM 6146 C C . ASN A 1 808 ? -8.193 -16.787 11.724 1.00 69.12 808 ASN A C 1
ATOM 6148 O O . ASN A 1 808 ? -9.198 -17.402 12.080 1.00 69.12 808 ASN A O 1
ATOM 6152 N N . SER A 1 809 ? -7.784 -15.694 12.365 1.00 62.69 809 SER A N 1
ATOM 6153 C CA . SER A 1 809 ? -8.538 -15.043 13.439 1.00 62.69 809 SER A CA 1
ATOM 6154 C C . SER A 1 809 ? -9.683 -14.178 12.886 1.00 62.69 809 SER A C 1
ATOM 6156 O O . SER A 1 809 ? -10.497 -13.653 13.649 1.00 62.69 809 SER A O 1
ATOM 6158 N N . GLY A 1 810 ? -9.774 -14.054 11.559 1.00 61.88 810 GLY A N 1
ATOM 6159 C CA . GLY A 1 810 ? -10.726 -13.221 10.848 1.00 61.88 810 GLY A CA 1
ATOM 6160 C C . GLY A 1 810 ? -10.330 -11.754 10.758 1.00 61.88 810 GLY A C 1
ATOM 6161 O O . GLY A 1 810 ? -11.104 -10.974 10.217 1.00 61.88 810 GLY A O 1
ATOM 6162 N N . ASN A 1 811 ? -9.172 -11.345 11.280 1.00 67.81 811 ASN A N 1
ATOM 6163 C CA . ASN A 1 811 ? -8.705 -9.981 11.082 1.00 67.81 811 ASN A CA 1
ATOM 6164 C C . ASN A 1 811 ? -8.515 -9.725 9.588 1.00 67.81 811 ASN A C 1
ATOM 6166 O O . ASN A 1 811 ? -8.015 -10.584 8.860 1.00 67.81 811 ASN A O 1
ATOM 6170 N N . LEU A 1 812 ? -8.886 -8.528 9.148 1.00 71.38 812 LEU A N 1
ATOM 6171 C CA . LEU A 1 812 ? -8.711 -8.112 7.763 1.00 71.38 812 LEU A CA 1
ATOM 6172 C C . LEU A 1 812 ? -7.634 -7.061 7.688 1.00 71.38 812 LEU A C 1
ATOM 6174 O O . LEU A 1 812 ? -7.576 -6.167 8.527 1.00 71.38 812 LEU A O 1
ATOM 6178 N N . TYR A 1 813 ? -6.834 -7.149 6.644 1.00 73.88 813 TYR A N 1
ATOM 6179 C CA . TYR A 1 813 ? -5.742 -6.242 6.369 1.00 73.88 813 TYR A CA 1
ATOM 6180 C C . TYR A 1 813 ? -5.949 -5.684 4.975 1.00 73.88 813 TYR A C 1
ATOM 6182 O O . TYR A 1 813 ? -6.148 -6.444 4.031 1.00 73.88 813 TYR A O 1
ATOM 6190 N N . ALA A 1 814 ? -5.929 -4.367 4.844 1.00 72.00 814 ALA A N 1
ATOM 6191 C CA . ALA A 1 814 ? -6.040 -3.700 3.562 1.00 72.00 814 ALA A CA 1
ATOM 6192 C C . ALA A 1 814 ? -4.958 -2.639 3.449 1.00 72.00 814 ALA A C 1
ATOM 6194 O O . ALA A 1 814 ? -4.692 -1.929 4.416 1.00 72.00 814 ALA A O 1
ATOM 6195 N N . THR A 1 815 ? -4.350 -2.513 2.278 1.00 68.31 815 THR A N 1
ATOM 6196 C CA . THR A 1 815 ? -3.455 -1.388 1.993 1.00 68.31 815 THR A CA 1
ATOM 6197 C C . THR A 1 815 ? -4.137 -0.386 1.096 1.00 68.31 815 THR A C 1
ATOM 6199 O O . THR A 1 815 ? -5.056 -0.753 0.369 1.00 68.31 815 THR A O 1
ATOM 6202 N N . ASP A 1 816 ? -3.670 0.856 1.102 1.00 64.44 816 ASP A N 1
ATOM 6203 C CA . ASP A 1 816 ? -4.077 1.865 0.133 1.00 64.44 816 ASP A CA 1
ATOM 6204 C C . ASP A 1 816 ? -2.980 2.210 -0.881 1.00 64.44 816 ASP A C 1
ATOM 6206 O O . ASP A 1 816 ? -1.831 1.778 -0.773 1.00 64.44 816 ASP A O 1
ATOM 6210 N N . LYS A 1 817 ? -3.346 3.022 -1.877 1.00 56.16 817 LYS A N 1
ATOM 6211 C CA . LYS A 1 817 ? -2.425 3.511 -2.918 1.00 56.16 817 LYS A CA 1
ATOM 6212 C C . LYS A 1 817 ? -1.304 4.433 -2.408 1.00 56.16 817 LYS A C 1
ATOM 6214 O O . LYS A 1 817 ? -0.448 4.816 -3.192 1.00 56.16 817 LYS A O 1
ATOM 6219 N N . PHE A 1 818 ? -1.333 4.831 -1.138 1.00 54.72 818 PHE A N 1
ATOM 6220 C CA . PHE A 1 818 ? -0.370 5.740 -0.513 1.00 54.72 818 PHE A CA 1
ATOM 6221 C C . PHE A 1 818 ? 0.547 5.023 0.490 1.00 54.72 818 PHE A C 1
ATOM 6223 O O . PHE A 1 818 ? 1.303 5.673 1.208 1.00 54.72 818 PHE A O 1
ATOM 6230 N N . GLY A 1 819 ? 0.487 3.690 0.562 1.00 56.16 819 GLY A N 1
ATOM 6231 C CA . GLY A 1 819 ? 1.310 2.907 1.480 1.00 56.16 819 GLY A CA 1
ATOM 6232 C C . GLY A 1 819 ? 0.798 2.842 2.912 1.00 56.16 819 GLY A C 1
ATOM 6233 O O . GLY A 1 819 ? 1.552 2.483 3.804 1.00 56.16 819 GLY A O 1
ATOM 6234 N N . ARG A 1 820 ? -0.476 3.147 3.161 1.00 61.25 820 ARG A N 1
ATOM 6235 C CA . ARG A 1 820 ? -1.086 2.975 4.487 1.00 61.25 820 ARG A CA 1
ATOM 6236 C C . ARG A 1 820 ? -1.649 1.574 4.628 1.00 61.25 820 ARG A C 1
ATOM 6238 O O . ARG A 1 820 ? -2.248 1.053 3.687 1.00 61.25 820 ARG A O 1
ATOM 6245 N N . LEU A 1 821 ? -1.491 0.991 5.813 1.00 64.19 821 LEU A N 1
ATOM 6246 C CA . LEU A 1 821 ? -2.086 -0.286 6.190 1.00 64.19 821 LEU A CA 1
ATOM 6247 C C . LEU A 1 821 ? -3.253 -0.055 7.149 1.00 64.19 821 LEU A C 1
ATOM 6249 O O . LEU A 1 821 ? -3.145 0.665 8.134 1.00 64.19 821 LEU A O 1
ATOM 6253 N N . VAL A 1 822 ? -4.366 -0.727 6.889 1.00 62.09 822 VAL A N 1
ATOM 6254 C CA . VAL A 1 822 ? -5.549 -0.705 7.741 1.00 62.09 822 VAL A CA 1
ATOM 6255 C C . VAL A 1 822 ? -5.856 -2.118 8.190 1.00 62.09 822 VAL A C 1
ATOM 6257 O O . VAL A 1 822 ? -5.996 -3.027 7.370 1.00 62.09 822 VAL A O 1
ATOM 6260 N N . LYS A 1 823 ? -6.001 -2.295 9.503 1.00 65.25 823 LYS A N 1
ATOM 6261 C CA . LYS A 1 823 ? -6.474 -3.539 10.099 1.00 65.25 823 LYS A CA 1
ATOM 6262 C C . LYS A 1 823 ? -7.918 -3.381 10.568 1.00 65.25 823 LYS A C 1
ATOM 6264 O O . LYS A 1 823 ? -8.193 -2.552 11.428 1.00 65.25 823 LYS A O 1
ATOM 6269 N N . PHE A 1 824 ? -8.817 -4.237 10.098 1.00 60.44 824 PHE A N 1
ATOM 6270 C CA . PHE A 1 824 ? -10.173 -4.354 10.631 1.00 60.44 824 PHE A CA 1
ATOM 6271 C C . PHE A 1 824 ? -10.240 -5.531 11.605 1.00 60.44 824 PHE A C 1
ATOM 6273 O O . PHE A 1 824 ? -9.843 -6.653 11.277 1.00 60.44 824 PHE A O 1
ATOM 6280 N N . ARG A 1 825 ? -10.747 -5.282 12.816 1.00 54.06 825 ARG A N 1
ATOM 6281 C CA . ARG A 1 825 ? -11.040 -6.331 13.802 1.00 54.06 825 ARG A CA 1
ATOM 6282 C C . ARG A 1 825 ? -12.488 -6.789 13.619 1.00 54.06 825 ARG A C 1
ATOM 6284 O O . ARG A 1 825 ? -13.378 -5.974 13.431 1.00 54.06 825 ARG A O 1
ATOM 6291 N N . THR A 1 826 ? -12.732 -8.092 13.698 1.00 48.75 826 THR A N 1
ATOM 6292 C CA . THR A 1 826 ? -14.031 -8.741 13.427 1.00 48.75 826 THR A CA 1
ATOM 6293 C C . THR A 1 826 ? -15.102 -8.592 14.511 1.00 48.75 826 THR A C 1
ATOM 6295 O O . THR A 1 826 ? -16.096 -9.318 14.456 1.00 48.75 826 THR A O 1
ATOM 6298 N N . ARG A 1 827 ? -14.919 -7.715 15.506 1.00 36.75 827 ARG A N 1
ATOM 6299 C CA . ARG A 1 827 ? -15.844 -7.615 16.647 1.00 36.75 827 ARG A CA 1
ATOM 6300 C C . ARG A 1 827 ? -16.976 -6.633 16.425 1.00 36.75 827 ARG A C 1
ATOM 6302 O O . ARG A 1 827 ? -16.675 -5.482 16.053 1.00 36.75 827 ARG A O 1
#

Secondary structure (DSSP, 8-state):
---PPPGGGTTTTHHHHSTTSS-------------PPPPTTSEEEETTTTEEEEHHHHHHHHHTTHHHHH-SB-S--EEEE-TTT--EEEEEEBSS-EEEEEEETTEEEEEE--HHHHHTTTHHHH-GGGS-------TTS-TTSEEEETTTTEEEEHHHHHHHHHTTHHHHH-SB-S--EEEEETTTTEEEEEEEBSS-EEEE-TTS-TTTTEEE--HHHHHHHGGGS--------------SSEEEEEE-TT--EEEEETTTTEEEEE-TT--EEEEEE-SSTT-----EEEE--SSSS-EEEEE-STT--EEEEEPTTSPEEEEEPPP-SSTTTTSPEEEEEE-TT--EEEEE---TTSEEEEEE-TT--EEEEEEETTT-SSEEEEEEETTEEEEEETTTTEEEEEES----SS---S--EEE---TTS-S---EEEE-SS--EEEEETTEEEEE-TT--B---SS-BSSSTT-BSS--EEEE-TT--EEEEETTTTEEEEE-TT--EEEEE--SSTTSTT--S----EEEE-SSS-EEEEEETTTTEEEEEETT--EEEEEE--SEEEEEE-TTSSEEEEEETTTTEEEEEETT--EEEEE-SGGGSS----S--EEEE-TTS-EEEEEGGGTEEEEE-TT--EEEEE--EESSTT-EE-SS---GGGS---EEE-TTT--EEEEEGGGTEEEEE-TTS-EEEEE---SSSS---EEEEEEEPP-----------------PPPSS--TT-EEEEEESSEEEEE-TTSSEEEEEETTSPPTT----TTT-SSGGGEEEEEE-TT--EEEEETTS-EEEE---